Protein AF-0000000079762842 (afdb_homodimer)

Foldseek 3Di:
DVVVVCVVLVVQLVVVLVVVVCCLLVCVAAFFRFDDDLVRVCVVVVHDSVSSVVSLVVCVVVPQWPQDPPPHITGHNVNVVVVVVVVVVVPDDDDDAPAFPAEQADLFFFPVLADPVVLVVLLVVLVVPVVLQPDLAALQAHLLLLQLVQVVCCVVFVADADSLQKRKALAPLLVVLLVQVLQDDALEEEELDPPPVSNVVSSVVSPRHYDPDPPDLGQEYEAAQQARDPLGHHNDPVNLLVVLVCCVVSVHAYEHEPAQQLLQQQDDRDHGSCNVNVNASYKYKYDCCSLHNVVQSMIMIGHGPVSSVVCVVCSVVGGHHGDNSSSSSVSVCSVVPVSVVSSVSSNVVLQVLLVLLQVLLCVQLHDQWDWDRGSSSFKIKIFGDQVAAQVQLQVQLVVVNHHFNDDDRRMTMGGRRRDDSVCSNVSSNSSNVSRVVVVD/DVVVVCVVLVVQLVVVLVVVVCCLLVCVAAFFRFDDDLVVVCVVVVHDSVSSVVSLVVCVVVPQWPQDPPPHITGHNVNVVVVVVVVVVPPDDDDDAPAFPAEQADLFFFPVLADPVVLVVLLVVLVVPVVLQPDLAALQAHLLLLQLVQVVCCVVFVADADSLQKRKALAPLLVVLLVQVLQDDALEEEELDPPPVSNVVSSVVSPRHYDPDPPDLGQEYEAAQQARDPLGHHNDPVNLLVVLVCCVVSVHAYEHEPAQQLLQQQDDRDHGSCNVNVNARYKYKYDCCSLHNVVQSMIMIGHGPVSSVVCVVCSVVGGHHGDNSSSSSVSVCSVVPVSVVSSVSSNVVLQVLLVLLQVLLCVQLHDQWDWDRGSSSFKIKIFGDQPAAQVQLQVQLVVVNHHFNDDDRRMTMGGRRRDDSVCSNVSSNSSNVSRVVVVD

Nearest PDB structures (foldseek):
  4tv7-assembly2_C  TM=8.174E-01  e=2.980E-33  Bacillus subtilis subsp. subtilis str. 168
  3av7-assembly1_C  TM=7.908E-01  e=5.712E-24  Pyrococcus horikoshii OT3
  1wst-assembly1_A-2  TM=7.844E-01  e=8.391E-24  Thermococcus profundus
  2zc0-assembly1_A  TM=8.049E-01  e=1.173E-22  Thermococcus litoralis
  1vp4-assembly1_B  TM=7.564E-01  e=7.596E-22  Thermotoga maritima MSB8

Organism: NCBI:txid410072

InterPro domains:
  IPR000524 Transcription regulator HTH, GntR [PF00392] (13-75)
  IPR000524 Transcription regulator HTH, GntR [PS50949] (10-78)
  IPR000524 Transcription regulator HTH, GntR [SM00345] (16-75)
  IPR000524 Transcription regulator HTH, GntR [cd07377] (12-76)
  IPR004839 Aminotransferase, class I/classII, large domain [PF00155] (209-426)
  IPR015421 Pyridoxal phosphate-dependent transferase, major domain [G3DSA:3.40.640.10] (88-429)
  IPR015424 Pyridoxal phosphate-dependent transferase [SSF53383] (69-436)
  IPR036388 Winged helix-like DNA-binding domain superfamily [G3DSA:1.10.10.10] (1-87)
  IPR036390 Winged helix DNA-binding domain superfamily [SSF46785] (12-79)
  IPR051446 HTH-type transcriptional regulator with aminotransferase domain [PTHR46577] (9-437)

Sequence (880 aa):
MRVELQNEEHCRYLRVYHYYRNLILSGQMKSETKLPSIRKGASELQMSRTTMENAYMLLAAEGYIVSRPQSGYYVTDIAEKQEEGRKIASRHVRKQENPVVYDFATSNVDKESFRFELWRRYMKSAMRQDERLLSYGEPQGEQEFREVLSEYIQKTRSVICSPDQIVIGAGIQSLLHILCPLNHKKRTVFFRDSEFVQGMTVFEDHNYRIAGSAEEEIGMYYVSPSQMTRFGGVMPIQERLELVGRAEKEHFLIIEDDYNSEFKYFQKPVPSLQGLSGGRNVIYLGTFSKMLLPSIRISYMILPPELMETYEKRKNNYNQTASKAEQIALTQFIRDGHLASQVRKSRKIHLAKAEKLADSAKKILGKDVDVQVGAAGFMVQLTFAEDCAAEKIAEKAKKKGMTFLEVEKNRMLLTCAGVPAEKYEDAMKLLRECTEKGMNMRVELQNEEHCRYLRVYHYYRNLILSGQMKSETKLPSIRKGASELQMSRTTMENAYMLLAAEGYIVSRPQSGYYVTDIAEKQEEGRKIASRHVRKQENPVVYDFATSNVDKESFRFELWRRYMKSAMRQDERLLSYGEPQGEQEFREVLSEYIQKTRSVICSPDQIVIGAGIQSLLHILCPLNHKKRTVFFRDSEFVQGMTVFEDHNYRIAGSAEEEIGMYYVSPSQMTRFGGVMPIQERLELVGRAEKEHFLIIEDDYNSEFKYFQKPVPSLQGLSGGRNVIYLGTFSKMLLPSIRISYMILPPELMETYEKRKNNYNQTASKAEQIALTQFIRDGHLASQVRKSRKIHLAKAEKLADSAKKILGKDVDVQVGAAGFMVQLTFAEDCAAEKIAEKAKKKGMTFLEVEKNRMLLTCAGVPAEKYEDAMKLLRECTEKGMN

Solvent-accessible surface area (backbone atoms only — not comparable to full-atom values): 44628 Å² total; per-residue (Å²): 108,68,68,60,48,51,51,49,46,54,47,46,19,47,48,52,30,49,53,52,51,49,33,32,64,74,52,78,44,42,59,68,40,69,53,70,52,50,69,56,39,11,65,73,69,74,44,51,55,65,37,37,48,50,15,52,49,49,36,31,44,52,47,50,27,44,81,42,89,97,76,46,40,25,27,36,59,31,40,60,30,36,51,52,29,48,56,59,34,66,63,73,70,81,78,80,70,80,71,71,75,38,33,17,43,52,87,39,45,36,74,83,43,52,63,60,68,63,52,49,51,36,44,52,57,30,66,65,42,56,78,68,43,30,32,68,68,42,48,43,37,56,64,68,33,32,46,52,46,37,54,49,39,29,73,75,43,49,40,59,63,30,42,88,36,38,36,40,15,17,28,65,60,54,45,46,66,60,46,56,67,67,58,79,81,49,60,23,36,22,55,74,51,80,78,50,53,46,61,52,46,55,41,45,55,53,66,31,44,76,45,92,46,82,85,50,90,45,27,31,40,38,38,27,49,61,43,54,41,93,62,24,50,62,60,50,49,69,59,47,53,50,50,51,51,45,28,66,76,67,62,24,34,34,34,39,43,44,58,57,55,83,41,51,67,76,49,79,82,60,60,39,67,33,22,59,42,11,23,46,57,22,35,39,34,40,47,43,26,75,68,56,38,32,26,65,28,40,16,39,35,34,54,18,71,90,50,43,65,61,41,66,76,44,43,87,48,41,76,47,27,40,46,46,49,57,44,51,16,47,34,54,38,46,74,72,46,48,50,63,51,39,43,54,45,32,46,52,48,34,36,53,38,20,50,49,43,42,48,33,38,44,68,63,58,32,89,62,37,48,69,43,70,26,56,47,24,46,27,34,38,40,34,46,46,84,87,39,57,36,55,61,32,49,52,53,30,39,77,71,11,35,45,58,57,42,71,54,67,29,29,38,33,31,33,46,39,52,39,60,76,88,44,38,51,60,51,31,49,52,49,40,54,34,54,59,65,66,75,103,107,68,68,57,50,50,50,48,45,53,47,46,18,46,48,53,30,50,53,52,49,48,33,32,62,71,52,78,42,43,60,70,39,68,52,70,52,51,69,56,40,12,63,73,69,73,44,52,54,65,38,37,46,52,15,51,50,48,36,31,44,53,45,52,26,44,81,42,89,98,74,46,40,25,27,37,58,31,41,61,30,35,53,52,29,47,54,59,35,65,64,74,71,80,78,79,70,79,71,72,74,38,35,16,43,49,88,39,46,36,74,84,43,52,63,60,69,63,53,49,53,36,42,54,56,31,66,66,41,55,78,67,41,29,32,67,69,41,47,44,38,55,66,68,34,31,47,52,46,35,54,51,40,29,72,74,44,48,40,58,62,29,42,86,35,37,36,40,16,18,28,65,60,54,46,46,66,62,47,57,66,67,58,78,80,50,61,24,35,22,55,74,50,79,78,49,52,45,60,52,45,55,41,45,54,52,66,31,44,77,45,92,45,82,83,51,91,45,27,32,41,38,38,28,51,59,43,54,41,94,63,23,50,62,61,49,50,68,60,45,53,50,49,51,52,46,29,66,74,68,64,26,34,35,36,40,43,45,57,56,55,84,41,53,66,76,49,80,81,61,60,38,65,33,23,60,41,12,22,45,56,22,33,40,33,39,47,42,26,75,66,56,38,32,25,65,28,40,17,37,35,35,54,18,71,88,50,44,64,62,42,66,76,43,43,86,48,42,77,48,27,40,46,46,49,55,44,52,17,47,33,53,38,46,73,71,46,48,51,63,53,39,45,52,46,32,46,54,48,33,36,54,37,21,50,49,43,42,50,34,38,44,68,62,56,32,91,63,37,49,69,44,70,26,54,48,25,45,27,34,37,39,35,45,47,84,88,39,57,35,55,61,32,48,53,53,31,38,76,70,13,33,44,59,58,40,71,52,67,29,31,37,33,32,34,46,40,54,40,60,74,88,44,38,52,59,52,32,49,54,49,41,53,34,54,60,64,64,75,104

Secondary structure (DSSP, 8-state):
-HHHHHHHHHHHHHHHHHHHHHHHHHTSS-TTPBPPPHHHHHHHHT--HHHHHHHHHHHHHTTSEEEETTTEEEE-THHHHHHHHHHHHHT-----PPPPSEEES--PPPGGGS-HHHHHHHHHHHHT-HHHHTS---TT--HHHHHHHHHHHHHHH-----GGGEEEESSHHHHHHHHGGG--S--EEEESSTT-HHHHHHHHHTTPEEPS-TTS--SEEEE-TT--SSS-----HHHHHHHHHHHHHHT-EEEEE-TTGGG-SSSPPPPPHHHHTTTSSEEEEEESTTTS-GGG--EEEE--HHHHHHHHHHGGGS---S-HHHHHHHHHHHHTTHHHHHHHHHHHHHHHHHHHHHHHHHHHHGGGSEEEE-TTSSEEEEE--TT--HHHHHHHHHHTTEEESEEETTEEEEESSSS-GGGHHHHHHHHHHHHHTT--/-HHHHHHHHHHHHHHHHHHHHHHHHHTSS-TTPBPPPHHHHHHHHT--HHHHHHHHHHHHHTTSEEEETTTEEEE-SHHHHHHHHHHHHHT-----PPPPSEEES--PPPGGGS-HHHHHHHHHHHHT-HHHHTS---TT--HHHHHHHHHHHHHHH-----GGGEEEESSHHHHHHHHGGG--S--EEEESSTT-HHHHHHHHHTTPEEPS-TTS--SEEEE-TT--SSS-----HHHHHHHHHHHHHHT-EEEEE-TTGGG-SSSPPPPPHHHHTTTSSEEEEEESTTTS-GGG--EEEE--HHHHHHHHHHGGGS---S-HHHHHHHHHHHHTTHHHHHHHHHHHHHHHHHHHHHHHHHHHHGGGSEEEE-TTSSEEEEE--TT--HHHHHHHHHHTTEEESEEETTEEEEESSSS-GGGHHHHHHHHHHHHHTT--

Radius of gyration: 31.82 Å; Cα contacts (8 Å, |Δi|>4): 1672; chains: 2; bounding box: 81×106×72 Å

pLDDT: mean 85.55, std 11.92, range [29.59, 98.31]

Structure (mmCIF, N/CA/C/O backbone):
data_AF-0000000079762842-model_v1
#
loop_
_entity.id
_entity.type
_entity.pdbx_description
1 polymer 'PLP-dependent aminotransferase family protein'
#
loop_
_atom_site.group_PDB
_atom_site.id
_atom_site.type_symbol
_atom_site.label_atom_id
_atom_site.label_alt_id
_atom_site.label_comp_id
_atom_site.label_asym_id
_atom_site.label_entity_id
_atom_site.label_seq_id
_atom_site.pdbx_PDB_ins_code
_atom_site.Cartn_x
_atom_site.Cartn_y
_atom_site.Cartn_z
_atom_site.occupancy
_atom_site.B_iso_or_equiv
_atom_site.auth_seq_id
_atom_site.auth_comp_id
_atom_site.auth_asym_id
_atom_site.auth_atom_id
_atom_site.pdbx_PDB_model_num
ATOM 1 N N . MET A 1 1 ? -6.566 -34.875 -40.062 1 29.59 1 MET A N 1
ATOM 2 C CA . MET A 1 1 ? -7.383 -36 -39.594 1 29.59 1 MET A CA 1
ATOM 3 C C . MET A 1 1 ? -7.152 -36.281 -38.125 1 29.59 1 MET A C 1
ATOM 5 O O . MET A 1 1 ? -8.102 -36.531 -37.375 1 29.59 1 MET A O 1
ATOM 9 N N . ARG A 1 2 ? -5.848 -36.344 -37.75 1 37.28 2 ARG A N 1
ATOM 10 C CA . ARG A 1 2 ? -5.488 -36.625 -36.344 1 37.28 2 ARG A CA 1
ATOM 11 C C . ARG A 1 2 ? -5.848 -35.438 -35.469 1 37.28 2 ARG A C 1
ATOM 13 O O . ARG A 1 2 ? -6.172 -35.594 -34.281 1 37.28 2 ARG A O 1
ATOM 20 N N . VAL A 1 3 ? -5.676 -34.25 -35.906 1 42.56 3 VAL A N 1
ATOM 21 C CA . VAL A 1 3 ? -5.988 -33 -35.25 1 42.56 3 VAL A CA 1
ATOM 22 C C . VAL A 1 3 ? -7.496 -32.875 -35.062 1 42.56 3 VAL A C 1
ATOM 24 O O . VAL A 1 3 ? -7.965 -32.375 -34.031 1 42.56 3 VAL A O 1
ATOM 27 N N . GLU A 1 4 ? -8.219 -33.25 -36.062 1 39.41 4 GLU A N 1
ATOM 28 C CA . GLU A 1 4 ? -9.68 -33.25 -36.031 1 39.41 4 GLU A CA 1
ATOM 29 C C . GLU A 1 4 ? -10.211 -34.312 -35.062 1 39.41 4 GLU A C 1
ATOM 31 O O . GLU A 1 4 ? -11.203 -34.062 -34.375 1 39.41 4 GLU A O 1
ATOM 36 N N . LEU A 1 5 ? -9.688 -35.5 -35 1 40.31 5 LEU A N 1
ATOM 37 C CA . LEU A 1 5 ? -10 -36.594 -34.094 1 40.31 5 LEU A CA 1
ATOM 38 C C . LEU A 1 5 ? -9.578 -36.25 -32.688 1 40.31 5 LEU A C 1
ATOM 40 O O . LEU A 1 5 ? -10.242 -36.656 -31.719 1 40.31 5 LEU A O 1
ATOM 44 N N . GLN A 1 6 ? -8.445 -35.625 -32.469 1 43.12 6 GLN A N 1
ATOM 45 C CA . GLN A 1 6 ? -7.965 -35.125 -31.188 1 43.12 6 GLN A CA 1
ATOM 46 C C . GLN A 1 6 ? -8.906 -34.062 -30.625 1 43.12 6 GLN A C 1
ATOM 48 O O . GLN A 1 6 ? -9.109 -34 -29.406 1 43.12 6 GLN A O 1
ATOM 53 N N . ASN A 1 7 ? -9.516 -33.281 -31.469 1 47.09 7 ASN A N 1
ATOM 54 C CA . ASN A 1 7 ? -10.547 -32.312 -31.094 1 47.09 7 ASN A CA 1
ATOM 55 C C . ASN A 1 7 ? -11.836 -33 -30.672 1 47.09 7 ASN A C 1
ATOM 57 O O . ASN A 1 7 ? -12.492 -32.562 -29.719 1 47.09 7 ASN A O 1
ATOM 61 N N . GLU A 1 8 ? -12.156 -34.031 -31.516 1 49.41 8 GLU A N 1
ATOM 62 C CA . GLU A 1 8 ? -13.375 -34.781 -31.203 1 49.41 8 GLU A CA 1
ATOM 63 C C . GLU A 1 8 ? -13.234 -35.562 -29.891 1 49.41 8 GLU A C 1
ATOM 65 O O . GLU A 1 8 ? -14.172 -35.594 -29.094 1 49.41 8 GLU A O 1
ATOM 70 N N . GLU A 1 9 ? -12.141 -36.219 -29.766 1 50.28 9 GLU A N 1
ATOM 71 C CA . GLU A 1 9 ? -11.828 -36.938 -28.531 1 50.28 9 GLU A CA 1
ATOM 72 C C . GLU A 1 9 ? -11.719 -36 -27.344 1 50.28 9 GLU A C 1
ATOM 74 O O . GLU A 1 9 ? -12.164 -36.312 -26.25 1 50.28 9 GLU A O 1
ATOM 79 N N . HIS A 1 10 ? -10.977 -34.906 -27.625 1 56.59 10 HIS A N 1
ATOM 80 C CA . HIS A 1 10 ? -10.906 -33.875 -26.609 1 56.59 10 HIS A CA 1
ATOM 81 C C . HIS A 1 10 ? -12.305 -33.438 -26.156 1 56.59 10 HIS A C 1
ATOM 83 O O . HIS A 1 10 ? -12.562 -33.281 -24.969 1 56.59 10 HIS A O 1
ATOM 89 N N . CYS A 1 11 ? -13.133 -33.531 -27.188 1 64.5 11 CYS A N 1
ATOM 90 C CA . CYS A 1 11 ? -14.508 -33.125 -26.891 1 64.5 11 CYS A CA 1
ATOM 91 C C . CYS A 1 11 ? -15.242 -34.25 -26.156 1 64.5 11 CYS A C 1
ATOM 93 O O . CYS A 1 11 ? -16.031 -33.969 -25.25 1 64.5 11 CYS A O 1
ATOM 95 N N . ARG A 1 12 ? -14.789 -35.531 -26.5 1 72.62 12 ARG A N 1
ATOM 96 C CA . ARG A 1 12 ? -15.57 -36.625 -25.922 1 72.62 12 ARG A CA 1
ATOM 97 C C . ARG A 1 12 ? -15.242 -36.812 -24.453 1 72.62 12 ARG A C 1
ATOM 99 O O . ARG A 1 12 ? -16.141 -37 -23.625 1 72.62 12 ARG A O 1
ATOM 106 N N . TYR A 1 13 ? -13.938 -36.812 -24.141 1 78.94 13 TYR A N 1
ATOM 107 C CA . TYR A 1 13 ? -13.617 -37.031 -22.75 1 78.94 13 TYR A CA 1
ATOM 108 C C . TYR A 1 13 ? -14.109 -35.875 -21.875 1 78.94 13 TYR A C 1
ATOM 110 O O . TYR A 1 13 ? -14.469 -36.062 -20.719 1 78.94 13 TYR A O 1
ATOM 118 N N . LEU A 1 14 ? -14.148 -34.719 -22.453 1 80.06 14 LEU A N 1
ATOM 119 C CA . LEU A 1 14 ? -14.672 -33.562 -21.703 1 80.06 14 LEU A CA 1
ATOM 120 C C . LEU A 1 14 ? -16.172 -33.75 -21.438 1 80.06 14 LEU A C 1
ATOM 122 O O . LEU A 1 14 ? -16.656 -33.312 -20.391 1 80.06 14 LEU A O 1
ATOM 126 N N . ARG A 1 15 ? -16.828 -34.375 -22.422 1 76.81 15 ARG A N 1
ATOM 127 C CA . ARG A 1 15 ? -18.25 -34.656 -22.219 1 76.81 15 ARG A CA 1
ATOM 128 C C . ARG A 1 15 ? -18.469 -35.562 -21.031 1 76.81 15 ARG A C 1
ATOM 130 O O . ARG A 1 15 ? -19.359 -35.344 -20.219 1 76.81 15 ARG A O 1
ATOM 137 N N . VAL A 1 16 ? -17.672 -36.625 -21.016 1 82.88 16 VAL A N 1
ATOM 138 C CA . VAL A 1 16 ? -17.75 -37.562 -19.891 1 82.88 16 VAL A CA 1
ATOM 139 C C . VAL A 1 16 ? -17.391 -36.844 -18.594 1 82.88 16 VAL A C 1
ATOM 141 O O . VAL A 1 16 ? -18.047 -37.031 -17.578 1 82.88 16 VAL A O 1
ATOM 144 N N . TYR A 1 17 ? -16.312 -36.094 -18.703 1 85.19 17 TYR A N 1
ATOM 145 C CA . TYR A 1 17 ? -15.875 -35.312 -17.547 1 85.19 17 TYR A CA 1
ATOM 146 C C . TYR A 1 17 ? -17 -34.406 -17.031 1 85.19 17 TYR A C 1
ATOM 148 O O . TYR A 1 17 ? -17.312 -34.438 -15.836 1 85.19 17 TYR A O 1
ATOM 156 N N . HIS A 1 18 ? -17.641 -33.688 -17.859 1 81.56 18 HIS A N 1
ATOM 157 C CA . HIS A 1 18 ? -18.688 -32.75 -17.438 1 81.56 18 HIS A CA 1
ATOM 158 C C . HIS A 1 18 ? -19.906 -33.531 -16.891 1 81.56 18 HIS A C 1
ATOM 160 O O . HIS A 1 18 ? -20.562 -33.062 -15.969 1 81.56 18 HIS A O 1
ATOM 166 N N . TYR A 1 19 ? -20.156 -34.625 -17.547 1 79.19 19 TYR A N 1
ATOM 167 C CA . TYR A 1 19 ? -21.266 -35.438 -17.094 1 79.19 19 TYR A CA 1
ATOM 168 C C . TYR A 1 19 ? -21.094 -35.812 -15.625 1 79.19 19 TYR A C 1
ATOM 170 O O . TYR A 1 19 ? -21.969 -35.562 -14.805 1 79.19 19 TYR A O 1
ATOM 178 N N . TYR A 1 20 ? -19.984 -36.312 -15.227 1 85.44 20 TYR A N 1
ATOM 179 C CA . TYR A 1 20 ? -19.75 -36.781 -13.852 1 85.44 20 TYR A CA 1
ATOM 180 C C . TYR A 1 20 ? -19.562 -35.562 -12.922 1 85.44 20 TYR A C 1
ATOM 182 O O . TYR A 1 20 ? -20.016 -35.594 -11.773 1 85.44 20 TYR A O 1
ATOM 190 N N . ARG A 1 21 ? -18.859 -34.594 -13.406 1 85.62 21 ARG A N 1
ATOM 191 C CA . ARG A 1 21 ? -18.688 -33.375 -12.609 1 85.62 21 ARG A CA 1
ATOM 192 C C . ARG A 1 21 ? -20.047 -32.812 -12.195 1 85.62 21 ARG A C 1
ATOM 194 O O . ARG A 1 21 ? -20.234 -32.438 -11.031 1 85.62 21 ARG A O 1
ATOM 201 N N . ASN A 1 22 ? -20.922 -32.75 -13.094 1 79.38 22 ASN A N 1
ATOM 202 C CA . ASN A 1 22 ? -22.25 -32.219 -12.812 1 79.38 22 ASN A CA 1
ATOM 203 C C . ASN A 1 22 ? -23 -33.094 -11.812 1 79.38 22 ASN A C 1
ATOM 205 O O . ASN A 1 22 ? -23.703 -32.594 -10.938 1 79.38 22 ASN A O 1
ATOM 209 N N . LEU A 1 23 ? -22.859 -34.344 -11.969 1 79.19 23 LEU A N 1
ATOM 210 C CA . LEU A 1 23 ? -23.484 -35.281 -11.039 1 79.19 23 LEU A CA 1
ATOM 211 C C . LEU A 1 23 ? -22.953 -35.094 -9.625 1 79.19 23 LEU A C 1
ATOM 213 O O . LEU A 1 23 ? -23.703 -35.125 -8.656 1 79.19 23 LEU A O 1
ATOM 217 N N . ILE A 1 24 ? -21.75 -34.812 -9.555 1 85.12 24 ILE A N 1
ATOM 218 C CA . ILE A 1 24 ? -21.078 -34.656 -8.266 1 85.12 24 ILE A CA 1
ATOM 219 C C . ILE A 1 24 ? -21.469 -33.312 -7.645 1 85.12 24 ILE A C 1
ATOM 221 O O . ILE A 1 24 ? -21.875 -33.25 -6.48 1 85.12 24 ILE A O 1
ATOM 225 N N . LEU A 1 25 ? -21.484 -32.312 -8.453 1 80.56 25 LEU A N 1
ATOM 226 C CA . LEU A 1 25 ? -21.734 -30.969 -7.953 1 80.56 25 LEU A CA 1
ATOM 227 C C . LEU A 1 25 ? -23.203 -30.781 -7.598 1 80.56 25 LEU A C 1
ATOM 229 O O . LEU A 1 25 ? -23.531 -30.016 -6.676 1 80.56 25 LEU A O 1
ATOM 233 N N . SER A 1 26 ? -24.109 -31.516 -8.375 1 72.75 26 SER A N 1
ATOM 234 C CA . SER A 1 26 ? -25.531 -31.406 -8.109 1 72.75 26 SER A CA 1
ATOM 235 C C . SER A 1 26 ? -25.938 -32.25 -6.902 1 72.75 26 SER A C 1
ATOM 237 O O . SER A 1 26 ? -27.062 -32.125 -6.406 1 72.75 26 SER A O 1
ATOM 239 N N . GLY A 1 27 ? -24.953 -33.094 -6.461 1 77.62 27 GLY A N 1
ATOM 240 C CA . GLY A 1 27 ? -25.25 -33.938 -5.309 1 77.62 27 GLY A CA 1
ATOM 241 C C . GLY A 1 27 ? -25.875 -35.25 -5.684 1 77.62 27 GLY A C 1
ATOM 242 O O . GLY A 1 27 ? -26.156 -36.094 -4.812 1 77.62 27 GLY A O 1
ATOM 243 N N . GLN A 1 28 ? -26.047 -35.5 -6.91 1 75.62 28 GLN A N 1
ATOM 244 C CA . GLN A 1 28 ? -26.609 -36.781 -7.355 1 75.62 28 GLN A CA 1
ATOM 245 C C . GLN A 1 28 ? -25.641 -37.906 -7.098 1 75.62 28 GLN A C 1
ATOM 247 O O . GLN A 1 28 ? -26.047 -39.062 -6.855 1 75.62 28 GLN A O 1
ATOM 252 N N . MET A 1 29 ? -24.422 -37.656 -7.176 1 84.81 29 MET A N 1
ATOM 253 C CA . MET A 1 29 ? -23.375 -38.562 -6.758 1 84.81 29 MET A CA 1
ATOM 254 C C . MET A 1 29 ? -22.688 -38.062 -5.488 1 84.81 29 MET A C 1
ATOM 256 O O . MET A 1 29 ? -21.891 -37.125 -5.535 1 84.81 29 MET A O 1
ATOM 260 N N . LYS A 1 30 ? -23.031 -38.656 -4.43 1 85.12 30 LYS A N 1
ATOM 261 C CA . LYS A 1 30 ? -22.609 -38.188 -3.113 1 85.12 30 LYS A CA 1
ATOM 262 C C . LYS A 1 30 ? -21.172 -38.594 -2.814 1 85.12 30 LYS A C 1
ATOM 264 O O . LYS A 1 30 ? -20.625 -39.469 -3.488 1 85.12 30 LYS A O 1
ATOM 269 N N . SER A 1 31 ? -20.672 -38.031 -1.792 1 87.75 31 SER A N 1
ATOM 270 C CA . SER A 1 31 ? -19.328 -38.344 -1.327 1 87.75 31 SER A CA 1
ATOM 271 C C . SER A 1 31 ? -19.219 -39.844 -1.008 1 87.75 31 SER A C 1
ATOM 273 O O . SER A 1 31 ? -20.156 -40.438 -0.499 1 87.75 31 SER A O 1
ATOM 275 N N . GLU A 1 32 ? -18.078 -40.375 -1.442 1 87.62 32 GLU A N 1
ATOM 276 C CA . GLU A 1 32 ? -17.703 -41.75 -1.144 1 87.62 32 GLU A CA 1
ATOM 277 C C . GLU A 1 32 ? -18.422 -42.719 -2.07 1 87.62 32 GLU A C 1
ATOM 279 O O . GLU A 1 32 ? -18.281 -43.938 -1.924 1 87.62 32 GLU A O 1
ATOM 284 N N . THR A 1 33 ? -19.188 -42.219 -3.059 1 88.56 33 THR A N 1
ATOM 285 C CA . THR A 1 33 ? -19.812 -43.062 -4.066 1 88.56 33 THR A CA 1
ATOM 286 C C . THR A 1 33 ? -18.75 -43.562 -5.051 1 88.56 33 THR A C 1
ATOM 288 O O . THR A 1 33 ? -17.922 -42.812 -5.523 1 88.56 33 THR A O 1
ATOM 291 N N . LYS A 1 34 ? -18.734 -44.844 -5.266 1 89.94 34 LYS A N 1
ATOM 292 C CA . LYS A 1 34 ? -17.797 -45.438 -6.219 1 89.94 34 LYS A CA 1
ATOM 293 C C . LYS A 1 34 ? -18.25 -45.219 -7.656 1 89.94 34 LYS A C 1
ATOM 295 O O . LYS A 1 34 ? -19.406 -45.469 -8 1 89.94 34 LYS A O 1
ATOM 300 N N . LEU A 1 35 ? -17.422 -44.656 -8.461 1 91.38 35 LEU A N 1
ATOM 301 C CA . LEU A 1 35 ? -17.734 -44.531 -9.875 1 91.38 35 LEU A CA 1
ATOM 302 C C . LEU A 1 35 ? -17.656 -45.875 -10.586 1 91.38 35 LEU A C 1
ATOM 304 O O . LEU A 1 35 ? -16.969 -46.781 -10.125 1 91.38 35 LEU A O 1
ATOM 308 N N . PRO A 1 36 ? -18.359 -46 -11.727 1 88.5 36 PRO A N 1
ATOM 309 C CA . PRO A 1 36 ? -18.203 -47.219 -12.508 1 88.5 36 PRO A CA 1
ATOM 310 C C . PRO A 1 36 ? -16.75 -47.469 -12.938 1 88.5 36 PRO A C 1
ATOM 312 O O . PRO A 1 36 ? -15.992 -46.5 -13.102 1 88.5 36 PRO A O 1
ATOM 315 N N . SER A 1 37 ? -16.391 -48.75 -12.938 1 87.94 37 SER A N 1
ATOM 316 C CA . SER A 1 37 ? -15.07 -49.062 -13.484 1 87.94 37 SER A CA 1
ATOM 317 C C . SER A 1 37 ? -14.914 -48.5 -14.898 1 87.94 37 SER A C 1
ATOM 319 O O . SER A 1 37 ? -15.906 -48.219 -15.57 1 87.94 37 SER A O 1
ATOM 321 N N . ILE A 1 38 ? -13.758 -48.25 -15.25 1 89.25 38 ILE A N 1
ATOM 322 C CA . ILE A 1 38 ? -13.469 -47.719 -16.562 1 89.25 38 ILE A CA 1
ATOM 323 C C . ILE A 1 38 ? -14.156 -48.562 -17.641 1 89.25 38 ILE A C 1
ATOM 325 O O . ILE A 1 38 ? -14.789 -48 -18.547 1 89.25 38 ILE A O 1
ATOM 329 N N . ARG A 1 39 ? -14.047 -49.938 -17.5 1 86.75 39 ARG A N 1
ATOM 330 C CA . ARG A 1 39 ? -14.648 -50.844 -18.469 1 86.75 39 ARG A CA 1
ATOM 331 C C . ARG A 1 39 ? -16.172 -50.719 -18.453 1 86.75 39 ARG A C 1
ATOM 333 O O . ARG A 1 39 ? -16.797 -50.625 -19.516 1 86.75 39 ARG A O 1
ATOM 340 N N . LYS A 1 40 ? -16.719 -50.719 -17.297 1 86.25 40 LYS A N 1
ATOM 341 C CA . LYS A 1 40 ? -18.172 -50.594 -17.156 1 86.25 40 LYS A CA 1
ATOM 342 C C . LYS A 1 40 ? -18.688 -49.25 -17.641 1 86.25 40 LYS A C 1
ATOM 344 O O . LYS A 1 40 ? -19.703 -49.188 -18.328 1 86.25 40 LYS A O 1
ATOM 349 N N . GLY A 1 41 ? -18.047 -48.188 -17.266 1 87.5 41 GLY A N 1
ATOM 350 C CA . GLY A 1 41 ? -18.422 -46.844 -17.703 1 87.5 41 GLY A CA 1
ATOM 351 C C . GLY A 1 41 ? -18.359 -46.688 -19.203 1 87.5 41 GLY A C 1
ATOM 352 O O . GLY A 1 41 ? -19.25 -46.062 -19.797 1 87.5 41 GLY A O 1
ATOM 353 N N . ALA A 1 42 ? -17.281 -47.219 -19.703 1 86.62 42 ALA A N 1
ATOM 354 C CA . ALA A 1 42 ? -17.125 -47.156 -21.156 1 86.62 42 ALA A CA 1
ATOM 355 C C . ALA A 1 42 ? -18.312 -47.812 -21.859 1 86.62 42 ALA A C 1
ATOM 357 O O . ALA A 1 42 ? -18.828 -47.312 -22.844 1 86.62 42 ALA A O 1
ATOM 358 N N . SER A 1 43 ? -18.688 -48.969 -21.359 1 83.81 43 SER A N 1
ATOM 359 C CA . SER A 1 43 ? -19.812 -49.719 -21.922 1 83.81 43 SER A CA 1
ATOM 360 C C . SER A 1 43 ? -21.125 -48.969 -21.75 1 83.81 43 SER A C 1
ATOM 362 O O . SER A 1 43 ? -21.906 -48.844 -22.688 1 83.81 43 SER A O 1
ATOM 364 N N . GLU A 1 44 ? -21.312 -48.375 -20.609 1 82.62 44 GLU A N 1
ATOM 365 C CA . GLU A 1 44 ? -22.562 -47.688 -20.281 1 82.62 44 GLU A CA 1
ATOM 366 C C . GLU A 1 44 ? -22.719 -46.406 -21.094 1 82.62 44 GLU A C 1
ATOM 368 O O . GLU A 1 44 ? -23.828 -46.094 -21.516 1 82.62 44 GLU A O 1
ATOM 373 N N . LEU A 1 45 ? -21.656 -45.688 -21.266 1 84.19 45 LEU A N 1
ATOM 374 C CA . LEU A 1 45 ? -21.734 -44.375 -21.906 1 84.19 45 LEU A CA 1
ATOM 375 C C . LEU A 1 45 ? -21.359 -44.5 -23.391 1 84.19 45 LEU A C 1
ATOM 377 O O . LEU A 1 45 ? -21.344 -43.5 -24.094 1 84.19 45 LEU A O 1
ATOM 381 N N . GLN A 1 46 ? -21.047 -45.75 -23.828 1 80.5 46 GLN A N 1
ATOM 382 C CA . GLN A 1 46 ? -20.672 -46 -25.219 1 80.5 46 GLN A CA 1
ATOM 383 C C . GLN A 1 46 ? -19.5 -45.125 -25.656 1 80.5 46 GLN A C 1
ATOM 385 O O . GLN A 1 46 ? -19.562 -44.438 -26.688 1 80.5 46 GLN A O 1
ATOM 390 N N . MET A 1 47 ? -18.516 -45.188 -24.75 1 84.94 47 MET A N 1
ATOM 391 C CA . MET A 1 47 ? -17.281 -44.438 -25.016 1 84.94 47 MET A CA 1
ATOM 392 C C . MET A 1 47 ? -16.078 -45.375 -25 1 84.94 47 MET A C 1
ATOM 394 O O . MET A 1 47 ? -16.172 -46.5 -24.531 1 84.94 47 MET A O 1
ATOM 398 N N . SER A 1 48 ? -15.023 -44.938 -25.578 1 86.31 48 SER A N 1
ATOM 399 C CA . SER A 1 48 ? -13.797 -45.719 -25.531 1 86.31 48 SER A CA 1
ATOM 400 C C . SER A 1 48 ? -13.211 -45.75 -24.125 1 86.31 48 SER A C 1
ATOM 402 O O . SER A 1 48 ? -13.5 -44.875 -23.312 1 86.31 48 SER A O 1
ATOM 404 N N . ARG A 1 49 ? -12.477 -46.781 -23.859 1 87.25 49 ARG A N 1
ATOM 405 C CA . ARG A 1 49 ? -11.797 -46.906 -22.578 1 87.25 49 ARG A CA 1
ATOM 406 C C . ARG A 1 49 ? -10.828 -45.719 -22.375 1 87.25 49 ARG A C 1
ATOM 408 O O . ARG A 1 49 ? -10.695 -45.219 -21.266 1 87.25 49 ARG A O 1
ATOM 415 N N . THR A 1 50 ? -10.258 -45.375 -23.438 1 86.81 50 THR A N 1
ATOM 416 C CA . THR A 1 50 ? -9.312 -44.281 -23.375 1 86.81 50 THR A CA 1
ATOM 417 C C . THR A 1 50 ? -10.023 -42.969 -23 1 86.81 50 THR A C 1
ATOM 419 O O . THR A 1 50 ? -9.516 -42.188 -22.203 1 86.81 50 THR A O 1
ATOM 422 N N . THR A 1 51 ? -11.109 -42.781 -23.578 1 86.06 51 THR A N 1
ATOM 423 C CA . THR A 1 51 ? -11.914 -41.594 -23.281 1 86.06 51 THR A CA 1
ATOM 424 C C . THR A 1 51 ? -12.328 -41.562 -21.812 1 86.06 51 THR A C 1
ATOM 426 O O . THR A 1 51 ? -12.234 -40.531 -21.156 1 86.06 51 THR A O 1
ATOM 429 N N . MET A 1 52 ? -12.766 -42.719 -21.344 1 87 52 MET A N 1
ATOM 430 C CA . MET A 1 52 ? -13.18 -42.844 -19.953 1 87 52 MET A CA 1
ATOM 431 C C . MET A 1 52 ? -12 -42.594 -19.016 1 87 52 MET A C 1
ATOM 433 O O . MET A 1 52 ? -12.133 -41.875 -18.016 1 87 52 MET A O 1
ATOM 437 N N . GLU A 1 53 ? -10.93 -43.188 -19.375 1 87.44 53 GLU A N 1
ATOM 438 C CA . GLU A 1 53 ? -9.727 -43.031 -18.562 1 87.44 53 GLU A CA 1
ATOM 439 C C . GLU A 1 53 ? -9.312 -41.562 -18.484 1 87.44 53 GLU A C 1
ATOM 441 O O . GLU A 1 53 ? -8.977 -41.062 -17.406 1 87.44 53 GLU A O 1
ATOM 446 N N . ASN A 1 54 ? -9.367 -40.969 -19.594 1 86 54 ASN A N 1
ATOM 447 C CA . ASN A 1 54 ? -9 -39.531 -19.625 1 86 54 ASN A CA 1
ATOM 448 C C . ASN A 1 54 ? -9.969 -38.688 -18.797 1 86 54 ASN A C 1
ATOM 450 O O . ASN A 1 54 ? -9.555 -37.781 -18.109 1 86 54 ASN A O 1
ATOM 454 N N . ALA A 1 55 ? -11.164 -38.938 -18.891 1 85.5 55 ALA A N 1
ATOM 455 C CA . ALA A 1 55 ? -12.172 -38.219 -18.109 1 85.5 55 ALA A CA 1
ATOM 456 C C . ALA A 1 55 ? -11.969 -38.438 -16.609 1 85.5 55 ALA A C 1
ATOM 458 O O . ALA A 1 55 ? -12.031 -37.469 -15.836 1 85.5 55 ALA A O 1
ATOM 459 N N . TYR A 1 56 ? -11.758 -39.719 -16.25 1 87.31 56 TYR A N 1
ATOM 460 C CA . TYR A 1 56 ? -11.547 -40.031 -14.844 1 87.31 56 TYR A CA 1
ATOM 461 C C . TYR A 1 56 ? -10.273 -39.375 -14.32 1 87.31 56 TYR A C 1
ATOM 463 O O . TYR A 1 56 ? -10.234 -38.906 -13.188 1 87.31 56 TYR A O 1
ATOM 471 N N . MET A 1 57 ? -9.32 -39.344 -15.203 1 83.75 57 MET A N 1
ATOM 472 C CA . MET A 1 57 ? -8.07 -38.688 -14.82 1 83.75 57 MET A CA 1
ATOM 473 C C . MET A 1 57 ? -8.281 -37.188 -14.586 1 83.75 57 MET A C 1
ATOM 475 O O . MET A 1 57 ? -7.738 -36.625 -13.633 1 83.75 57 MET A O 1
ATOM 479 N N . LEU A 1 58 ? -9.016 -36.625 -15.422 1 80.19 58 LEU A N 1
ATOM 480 C CA . LEU A 1 58 ? -9.312 -35.219 -15.273 1 80.19 58 LEU A CA 1
ATOM 481 C C . LEU A 1 58 ? -10.133 -34.938 -14.016 1 80.19 58 LEU A C 1
ATOM 483 O O . LEU A 1 58 ? -9.867 -34 -13.273 1 80.19 58 LEU A O 1
ATOM 487 N N . LEU A 1 59 ? -11.117 -35.781 -13.75 1 83.75 59 LEU A N 1
ATOM 488 C CA . LEU A 1 59 ? -11.93 -35.656 -12.547 1 83.75 59 LEU A CA 1
ATOM 489 C C . LEU A 1 59 ? -11.055 -35.781 -11.297 1 83.75 59 LEU A C 1
ATOM 491 O O . LEU A 1 59 ? -11.266 -35.062 -10.32 1 83.75 59 LEU A O 1
ATOM 495 N N . ALA A 1 60 ? -10.109 -36.688 -11.391 1 81.88 60 ALA A N 1
ATOM 496 C CA . ALA A 1 60 ? -9.195 -36.906 -10.273 1 81.88 60 ALA A CA 1
ATOM 497 C C . ALA A 1 60 ? -8.242 -35.719 -10.117 1 81.88 60 ALA A C 1
ATOM 499 O O . ALA A 1 60 ? -7.953 -35.312 -9 1 81.88 60 ALA A O 1
ATOM 500 N N . ALA A 1 61 ? -7.859 -35.219 -11.25 1 76.69 61 ALA A N 1
ATOM 501 C CA . ALA A 1 61 ? -6.934 -34.094 -11.258 1 76.69 61 ALA A CA 1
ATOM 502 C C . ALA A 1 61 ? -7.578 -32.844 -10.641 1 76.69 61 ALA A C 1
ATOM 504 O O . ALA A 1 61 ? -6.898 -32 -10.031 1 76.69 61 ALA A O 1
ATOM 505 N N . GLU A 1 62 ? -8.867 -32.781 -10.758 1 75.94 62 GLU A N 1
ATOM 506 C CA . GLU A 1 62 ? -9.57 -31.609 -10.25 1 75.94 62 GLU A CA 1
ATOM 507 C C . GLU A 1 62 ? -10.141 -31.875 -8.859 1 75.94 62 GLU A C 1
ATOM 509 O O . GLU A 1 62 ? -10.766 -31 -8.258 1 75.94 62 GLU A O 1
ATOM 514 N N . GLY A 1 63 ? -9.977 -33.094 -8.367 1 77.31 63 GLY A N 1
ATOM 515 C CA . GLY A 1 63 ? -10.289 -33.406 -6.977 1 77.31 63 GLY A CA 1
ATOM 516 C C . GLY A 1 63 ? -11.711 -33.906 -6.789 1 77.31 63 GLY A C 1
ATOM 517 O O . GLY A 1 63 ? -12.164 -34.062 -5.656 1 77.31 63 GLY A O 1
ATOM 518 N N . TYR A 1 64 ? -12.461 -34.156 -7.852 1 82.81 64 TYR A N 1
ATOM 519 C CA . TYR A 1 64 ? -13.836 -34.594 -7.742 1 82.81 64 TYR A CA 1
ATOM 520 C C . TYR A 1 64 ? -13.891 -36.062 -7.305 1 82.81 64 TYR A C 1
ATOM 522 O O . TYR A 1 64 ? -14.844 -36.5 -6.645 1 82.81 64 TYR A O 1
ATOM 530 N N . ILE A 1 65 ? -12.859 -36.844 -7.742 1 86.38 65 ILE A N 1
ATOM 531 C CA . ILE A 1 65 ? -12.789 -38.281 -7.375 1 86.38 65 ILE A CA 1
ATOM 532 C C . ILE A 1 65 ? -11.375 -38.625 -6.93 1 86.38 65 ILE A C 1
ATOM 534 O O . ILE A 1 65 ? -10.438 -37.844 -7.16 1 86.38 65 ILE A O 1
ATOM 538 N N . VAL A 1 66 ? -11.219 -39.625 -6.148 1 86.56 66 VAL A N 1
ATOM 539 C CA . VAL A 1 66 ? -9.914 -40.094 -5.719 1 86.56 66 VAL A CA 1
ATOM 540 C C . VAL A 1 66 ? -9.773 -41.594 -6.047 1 86.56 66 VAL A C 1
ATOM 542 O O . VAL A 1 66 ? -10.742 -42.344 -5.961 1 86.56 66 VAL A O 1
ATOM 545 N N . SER A 1 67 ? -8.609 -41.938 -6.578 1 86.25 67 SER A N 1
ATOM 546 C CA . SER A 1 67 ? -8.336 -43.344 -6.875 1 86.25 67 SER A CA 1
ATOM 547 C C . SER A 1 67 ? -7.934 -44.094 -5.617 1 86.25 67 SER A C 1
ATOM 549 O O . SER A 1 67 ? -7.105 -43.625 -4.836 1 86.25 67 SER A O 1
ATOM 551 N N . ARG A 1 68 ? -8.633 -45.125 -5.27 1 80.38 68 ARG A N 1
ATOM 552 C CA . ARG A 1 68 ? -8.25 -46.031 -4.207 1 80.38 68 ARG A CA 1
ATOM 553 C C . ARG A 1 68 ? -7.691 -47.344 -4.781 1 80.38 68 ARG A C 1
ATOM 555 O O . ARG A 1 68 ? -8.336 -47.969 -5.609 1 80.38 68 ARG A O 1
ATOM 562 N N . PRO A 1 69 ? -6.441 -47.625 -4.438 1 80.75 69 PRO A N 1
ATOM 563 C CA . PRO A 1 69 ? -5.801 -48.812 -5.012 1 80.75 69 PRO A CA 1
ATOM 564 C C . PRO A 1 69 ? -6.664 -50.062 -4.891 1 80.75 69 PRO A C 1
ATOM 566 O O . PRO A 1 69 ? -7.168 -50.375 -3.807 1 80.75 69 PRO A O 1
ATOM 569 N N . GLN A 1 70 ? -6.785 -50.75 -5.93 1 81.44 70 GLN A N 1
ATOM 570 C CA . GLN A 1 70 ? -7.434 -52.031 -6.062 1 81.44 70 GLN A CA 1
ATOM 571 C C . GLN A 1 70 ? -8.93 -51.938 -5.793 1 81.44 70 GLN A C 1
ATOM 573 O O . GLN A 1 70 ? -9.594 -52.938 -5.527 1 81.44 70 GLN A O 1
ATOM 578 N N . SER A 1 71 ? -9.453 -50.812 -5.688 1 82.44 71 SER A N 1
ATOM 579 C CA . SER A 1 71 ? -10.883 -50.656 -5.426 1 82.44 71 SER A CA 1
ATOM 580 C C . SER A 1 71 ? -11.562 -49.844 -6.52 1 82.44 71 SER A C 1
ATOM 582 O O . SER A 1 71 ? -12.602 -50.25 -7.047 1 82.44 71 SER A O 1
ATOM 584 N N . GLY A 1 72 ? -10.922 -48.719 -6.918 1 87.5 72 GLY A N 1
ATOM 585 C CA . GLY A 1 72 ? -11.516 -47.906 -7.965 1 87.5 72 GLY A CA 1
ATOM 586 C C . GLY A 1 72 ? -11.523 -46.406 -7.625 1 87.5 72 GLY A C 1
ATOM 587 O O . GLY A 1 72 ? -10.68 -45.938 -6.871 1 87.5 72 GLY A O 1
ATOM 588 N N . TYR A 1 73 ? -12.453 -45.656 -8.305 1 91.25 73 TYR A N 1
ATOM 589 C CA . TYR A 1 73 ? -12.555 -44.188 -8.125 1 91.25 73 TYR A CA 1
ATOM 590 C C . TYR A 1 73 ? -13.766 -43.844 -7.273 1 91.25 73 TYR A C 1
ATOM 592 O O . TYR A 1 73 ? -14.852 -44.406 -7.461 1 91.25 73 TYR A O 1
ATOM 600 N N . TYR A 1 74 ? -13.578 -42.938 -6.223 1 90.31 74 TYR A N 1
ATOM 601 C CA . TYR A 1 74 ? -14.648 -42.531 -5.32 1 90.31 74 TYR A CA 1
ATOM 602 C C . TYR A 1 74 ? -14.828 -41 -5.359 1 90.31 74 TYR A C 1
ATOM 604 O O . TYR A 1 74 ? -13.859 -40.25 -5.453 1 90.31 74 TYR A O 1
ATOM 612 N N . VAL A 1 75 ? -16.047 -40.625 -5.238 1 89.94 75 VAL A N 1
ATOM 613 C CA . VAL A 1 75 ? -16.375 -39.188 -5.199 1 89.94 75 VAL A CA 1
ATOM 614 C C . VAL A 1 75 ? -15.891 -38.594 -3.887 1 89.94 75 VAL A C 1
ATOM 616 O O . VAL A 1 75 ? -16.078 -39.188 -2.818 1 89.94 75 VAL A O 1
ATOM 619 N N . THR A 1 76 ? -15.195 -37.438 -3.975 1 85.12 76 THR A N 1
ATOM 620 C CA . THR A 1 76 ? -14.719 -36.719 -2.791 1 85.12 76 THR A CA 1
ATOM 621 C C . THR A 1 76 ? -15.828 -35.875 -2.189 1 85.12 76 THR A C 1
ATOM 623 O O . THR A 1 76 ? -16.938 -35.812 -2.715 1 85.12 76 THR A O 1
ATOM 626 N N . ASP A 1 77 ? -15.562 -35.281 -0.982 1 80.88 77 ASP A N 1
ATOM 627 C CA . ASP A 1 77 ? -16.562 -34.438 -0.336 1 80.88 77 ASP A CA 1
ATOM 628 C C . ASP A 1 77 ? -16.484 -33 -0.847 1 80.88 77 ASP A C 1
ATOM 630 O O . ASP A 1 77 ? -16.969 -32.062 -0.194 1 80.88 77 ASP A O 1
ATOM 634 N N . ILE A 1 78 ? -15.914 -32.844 -1.964 1 78.19 78 ILE A N 1
ATOM 635 C CA . ILE A 1 78 ? -15.664 -31.516 -2.5 1 78.19 78 ILE A CA 1
ATOM 636 C C . ILE A 1 78 ? -16.984 -30.781 -2.723 1 78.19 78 ILE A C 1
ATOM 638 O O . ILE A 1 78 ? -17.109 -29.594 -2.445 1 78.19 78 ILE A O 1
ATOM 642 N N . ALA A 1 79 ? -17.953 -31.469 -3.246 1 75.31 79 ALA A N 1
ATOM 643 C CA . ALA A 1 79 ? -19.234 -30.844 -3.559 1 75.31 79 ALA A CA 1
ATOM 644 C C . ALA A 1 79 ? -19.922 -30.359 -2.293 1 75.31 79 ALA A C 1
ATOM 646 O O . ALA A 1 79 ? -20.469 -29.25 -2.266 1 75.31 79 ALA A O 1
ATOM 647 N N . GLU A 1 80 ? -19.891 -31.156 -1.313 1 77.31 80 GLU A N 1
ATOM 648 C CA . GLU A 1 80 ? -20.5 -30.781 -0.041 1 77.31 80 GLU A CA 1
ATOM 649 C C . GLU A 1 80 ? -19.766 -29.594 0.585 1 77.31 80 GLU A C 1
ATOM 651 O O . GLU A 1 80 ? -20.406 -28.672 1.114 1 77.31 80 GLU A O 1
ATOM 656 N N . LYS A 1 81 ? -18.562 -29.672 0.496 1 76.94 81 LYS A N 1
ATOM 657 C CA . LYS A 1 81 ? -17.766 -28.594 1.062 1 76.94 81 LYS A CA 1
ATOM 658 C C . LYS A 1 81 ? -18.016 -27.281 0.317 1 76.94 81 LYS A C 1
ATOM 660 O O . LYS A 1 81 ? -18.125 -26.234 0.937 1 76.94 81 LYS A O 1
ATOM 665 N N . GLN A 1 82 ? -18.047 -27.391 -0.93 1 75.88 82 GLN A N 1
ATOM 666 C CA . GLN A 1 82 ? -18.266 -26.203 -1.745 1 75.88 82 GLN A CA 1
ATOM 667 C C . GLN A 1 82 ? -19.656 -25.625 -1.515 1 75.88 82 GLN A C 1
ATOM 669 O O . GLN A 1 82 ? -19.828 -24.406 -1.479 1 75.88 82 GLN A O 1
ATOM 674 N N . GLU A 1 83 ? -20.609 -26.516 -1.448 1 74.88 83 GLU A N 1
ATOM 675 C CA . GLU A 1 83 ? -21.969 -26.047 -1.184 1 74.88 83 GLU A CA 1
ATOM 676 C C . GLU A 1 83 ? -22.062 -25.344 0.165 1 74.88 83 GLU A C 1
ATOM 678 O O . GLU A 1 83 ? -22.719 -24.312 0.284 1 74.88 83 GLU A O 1
ATOM 683 N N . GLU A 1 84 ? -21.453 -25.875 1.068 1 73.38 84 GLU A N 1
ATOM 684 C CA . GLU A 1 84 ? -21.438 -25.25 2.391 1 73.38 84 GLU A CA 1
ATOM 685 C C . GLU A 1 84 ? -20.719 -23.906 2.361 1 73.38 84 GLU A C 1
ATOM 687 O O . GLU A 1 84 ? -21.172 -22.938 2.994 1 73.38 84 GLU A O 1
ATOM 692 N N . GLY A 1 85 ? -19.734 -23.922 1.714 1 69.81 85 GLY A N 1
ATOM 693 C CA . GLY A 1 85 ? -19 -22.688 1.591 1 69.81 85 GLY A CA 1
ATOM 694 C C . GLY A 1 85 ? -19.797 -21.578 0.92 1 69.81 85 GLY A C 1
ATOM 695 O O . GLY A 1 85 ? -19.75 -20.422 1.351 1 69.81 85 GLY A O 1
ATOM 696 N N . ARG A 1 86 ? -20.531 -21.953 -0.099 1 71.5 86 ARG A N 1
ATOM 697 C CA . ARG A 1 86 ? -21.359 -21 -0.824 1 71.5 86 ARG A CA 1
ATOM 698 C C . ARG A 1 86 ? -22.469 -20.453 0.061 1 71.5 86 ARG A C 1
ATOM 700 O O . ARG A 1 86 ? -22.812 -19.266 -0.017 1 71.5 86 ARG A O 1
ATOM 707 N N . LYS A 1 87 ? -22.938 -21.281 0.849 1 71.19 87 LYS A N 1
ATOM 708 C CA . LYS A 1 87 ? -23.984 -20.844 1.771 1 71.19 87 LYS A CA 1
ATOM 709 C C . LYS A 1 87 ? -23.453 -19.828 2.773 1 71.19 87 LYS A C 1
ATOM 711 O O . LYS A 1 87 ? -24.125 -18.844 3.084 1 71.19 87 LYS A O 1
ATOM 716 N N . ILE A 1 88 ? -22.359 -20.062 3.145 1 67.38 88 ILE A N 1
ATOM 717 C CA . ILE A 1 88 ? -21.719 -19.172 4.117 1 67.38 88 ILE A CA 1
ATOM 718 C C . ILE A 1 88 ? -21.391 -17.844 3.455 1 67.38 88 ILE A C 1
ATOM 720 O O . ILE A 1 88 ? -21.625 -16.781 4.031 1 67.38 88 ILE A O 1
ATOM 724 N N . ALA A 1 89 ? -20.984 -17.891 2.275 1 66.31 89 ALA A N 1
ATOM 725 C CA . ALA A 1 89 ? -20.594 -16.688 1.539 1 66.31 89 ALA A CA 1
ATOM 726 C C . ALA A 1 89 ? -21.812 -15.836 1.2 1 66.31 89 ALA A C 1
ATOM 728 O O . ALA A 1 89 ? -21.703 -14.609 1.109 1 66.31 89 ALA A O 1
ATOM 729 N N . SER A 1 90 ? -22.906 -16.359 1.039 1 62.84 90 SER A N 1
ATOM 730 C CA . SER A 1 90 ? -24.125 -15.648 0.632 1 62.84 90 SER A CA 1
ATOM 731 C C . SER A 1 90 ? -24.781 -14.961 1.821 1 62.84 90 SER A C 1
ATOM 733 O O . SER A 1 90 ? -25.656 -14.109 1.646 1 62.84 90 SER A O 1
ATOM 735 N N . ARG A 1 91 ? -24.5 -15.219 3.041 1 55.75 91 ARG A N 1
ATOM 736 C CA . ARG A 1 91 ? -25.156 -14.68 4.227 1 55.75 91 ARG A CA 1
ATOM 737 C C . ARG A 1 91 ? -24.703 -13.25 4.504 1 55.75 91 ARG A C 1
ATOM 739 O O . ARG A 1 91 ? -25.328 -12.531 5.281 1 55.75 91 ARG A O 1
ATOM 746 N N . HIS A 1 92 ? -23.766 -12.836 3.977 1 52.94 92 HIS A N 1
ATOM 747 C CA . HIS A 1 92 ? -23.266 -11.508 4.34 1 52.94 92 HIS A CA 1
ATOM 748 C C . HIS A 1 92 ? -24.016 -10.414 3.578 1 52.94 92 HIS A C 1
ATOM 750 O O . HIS A 1 92 ? -23.828 -10.258 2.371 1 52.94 92 HIS A O 1
ATOM 756 N N . VAL A 1 93 ? -25.281 -10.094 4.121 1 49.38 93 VAL A N 1
ATOM 757 C CA . VAL A 1 93 ? -26.109 -9.023 3.588 1 49.38 93 VAL A CA 1
ATOM 758 C C . VAL A 1 93 ? -25.578 -7.672 4.051 1 49.38 93 VAL A C 1
ATOM 760 O O . VAL A 1 93 ? -25.297 -7.48 5.234 1 49.38 93 VAL A O 1
ATOM 763 N N . ARG A 1 94 ? -25.391 -6.801 3.129 1 54.25 94 ARG A N 1
ATOM 764 C CA . ARG A 1 94 ? -25.016 -5.402 3.309 1 54.25 94 ARG A CA 1
ATOM 765 C C . ARG A 1 94 ? -26.031 -4.672 4.176 1 54.25 94 ARG A C 1
ATOM 767 O O . ARG A 1 94 ? -27.234 -4.723 3.906 1 54.25 94 ARG A O 1
ATOM 774 N N . LYS A 1 95 ? -25.656 -4.227 5.402 1 51.28 95 LYS A N 1
ATOM 775 C CA . LYS A 1 95 ? -26.5 -3.236 6.078 1 51.28 95 LYS A CA 1
ATOM 776 C C . LYS A 1 95 ? -26.5 -1.914 5.312 1 51.28 95 LYS A C 1
ATOM 778 O O . LYS A 1 95 ? -25.438 -1.374 4.984 1 51.28 95 LYS A O 1
ATOM 783 N N . GLN A 1 96 ? -27.641 -1.688 4.695 1 51.44 96 GLN A N 1
ATOM 784 C CA . GLN A 1 96 ? -27.797 -0.401 4.027 1 51.44 96 GLN A CA 1
ATOM 785 C C . GLN A 1 96 ? -27.688 0.752 5.02 1 51.44 96 GLN A C 1
ATOM 787 O O . GLN A 1 96 ? -28.406 0.793 6.016 1 51.44 96 GLN A O 1
ATOM 792 N N . GLU A 1 97 ? -26.578 1.409 5.012 1 58.91 97 GLU A N 1
ATOM 793 C CA . GLU A 1 97 ? -26.516 2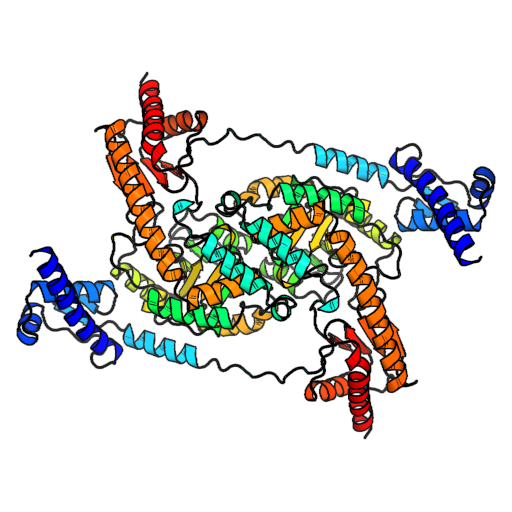.611 5.84 1 58.91 97 GLU A CA 1
ATOM 794 C C . GLU A 1 97 ? -27.375 3.727 5.258 1 58.91 97 GLU A C 1
ATOM 796 O O . GLU A 1 97 ? -27.609 3.771 4.047 1 58.91 97 GLU A O 1
ATOM 801 N N . ASN A 1 98 ? -28.094 4.48 6.062 1 64.81 98 ASN A N 1
ATOM 802 C CA . ASN A 1 98 ? -28.859 5.645 5.645 1 64.81 98 ASN A CA 1
ATOM 803 C C . ASN A 1 98 ? -28.047 6.578 4.762 1 64.81 98 ASN A C 1
ATOM 805 O O . ASN A 1 98 ? -26.844 6.762 4.992 1 64.81 98 ASN A O 1
ATOM 809 N N . PRO A 1 99 ? -28.656 7.039 3.756 1 74.62 99 PRO A N 1
ATOM 810 C CA . PRO A 1 99 ? -27.922 7.941 2.865 1 74.62 99 PRO A CA 1
ATOM 811 C C . PRO A 1 99 ? -27.469 9.227 3.562 1 74.62 99 PRO A C 1
ATOM 813 O O . PRO A 1 99 ? -28.219 9.797 4.355 1 74.62 99 PRO A O 1
ATOM 816 N N . VAL A 1 100 ? -26.375 9.648 3.416 1 80 100 VAL A N 1
ATOM 817 C CA . VAL A 1 100 ? -25.828 10.875 3.967 1 80 100 VAL A CA 1
ATOM 818 C C . VAL A 1 100 ? -26.125 12.047 3.027 1 80 100 VAL A C 1
ATOM 820 O O . VAL A 1 100 ? -25.781 12 1.846 1 80 100 VAL A O 1
ATOM 823 N N . VAL A 1 101 ? -26.906 13.031 3.592 1 84.88 101 VAL A N 1
ATOM 824 C CA . VAL A 1 101 ? -27.281 14.203 2.809 1 84.88 101 VAL A CA 1
ATOM 825 C C . VAL A 1 101 ? -26.25 15.312 3.016 1 84.88 101 VAL A C 1
ATOM 827 O O . VAL A 1 101 ? -25.828 15.961 2.057 1 84.88 101 VAL A O 1
ATOM 830 N N . TYR A 1 102 ? -25.891 15.578 4.281 1 92.81 102 TYR A N 1
ATOM 831 C CA . TYR A 1 102 ? -24.875 16.562 4.645 1 92.81 102 TYR A CA 1
ATOM 832 C C . TYR A 1 102 ? -23.719 15.906 5.406 1 92.81 102 TYR A C 1
ATOM 834 O O . TYR A 1 102 ? -23.828 15.688 6.617 1 92.81 102 TYR A O 1
ATOM 842 N N . ASP A 1 103 ? -22.641 15.797 4.676 1 88.75 103 ASP A N 1
ATOM 843 C CA . ASP A 1 103 ? -21.5 15.102 5.277 1 88.75 103 ASP A CA 1
ATOM 844 C C . ASP A 1 103 ? -20.469 16.094 5.816 1 88.75 103 ASP A C 1
ATOM 846 O O . ASP A 1 103 ? -19.547 16.484 5.102 1 88.75 103 ASP A O 1
ATOM 850 N N . PHE A 1 104 ? -20.641 16.297 7.137 1 90.5 104 PHE A N 1
ATOM 851 C CA . PHE A 1 104 ? -19.672 17.188 7.777 1 90.5 104 PHE A CA 1
ATOM 852 C C . PHE A 1 104 ? -18.609 16.391 8.508 1 90.5 104 PHE A C 1
ATOM 854 O O . PHE A 1 104 ? -17.922 16.922 9.391 1 90.5 104 PHE A O 1
ATOM 861 N N . ALA A 1 105 ? -18.5 15.125 8.156 1 81.88 105 ALA A N 1
ATOM 862 C CA . ALA A 1 105 ? -17.547 14.258 8.852 1 81.88 105 ALA A CA 1
ATOM 863 C C . ALA A 1 105 ? -16.469 13.75 7.895 1 81.88 105 ALA A C 1
ATOM 865 O O . ALA A 1 105 ? -15.516 13.094 8.32 1 81.88 105 ALA A O 1
ATOM 866 N N . THR A 1 106 ? -16.609 14.172 6.703 1 69.56 106 THR A N 1
ATOM 867 C CA . THR A 1 106 ? -15.797 13.516 5.676 1 69.56 106 THR A CA 1
ATOM 868 C C . THR A 1 106 ? -14.344 13.953 5.773 1 69.56 106 THR A C 1
ATOM 870 O O . THR A 1 106 ? -14.047 15.07 6.207 1 69.56 106 THR A O 1
ATOM 873 N N . SER A 1 107 ? -13.5 13.039 5.453 1 68.88 107 SER A N 1
ATOM 874 C CA . SER A 1 107 ? -12.094 13.344 5.254 1 68.88 107 SER A CA 1
ATOM 875 C C . SER A 1 107 ? -11.766 13.539 3.775 1 68.88 107 SER A C 1
ATOM 877 O O . SER A 1 107 ? -10.602 13.703 3.404 1 68.88 107 SER A O 1
ATOM 879 N N . ASN A 1 108 ? -12.82 13.688 3.066 1 69.88 108 ASN A N 1
ATOM 880 C CA . ASN A 1 108 ? -12.641 13.836 1.626 1 69.88 108 ASN A CA 1
ATOM 881 C C . ASN A 1 108 ? -12.156 15.242 1.263 1 69.88 108 ASN A C 1
ATOM 883 O O . ASN A 1 108 ? -12.25 16.156 2.074 1 69.88 108 ASN A O 1
ATOM 887 N N . VAL A 1 109 ? -11.625 15.258 0.144 1 76.31 109 VAL A N 1
ATOM 888 C CA . VAL A 1 109 ? -11.203 16.547 -0.398 1 76.31 109 VAL A CA 1
ATOM 889 C C . VAL A 1 109 ? -12.375 17.219 -1.106 1 76.31 109 VAL A C 1
ATOM 891 O O . VAL A 1 109 ? -13.266 16.547 -1.627 1 76.31 109 VAL A O 1
ATOM 894 N N . ASP A 1 110 ? -12.367 18.453 -0.997 1 78.94 110 ASP A N 1
ATOM 895 C CA . ASP A 1 110 ? -13.375 19.266 -1.678 1 78.94 110 ASP A CA 1
ATOM 896 C C . ASP A 1 110 ? -13.219 19.172 -3.193 1 78.94 110 ASP A C 1
ATOM 898 O O . ASP A 1 110 ? -12.133 19.391 -3.727 1 78.94 110 ASP A O 1
ATOM 902 N N . LYS A 1 111 ? -14.297 18.938 -3.82 1 79.75 111 LYS A N 1
ATOM 903 C CA . LYS A 1 111 ? -14.289 18.75 -5.27 1 79.75 111 LYS A CA 1
ATOM 904 C C . LYS A 1 111 ? -13.82 20 -5.984 1 79.75 111 LYS A C 1
ATOM 906 O O . LYS A 1 111 ? -13.133 19.922 -7.008 1 79.75 111 LYS A O 1
ATOM 911 N N . GLU A 1 112 ? -14.141 21.078 -5.438 1 82.44 112 GLU A N 1
ATOM 912 C CA . GLU A 1 112 ? -13.844 22.359 -6.094 1 82.44 112 GLU A CA 1
ATOM 913 C C . GLU A 1 112 ? -12.383 22.75 -5.895 1 82.44 112 GLU A C 1
ATOM 915 O O . GLU A 1 112 ? -11.844 23.562 -6.648 1 82.44 112 GLU A O 1
ATOM 920 N N . SER A 1 113 ? -11.852 22.203 -4.98 1 83.88 113 SER A N 1
ATOM 921 C CA . SER A 1 113 ? -10.508 22.641 -4.617 1 83.88 113 SER A CA 1
ATOM 922 C C . SER A 1 113 ? -9.453 21.953 -5.477 1 83.88 113 SER A C 1
ATOM 924 O O . SER A 1 113 ? -8.328 22.422 -5.586 1 83.88 113 SER A O 1
ATOM 926 N N . PHE A 1 114 ? -9.789 20.859 -6.078 1 86.69 114 PHE A N 1
ATOM 927 C CA . PHE A 1 114 ? -8.766 20.078 -6.762 1 86.69 114 PHE A CA 1
ATOM 928 C C . PHE A 1 114 ? -8.844 20.297 -8.266 1 86.69 114 PHE A C 1
ATOM 930 O O . PHE A 1 114 ? -9.938 20.375 -8.836 1 86.69 114 PHE A O 1
ATOM 937 N N . ARG A 1 115 ? -7.68 20.375 -8.914 1 87.31 115 ARG A N 1
ATOM 938 C CA . ARG A 1 115 ? -7.562 20.531 -10.359 1 87.31 115 ARG A CA 1
ATOM 939 C C . ARG A 1 115 ? -7.488 19.172 -11.055 1 87.31 115 ARG A C 1
ATOM 941 O O . ARG A 1 115 ? -6.418 18.766 -11.516 1 87.31 115 ARG A O 1
ATOM 948 N N . PHE A 1 116 ? -8.602 18.594 -11.289 1 89.06 116 PHE A N 1
ATOM 949 C CA . PHE A 1 116 ? -8.688 17.25 -11.836 1 89.06 116 PHE A CA 1
ATOM 950 C C . PHE A 1 116 ? -8.078 17.188 -13.234 1 89.06 116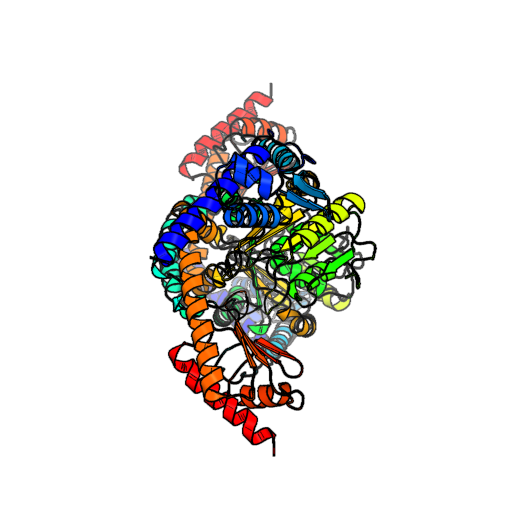 PHE A C 1
ATOM 952 O O . PHE A 1 116 ? -7.324 16.25 -13.539 1 89.06 116 PHE A O 1
ATOM 959 N N . GLU A 1 117 ? -8.391 18.125 -14.023 1 89.62 117 GLU A N 1
ATOM 960 C CA . GLU A 1 117 ? -7.914 18.125 -15.398 1 89.62 117 GLU A CA 1
ATOM 961 C C . GLU A 1 117 ? -6.391 18.172 -15.461 1 89.62 117 GLU A C 1
ATOM 963 O O . GLU A 1 117 ? -5.77 17.469 -16.25 1 89.62 117 GLU A O 1
ATOM 968 N N . LEU A 1 118 ? -5.895 19.016 -14.641 1 91.12 118 LEU A N 1
ATOM 969 C CA . LEU A 1 118 ? -4.441 19.141 -14.586 1 91.12 118 LEU A CA 1
ATOM 970 C C . LEU A 1 118 ? -3.811 17.828 -14.133 1 91.12 118 LEU A C 1
ATOM 972 O O . LEU A 1 118 ? -2.838 17.359 -14.727 1 91.12 118 LEU A O 1
ATOM 976 N N . TRP A 1 119 ? -4.316 17.219 -13.117 1 91.69 119 TRP A N 1
ATOM 977 C CA . TRP A 1 119 ? -3.807 15.953 -12.602 1 91.69 119 TRP A CA 1
ATOM 978 C C . TRP A 1 119 ? -3.918 14.852 -13.648 1 91.69 119 TRP A C 1
ATOM 980 O O . TRP A 1 119 ? -2.988 14.062 -13.836 1 91.69 119 TRP A O 1
ATOM 990 N N . ARG A 1 120 ? -5.035 14.844 -14.359 1 91.38 120 ARG A N 1
ATOM 991 C CA . ARG A 1 120 ? -5.25 13.859 -15.414 1 91.38 120 ARG A CA 1
ATOM 992 C C . ARG A 1 120 ? -4.172 13.953 -16.484 1 91.38 120 ARG A C 1
ATOM 994 O O . ARG A 1 120 ? -3.732 12.938 -17.031 1 91.38 120 ARG A O 1
ATOM 1001 N N . ARG A 1 121 ? -3.771 15.102 -16.797 1 91.19 121 ARG A N 1
ATOM 1002 C CA . ARG A 1 121 ? -2.727 15.32 -17.797 1 91.19 121 ARG A CA 1
ATOM 1003 C C . ARG A 1 121 ? -1.41 14.688 -17.359 1 91.19 121 ARG A C 1
ATOM 1005 O O . ARG A 1 121 ? -0.707 14.078 -18.156 1 91.19 121 ARG A O 1
ATOM 1012 N N . TYR A 1 122 ? -1.085 14.852 -16.156 1 92.88 122 TYR A N 1
ATOM 1013 C CA . TYR A 1 122 ? 0.167 14.312 -15.641 1 92.88 122 TYR A CA 1
ATOM 1014 C C . TYR A 1 122 ? 0.099 12.789 -15.531 1 92.88 122 TYR A C 1
ATOM 1016 O O . TYR A 1 122 ? 1.077 12.094 -15.82 1 92.88 122 TYR A O 1
ATOM 1024 N N . MET A 1 123 ? -1.029 12.266 -15.172 1 93.44 123 MET A N 1
ATOM 1025 C CA . MET A 1 123 ? -1.219 10.812 -15.125 1 93.44 123 MET A CA 1
ATOM 1026 C C . MET A 1 123 ? -1.107 10.211 -16.516 1 93.44 123 MET A C 1
ATOM 1028 O O . MET A 1 123 ? -0.486 9.164 -16.703 1 93.44 123 MET A O 1
ATOM 1032 N N . LYS A 1 124 ? -1.73 10.914 -17.438 1 90.38 124 LYS A N 1
ATOM 1033 C CA . LYS A 1 124 ? -1.65 10.453 -18.812 1 90.38 124 LYS A CA 1
ATOM 1034 C C . LYS A 1 124 ? -0.201 10.398 -19.297 1 90.38 124 LYS A C 1
ATOM 1036 O O . LYS A 1 124 ? 0.205 9.438 -19.953 1 90.38 124 LYS A O 1
ATOM 1041 N N . SER A 1 125 ? 0.522 11.398 -19 1 92.44 125 SER A N 1
ATOM 1042 C CA . SER A 1 125 ? 1.932 11.453 -19.359 1 92.44 125 SER A CA 1
ATOM 1043 C C . SER A 1 125 ? 2.721 10.336 -18.703 1 92.44 125 SER A C 1
ATOM 1045 O O . SER A 1 125 ? 3.572 9.703 -19.328 1 92.44 125 SER A O 1
ATOM 1047 N N . ALA A 1 126 ? 2.461 10.062 -17.453 1 91.88 126 ALA A N 1
ATOM 1048 C CA . ALA A 1 126 ? 3.129 8.992 -16.719 1 91.88 126 ALA A CA 1
ATOM 1049 C C . ALA A 1 126 ? 2.844 7.629 -17.344 1 91.88 126 ALA A C 1
ATOM 1051 O O . ALA A 1 126 ? 3.744 6.797 -17.469 1 91.88 126 ALA A O 1
ATOM 1052 N N . MET A 1 127 ? 1.648 7.418 -17.797 1 91.12 127 MET A N 1
ATOM 1053 C CA . MET A 1 127 ? 1.205 6.137 -18.328 1 91.12 127 MET A CA 1
ATOM 1054 C C . MET A 1 127 ? 1.82 5.875 -19.703 1 91.12 127 MET A C 1
ATOM 1056 O O . MET A 1 127 ? 1.799 4.742 -20.203 1 91.12 127 MET A O 1
ATOM 1060 N N . ARG A 1 128 ? 2.418 6.871 -20.25 1 89.44 128 ARG A N 1
ATOM 1061 C CA . ARG A 1 128 ? 3.051 6.719 -21.562 1 89.44 128 ARG A CA 1
ATOM 1062 C C . ARG A 1 128 ? 4.5 6.27 -21.422 1 89.44 128 ARG A C 1
ATOM 1064 O O . ARG A 1 128 ? 5.156 5.945 -22.406 1 89.44 128 ARG A O 1
ATOM 1071 N N . GLN A 1 129 ? 4.965 6.207 -20.234 1 88 129 GLN A N 1
ATOM 1072 C CA . GLN A 1 129 ? 6.324 5.742 -20 1 88 129 GLN A CA 1
ATOM 1073 C C . GLN A 1 129 ? 6.363 4.227 -19.797 1 88 129 GLN A C 1
ATOM 1075 O O . GLN A 1 129 ? 6.762 3.74 -18.75 1 88 129 GLN A O 1
ATOM 1080 N N . ASP A 1 130 ? 6.168 3.535 -20.797 1 84.19 130 ASP A N 1
ATOM 1081 C CA . ASP A 1 130 ? 5.93 2.096 -20.797 1 84.19 130 ASP A CA 1
ATOM 1082 C C . ASP A 1 130 ? 7.094 1.354 -20.141 1 84.19 130 ASP A C 1
ATOM 1084 O O . ASP A 1 130 ? 6.883 0.494 -19.281 1 84.19 130 ASP A O 1
ATOM 1088 N N . GLU A 1 131 ? 8.242 1.689 -20.453 1 81.62 131 GLU A N 1
ATOM 1089 C CA . GLU A 1 131 ? 9.422 0.977 -19.969 1 81.62 131 GLU A CA 1
ATOM 1090 C C . GLU A 1 131 ? 9.539 1.072 -18.453 1 81.62 131 GLU A C 1
ATOM 1092 O O . GLU A 1 131 ? 9.898 0.097 -17.797 1 81.62 131 GLU A O 1
ATOM 1097 N N . ARG A 1 132 ? 9.188 2.209 -17.938 1 83.62 132 ARG A N 1
ATOM 1098 C CA . ARG A 1 132 ? 9.281 2.424 -16.5 1 83.62 132 ARG A CA 1
ATOM 1099 C C . ARG A 1 132 ? 8.211 1.632 -15.75 1 83.62 132 ARG A C 1
ATOM 1101 O O . ARG A 1 132 ? 8.414 1.247 -14.602 1 83.62 132 ARG A O 1
ATOM 1108 N N . LEU A 1 133 ? 7.152 1.443 -16.453 1 85.38 133 LEU A N 1
ATOM 1109 C CA . LEU A 1 133 ? 6.012 0.804 -15.797 1 85.38 133 LEU A CA 1
ATOM 1110 C C . LEU A 1 133 ? 6.168 -0.713 -15.797 1 85.38 133 LEU A C 1
ATOM 1112 O O . LEU A 1 133 ? 5.406 -1.421 -15.133 1 85.38 133 LEU A O 1
ATOM 1116 N N . LEU A 1 134 ? 7.203 -1.267 -16.453 1 80.38 134 LEU A N 1
ATOM 1117 C CA . LEU A 1 134 ? 7.445 -2.701 -16.562 1 80.38 134 LEU A CA 1
ATOM 1118 C C . LEU A 1 134 ? 8.195 -3.227 -15.344 1 80.38 134 LEU A C 1
ATOM 1120 O O . LEU A 1 134 ? 8.406 -4.434 -15.219 1 80.38 134 LEU A O 1
ATOM 1124 N N . SER A 1 135 ? 8.484 -2.332 -14.43 1 80.25 135 SER A N 1
ATOM 1125 C CA . SER A 1 135 ? 9.258 -2.746 -13.266 1 80.25 135 SER A CA 1
ATOM 1126 C C . SER A 1 135 ? 8.492 -2.496 -11.977 1 80.25 135 SER A C 1
ATOM 1128 O O . SER A 1 135 ? 7.551 -1.704 -11.945 1 80.25 135 SER A O 1
ATOM 1130 N N . TYR A 1 136 ? 8.93 -3.191 -10.922 1 76.88 136 TYR A N 1
ATOM 1131 C CA . TYR A 1 136 ? 8.352 -3.021 -9.594 1 76.88 136 TYR A CA 1
ATOM 1132 C C . TYR A 1 136 ? 8.82 -1.718 -8.961 1 76.88 136 TYR A C 1
ATOM 1134 O O . TYR A 1 136 ? 8.195 -1.226 -8.016 1 76.88 136 TYR A O 1
ATOM 1142 N N . GLY A 1 137 ? 9.773 -1.149 -9.469 1 79.44 137 GLY A N 1
ATOM 1143 C CA . GLY A 1 137 ? 10.312 0.056 -8.859 1 79.44 137 GLY A CA 1
ATOM 1144 C C . GLY A 1 137 ? 11.281 -0.229 -7.727 1 79.44 137 GLY A C 1
ATOM 1145 O O . GLY A 1 137 ? 11.531 -1.39 -7.398 1 79.44 137 GLY A O 1
ATOM 1146 N N . GLU A 1 138 ? 11.859 0.804 -7.156 1 88.88 138 GLU A N 1
ATOM 1147 C CA . GLU A 1 138 ? 12.797 0.694 -6.047 1 88.88 138 GLU A CA 1
ATOM 1148 C C . GLU A 1 138 ? 12.062 0.52 -4.719 1 88.88 138 GLU A C 1
ATOM 1150 O O . GLU A 1 138 ? 10.969 1.053 -4.535 1 88.88 138 GLU A O 1
ATOM 1155 N N . PRO A 1 139 ? 12.664 -0.199 -3.838 1 91.44 139 PRO A N 1
ATOM 1156 C CA . PRO A 1 139 ? 12.023 -0.421 -2.541 1 91.44 139 PRO A CA 1
ATOM 1157 C C . PRO A 1 139 ? 11.633 0.882 -1.843 1 91.44 139 PRO A C 1
ATOM 1159 O O . PRO A 1 139 ? 10.586 0.957 -1.205 1 91.44 139 PRO A O 1
ATOM 1162 N N . GLN A 1 140 ? 12.398 1.957 -2.004 1 96 140 GLN A N 1
ATOM 1163 C CA . GLN A 1 140 ? 12.156 3.238 -1.351 1 96 140 GLN A CA 1
ATOM 1164 C C . GLN A 1 140 ? 11.25 4.125 -2.199 1 96 140 GLN A C 1
ATOM 1166 O O . GLN A 1 140 ? 10.883 5.227 -1.781 1 96 140 GLN A O 1
ATOM 1171 N N . GLY A 1 141 ? 10.852 3.67 -3.334 1 95.69 141 GLY A N 1
ATOM 1172 C CA . GLY A 1 141 ? 10.141 4.508 -4.285 1 95.69 141 GLY A CA 1
ATOM 1173 C C . GLY A 1 141 ? 11.031 5.055 -5.383 1 95.69 141 GLY A C 1
ATOM 1174 O O . GLY A 1 141 ? 12.258 4.91 -5.324 1 95.69 141 GLY A O 1
ATOM 1175 N N . GLU A 1 142 ? 10.5 5.625 -6.367 1 94.75 142 GLU A N 1
ATOM 1176 C CA . GLU A 1 142 ? 11.242 6.125 -7.523 1 94.75 142 GLU A CA 1
ATOM 1177 C C . GLU A 1 142 ? 12.297 7.145 -7.105 1 94.75 142 GLU A C 1
ATOM 1179 O O . GLU A 1 142 ? 12.008 8.07 -6.348 1 94.75 142 GLU A O 1
ATOM 1184 N N . GLN A 1 143 ? 13.484 7 -7.625 1 93.5 143 GLN A N 1
ATOM 1185 C CA . GLN A 1 143 ? 14.617 7.848 -7.27 1 93.5 143 GLN A CA 1
ATOM 1186 C C . GLN A 1 143 ? 14.336 9.305 -7.609 1 93.5 143 GLN A C 1
ATOM 1188 O O . GLN A 1 143 ? 14.578 10.195 -6.789 1 93.5 143 GLN A O 1
ATOM 1193 N N . GLU A 1 144 ? 13.844 9.508 -8.781 1 92.75 144 GLU A N 1
ATOM 1194 C CA . GLU A 1 144 ? 13.562 10.875 -9.211 1 92.75 144 GLU A CA 1
ATOM 1195 C C . GLU A 1 144 ? 12.539 11.539 -8.289 1 92.75 144 GLU A C 1
ATOM 1197 O O . GLU A 1 144 ? 12.633 12.734 -8.008 1 92.75 144 GLU A O 1
ATOM 1202 N N . PHE A 1 145 ? 11.594 10.797 -7.871 1 97.31 145 PHE A N 1
ATOM 1203 C CA . PHE A 1 145 ? 10.57 11.32 -6.973 1 97.31 145 PHE A CA 1
ATOM 1204 C C . PHE A 1 145 ? 11.172 11.711 -5.629 1 97.31 145 PHE A C 1
ATOM 1206 O O . PHE A 1 145 ? 10.875 12.781 -5.102 1 97.31 145 PHE A O 1
ATOM 1213 N N . ARG A 1 146 ? 12.031 10.859 -5.062 1 97.25 146 ARG A N 1
ATOM 1214 C CA . ARG A 1 146 ? 12.688 11.148 -3.789 1 97.25 146 ARG A CA 1
ATOM 1215 C C . ARG A 1 146 ? 13.562 12.398 -3.893 1 97.25 146 ARG A C 1
ATOM 1217 O O . ARG A 1 146 ? 13.625 13.195 -2.957 1 97.25 146 ARG A O 1
ATOM 1224 N N . GLU A 1 147 ? 14.148 12.625 -5.043 1 93.94 147 GLU A N 1
ATOM 1225 C CA . GLU A 1 147 ? 14.977 13.805 -5.27 1 93.94 147 GLU A CA 1
ATOM 1226 C C . GLU A 1 147 ? 14.141 15.078 -5.27 1 93.94 147 GLU A C 1
ATOM 1228 O O . GLU A 1 147 ? 14.453 16.047 -4.562 1 93.94 147 GLU A O 1
ATOM 1233 N N . VAL A 1 148 ? 13.086 15.016 -6.031 1 94.25 148 VAL A N 1
ATOM 1234 C CA . VAL A 1 148 ? 12.219 16.188 -6.133 1 94.25 148 VAL A CA 1
ATOM 1235 C C . VAL A 1 148 ? 11.562 16.453 -4.781 1 94.25 148 VAL A C 1
ATOM 1237 O O . VAL A 1 148 ? 11.43 17.609 -4.375 1 94.25 148 VAL A O 1
ATOM 1240 N N . LEU A 1 149 ? 11.258 15.438 -4.113 1 95.69 149 LEU A N 1
ATOM 1241 C CA . LEU A 1 149 ? 10.602 15.562 -2.814 1 95.69 149 LEU A CA 1
ATOM 1242 C C . LEU A 1 149 ? 11.555 16.156 -1.783 1 95.69 149 LEU A C 1
ATOM 1244 O O . LEU A 1 149 ? 11.164 17 -0.975 1 95.69 149 LEU A O 1
ATOM 1248 N N . SER A 1 150 ? 12.773 15.672 -1.796 1 94.44 150 SER A N 1
ATOM 1249 C CA . SER A 1 150 ? 13.758 16.188 -0.854 1 94.44 150 SER A CA 1
ATOM 1250 C C . SER A 1 150 ? 13.945 17.688 -1.016 1 94.44 150 SER A C 1
ATOM 1252 O O . SER A 1 150 ? 14.031 18.422 -0.026 1 94.44 150 SER A O 1
ATOM 1254 N N . GLU A 1 151 ? 13.93 18.156 -2.215 1 89.06 151 GLU A N 1
ATOM 1255 C CA . GLU A 1 151 ? 14.055 19.578 -2.486 1 89.06 151 GLU A CA 1
ATOM 1256 C C . GLU A 1 151 ? 12.812 20.344 -2.041 1 89.06 151 GLU A C 1
ATOM 1258 O O . GLU A 1 151 ? 12.914 21.406 -1.426 1 89.06 151 GLU A O 1
ATOM 1263 N N . TYR A 1 152 ? 11.758 19.797 -2.344 1 89.44 152 TYR A N 1
ATOM 1264 C CA . TYR A 1 152 ? 10.484 20.438 -2.033 1 89.44 152 TYR A CA 1
ATOM 1265 C C . TYR A 1 152 ? 10.312 20.609 -0.528 1 89.44 152 TYR A C 1
ATOM 1267 O O . TYR A 1 152 ? 9.953 21.688 -0.059 1 89.44 152 TYR A O 1
ATOM 1275 N N . ILE A 1 153 ? 10.578 19.609 0.23 1 90.06 153 ILE A N 1
ATOM 1276 C CA . ILE A 1 153 ? 10.312 19.625 1.663 1 90.06 153 ILE A CA 1
ATOM 1277 C C . ILE A 1 153 ? 11.359 20.484 2.371 1 90.06 153 ILE A C 1
ATOM 1279 O O . ILE A 1 153 ? 11.078 21.094 3.404 1 90.06 153 ILE A O 1
ATOM 1283 N N . GLN A 1 154 ? 12.508 20.469 1.84 1 86.19 154 GLN A N 1
ATOM 1284 C CA . GLN A 1 154 ? 13.523 21.359 2.375 1 86.19 154 GLN A CA 1
ATOM 1285 C C . GLN A 1 154 ? 13.086 22.828 2.26 1 86.19 154 GLN A C 1
ATOM 1287 O O . GLN A 1 154 ? 13.227 23.594 3.209 1 86.19 154 GLN A O 1
ATOM 1292 N N . LYS A 1 155 ? 12.539 23.125 1.203 1 79.12 155 LYS A N 1
ATOM 1293 C CA . LYS A 1 155 ? 12.125 24.5 0.929 1 79.12 155 LYS A CA 1
ATOM 1294 C C . LYS A 1 155 ? 10.883 24.859 1.734 1 79.12 155 LYS A C 1
ATOM 1296 O O . LYS A 1 155 ? 10.758 26 2.205 1 79.12 155 LYS A O 1
ATOM 1301 N N . THR A 1 156 ? 10.008 23.953 1.919 1 80.69 156 THR A N 1
ATOM 1302 C CA . THR A 1 156 ? 8.695 24.281 2.467 1 80.69 156 THR A CA 1
ATOM 1303 C C . THR A 1 156 ? 8.672 24.062 3.977 1 80.69 156 THR A C 1
ATOM 1305 O O . THR A 1 156 ? 7.949 24.75 4.699 1 80.69 156 THR A O 1
ATOM 1308 N N . ARG A 1 157 ? 9.492 23.094 4.418 1 84.69 157 ARG A N 1
ATOM 1309 C CA . ARG A 1 157 ? 9.352 22.703 5.816 1 84.69 157 ARG A CA 1
ATOM 1310 C C . ARG A 1 157 ? 10.695 22.734 6.531 1 84.69 157 ARG A C 1
ATOM 1312 O O . ARG A 1 157 ? 10.781 22.406 7.715 1 84.69 157 ARG A O 1
ATOM 1319 N N . SER A 1 158 ? 11.773 23.078 5.836 1 80.5 158 SER A N 1
ATOM 1320 C CA . SER A 1 158 ? 13.125 23.141 6.375 1 80.5 158 SER A CA 1
ATOM 1321 C C . SER A 1 158 ? 13.586 21.781 6.875 1 80.5 158 SER A C 1
ATOM 1323 O O . SER A 1 158 ? 14.297 21.688 7.883 1 80.5 158 SER A O 1
ATOM 1325 N N . VAL A 1 159 ? 13.078 20.812 6.262 1 87.81 159 VAL A N 1
ATOM 1326 C CA . VAL A 1 159 ? 13.5 19.453 6.578 1 87.81 159 VAL A CA 1
ATOM 1327 C C . VAL A 1 159 ? 14.859 19.172 5.934 1 87.81 159 VAL A C 1
ATOM 1329 O O . VAL A 1 159 ? 15.117 19.594 4.805 1 87.81 159 VAL A O 1
ATOM 1332 N N . ILE A 1 160 ? 15.68 18.547 6.699 1 88.06 160 ILE A N 1
ATOM 1333 C CA . ILE A 1 160 ? 17.031 18.219 6.23 1 88.06 160 ILE A CA 1
ATOM 1334 C C . ILE A 1 160 ? 17.109 16.734 5.926 1 88.06 160 ILE A C 1
ATOM 1336 O O . ILE A 1 160 ? 17.094 15.898 6.84 1 88.06 160 ILE A O 1
ATOM 1340 N N . CYS A 1 161 ? 17.266 16.484 4.578 1 90.25 161 CYS A N 1
ATOM 1341 C CA . CYS A 1 161 ? 17.375 15.062 4.25 1 90.25 161 CYS A CA 1
ATOM 1342 C C . CYS A 1 161 ? 17.953 14.875 2.854 1 90.25 161 CYS A C 1
ATOM 1344 O O . CYS A 1 161 ? 17.906 15.781 2.025 1 90.25 161 CYS A O 1
ATOM 1346 N N . SER A 1 162 ? 18.609 13.773 2.689 1 91.56 162 SER A N 1
ATOM 1347 C CA . SER A 1 162 ? 18.969 13.297 1.357 1 91.56 162 SER A CA 1
ATOM 1348 C C . SER A 1 162 ? 17.891 12.383 0.786 1 91.56 162 SER A C 1
ATOM 1350 O O . SER A 1 162 ? 17.078 11.812 1.531 1 91.56 162 SER A O 1
ATOM 1352 N N . PRO A 1 163 ? 17.844 12.25 -0.539 1 94.12 163 PRO A N 1
ATOM 1353 C CA . PRO A 1 163 ? 16.875 11.336 -1.16 1 94.12 163 PRO A CA 1
ATOM 1354 C C . PRO A 1 163 ? 16.969 9.914 -0.614 1 94.12 163 PRO A C 1
ATOM 1356 O O . PRO A 1 163 ? 15.969 9.195 -0.557 1 94.12 163 PRO A O 1
ATOM 1359 N N . ASP A 1 164 ? 18.125 9.484 -0.142 1 93.44 164 ASP A N 1
ATOM 1360 C CA . ASP A 1 164 ? 18.359 8.117 0.326 1 93.44 164 ASP A CA 1
ATOM 1361 C C . ASP A 1 164 ? 17.672 7.879 1.672 1 93.44 164 ASP A C 1
ATOM 1363 O O . ASP A 1 164 ? 17.469 6.734 2.078 1 93.44 164 ASP A O 1
ATOM 1367 N N . GLN A 1 165 ? 17.328 8.93 2.354 1 96.31 165 GLN A N 1
ATOM 1368 C CA . GLN A 1 165 ? 16.672 8.82 3.65 1 96.31 165 GLN A CA 1
ATOM 1369 C C . GLN A 1 165 ? 15.148 8.742 3.496 1 96.31 165 GLN A C 1
ATOM 1371 O O . GLN A 1 165 ? 14.438 8.477 4.465 1 96.31 165 GLN A O 1
ATOM 1376 N N . ILE A 1 166 ? 14.703 8.953 2.285 1 97.81 166 ILE A N 1
ATOM 1377 C CA . ILE A 1 166 ? 13.273 9.047 2.043 1 97.81 166 ILE A CA 1
ATOM 1378 C C . ILE A 1 166 ? 12.727 7.672 1.656 1 97.81 166 ILE A C 1
ATOM 1380 O O . ILE A 1 166 ? 13.297 6.988 0.8 1 97.81 166 ILE A O 1
ATOM 1384 N N . VAL A 1 167 ? 11.672 7.215 2.301 1 98.31 167 VAL A N 1
ATOM 1385 C CA . VAL A 1 167 ? 10.93 6.004 1.963 1 98.31 167 VAL A CA 1
ATOM 1386 C C . VAL A 1 167 ? 9.492 6.363 1.596 1 98.31 167 VAL A C 1
ATOM 1388 O O . VAL A 1 167 ? 8.781 6.98 2.391 1 98.31 167 VAL A O 1
ATOM 1391 N N . ILE A 1 168 ? 9.102 5.992 0.369 1 98.06 168 ILE A N 1
ATOM 1392 C CA . ILE A 1 168 ? 7.754 6.254 -0.135 1 98.06 168 ILE A CA 1
ATOM 1393 C C . ILE A 1 168 ? 6.855 5.055 0.155 1 98.06 168 ILE A C 1
ATOM 1395 O O . ILE A 1 168 ? 7.289 3.906 0.061 1 98.06 168 ILE A O 1
ATOM 1399 N N . GLY A 1 169 ? 5.609 5.281 0.538 1 96.81 169 GLY A N 1
ATOM 1400 C CA . GLY A 1 169 ? 4.66 4.207 0.786 1 96.81 169 GLY A CA 1
ATOM 1401 C C . GLY A 1 169 ? 3.221 4.613 0.528 1 96.81 169 GLY A C 1
ATOM 1402 O O . GLY A 1 169 ? 2.918 5.801 0.402 1 96.81 169 GLY A O 1
ATOM 1403 N N . ALA A 1 170 ? 2.359 3.598 0.43 1 95.56 170 ALA A N 1
ATOM 1404 C CA . ALA A 1 170 ? 0.932 3.826 0.232 1 95.56 170 ALA A CA 1
ATOM 1405 C C . ALA A 1 170 ? 0.233 4.113 1.558 1 95.56 170 ALA A C 1
ATOM 1407 O O . ALA A 1 170 ? -0.469 3.256 2.096 1 95.56 170 ALA A O 1
ATOM 1408 N N . GLY A 1 171 ? 0.382 5.336 1.995 1 93.81 171 GLY A N 1
ATOM 1409 C CA . GLY A 1 171 ? -0.207 5.73 3.264 1 93.81 171 GLY A CA 1
ATOM 1410 C C . GLY A 1 171 ? 0.766 5.645 4.426 1 93.81 171 GLY A C 1
ATOM 1411 O O . GLY A 1 171 ? 1.79 4.965 4.336 1 93.81 171 GLY A O 1
ATOM 1412 N N . ILE A 1 172 ? 0.391 6.18 5.531 1 94.81 172 ILE A N 1
ATOM 1413 C CA . ILE A 1 172 ? 1.254 6.285 6.703 1 94.81 172 ILE A CA 1
ATOM 1414 C C . ILE A 1 172 ? 1.418 4.91 7.348 1 94.81 172 ILE A C 1
ATOM 1416 O O . ILE A 1 172 ? 2.496 4.574 7.844 1 94.81 172 ILE A O 1
ATOM 1420 N N . GLN A 1 173 ? 0.379 4.105 7.328 1 96.19 173 GLN A N 1
ATOM 1421 C CA . GLN A 1 173 ? 0.455 2.797 7.969 1 96.19 173 GLN A CA 1
ATOM 1422 C C . GLN A 1 173 ? 1.515 1.921 7.309 1 96.19 173 GLN A C 1
ATOM 1424 O O . GLN A 1 173 ? 2.246 1.2 7.988 1 96.19 173 GLN A O 1
ATOM 1429 N N . SER A 1 174 ? 1.592 1.979 5.973 1 96.81 174 SER A N 1
ATOM 1430 C CA . SER A 1 174 ? 2.6 1.19 5.273 1 96.81 174 SER A CA 1
ATOM 1431 C C . SER A 1 174 ? 4.008 1.56 5.73 1 96.81 174 SER A C 1
ATOM 1433 O O . SER A 1 174 ? 4.875 0.693 5.844 1 96.81 174 SER A O 1
ATOM 1435 N N . LEU A 1 175 ? 4.203 2.783 5.996 1 97.94 175 LEU A N 1
ATOM 1436 C CA . LEU A 1 175 ? 5.504 3.279 6.434 1 97.94 175 LEU A CA 1
ATOM 1437 C C . LEU A 1 175 ? 5.781 2.873 7.879 1 97.94 175 LEU A C 1
ATOM 1439 O O . LEU A 1 175 ? 6.91 2.512 8.219 1 97.94 175 LEU A O 1
ATOM 1443 N N . LEU A 1 176 ? 4.746 2.9 8.703 1 97.81 176 LEU A N 1
ATOM 1444 C CA . LEU A 1 176 ? 4.906 2.506 10.094 1 97.81 176 LEU A CA 1
ATOM 1445 C C . LEU A 1 176 ? 5.242 1.021 10.203 1 97.81 176 LEU A C 1
ATOM 1447 O O . LEU A 1 176 ? 5.988 0.613 11.102 1 97.81 176 LEU A O 1
ATOM 1451 N N . HIS A 1 177 ? 4.703 0.199 9.312 1 97.38 177 HIS A N 1
ATOM 1452 C CA . HIS A 1 177 ? 5.031 -1.222 9.289 1 97.38 177 HIS A CA 1
ATOM 1453 C C . HIS A 1 177 ? 6.52 -1.438 9.023 1 97.38 177 HIS A C 1
ATOM 1455 O O . HIS A 1 177 ? 7.105 -2.404 9.516 1 97.38 177 HIS A O 1
ATOM 1461 N N . ILE A 1 178 ? 7.105 -0.59 8.234 1 97.44 178 ILE A N 1
ATOM 1462 C CA . ILE A 1 178 ? 8.539 -0.659 7.949 1 97.44 178 ILE A CA 1
ATOM 1463 C C . ILE A 1 178 ? 9.328 -0.14 9.148 1 97.44 178 ILE A C 1
ATOM 1465 O O . ILE A 1 178 ? 10.383 -0.683 9.484 1 97.44 178 ILE A O 1
ATOM 1469 N N . LEU A 1 179 ? 8.812 0.867 9.828 1 97.44 179 LEU A N 1
ATOM 1470 C CA . LEU A 1 179 ? 9.516 1.562 10.906 1 97.44 179 LEU A CA 1
ATOM 1471 C C . LEU A 1 179 ? 9.594 0.697 12.156 1 97.44 179 LEU A C 1
ATOM 1473 O O . LEU A 1 179 ? 10.625 0.643 12.82 1 97.44 179 LEU A O 1
ATOM 1477 N N . CYS A 1 180 ? 8.492 0.052 12.484 1 96.5 180 CYS A N 1
ATOM 1478 C CA . CYS A 1 180 ? 8.344 -0.626 13.766 1 96.5 180 CYS A CA 1
ATOM 1479 C C . CYS A 1 180 ? 9.469 -1.631 13.984 1 96.5 180 CYS A C 1
ATOM 1481 O O . CYS A 1 180 ? 10.086 -1.65 15.047 1 96.5 180 CYS A O 1
ATOM 1483 N N . PRO A 1 181 ? 9.812 -2.42 12.969 1 94.88 181 PRO A N 1
ATOM 1484 C CA . PRO A 1 181 ? 10.867 -3.408 13.203 1 94.88 181 PRO A CA 1
ATOM 1485 C C . PRO A 1 181 ? 12.266 -2.781 13.25 1 94.88 181 PRO A C 1
ATOM 1487 O O . PRO A 1 181 ? 13.227 -3.439 13.641 1 94.88 181 PRO A O 1
ATOM 1490 N N . LEU A 1 182 ? 12.453 -1.582 12.797 1 94.25 182 LEU A N 1
ATOM 1491 C CA . LEU A 1 182 ? 13.758 -0.943 12.766 1 94.25 182 LEU A CA 1
ATOM 1492 C C . LEU A 1 182 ? 14.219 -0.565 14.164 1 94.25 182 LEU A C 1
ATOM 1494 O O . LEU A 1 182 ? 15.414 -0.413 14.414 1 94.25 182 LEU A O 1
ATOM 1498 N N . ASN A 1 183 ? 13.234 -0.304 14.977 1 85.88 183 ASN A N 1
ATOM 1499 C CA . ASN A 1 183 ? 13.57 0.071 16.344 1 85.88 183 ASN A CA 1
ATOM 1500 C C . ASN A 1 183 ? 13.648 -1.149 17.266 1 85.88 183 ASN A C 1
ATOM 1502 O O . ASN A 1 183 ? 12.633 -1.779 17.547 1 85.88 183 ASN A O 1
ATOM 1506 N N . HIS A 1 184 ? 14.789 -1.496 17.75 1 73.12 184 HIS A N 1
ATOM 1507 C CA . HIS A 1 184 ? 14.977 -2.721 18.516 1 73.12 184 HIS A CA 1
ATOM 1508 C C . HIS A 1 184 ? 15.156 -2.416 20 1 73.12 184 HIS A C 1
ATOM 1510 O O . HIS A 1 184 ? 15.219 -3.332 20.828 1 73.12 184 HIS A O 1
ATOM 1516 N N . LYS A 1 185 ? 15.211 -1.259 20.359 1 78.5 185 LYS A N 1
ATOM 1517 C CA . LYS A 1 185 ? 15.578 -0.956 21.734 1 78.5 185 LYS A CA 1
ATOM 1518 C C . LYS A 1 185 ? 14.367 -1.033 22.672 1 78.5 185 LYS A C 1
ATOM 1520 O O . LYS A 1 185 ? 14.273 -1.939 23.5 1 78.5 185 LYS A O 1
ATOM 1525 N N . LYS A 1 186 ? 13.531 -0.083 22.641 1 87.25 186 LYS A N 1
ATOM 1526 C CA . LYS A 1 186 ? 12.359 0.009 23.516 1 87.25 186 LYS A CA 1
ATOM 1527 C C . LYS A 1 186 ? 11.07 -0.053 22.703 1 87.25 186 LYS A C 1
ATOM 1529 O O . LYS A 1 186 ? 10.82 0.815 21.859 1 87.25 186 LYS A O 1
ATOM 1534 N N . ARG A 1 187 ? 10.266 -1.055 23 1 92.44 187 ARG A N 1
ATOM 1535 C CA . ARG A 1 187 ? 9.023 -1.25 22.25 1 92.44 187 ARG A CA 1
ATOM 1536 C C . ARG A 1 187 ? 7.844 -0.602 22.969 1 92.44 187 ARG A C 1
ATOM 1538 O O . ARG A 1 187 ? 6.816 -1.247 23.188 1 92.44 187 ARG A O 1
ATOM 1545 N N . THR A 1 188 ? 8.039 0.63 23.344 1 96.31 188 THR A N 1
ATOM 1546 C CA . THR A 1 188 ? 7.012 1.474 23.938 1 96.31 188 THR A CA 1
ATOM 1547 C C . THR A 1 188 ? 6.871 2.785 23.172 1 96.31 188 THR A C 1
ATOM 1549 O O . THR A 1 188 ? 7.871 3.428 22.844 1 96.31 188 THR A O 1
ATOM 1552 N N . VAL A 1 189 ? 5.625 3.115 22.859 1 96.44 189 VAL A N 1
ATOM 1553 C CA . VAL A 1 189 ? 5.383 4.34 22.109 1 96.44 189 VAL A CA 1
ATOM 1554 C C . VAL A 1 189 ? 4.32 5.18 22.812 1 96.44 189 VAL A C 1
ATOM 1556 O O . VAL A 1 189 ? 3.344 4.641 23.344 1 96.44 189 VAL A O 1
ATOM 1559 N N . PHE A 1 190 ? 4.551 6.477 22.891 1 96.25 190 PHE A N 1
ATOM 1560 C CA . PHE A 1 190 ? 3.574 7.422 23.438 1 96.25 190 PHE A CA 1
ATOM 1561 C C . PHE A 1 190 ? 2.947 8.242 22.312 1 96.25 190 PHE A C 1
ATOM 1563 O O . PHE A 1 190 ? 3.656 8.828 21.484 1 96.25 190 PHE A O 1
ATOM 1570 N N . PHE A 1 191 ? 1.686 8.203 22.281 1 94.06 191 PHE A N 1
ATOM 1571 C CA . PHE A 1 191 ? 0.942 9.031 21.344 1 94.06 191 PHE A CA 1
ATOM 1572 C C . PHE A 1 191 ? 0.417 10.289 22.031 1 94.06 191 PHE A C 1
ATOM 1574 O O . PHE A 1 191 ? -0.397 10.203 22.953 1 94.06 191 PHE A O 1
ATOM 1581 N N . ARG A 1 192 ? 0.888 11.438 21.531 1 90.75 192 ARG A N 1
ATOM 1582 C CA . ARG A 1 192 ? 0.366 12.68 22.078 1 90.75 192 ARG A CA 1
ATOM 1583 C C . ARG A 1 192 ? -1.118 12.836 21.766 1 90.75 192 ARG A C 1
ATOM 1585 O O . ARG A 1 192 ? -1.886 13.328 22.594 1 90.75 192 ARG A O 1
ATOM 1592 N N . ASP A 1 193 ? -1.426 12.57 20.453 1 78.75 193 ASP A N 1
ATOM 1593 C CA . ASP A 1 193 ? -2.828 12.5 20.047 1 78.75 193 ASP A CA 1
ATOM 1594 C C . ASP A 1 193 ? -3.355 11.07 20.141 1 78.75 193 ASP A C 1
ATOM 1596 O O . ASP A 1 193 ? -3.125 10.258 19.234 1 78.75 193 ASP A O 1
ATOM 1600 N N . SER A 1 194 ? -4.164 10.781 21.031 1 68.25 194 SER A N 1
ATOM 1601 C CA . SER A 1 194 ? -4.641 9.43 21.297 1 68.25 194 SER A CA 1
ATOM 1602 C C . SER A 1 194 ? -5.789 9.055 20.359 1 68.25 194 SER A C 1
ATOM 1604 O O . SER A 1 194 ? -6.277 7.922 20.391 1 68.25 194 SER A O 1
ATOM 1606 N N . GLU A 1 195 ? -6.086 9.922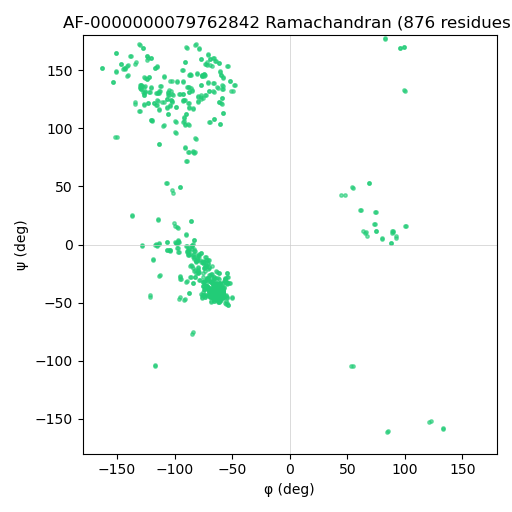 19.469 1 71.56 195 GLU A N 1
ATOM 1607 C CA . GLU A 1 195 ? -7.25 9.633 18.641 1 71.56 195 GLU A CA 1
ATOM 1608 C C . GLU A 1 195 ? -6.828 9.047 17.297 1 71.56 195 GLU A C 1
ATOM 1610 O O . GLU A 1 195 ? -7.68 8.656 16.484 1 71.56 195 GLU A O 1
ATOM 1615 N N . PHE A 1 196 ? -5.582 8.875 17.094 1 84.69 196 PHE A N 1
ATOM 1616 C CA . PHE A 1 196 ? -5.113 8.305 15.844 1 84.69 196 PHE A CA 1
ATOM 1617 C C . PHE A 1 196 ? -5.082 6.781 15.922 1 84.69 196 PHE A C 1
ATOM 1619 O O . PHE A 1 196 ? -4.008 6.176 15.938 1 84.69 196 PHE A O 1
ATOM 1626 N N . VAL A 1 197 ? -6.172 6.207 15.766 1 86.94 197 VAL A N 1
ATOM 1627 C CA . VAL A 1 197 ? -6.395 4.785 15.992 1 86.94 197 VAL A CA 1
ATOM 1628 C C . VAL A 1 197 ? -5.617 3.973 14.953 1 86.94 197 VAL A C 1
ATOM 1630 O O . VAL A 1 197 ? -5.012 2.951 15.281 1 86.94 197 VAL A O 1
ATOM 1633 N N . GLN A 1 198 ? -5.594 4.371 13.773 1 89.75 198 GLN A N 1
ATOM 1634 C CA . GLN A 1 198 ? -4.941 3.633 12.695 1 89.75 198 GLN A CA 1
ATOM 1635 C C . GLN A 1 198 ? -3.438 3.531 12.93 1 89.75 198 GLN A C 1
ATOM 1637 O O . GLN A 1 198 ? -2.836 2.484 12.688 1 89.75 198 GLN A O 1
ATOM 1642 N N . GLY A 1 199 ? -2.889 4.637 13.398 1 93.06 199 GLY A N 1
ATOM 1643 C CA . GLY A 1 199 ? -1.476 4.594 13.734 1 93.06 199 GLY A CA 1
ATOM 1644 C C . GLY A 1 199 ? -1.175 3.701 14.93 1 93.06 199 GLY A C 1
ATOM 1645 O O . GLY A 1 199 ? -0.241 2.898 14.883 1 93.06 199 GLY A O 1
ATOM 1646 N N . MET A 1 200 ? -1.966 3.807 15.969 1 94.75 200 MET A N 1
ATOM 1647 C CA . MET A 1 200 ? -1.779 3.021 17.188 1 94.75 200 MET A CA 1
ATOM 1648 C C . MET A 1 200 ? -1.908 1.529 16.891 1 94.75 200 MET A C 1
ATOM 1650 O O . MET A 1 200 ? -1.173 0.717 17.453 1 94.75 200 MET A O 1
ATOM 1654 N N . THR A 1 201 ? -2.766 1.22 15.984 1 95.06 201 THR A N 1
ATOM 1655 C CA . THR A 1 201 ? -3.025 -0.172 15.633 1 95.06 201 THR A CA 1
ATOM 1656 C C . THR A 1 201 ? -1.764 -0.834 15.086 1 95.06 201 THR A C 1
ATOM 1658 O O . THR A 1 201 ? -1.46 -1.979 15.43 1 95.06 201 THR A O 1
ATOM 1661 N N . VAL A 1 202 ? -1.037 -0.162 14.25 1 96.62 202 VAL A N 1
ATOM 1662 C CA . VAL A 1 202 ? 0.176 -0.72 13.664 1 96.62 202 VAL A CA 1
ATOM 1663 C C . VAL A 1 202 ? 1.175 -1.063 14.766 1 96.62 202 VAL A C 1
ATOM 1665 O O . VAL A 1 202 ? 1.775 -2.141 14.758 1 96.62 202 VAL A O 1
ATOM 1668 N N . PHE A 1 203 ? 1.318 -0.148 15.719 1 96.06 203 PHE A N 1
ATOM 1669 C CA . PHE A 1 203 ? 2.256 -0.386 16.812 1 96.06 203 PHE A CA 1
ATOM 1670 C C . PHE A 1 203 ? 1.8 -1.561 17.672 1 96.06 203 PHE A C 1
ATOM 1672 O O . PHE A 1 203 ? 2.607 -2.414 18.031 1 96.06 203 PHE A O 1
ATOM 1679 N N . GLU A 1 204 ? 0.532 -1.64 17.922 1 95.12 204 GLU A N 1
ATOM 1680 C CA . GLU A 1 204 ? -0.012 -2.758 18.688 1 95.12 204 GLU A CA 1
ATOM 1681 C C . GLU A 1 204 ? 0.192 -4.078 17.953 1 95.12 204 GLU A C 1
ATOM 1683 O O . GLU A 1 204 ? 0.579 -5.078 18.547 1 95.12 204 GLU A O 1
ATOM 1688 N N . ASP A 1 205 ? -0.102 -4.039 16.703 1 94.69 205 ASP A N 1
ATOM 1689 C CA . ASP A 1 205 ? 0.064 -5.234 15.883 1 94.69 205 ASP A CA 1
ATOM 1690 C C . ASP A 1 205 ? 1.508 -5.73 15.922 1 94.69 205 ASP A C 1
ATOM 1692 O O . ASP A 1 205 ? 1.761 -6.93 15.789 1 94.69 205 ASP A O 1
ATOM 1696 N N . HIS A 1 206 ? 2.467 -4.836 16.031 1 95.06 206 HIS A N 1
ATOM 1697 C CA . HIS A 1 206 ? 3.883 -5.176 16.109 1 95.06 206 HIS A CA 1
ATOM 1698 C C . HIS A 1 206 ? 4.324 -5.383 17.562 1 95.06 206 HIS A C 1
ATOM 1700 O O . HIS A 1 206 ? 5.523 -5.355 17.859 1 95.06 206 HIS A O 1
ATOM 1706 N N . ASN A 1 207 ? 3.354 -5.398 18.5 1 92.25 207 ASN A N 1
ATOM 1707 C CA . ASN A 1 207 ? 3.547 -5.75 19.906 1 92.25 207 ASN A CA 1
ATOM 1708 C C . ASN A 1 207 ? 4.238 -4.625 20.672 1 92.25 207 ASN A C 1
ATOM 1710 O O . ASN A 1 207 ? 5.051 -4.883 21.562 1 92.25 207 ASN A O 1
ATOM 1714 N N . TYR A 1 208 ? 4.078 -3.408 20.25 1 95.25 208 TYR A N 1
ATOM 1715 C CA . TYR A 1 208 ? 4.457 -2.256 21.062 1 95.25 208 TYR A CA 1
ATOM 1716 C C . TYR A 1 208 ? 3.432 -2.01 22.156 1 95.25 208 TYR A C 1
ATOM 1718 O O . TYR A 1 208 ? 2.234 -2.225 21.969 1 95.25 208 TYR A O 1
ATOM 1726 N N . ARG A 1 209 ? 3.904 -1.585 23.266 1 95.06 209 ARG A N 1
ATOM 1727 C CA . ARG A 1 209 ? 3.02 -1.081 24.297 1 95.06 209 ARG A CA 1
ATOM 1728 C C . ARG A 1 209 ? 2.73 0.404 24.109 1 95.06 209 ARG A C 1
ATOM 1730 O O . ARG A 1 209 ? 3.645 1.192 23.859 1 95.06 209 ARG A O 1
ATOM 1737 N N . ILE A 1 210 ? 1.486 0.766 24.172 1 95.06 210 ILE A N 1
ATOM 1738 C CA . ILE A 1 210 ? 1.116 2.176 24.125 1 95.06 210 ILE A CA 1
ATOM 1739 C C . ILE A 1 210 ? 1.22 2.779 25.531 1 95.06 210 ILE A C 1
ATOM 1741 O O . ILE A 1 210 ? 0.483 2.387 26.438 1 95.06 210 ILE A O 1
ATOM 1745 N N . ALA A 1 211 ? 2.105 3.734 25.656 1 95.06 211 ALA A N 1
ATOM 1746 C CA . ALA A 1 211 ? 2.336 4.344 26.969 1 95.06 211 ALA A CA 1
ATOM 1747 C C . ALA A 1 211 ? 1.184 5.266 27.344 1 95.06 211 ALA A C 1
ATOM 1749 O O . ALA A 1 211 ? 0.633 5.969 26.5 1 95.06 211 ALA A O 1
ATOM 1750 N N . GLY A 1 212 ? 0.894 5.301 28.562 1 90.75 212 GLY A N 1
ATOM 1751 C CA . GLY A 1 212 ? -0.152 6.18 29.062 1 90.75 212 GLY A CA 1
ATOM 1752 C C . GLY A 1 212 ? 0.322 7.602 29.281 1 90.75 212 GLY A C 1
ATOM 1753 O O . GLY A 1 212 ? -0.489 8.531 29.359 1 90.75 212 GLY A O 1
ATOM 1754 N N . SER A 1 213 ? 1.651 7.691 29.438 1 92.44 213 SER A N 1
ATOM 1755 C CA . SER A 1 213 ? 2.234 9.008 29.703 1 92.44 213 SER A CA 1
ATOM 1756 C C . SER A 1 213 ? 3.592 9.148 29.031 1 92.44 213 SER A C 1
ATOM 1758 O O . SER A 1 213 ? 4.309 8.164 28.844 1 92.44 213 SER A O 1
ATOM 1760 N N . ALA A 1 214 ? 3.865 10.406 28.703 1 91.25 214 ALA A N 1
ATOM 1761 C CA . ALA A 1 214 ? 5.152 10.695 28.078 1 91.25 214 ALA A CA 1
ATOM 1762 C C . ALA A 1 214 ? 6.293 10.57 29.094 1 91.25 214 ALA A C 1
ATOM 1764 O O . ALA A 1 214 ? 7.461 10.5 28.703 1 91.25 214 ALA A O 1
ATOM 1765 N N . GLU A 1 215 ? 5.973 10.508 30.328 1 91.06 215 GLU A N 1
ATOM 1766 C CA . GLU A 1 215 ? 6.98 10.461 31.391 1 91.06 215 GLU A CA 1
ATOM 1767 C C . GLU A 1 215 ? 7.484 9.031 31.609 1 91.06 215 GLU A C 1
ATOM 1769 O O . GLU A 1 215 ? 8.508 8.82 32.25 1 91.06 215 GLU A O 1
ATOM 1774 N N . GLU A 1 216 ? 6.816 8.078 31 1 91.12 216 GLU A N 1
ATOM 1775 C CA . GLU A 1 216 ? 7.297 6.703 31.047 1 91.12 216 GLU A CA 1
ATOM 1776 C C . GLU A 1 216 ? 8.562 6.527 30.203 1 91.12 216 GLU A C 1
ATOM 1778 O O . GLU A 1 216 ? 8.969 7.445 29.484 1 91.12 216 GLU A O 1
ATOM 1783 N N . GLU A 1 217 ? 9.195 5.457 30.469 1 92.69 217 GLU A N 1
ATOM 1784 C CA . GLU A 1 217 ? 10.305 5.105 29.578 1 92.69 217 GLU A CA 1
ATOM 1785 C C . GLU A 1 217 ? 9.789 4.684 28.203 1 92.69 217 GLU A C 1
ATOM 1787 O O . GLU A 1 217 ? 9.258 3.582 28.047 1 92.69 217 GLU A O 1
ATOM 1792 N N . ILE A 1 218 ? 9.953 5.555 27.281 1 94.12 218 ILE A N 1
ATOM 1793 C CA . ILE A 1 218 ? 9.406 5.293 25.953 1 94.12 218 ILE A CA 1
ATOM 1794 C C . ILE A 1 218 ? 10.547 5.172 24.938 1 94.12 218 ILE A C 1
ATOM 1796 O O . ILE A 1 218 ? 11.648 5.676 25.172 1 94.12 218 ILE A O 1
ATOM 1800 N N . GLY A 1 219 ? 10.289 4.441 23.906 1 95.25 219 GLY A N 1
ATOM 1801 C CA . GLY A 1 219 ? 11.227 4.355 22.797 1 95.25 219 GLY A CA 1
ATOM 1802 C C . GLY A 1 219 ? 10.898 5.316 21.672 1 95.25 219 GLY A C 1
ATOM 1803 O O . GLY A 1 219 ? 11.781 5.711 20.906 1 95.25 219 GLY A O 1
ATOM 1804 N N . MET A 1 220 ? 9.617 5.625 21.562 1 96.62 220 MET A N 1
ATOM 1805 C CA . MET A 1 220 ? 9.172 6.531 20.5 1 96.62 220 MET A CA 1
ATOM 1806 C C . MET A 1 220 ? 8.086 7.477 21.016 1 96.62 220 MET A C 1
ATOM 1808 O O . MET A 1 220 ? 7.305 7.109 21.891 1 96.62 220 MET A O 1
ATOM 1812 N N . TYR A 1 221 ? 8.078 8.703 20.516 1 96.81 221 TYR A N 1
ATOM 1813 C CA . TYR A 1 221 ? 7.105 9.75 20.797 1 96.81 221 TYR A CA 1
ATOM 1814 C C . TYR A 1 221 ? 6.414 10.195 19.516 1 96.81 221 TYR A C 1
ATOM 1816 O O . TYR A 1 221 ? 7.023 10.852 18.656 1 96.81 221 TYR A O 1
ATOM 1824 N N . TYR A 1 222 ? 5.148 9.797 19.375 1 96.94 222 TYR A N 1
ATOM 1825 C CA . TYR A 1 222 ? 4.375 10.133 18.188 1 96.94 222 TYR A CA 1
ATOM 1826 C C . TYR A 1 222 ? 3.617 11.445 18.375 1 96.94 222 TYR A C 1
ATOM 1828 O O . TYR A 1 222 ? 2.812 11.57 19.297 1 96.94 222 TYR A O 1
ATOM 1836 N N . VAL A 1 223 ? 3.82 12.422 17.469 1 95.69 223 VAL A N 1
ATOM 1837 C CA . VAL A 1 223 ? 3.17 13.719 17.656 1 95.69 223 VAL A CA 1
ATOM 1838 C C . VAL A 1 223 ? 2.922 14.359 16.281 1 95.69 223 VAL A C 1
ATOM 1840 O O . VAL A 1 223 ? 3.646 14.102 15.328 1 95.69 223 VAL A O 1
ATOM 1843 N N . SER A 1 224 ? 1.878 15.125 16.188 1 91.88 224 SER A N 1
ATOM 1844 C CA . SER A 1 224 ? 1.583 16 15.055 1 91.88 224 SER A CA 1
ATOM 1845 C C . SER A 1 224 ? 1.655 17.469 15.453 1 91.88 224 SER A C 1
ATOM 1847 O O . SER A 1 224 ? 0.626 18.109 15.688 1 91.88 224 SER A O 1
ATOM 1849 N N . PRO A 1 225 ? 2.834 18 15.391 1 90.19 225 PRO A N 1
ATOM 1850 C CA . PRO A 1 225 ? 3.033 19.328 15.977 1 90.19 225 PRO A CA 1
ATOM 1851 C C . PRO A 1 225 ? 2.312 20.422 15.203 1 90.19 225 PRO A C 1
ATOM 1853 O O . PRO A 1 225 ? 1.984 21.469 15.781 1 90.19 225 PRO A O 1
ATOM 1856 N N . SER A 1 226 ? 2.125 20.188 13.953 1 84.69 226 SER A N 1
ATOM 1857 C CA . SER A 1 226 ? 1.466 21.203 13.148 1 84.69 226 SER A CA 1
ATOM 1858 C C . SER A 1 226 ? -0.05 21.141 13.297 1 84.69 226 SER A C 1
ATOM 1860 O O . SER A 1 226 ? -0.762 22.062 12.906 1 84.69 226 SER A O 1
ATOM 1862 N N . GLN A 1 227 ? -0.55 20.109 13.828 1 82 227 GLN A N 1
ATOM 1863 C CA . GLN A 1 227 ? -1.968 19.922 14.125 1 82 227 GLN A CA 1
ATOM 1864 C C . GLN A 1 227 ? -2.168 19.016 15.328 1 82 227 GLN A C 1
ATOM 1866 O O . GLN A 1 227 ? -2.434 17.812 15.164 1 82 227 GLN A O 1
ATOM 1871 N N . MET A 1 228 ? -2.258 19.562 16.391 1 79 228 MET A N 1
ATOM 1872 C CA . MET A 1 228 ? -2.201 18.797 17.625 1 79 228 MET A CA 1
ATOM 1873 C C . MET A 1 228 ? -3.564 18.188 17.953 1 79 228 MET A C 1
ATOM 1875 O O . MET A 1 228 ? -3.648 17.188 18.656 1 79 228 MET A O 1
ATOM 1879 N N . THR A 1 229 ? -4.59 18.891 17.469 1 72.06 229 THR A N 1
ATOM 1880 C CA . THR A 1 229 ? -5.938 18.375 17.688 1 72.06 229 THR A CA 1
ATOM 1881 C C . THR A 1 229 ? -6.73 18.359 16.391 1 72.06 229 THR A C 1
ATOM 1883 O O . THR A 1 229 ? -6.285 18.891 15.375 1 72.06 229 THR A O 1
ATOM 1886 N N . ARG A 1 230 ? -7.816 17.812 16.422 1 70.38 230 ARG A N 1
ATOM 1887 C CA . ARG A 1 230 ? -8.68 17.797 15.242 1 70.38 230 ARG A CA 1
ATOM 1888 C C . ARG A 1 230 ? -9.125 19.203 14.867 1 70.38 230 ARG A C 1
ATOM 1890 O O . ARG A 1 230 ? -9.352 19.5 13.695 1 70.38 230 ARG A O 1
ATOM 1897 N N . PHE A 1 231 ? -9.273 19.969 15.906 1 72 231 PHE A N 1
ATOM 1898 C CA . PHE A 1 231 ? -9.703 21.328 15.68 1 72 231 PHE A CA 1
ATOM 1899 C C . PHE A 1 231 ? -8.539 22.203 15.242 1 72 231 PHE A C 1
ATOM 1901 O O . PHE A 1 231 ? -8.742 23.281 14.672 1 72 231 PHE A O 1
ATOM 1908 N N . GLY A 1 232 ? -7.461 21.594 15.445 1 72.88 232 GLY A N 1
ATOM 1909 C CA . GLY A 1 232 ? -6.273 22.344 15.07 1 72.88 232 GLY A CA 1
ATOM 1910 C C . GLY A 1 232 ? -5.301 22.531 16.219 1 72.88 232 GLY A C 1
ATOM 1911 O O . GLY A 1 232 ? -5.133 21.625 17.047 1 72.88 232 GLY A O 1
ATOM 1912 N N . GLY A 1 233 ? -4.547 23.516 16.266 1 74.88 233 GLY A N 1
ATOM 1913 C CA . GLY A 1 233 ? -3.533 23.812 17.266 1 74.88 233 GLY A CA 1
ATOM 1914 C C . GLY A 1 233 ? -2.129 23.453 16.828 1 74.88 233 GLY A C 1
ATOM 1915 O O . GLY A 1 233 ? -1.917 22.422 16.188 1 74.88 233 GLY A O 1
ATOM 1916 N N . VAL A 1 234 ? -1.309 24.375 17.047 1 81.38 234 VAL A N 1
ATOM 1917 C CA . VAL A 1 234 ? 0.082 24.219 16.625 1 81.38 234 VAL A CA 1
ATOM 1918 C C . VAL A 1 234 ? 0.983 24.172 17.859 1 81.38 234 VAL A C 1
ATOM 1920 O O . VAL A 1 234 ? 0.783 24.922 18.812 1 81.38 234 VAL A O 1
ATOM 1923 N N . MET A 1 235 ? 1.791 23.219 17.875 1 85.94 235 MET A N 1
ATOM 1924 C CA . MET A 1 235 ? 2.76 23.125 18.969 1 85.94 235 MET A CA 1
ATOM 1925 C C . MET A 1 235 ? 3.674 24.344 18.984 1 85.94 235 MET A C 1
ATOM 1927 O O . MET A 1 235 ? 4.312 24.672 17.969 1 85.94 235 MET A O 1
ATOM 1931 N N . PRO A 1 236 ? 3.693 25.031 20.094 1 82.19 236 PRO A N 1
ATOM 1932 C CA . PRO A 1 236 ? 4.566 26.203 20.156 1 82.19 236 PRO A CA 1
ATOM 1933 C C . PRO A 1 236 ? 6.047 25.844 20.047 1 82.19 236 PRO A C 1
ATOM 1935 O O . PRO A 1 236 ? 6.445 24.734 20.391 1 82.19 236 PRO A O 1
ATOM 1938 N N . ILE A 1 237 ? 6.797 26.828 19.656 1 81.12 237 ILE A N 1
ATOM 1939 C CA . ILE A 1 237 ? 8.211 26.625 19.375 1 81.12 237 ILE A CA 1
ATOM 1940 C C . ILE A 1 237 ? 8.938 26.172 20.641 1 81.12 237 ILE A C 1
ATOM 1942 O O . ILE A 1 237 ? 9.836 25.328 20.578 1 81.12 237 ILE A O 1
ATOM 1946 N N . GLN A 1 238 ? 8.617 26.75 21.766 1 82.06 238 GLN A N 1
ATOM 1947 C CA . GLN A 1 238 ? 9.273 26.391 23.031 1 82.06 238 GLN A CA 1
ATOM 1948 C C . GLN A 1 238 ? 9.055 24.906 23.359 1 82.06 238 GLN A C 1
ATOM 1950 O O . GLN A 1 238 ? 9.992 24.234 23.781 1 82.06 238 GLN A O 1
ATOM 1955 N N . GLU A 1 239 ? 7.879 24.469 23.141 1 87.38 239 GLU A N 1
ATOM 1956 C CA . GLU A 1 239 ? 7.559 23.062 23.391 1 87.38 239 GLU A CA 1
ATOM 1957 C C . GLU A 1 239 ? 8.297 22.156 22.422 1 87.38 239 GLU A C 1
ATOM 1959 O O . GLU A 1 239 ? 8.719 21.062 22.781 1 87.38 239 GLU A O 1
ATOM 1964 N N . ARG A 1 240 ? 8.414 22.609 21.219 1 90.38 240 ARG A N 1
ATOM 1965 C CA . ARG A 1 240 ? 9.156 21.859 20.219 1 90.38 240 ARG A CA 1
ATOM 1966 C C . ARG A 1 240 ? 10.617 21.688 20.625 1 90.38 240 ARG A C 1
ATOM 1968 O O . ARG A 1 240 ? 11.148 20.578 20.578 1 90.38 240 ARG A O 1
ATOM 1975 N N . LEU A 1 241 ? 11.211 22.781 21.031 1 86.81 241 LEU A N 1
ATOM 1976 C CA . LEU A 1 241 ? 12.609 22.75 21.438 1 86.81 241 LEU A CA 1
ATOM 1977 C C . LEU A 1 241 ? 12.797 21.844 22.656 1 86.81 241 LEU A C 1
ATOM 1979 O O . LEU A 1 241 ? 13.766 21.094 22.734 1 86.81 241 LEU A O 1
ATOM 1983 N N . GLU A 1 242 ? 11.883 21.953 23.531 1 91.38 242 GLU A N 1
ATOM 1984 C CA . GLU A 1 242 ? 11.938 21.109 24.719 1 91.38 242 GLU A CA 1
ATOM 1985 C C . GLU A 1 242 ? 11.852 19.625 24.359 1 91.38 242 GLU A C 1
ATOM 1987 O O . GLU A 1 242 ? 12.586 18.797 24.906 1 91.38 242 GLU A O 1
ATOM 1992 N N . LEU A 1 243 ? 10.977 19.312 23.469 1 94.69 243 LEU A N 1
ATOM 1993 C CA . LEU A 1 243 ? 10.781 17.922 23.062 1 94.69 243 LEU A CA 1
ATOM 1994 C C . LEU A 1 243 ? 12.023 17.375 22.359 1 94.69 243 LEU A C 1
ATOM 1996 O O . LEU A 1 243 ? 12.445 16.25 22.625 1 94.69 243 LEU A O 1
ATOM 2000 N N . VAL A 1 244 ? 12.578 18.156 21.484 1 94.56 244 VAL A N 1
ATOM 2001 C CA . VAL A 1 244 ? 13.789 17.766 20.766 1 94.56 244 VAL A CA 1
ATOM 2002 C C . VAL A 1 244 ? 14.922 17.531 21.766 1 94.56 244 VAL A C 1
ATOM 2004 O O . VAL A 1 244 ? 15.672 16.547 21.641 1 94.56 244 VAL A O 1
ATOM 2007 N N . GLY A 1 245 ? 15.055 18.422 22.703 1 93.44 245 GLY A N 1
ATOM 2008 C CA . GLY A 1 245 ? 16.062 18.266 23.734 1 93.44 245 GLY A CA 1
ATOM 2009 C C . GLY A 1 245 ? 15.859 17.016 24.578 1 93.44 245 GLY A C 1
ATOM 2010 O O . GLY A 1 245 ? 16.812 16.297 24.875 1 93.44 245 GLY A O 1
ATOM 2011 N N . ARG A 1 246 ? 14.664 16.734 24.938 1 94.88 246 ARG A N 1
ATOM 2012 C CA . ARG A 1 246 ? 14.328 15.547 25.719 1 94.88 246 ARG A CA 1
ATOM 2013 C C . ARG A 1 246 ? 14.664 14.266 24.969 1 94.88 246 ARG A C 1
ATOM 2015 O O . ARG A 1 246 ? 15.148 13.297 25.547 1 94.88 246 ARG A O 1
ATOM 2022 N N . ALA A 1 247 ? 14.352 14.258 23.688 1 94.94 247 ALA A N 1
ATOM 2023 C CA . ALA A 1 247 ? 14.617 13.086 22.859 1 94.94 247 ALA A CA 1
ATOM 2024 C C . ALA A 1 247 ? 16.109 12.727 22.875 1 94.94 247 ALA A C 1
ATOM 2026 O O . ALA A 1 247 ? 16.469 11.555 22.953 1 94.94 247 ALA A O 1
ATOM 2027 N N . GLU A 1 248 ? 16.906 13.703 22.828 1 92.56 248 GLU A N 1
ATOM 2028 C CA . GLU A 1 248 ? 18.359 13.508 22.844 1 92.56 248 GLU A CA 1
ATOM 2029 C C . GLU A 1 248 ? 18.828 13 24.203 1 92.56 248 GLU A C 1
ATOM 2031 O O . GLU A 1 248 ? 19.625 12.07 24.281 1 92.56 248 GLU A O 1
ATOM 2036 N N . LYS A 1 249 ? 18.328 13.602 25.219 1 93.81 249 LYS A N 1
ATOM 2037 C CA . LYS A 1 249 ? 18.75 13.305 26.594 1 93.81 249 LYS A CA 1
ATOM 2038 C C . LYS A 1 249 ? 18.266 11.922 27.031 1 93.81 249 LYS A C 1
ATOM 2040 O O . LYS A 1 249 ? 19 11.172 27.672 1 93.81 249 LYS A O 1
ATOM 2045 N N . GLU A 1 250 ? 17.062 11.641 26.719 1 93.88 250 GLU A N 1
ATOM 2046 C CA . GLU A 1 250 ? 16.422 10.422 27.203 1 93.88 250 GLU A CA 1
ATOM 2047 C C . GLU A 1 250 ? 16.5 9.305 26.172 1 93.88 250 GLU A C 1
ATOM 2049 O O . GLU A 1 250 ? 16.062 8.18 26.438 1 93.88 250 GLU A O 1
ATOM 2054 N N . HIS A 1 251 ? 16.953 9.539 25.062 1 92.5 251 HIS A N 1
ATOM 2055 C CA . HIS A 1 251 ? 17.297 8.562 24.031 1 92.5 251 HIS A CA 1
ATOM 2056 C C . HIS A 1 251 ? 16.031 7.891 23.469 1 92.5 251 HIS A C 1
ATOM 2058 O O . HIS A 1 251 ? 15.945 6.664 23.438 1 92.5 251 HIS A O 1
ATOM 2064 N N . PHE A 1 252 ? 15.117 8.664 23.047 1 94.56 252 PHE A N 1
ATOM 2065 C CA . PHE A 1 252 ? 13.977 8.148 22.312 1 94.56 252 PHE A CA 1
ATOM 2066 C C . PHE A 1 252 ? 13.844 8.844 20.953 1 94.56 252 PHE A C 1
ATOM 2068 O O . PHE A 1 252 ? 14.492 9.867 20.719 1 94.56 252 PHE A O 1
ATOM 2075 N N . LEU A 1 253 ? 13.094 8.242 20.062 1 96.56 253 LEU A N 1
ATOM 2076 C CA . LEU A 1 253 ? 12.852 8.805 18.75 1 96.56 253 LEU A CA 1
ATOM 2077 C C . LEU A 1 253 ? 11.516 9.547 18.703 1 96.56 253 LEU A C 1
ATOM 2079 O O . LEU A 1 253 ? 10.539 9.102 19.312 1 96.56 253 LEU A O 1
ATOM 2083 N N . ILE A 1 254 ? 11.523 10.68 18.031 1 97.44 254 ILE A N 1
ATOM 2084 C CA . ILE A 1 254 ? 10.273 11.391 17.766 1 97.44 254 ILE A CA 1
ATOM 2085 C C . ILE A 1 254 ? 9.742 11.016 16.391 1 97.44 254 ILE A C 1
ATOM 2087 O O . ILE A 1 254 ? 10.492 10.961 15.414 1 97.44 254 ILE A O 1
ATOM 2091 N N . ILE A 1 255 ? 8.523 10.648 16.328 1 97.62 255 ILE A N 1
ATOM 2092 C CA . ILE A 1 255 ? 7.816 10.539 15.047 1 97.62 255 ILE A CA 1
ATOM 2093 C C . ILE A 1 255 ? 6.965 11.789 14.828 1 97.62 255 ILE A C 1
ATOM 2095 O O . ILE A 1 255 ? 5.961 11.992 15.516 1 97.62 255 ILE A O 1
ATOM 2099 N N . GLU A 1 256 ? 7.395 12.633 13.961 1 97.19 256 GLU A N 1
ATOM 2100 C CA . GLU A 1 256 ? 6.68 13.852 13.586 1 97.19 256 GLU A CA 1
ATOM 2101 C C . GLU A 1 256 ? 5.75 13.609 12.406 1 97.19 256 GLU A C 1
ATOM 2103 O O . GLU A 1 256 ? 6.195 13.539 11.258 1 97.19 256 GLU A O 1
ATOM 2108 N N . ASP A 1 257 ? 4.539 13.5 12.695 1 94.81 257 ASP A N 1
ATOM 2109 C CA . ASP A 1 257 ? 3.518 13.375 11.656 1 94.81 257 ASP A CA 1
ATOM 2110 C C . ASP A 1 257 ? 3.035 14.742 11.188 1 94.81 257 ASP A C 1
ATOM 2112 O O . ASP A 1 257 ? 2.199 15.375 11.836 1 94.81 257 ASP A O 1
ATOM 2116 N N . ASP A 1 258 ? 3.504 15.148 10.039 1 91.31 258 ASP A N 1
ATOM 2117 C CA . ASP A 1 258 ? 3.225 16.484 9.508 1 91.31 258 ASP A CA 1
ATOM 2118 C C . ASP A 1 258 ? 2.23 16.422 8.352 1 91.31 258 ASP A C 1
ATOM 2120 O O . ASP A 1 258 ? 2.482 16.969 7.281 1 91.31 258 ASP A O 1
ATOM 2124 N N . TYR A 1 259 ? 1.089 15.789 8.57 1 83.25 259 TYR A N 1
ATOM 2125 C CA . TYR A 1 259 ? 0.151 15.453 7.504 1 83.25 259 TYR A CA 1
ATOM 2126 C C . TYR A 1 259 ? -0.606 16.688 7.035 1 83.25 259 TYR A C 1
ATOM 2128 O O . TYR A 1 259 ? -1.179 16.703 5.941 1 83.25 259 TYR A O 1
ATOM 2136 N N . ASN A 1 260 ? -0.607 17.797 7.738 1 76.25 260 ASN A N 1
ATOM 2137 C CA . ASN A 1 260 ? -1.439 18.938 7.379 1 76.25 260 ASN A CA 1
ATOM 2138 C C . ASN A 1 260 ? -0.677 20.25 7.516 1 76.25 260 ASN A C 1
ATOM 2140 O O . ASN A 1 260 ? -1.283 21.312 7.66 1 76.25 260 ASN A O 1
ATOM 2144 N N . SER A 1 261 ? 0.567 20.25 7.441 1 75.44 261 SER A N 1
ATOM 2145 C CA . SER A 1 261 ? 1.354 21.453 7.738 1 75.44 261 SER A CA 1
ATOM 2146 C C . SER A 1 261 ? 1.168 22.516 6.664 1 75.44 261 SER A C 1
ATOM 2148 O O . SER A 1 261 ? 1.364 23.703 6.922 1 75.44 261 SER A O 1
ATOM 2150 N N . GLU A 1 262 ? 0.753 22.094 5.574 1 73.19 262 GLU A N 1
ATOM 2151 C CA . GLU A 1 262 ? 0.646 23.047 4.465 1 73.19 262 GLU A CA 1
ATOM 2152 C C . GLU A 1 262 ? -0.632 23.875 4.562 1 73.19 262 GLU A C 1
ATOM 2154 O O . GLU A 1 262 ? -0.758 24.906 3.906 1 73.19 262 GLU A O 1
ATOM 2159 N N . PHE A 1 263 ? -1.494 23.469 5.371 1 68.44 263 PHE A N 1
ATOM 2160 C CA . PHE A 1 263 ? -2.777 24.141 5.48 1 68.44 263 PHE A CA 1
ATOM 2161 C C . PHE A 1 263 ? -2.809 25.047 6.707 1 68.44 263 PHE A C 1
ATOM 2163 O O . PHE A 1 263 ? -3.801 25.078 7.438 1 68.44 263 PHE A O 1
ATOM 2170 N N . LYS A 1 264 ? -1.797 25.766 6.922 1 61.91 264 LYS A N 1
ATOM 2171 C CA . LYS A 1 264 ? -1.801 26.719 8.031 1 61.91 264 LYS A CA 1
ATOM 2172 C C . LYS A 1 264 ? -2.285 28.078 7.57 1 61.91 264 LYS A C 1
ATOM 2174 O O . LYS A 1 264 ? -1.674 28.703 6.699 1 61.91 264 LYS A O 1
ATOM 2179 N N . TYR A 1 265 ? -3.422 28.344 7.945 1 53.56 265 TYR A N 1
ATOM 2180 C CA . TYR A 1 265 ? -4.113 29.5 7.41 1 53.56 265 TYR A CA 1
ATOM 2181 C C . TYR A 1 265 ? -3.799 30.75 8.227 1 53.56 265 TYR A C 1
ATOM 2183 O O . TYR A 1 265 ? -3.652 31.844 7.676 1 53.56 265 TYR A O 1
ATOM 2191 N N . PHE A 1 266 ? -3.787 30.547 9.406 1 51.97 266 PHE A N 1
ATOM 2192 C CA . PHE A 1 266 ? -3.785 31.766 10.219 1 51.97 266 PHE A CA 1
ATOM 2193 C C . PHE A 1 266 ? -2.475 31.891 10.977 1 51.97 266 PHE A C 1
ATOM 2195 O O . PHE A 1 266 ? -2.309 32.812 11.781 1 51.97 266 PHE A O 1
ATOM 2202 N N . GLN A 1 267 ? -1.707 30.922 10.695 1 56.69 267 GLN A N 1
ATOM 2203 C CA . GLN A 1 267 ? -0.521 31 11.539 1 56.69 267 GLN A CA 1
ATOM 2204 C C . GLN A 1 267 ? 0.755 30.891 10.711 1 56.69 267 GLN A C 1
ATOM 2206 O O . GLN A 1 267 ? 0.75 30.297 9.633 1 56.69 267 GLN A O 1
ATOM 2211 N N . LYS A 1 268 ? 1.617 31.734 11.117 1 57.59 268 LYS A N 1
ATOM 2212 C CA . LYS A 1 268 ? 2.951 31.672 10.523 1 57.59 268 LYS A CA 1
ATOM 2213 C C . LYS A 1 268 ? 3.521 30.266 10.602 1 57.59 268 LYS A C 1
ATOM 2215 O O . LYS A 1 268 ? 3.271 29.531 11.57 1 57.59 268 LYS A O 1
ATOM 2220 N N . PRO A 1 269 ? 4.172 29.891 9.578 1 62.72 269 PRO A N 1
ATOM 2221 C CA . PRO A 1 269 ? 4.727 28.531 9.578 1 62.72 269 PRO A CA 1
ATOM 2222 C C . PRO A 1 269 ? 5.707 28.297 10.719 1 62.72 269 PRO A C 1
ATOM 2224 O O . PRO A 1 269 ? 6.5 29.172 11.055 1 62.72 269 PRO A O 1
ATOM 2227 N N . VAL A 1 270 ? 5.508 27.391 11.555 1 72.62 270 VAL A N 1
ATOM 2228 C CA . VAL A 1 270 ? 6.422 26.906 12.586 1 72.62 270 VAL A CA 1
ATOM 2229 C C . VAL A 1 270 ? 7.301 25.797 12.023 1 72.62 270 VAL A C 1
ATOM 2231 O O . VAL A 1 270 ? 6.832 24.969 11.242 1 72.62 270 VAL A O 1
ATOM 2234 N N . PRO A 1 271 ? 8.57 25.844 12.312 1 80.56 271 PRO A N 1
ATOM 2235 C CA . PRO A 1 271 ? 9.477 24.828 11.789 1 80.56 271 PRO A CA 1
ATOM 2236 C C . PRO A 1 271 ? 9.117 23.422 12.266 1 80.56 271 PRO A C 1
ATOM 2238 O O . PRO A 1 271 ? 8.5 23.25 13.32 1 80.56 271 PRO A O 1
ATOM 2241 N N . SER A 1 272 ? 9.555 22.547 11.469 1 89.75 272 SER A N 1
ATOM 2242 C CA . SER A 1 272 ? 9.359 21.156 11.852 1 89.75 272 SER A CA 1
ATOM 2243 C C . SER A 1 272 ? 10.281 20.766 13 1 89.75 272 SER A C 1
ATOM 2245 O O . SER A 1 272 ? 11.32 21.375 13.211 1 89.75 272 SER A O 1
ATOM 2247 N N . LEU A 1 273 ? 9.867 19.75 13.766 1 92.88 273 LEU A N 1
ATOM 2248 C CA . LEU A 1 273 ? 10.734 19.172 14.773 1 92.88 273 LEU A CA 1
ATOM 2249 C C . LEU A 1 273 ? 12.016 18.625 14.148 1 92.88 273 LEU A C 1
ATOM 2251 O O . LEU A 1 273 ? 13.102 18.797 14.688 1 92.88 273 LEU A O 1
ATOM 2255 N N . GLN A 1 274 ? 11.844 17.984 13.047 1 94.06 274 GLN A N 1
ATOM 2256 C CA . GLN A 1 274 ? 12.961 17.375 12.32 1 94.06 274 GLN A CA 1
ATOM 2257 C C . GLN A 1 274 ? 14.016 18.422 11.961 1 94.06 274 GLN A C 1
ATOM 2259 O O . GLN A 1 274 ? 15.211 18.188 12.164 1 94.06 274 GLN A O 1
ATOM 2264 N N . GLY A 1 275 ? 13.625 19.516 11.477 1 88.06 275 GLY A N 1
ATOM 2265 C CA . GLY A 1 275 ? 14.547 20.594 11.164 1 88.06 275 GLY A CA 1
ATOM 2266 C C . GLY A 1 275 ? 15.227 21.156 12.398 1 88.06 275 GLY A C 1
ATOM 2267 O O . GLY A 1 275 ? 16.422 21.453 12.367 1 88.06 275 GLY A O 1
ATOM 2268 N N . LEU A 1 276 ? 14.5 21.328 13.398 1 85.38 276 LEU A N 1
ATOM 2269 C CA . LEU A 1 276 ? 15.016 21.875 14.641 1 85.38 276 LEU A CA 1
ATOM 2270 C C . LEU A 1 276 ? 16.047 20.953 15.266 1 85.38 276 LEU A C 1
ATOM 2272 O O . LEU A 1 276 ? 16.969 21.406 15.953 1 85.38 276 LEU A O 1
ATOM 2276 N N . SER A 1 277 ? 15.922 19.703 15.023 1 90.19 277 SER A N 1
ATOM 2277 C CA . SER A 1 277 ? 16.812 18.703 15.602 1 90.19 277 SER A CA 1
ATOM 2278 C C . SER A 1 277 ? 18.047 18.484 14.727 1 90.19 277 SER A C 1
ATOM 2280 O O . SER A 1 277 ? 18.922 17.672 15.055 1 90.19 277 SER A O 1
ATOM 2282 N N . GLY A 1 278 ? 18.078 19.156 13.578 1 86.62 278 GLY A N 1
ATOM 2283 C CA . GLY A 1 278 ? 19.156 18.922 12.633 1 86.62 278 GLY A CA 1
ATOM 2284 C C . GLY A 1 278 ? 19.031 17.578 11.914 1 86.62 278 GLY A C 1
ATOM 2285 O O . GLY A 1 278 ? 20.031 17.031 11.445 1 86.62 278 GLY A O 1
ATOM 2286 N N . GLY A 1 279 ? 17.891 17.047 11.961 1 90.12 279 GLY A N 1
ATOM 2287 C CA . GLY A 1 279 ? 17.656 15.805 11.234 1 90.12 279 GLY A CA 1
ATOM 2288 C C . GLY A 1 279 ? 17.953 14.562 12.047 1 90.12 279 GLY A C 1
ATOM 2289 O O . GLY A 1 279 ? 17.922 13.453 11.523 1 90.12 279 GLY A O 1
ATOM 2290 N N . ARG A 1 280 ? 18.156 14.797 13.344 1 91.38 280 ARG A N 1
ATOM 2291 C CA . ARG A 1 280 ? 18.516 13.664 14.188 1 91.38 280 ARG A CA 1
ATOM 2292 C C . ARG A 1 280 ? 17.375 13.289 15.125 1 91.38 280 ARG A C 1
ATOM 2294 O O . ARG A 1 280 ? 16.562 14.141 15.5 1 91.38 280 ARG A O 1
ATOM 2301 N N . ASN A 1 281 ? 17.203 12.07 15.383 1 93.81 281 ASN A N 1
ATOM 2302 C CA . ASN A 1 281 ? 16.297 11.492 16.375 1 93.81 281 ASN A CA 1
ATOM 2303 C C . ASN A 1 281 ? 14.836 11.758 16 1 93.81 281 ASN A C 1
ATOM 2305 O O . ASN A 1 281 ? 13.938 11.578 16.828 1 93.81 281 ASN A O 1
ATOM 2309 N N . VAL A 1 282 ? 14.578 12.25 14.781 1 96.88 282 VAL A N 1
ATOM 2310 C CA . VAL A 1 282 ? 13.211 12.547 14.375 1 96.88 282 VAL A CA 1
ATOM 2311 C C . VAL A 1 282 ? 12.891 11.836 13.062 1 96.88 282 VAL A C 1
ATOM 2313 O O . VAL A 1 282 ? 13.617 11.977 12.078 1 96.88 282 VAL A O 1
ATOM 2316 N N . ILE A 1 283 ? 11.922 11.031 13.133 1 97.75 283 ILE A N 1
ATOM 2317 C CA . ILE A 1 283 ? 11.32 10.469 11.922 1 97.75 283 ILE A CA 1
ATOM 2318 C C . ILE A 1 283 ? 10.219 11.398 11.422 1 97.75 283 ILE A C 1
ATOM 2320 O O . ILE A 1 283 ? 9.273 11.703 12.148 1 97.75 283 ILE A O 1
ATOM 2324 N N . TYR A 1 284 ? 10.359 11.844 10.211 1 97.5 284 TYR A N 1
ATOM 2325 C CA . TYR A 1 284 ? 9.406 12.789 9.648 1 97.5 284 TYR A CA 1
ATOM 2326 C C . TYR A 1 284 ? 8.445 12.102 8.688 1 97.5 284 TYR A C 1
ATOM 2328 O O . TYR A 1 284 ? 8.883 11.398 7.766 1 97.5 284 TYR A O 1
ATOM 2336 N N . LEU A 1 285 ? 7.188 12.25 8.945 1 97 285 LEU A N 1
ATOM 2337 C CA . LEU A 1 285 ? 6.152 11.68 8.086 1 97 285 LEU A CA 1
ATOM 2338 C C . LEU A 1 285 ? 5.371 12.781 7.375 1 97 285 LEU A C 1
ATOM 2340 O O . LEU A 1 285 ? 5.074 13.82 7.965 1 97 285 LEU A O 1
ATOM 2344 N N . GLY A 1 286 ? 5.121 12.57 6.109 1 94.94 286 GLY A N 1
ATOM 2345 C CA . GLY A 1 286 ? 4.258 13.43 5.316 1 94.94 286 GLY A CA 1
ATOM 2346 C C . GLY A 1 286 ? 3.344 12.656 4.383 1 94.94 286 GLY A C 1
ATOM 2347 O O . GLY A 1 286 ? 3.541 11.461 4.16 1 94.94 286 GLY A O 1
ATOM 2348 N N . THR A 1 287 ? 2.287 13.305 3.889 1 92.62 287 THR A N 1
ATOM 2349 C CA . THR A 1 287 ? 1.335 12.656 2.996 1 92.62 287 THR A CA 1
ATOM 2350 C C . THR A 1 287 ? 0.837 13.625 1.932 1 92.62 287 THR A C 1
ATOM 2352 O O . THR A 1 287 ? 0.806 14.836 2.156 1 92.62 287 THR A O 1
ATOM 2355 N N . PHE A 1 288 ? 0.48 13.094 0.824 1 91.38 288 PHE A N 1
ATOM 2356 C CA . PHE A 1 288 ? -0.109 13.883 -0.25 1 91.38 288 PHE A CA 1
ATOM 2357 C C . PHE A 1 288 ? -1.613 13.656 -0.329 1 91.38 288 PHE A C 1
ATOM 2359 O O . PHE A 1 288 ? -2.312 14.344 -1.078 1 91.38 288 PHE A O 1
ATOM 2366 N N . SER A 1 289 ? -2.092 12.789 0.444 1 84.12 289 SER A N 1
ATOM 2367 C CA . SER A 1 289 ? -3.498 12.414 0.371 1 84.12 289 SER A CA 1
ATOM 2368 C C . SER A 1 289 ? -4.402 13.555 0.815 1 84.12 289 SER A C 1
ATOM 2370 O O . SER A 1 289 ? -5.523 13.695 0.319 1 84.12 289 SER A O 1
ATOM 2372 N N . LYS A 1 290 ? -3.988 14.352 1.701 1 76.69 290 LYS A N 1
ATOM 2373 C CA . LYS A 1 290 ? -4.785 15.469 2.193 1 76.69 290 LYS A CA 1
ATOM 2374 C C . LYS A 1 290 ? -4.59 16.703 1.323 1 76.69 290 LYS A C 1
ATOM 2376 O O . LYS A 1 290 ? -5.492 17.547 1.203 1 76.69 290 LYS A O 1
ATOM 2381 N N . MET A 1 291 ? -3.467 16.781 0.725 1 78.38 291 MET A N 1
ATOM 2382 C CA . MET A 1 291 ? -3.113 17.953 -0.069 1 78.38 291 MET A CA 1
ATOM 2383 C C . MET A 1 291 ? -3.678 17.844 -1.481 1 78.38 291 MET A C 1
ATOM 2385 O O . MET A 1 291 ? -4 18.859 -2.105 1 78.38 291 MET A O 1
ATOM 2389 N N . LEU A 1 292 ? -3.721 16.641 -1.896 1 86.69 292 LEU A N 1
ATOM 2390 C CA . LEU A 1 292 ? -4.184 16.406 -3.26 1 86.69 292 LEU A CA 1
ATOM 2391 C C . LEU A 1 292 ? -5.469 15.586 -3.262 1 86.69 292 LEU A C 1
ATOM 2393 O O . LEU A 1 292 ? -6.523 16.062 -2.854 1 86.69 292 LEU A O 1
ATOM 2397 N N . LEU A 1 293 ? -5.383 14.336 -3.596 1 85.81 293 LEU A N 1
ATOM 2398 C CA . LEU A 1 293 ? -6.527 13.43 -3.604 1 85.81 293 LEU A CA 1
ATOM 2399 C C . LEU A 1 293 ? -6.289 12.242 -2.668 1 85.81 293 LEU A C 1
ATOM 2401 O O . LEU A 1 293 ? -5.219 11.633 -2.695 1 85.81 293 LEU A O 1
ATOM 2405 N N . PRO A 1 294 ? -7.309 12.031 -1.869 1 84.88 294 PRO A N 1
ATOM 2406 C CA . PRO A 1 294 ? -7.191 10.852 -1.007 1 84.88 294 PRO A CA 1
ATOM 2407 C C . PRO A 1 294 ? -6.91 9.57 -1.792 1 84.88 294 PRO A C 1
ATOM 2409 O O . PRO A 1 294 ? -6.254 8.664 -1.28 1 84.88 294 PRO A O 1
ATOM 2412 N N . SER A 1 295 ? -7.27 9.531 -3.031 1 86.38 295 SER A N 1
ATOM 2413 C CA . SER A 1 295 ? -7.137 8.344 -3.863 1 86.38 295 SER A CA 1
ATOM 2414 C C . SER A 1 295 ? -5.684 8.094 -4.254 1 86.38 295 SER A C 1
ATOM 2416 O O . SER A 1 295 ? -5.324 6.992 -4.664 1 86.38 295 SER A O 1
ATOM 2418 N N . ILE A 1 296 ? -4.777 8.984 -4.203 1 86.38 296 ILE A N 1
ATOM 2419 C CA . ILE A 1 296 ? -3.385 8.867 -4.617 1 86.38 296 ILE A CA 1
ATOM 2420 C C . ILE A 1 296 ? -2.611 8.047 -3.584 1 86.38 296 ILE A C 1
ATOM 2422 O O . ILE A 1 296 ? -1.673 7.328 -3.93 1 86.38 296 ILE A O 1
ATOM 2426 N N . ARG A 1 297 ? -2.965 8.016 -2.396 1 89.69 297 ARG A N 1
ATOM 2427 C CA . ARG A 1 297 ? -2.453 7.191 -1.305 1 89.69 297 ARG A CA 1
ATOM 2428 C C . ARG A 1 297 ? -0.929 7.219 -1.268 1 89.69 297 ARG A C 1
ATOM 2430 O O . ARG A 1 297 ? -0.286 6.172 -1.18 1 89.69 297 ARG A O 1
ATOM 2437 N N . ILE A 1 298 ? -0.252 8.336 -1.447 1 95.06 298 ILE A N 1
ATOM 2438 C CA . ILE A 1 298 ? 1.202 8.43 -1.379 1 95.06 298 ILE A CA 1
ATOM 2439 C C . ILE A 1 298 ? 1.607 9.219 -0.133 1 95.06 298 ILE A C 1
ATOM 2441 O O . ILE A 1 298 ? 1.123 10.328 0.095 1 95.06 298 ILE A O 1
ATOM 2445 N N . SER A 1 299 ? 2.346 8.609 0.638 1 96.62 299 SER A N 1
ATOM 2446 C CA . SER A 1 299 ? 2.979 9.195 1.817 1 96.62 299 SER A CA 1
ATOM 2447 C C . SER A 1 299 ? 4.48 8.945 1.816 1 96.62 299 SER A C 1
ATOM 2449 O O . SER A 1 299 ? 4.996 8.219 0.965 1 96.62 299 SER A O 1
ATOM 2451 N N . TYR A 1 300 ? 5.188 9.609 2.699 1 97.75 300 TYR A N 1
ATOM 2452 C CA . TYR A 1 300 ? 6.633 9.422 2.766 1 97.75 300 TYR A CA 1
ATOM 2453 C C . TYR A 1 300 ? 7.133 9.555 4.199 1 97.75 300 TYR A C 1
ATOM 2455 O O . TYR A 1 300 ? 6.461 10.148 5.047 1 97.75 300 TYR A O 1
ATOM 2463 N N . MET A 1 301 ? 8.25 8.93 4.41 1 98.06 301 MET A N 1
ATOM 2464 C CA . MET A 1 301 ? 8.953 8.953 5.688 1 98.06 301 MET A CA 1
ATOM 2465 C C . MET A 1 301 ? 10.43 9.297 5.488 1 98.06 301 MET A C 1
ATOM 2467 O O . MET A 1 301 ? 11.047 8.852 4.52 1 98.06 301 MET A O 1
ATOM 2471 N N . ILE A 1 302 ? 10.914 10.148 6.297 1 97.75 302 ILE A N 1
ATOM 2472 C CA . ILE A 1 302 ? 12.336 10.453 6.312 1 97.75 302 ILE A CA 1
ATOM 2473 C C . ILE A 1 302 ? 12.984 9.836 7.547 1 97.75 302 ILE A C 1
ATOM 2475 O O . ILE A 1 302 ? 12.641 10.18 8.68 1 97.75 302 ILE A O 1
ATOM 2479 N N . LEU A 1 303 ? 13.898 8.945 7.309 1 97.06 303 LEU A N 1
ATOM 2480 C CA . LEU A 1 303 ? 14.594 8.25 8.391 1 97.06 303 LEU A CA 1
ATOM 2481 C C . LEU A 1 303 ? 15.789 9.055 8.875 1 97.06 303 LEU A C 1
ATOM 2483 O O . LEU A 1 303 ? 16.531 9.633 8.07 1 97.06 303 LEU A O 1
ATOM 2487 N N . PRO A 1 304 ? 15.938 9.156 10.172 1 95.19 304 PRO A N 1
ATOM 2488 C CA . PRO A 1 304 ? 17.172 9.758 10.688 1 95.19 304 PRO A CA 1
ATOM 2489 C C . PRO A 1 304 ? 18.406 8.875 10.461 1 95.19 304 PRO A C 1
ATOM 2491 O O . PRO A 1 304 ? 18.266 7.672 10.219 1 95.19 304 PRO A O 1
ATOM 2494 N N . PRO A 1 305 ? 19.531 9.438 10.5 1 90.31 305 PRO A N 1
ATOM 2495 C CA . PRO A 1 305 ? 20.766 8.68 10.242 1 90.31 305 PRO A CA 1
ATOM 2496 C C . PRO A 1 305 ? 20.906 7.457 11.141 1 90.31 305 PRO A C 1
ATOM 2498 O O . PRO A 1 305 ? 21.438 6.426 10.719 1 90.31 305 PRO A O 1
ATOM 2501 N N . GLU A 1 306 ? 20.422 7.543 12.336 1 89.75 306 GLU A N 1
ATOM 2502 C CA . GLU A 1 306 ? 20.562 6.477 13.32 1 89.75 306 GLU A CA 1
ATOM 2503 C C . GLU A 1 306 ? 19.844 5.207 12.867 1 89.75 306 GLU A C 1
ATOM 2505 O O . GLU A 1 306 ? 20.203 4.105 13.297 1 89.75 306 GLU A O 1
ATOM 2510 N N . LEU A 1 307 ? 18.875 5.301 12.008 1 94.31 307 LEU A N 1
ATOM 2511 C CA . LEU A 1 307 ? 18.094 4.148 11.586 1 94.31 307 LEU A CA 1
ATOM 2512 C C . LEU A 1 307 ? 18.5 3.689 10.195 1 94.31 307 LEU A C 1
ATOM 2514 O O . LEU A 1 307 ? 18.062 2.635 9.727 1 94.31 307 LEU A O 1
ATOM 2518 N N . MET A 1 308 ? 19.391 4.426 9.547 1 92.94 308 MET A N 1
ATOM 2519 C CA . MET A 1 308 ? 19.688 4.203 8.133 1 92.94 308 MET A CA 1
ATOM 2520 C C . MET A 1 308 ? 20.438 2.891 7.938 1 92.94 308 MET A C 1
ATOM 2522 O O . MET A 1 308 ? 20.172 2.158 6.98 1 92.94 308 MET A O 1
ATOM 2526 N N . GLU A 1 309 ? 21.312 2.625 8.773 1 91.25 309 GLU A N 1
ATOM 2527 C CA . GLU A 1 309 ? 22.078 1.392 8.648 1 91.25 309 GLU A CA 1
ATOM 2528 C C . GLU A 1 309 ? 21.188 0.165 8.727 1 91.25 309 GLU A C 1
ATOM 2530 O O . GLU A 1 309 ? 21.281 -0.739 7.898 1 91.25 309 GLU A O 1
ATOM 2535 N N . THR A 1 310 ? 20.375 0.169 9.727 1 93.19 310 THR A N 1
ATOM 2536 C CA . THR A 1 310 ? 19.453 -0.944 9.914 1 93.19 310 THR A CA 1
ATOM 2537 C C . THR A 1 310 ? 18.484 -1.047 8.727 1 93.19 310 THR A C 1
ATOM 2539 O O . THR A 1 310 ? 18.203 -2.146 8.25 1 93.19 310 THR A O 1
ATOM 2542 N N . TYR A 1 311 ? 18.031 0.089 8.25 1 95.75 311 TYR A N 1
ATOM 2543 C CA . TYR A 1 311 ? 17.109 0.101 7.117 1 95.75 311 TYR A CA 1
ATOM 2544 C C . TYR A 1 311 ? 17.797 -0.436 5.859 1 95.75 311 TYR A C 1
ATOM 2546 O O . TYR A 1 311 ? 17.188 -1.212 5.109 1 95.75 311 TYR A O 1
ATOM 2554 N N . GLU A 1 312 ? 18.969 -0.045 5.66 1 91.69 312 GLU A N 1
ATOM 2555 C CA . GLU A 1 312 ? 19.703 -0.468 4.469 1 91.69 312 GLU A CA 1
ATOM 2556 C C . GLU A 1 312 ? 19.859 -1.985 4.43 1 91.69 312 GLU A C 1
ATOM 2558 O O . GLU A 1 312 ? 19.812 -2.59 3.355 1 91.69 312 GLU A O 1
ATOM 2563 N N . LYS A 1 313 ? 19.969 -2.572 5.504 1 92.06 313 LYS A N 1
ATOM 2564 C CA . LYS A 1 313 ? 20.125 -4.02 5.594 1 92.06 313 LYS A CA 1
ATOM 2565 C C . LYS A 1 313 ? 18.812 -4.738 5.312 1 92.06 313 LYS A C 1
ATOM 2567 O O . LYS A 1 313 ? 18.797 -5.902 4.902 1 92.06 313 LYS A O 1
ATOM 2572 N N . ARG A 1 314 ? 17.703 -4.008 5.445 1 93.94 314 ARG A N 1
ATOM 2573 C CA . ARG A 1 314 ? 16.406 -4.684 5.406 1 93.94 314 ARG A CA 1
ATOM 2574 C C . ARG A 1 314 ? 15.555 -4.176 4.246 1 93.94 314 ARG A C 1
ATOM 2576 O O . ARG A 1 314 ? 14.547 -4.785 3.9 1 93.94 314 ARG A O 1
ATOM 2583 N N . LYS A 1 315 ? 15.953 -3.111 3.666 1 94.31 315 LYS A N 1
ATOM 2584 C CA . LYS A 1 315 ? 15.102 -2.406 2.713 1 94.31 315 LYS A CA 1
ATOM 2585 C C . LYS A 1 315 ? 14.648 -3.332 1.588 1 94.31 315 LYS A C 1
ATOM 2587 O O . LYS A 1 315 ? 13.508 -3.246 1.125 1 94.31 315 LYS A O 1
ATOM 2592 N N . ASN A 1 316 ? 15.469 -4.305 1.195 1 90.19 316 ASN A N 1
ATOM 2593 C CA . ASN A 1 316 ? 15.125 -5.195 0.091 1 90.19 316 ASN A CA 1
ATOM 2594 C C . ASN A 1 316 ? 14.109 -6.246 0.514 1 90.19 316 ASN A C 1
ATOM 2596 O O . ASN A 1 316 ? 13.523 -6.926 -0.332 1 90.19 316 ASN A O 1
ATOM 2600 N N . ASN A 1 317 ? 13.836 -6.293 1.766 1 92.88 317 ASN A N 1
ATOM 2601 C CA . ASN A 1 317 ? 12.836 -7.227 2.27 1 92.88 317 ASN A CA 1
ATOM 2602 C C . ASN A 1 317 ? 11.43 -6.629 2.211 1 92.88 317 ASN A C 1
ATOM 2604 O O . ASN A 1 317 ? 10.438 -7.336 2.412 1 92.88 317 ASN A O 1
ATOM 2608 N N . TYR A 1 318 ? 11.359 -5.391 1.898 1 94.5 318 TYR A N 1
ATOM 2609 C CA . TYR A 1 318 ? 10.078 -4.703 1.849 1 94.5 318 TYR A CA 1
ATOM 2610 C C . TYR A 1 318 ? 9.734 -4.293 0.421 1 94.5 318 TYR A C 1
ATOM 2612 O O . TYR A 1 318 ? 10.555 -3.699 -0.276 1 94.5 318 TYR A O 1
ATOM 2620 N N . ASN A 1 319 ? 8.531 -4.602 0.069 1 91.69 319 ASN A N 1
ATOM 2621 C CA . ASN A 1 319 ? 8.07 -4.227 -1.265 1 91.69 319 ASN A CA 1
ATOM 2622 C C . ASN A 1 319 ? 7.496 -2.812 -1.283 1 91.69 319 ASN A C 1
ATOM 2624 O O . ASN A 1 319 ? 6.902 -2.363 -0.3 1 91.69 319 ASN A O 1
ATOM 2628 N N . GLN A 1 320 ? 7.742 -2.221 -2.463 1 93.25 320 GLN A N 1
ATOM 2629 C CA . GLN A 1 320 ? 7.117 -0.922 -2.688 1 93.25 320 GLN A CA 1
ATOM 2630 C C . GLN A 1 320 ? 5.602 -1.049 -2.771 1 93.25 320 GLN A C 1
ATOM 2632 O O . GLN A 1 320 ? 5.082 -1.993 -3.371 1 93.25 320 GLN A O 1
ATOM 2637 N N . THR A 1 321 ? 4.895 -0.067 -2.135 1 94.25 321 THR A N 1
ATOM 2638 C CA . THR A 1 321 ? 3.443 -0.193 -2.064 1 94.25 321 THR A CA 1
ATOM 2639 C C . THR A 1 321 ? 2.766 0.899 -2.885 1 94.25 321 THR A C 1
ATOM 2641 O O . THR A 1 321 ? 1.622 0.739 -3.318 1 94.25 321 THR A O 1
ATOM 2644 N N . ALA A 1 322 ? 3.402 2.006 -3.061 1 94.56 322 ALA A N 1
ATOM 2645 C CA . ALA A 1 322 ? 2.791 3.131 -3.764 1 94.56 322 ALA A CA 1
ATOM 2646 C C . ALA A 1 322 ? 2.783 2.895 -5.273 1 94.56 322 ALA A C 1
ATOM 2648 O O . ALA A 1 322 ? 3.732 2.336 -5.824 1 94.56 322 ALA A O 1
ATOM 2649 N N . SER A 1 323 ? 1.75 3.379 -5.891 1 92.5 323 SER A N 1
ATOM 2650 C CA . SER A 1 323 ? 1.63 3.264 -7.344 1 92.5 323 SER A CA 1
ATOM 2651 C C . SER A 1 323 ? 2.807 3.93 -8.047 1 92.5 323 SER A C 1
ATOM 2653 O O . SER A 1 323 ? 3.111 5.098 -7.789 1 92.5 323 SER A O 1
ATOM 2655 N N . LYS A 1 324 ? 3.412 3.125 -8.891 1 92.69 324 LYS A N 1
ATOM 2656 C CA . LYS A 1 324 ? 4.535 3.68 -9.633 1 92.69 324 LYS A CA 1
ATOM 2657 C C . LYS A 1 324 ? 4.082 4.805 -10.562 1 92.69 324 LYS A C 1
ATOM 2659 O O . LYS A 1 324 ? 4.746 5.84 -10.664 1 92.69 324 LYS A O 1
ATOM 2664 N N . ALA A 1 325 ? 2.986 4.625 -11.242 1 92.75 325 ALA A N 1
ATOM 2665 C CA . ALA A 1 325 ? 2.457 5.637 -12.156 1 92.75 325 ALA A CA 1
ATOM 2666 C C . ALA A 1 325 ? 2.18 6.945 -11.422 1 92.75 325 ALA A C 1
ATOM 2668 O O . ALA A 1 325 ? 2.49 8.023 -11.93 1 92.75 325 ALA A O 1
ATOM 2669 N N . GLU A 1 326 ? 1.667 6.84 -10.297 1 94.62 326 GLU A N 1
ATOM 2670 C CA . GLU A 1 326 ? 1.341 8.031 -9.523 1 94.62 326 GLU A CA 1
ATOM 2671 C C . GLU A 1 326 ? 2.604 8.727 -9.016 1 94.62 326 GLU A C 1
ATOM 2673 O O . GLU A 1 326 ? 2.65 9.953 -8.93 1 94.62 326 GLU A O 1
ATOM 2678 N N . GLN A 1 327 ? 3.59 7.945 -8.648 1 96 327 GLN A N 1
ATOM 2679 C CA . GLN A 1 327 ? 4.867 8.539 -8.258 1 96 327 GLN A CA 1
ATOM 2680 C C . GLN A 1 327 ? 5.477 9.336 -9.406 1 96 327 GLN A C 1
ATOM 2682 O O . GLN A 1 327 ? 5.973 10.445 -9.203 1 96 327 GLN A O 1
ATOM 2687 N N . ILE A 1 328 ? 5.43 8.734 -10.586 1 94.38 328 ILE A N 1
ATOM 2688 C CA . ILE A 1 328 ? 5.98 9.383 -11.773 1 94.38 328 ILE A CA 1
ATOM 2689 C C . ILE A 1 328 ? 5.211 10.672 -12.055 1 94.38 328 ILE A C 1
ATOM 2691 O O . ILE A 1 328 ? 5.812 11.727 -12.297 1 94.38 328 ILE A O 1
ATOM 2695 N N . ALA A 1 329 ? 3.934 10.594 -12 1 94.5 329 ALA A N 1
ATOM 2696 C CA . ALA A 1 329 ? 3.094 11.766 -12.234 1 94.5 329 ALA A CA 1
ATOM 2697 C C . ALA A 1 329 ? 3.379 12.859 -11.203 1 94.5 329 ALA A C 1
ATOM 2699 O O . ALA A 1 329 ? 3.521 14.031 -11.562 1 94.5 329 ALA A O 1
ATOM 2700 N N . LEU A 1 330 ? 3.475 12.5 -9.953 1 96.19 330 LEU A N 1
ATOM 2701 C CA . LEU A 1 330 ? 3.705 13.453 -8.875 1 96.19 330 LEU A CA 1
ATOM 2702 C C . LEU A 1 330 ? 5.074 14.109 -9.016 1 96.19 330 LEU A C 1
ATOM 2704 O O . LEU A 1 330 ? 5.234 15.289 -8.68 1 96.19 330 LEU A O 1
ATOM 2708 N N . THR A 1 331 ? 6.035 13.297 -9.477 1 95.06 331 THR A N 1
ATOM 2709 C CA . THR A 1 331 ? 7.371 13.836 -9.695 1 95.06 331 THR A CA 1
ATOM 2710 C C . THR A 1 331 ? 7.32 15.062 -10.594 1 95.06 331 THR A C 1
ATOM 2712 O O . THR A 1 331 ? 7.801 16.141 -10.219 1 95.06 331 THR A O 1
ATOM 2715 N N . GLN A 1 332 ? 6.684 14.914 -11.719 1 92.38 332 GLN A N 1
ATOM 2716 C CA . GLN A 1 332 ? 6.605 16.016 -12.68 1 92.38 332 GLN A CA 1
ATOM 2717 C C . GLN A 1 332 ? 5.672 17.109 -12.18 1 92.38 332 GLN A C 1
ATOM 2719 O O . GLN A 1 332 ? 5.918 18.297 -12.406 1 92.38 332 GLN A O 1
ATOM 2724 N N . PHE A 1 333 ? 4.625 16.734 -11.516 1 95.12 333 PHE A N 1
ATOM 2725 C CA . PHE A 1 333 ? 3.654 17.672 -10.953 1 95.12 333 PHE A CA 1
ATOM 2726 C C . PHE A 1 333 ? 4.328 18.641 -9.984 1 95.12 333 PHE A C 1
ATOM 2728 O O . PHE A 1 333 ? 4.047 19.844 -10.008 1 95.12 333 PHE A O 1
ATOM 2735 N N . ILE A 1 334 ? 5.219 18.141 -9.156 1 94.19 334 ILE A N 1
ATOM 2736 C CA . ILE A 1 334 ? 5.953 18.938 -8.18 1 94.19 334 ILE A CA 1
ATOM 2737 C C . ILE A 1 334 ? 7.008 19.781 -8.898 1 94.19 334 ILE A C 1
ATOM 2739 O O . ILE A 1 334 ? 7.141 20.984 -8.633 1 94.19 334 ILE A O 1
ATOM 2743 N N . ARG A 1 335 ? 7.699 19.156 -9.797 1 89.81 335 ARG A N 1
ATOM 2744 C CA . ARG A 1 335 ? 8.75 19.828 -10.539 1 89.81 335 ARG A CA 1
ATOM 2745 C C . ARG A 1 335 ? 8.211 21.062 -11.258 1 89.81 335 ARG A C 1
ATOM 2747 O O . ARG A 1 335 ? 8.875 22.109 -11.312 1 89.81 335 ARG A O 1
ATOM 2754 N N . ASP A 1 336 ? 7.004 20.953 -11.742 1 92.06 336 ASP A N 1
ATOM 2755 C CA . ASP A 1 336 ? 6.398 22.031 -12.523 1 92.06 336 ASP A CA 1
ATOM 2756 C C . ASP A 1 336 ? 5.758 23.062 -11.617 1 92.06 336 ASP A C 1
ATOM 2758 O O . ASP A 1 336 ? 5.207 24.062 -12.094 1 92.06 336 ASP A O 1
ATOM 2762 N N . GLY A 1 337 ? 5.75 22.859 -10.328 1 90.19 337 GLY A N 1
ATOM 2763 C CA . GLY A 1 337 ? 5.285 23.859 -9.367 1 90.19 337 GLY A CA 1
ATOM 2764 C C . GLY A 1 337 ? 3.795 23.766 -9.094 1 90.19 337 GLY A C 1
ATOM 2765 O O . GLY A 1 337 ? 3.236 24.609 -8.398 1 90.19 337 GLY A O 1
ATOM 2766 N N . HIS A 1 338 ? 3.174 22.734 -9.523 1 91.69 338 HIS A N 1
ATOM 2767 C CA . HIS A 1 338 ? 1.721 22.656 -9.445 1 91.69 338 HIS A CA 1
ATOM 2768 C C . HIS A 1 338 ? 1.271 22.219 -8.055 1 91.69 338 HIS A C 1
ATOM 2770 O O . HIS A 1 338 ? 0.14 22.484 -7.648 1 91.69 338 HIS A O 1
ATOM 2776 N N . LEU A 1 339 ? 2.174 21.5 -7.324 1 91.81 339 LEU A N 1
ATOM 2777 C CA . LEU A 1 339 ? 1.809 21.156 -5.957 1 91.81 339 LEU A CA 1
ATOM 2778 C C . LEU A 1 339 ? 1.628 22.406 -5.109 1 91.81 339 LEU A C 1
ATOM 2780 O O . LEU A 1 339 ? 0.624 22.547 -4.406 1 91.81 339 LEU A O 1
ATOM 2784 N N . ALA A 1 340 ? 2.547 23.297 -5.199 1 86.5 340 ALA A N 1
ATOM 2785 C CA . ALA A 1 340 ? 2.467 24.547 -4.453 1 86.5 340 ALA A CA 1
ATOM 2786 C C . ALA A 1 340 ? 1.224 25.344 -4.84 1 86.5 340 ALA A C 1
ATOM 2788 O O . ALA A 1 340 ? 0.537 25.891 -3.979 1 86.5 340 ALA A O 1
ATOM 2789 N N . SER A 1 341 ? 0.963 25.375 -6.086 1 87.88 341 SER A N 1
ATOM 2790 C CA . SER A 1 341 ? -0.208 26.078 -6.586 1 87.88 341 SER A CA 1
ATOM 2791 C C . SER A 1 341 ? -1.5 25.438 -6.09 1 87.88 341 SER A C 1
ATOM 2793 O O . SER A 1 341 ? -2.453 26.141 -5.742 1 87.88 341 SER A O 1
ATOM 2795 N N . GLN A 1 342 ? -1.501 24.156 -6.09 1 88.75 342 GLN A N 1
ATOM 2796 C CA . GLN A 1 342 ? -2.66 23.422 -5.605 1 88.75 342 GLN A CA 1
ATOM 2797 C C . GLN A 1 342 ? -2.912 23.703 -4.125 1 88.75 342 GLN A C 1
ATOM 2799 O O . GLN A 1 342 ? -4.059 23.859 -3.705 1 88.75 342 GLN A O 1
ATOM 2804 N N . VAL A 1 343 ? -1.915 23.703 -3.348 1 86.5 343 VAL A N 1
ATOM 2805 C CA . VAL A 1 343 ? -2.02 23.953 -1.915 1 86.5 343 VAL A CA 1
ATOM 2806 C C . VAL A 1 343 ? -2.588 25.359 -1.678 1 86.5 343 VAL A C 1
ATOM 2808 O O . VAL A 1 343 ? -3.473 25.547 -0.837 1 86.5 343 VAL A O 1
ATOM 2811 N N . ARG A 1 344 ? -2.109 26.297 -2.402 1 84.62 344 ARG A N 1
ATOM 2812 C CA . ARG A 1 344 ? -2.598 27.672 -2.277 1 84.62 344 ARG A CA 1
ATOM 2813 C C . ARG A 1 344 ? -4.082 27.766 -2.621 1 84.62 344 ARG A C 1
ATOM 2815 O O . ARG A 1 344 ? -4.848 28.422 -1.92 1 84.62 344 ARG A O 1
ATOM 2822 N N . LYS A 1 345 ? -4.41 27.109 -3.66 1 86.44 345 LYS A N 1
ATOM 2823 C CA . LYS A 1 345 ? -5.809 27.094 -4.086 1 86.44 345 LYS A CA 1
ATOM 2824 C C . LYS A 1 345 ? -6.699 26.453 -3.033 1 86.44 345 LYS A C 1
ATOM 2826 O O . LYS A 1 345 ? -7.758 26.984 -2.695 1 86.44 345 LYS A O 1
ATOM 2831 N N . SER A 1 346 ? -6.273 25.344 -2.611 1 86.44 346 SER A N 1
ATOM 2832 C CA . SER A 1 346 ? -7.035 24.609 -1.606 1 86.44 346 SER A CA 1
ATOM 2833 C C . SER A 1 346 ? -7.211 25.438 -0.334 1 86.44 346 SER A C 1
ATOM 2835 O O . SER A 1 346 ? -8.289 25.453 0.262 1 86.44 346 SER A O 1
ATOM 2837 N N . ARG A 1 347 ? -6.191 26.094 0.06 1 82.81 347 ARG A N 1
ATOM 2838 C CA . ARG A 1 347 ? -6.242 26.953 1.246 1 82.81 347 ARG A CA 1
ATOM 2839 C C . ARG A 1 347 ? -7.289 28.047 1.092 1 82.81 347 ARG A C 1
ATOM 2841 O O . ARG A 1 347 ? -8.078 28.297 2.008 1 82.81 347 ARG A O 1
ATOM 2848 N N . LYS A 1 348 ? -7.227 28.625 0.019 1 84.94 348 LYS A N 1
ATOM 2849 C CA . LYS A 1 348 ? -8.148 29.734 -0.245 1 84.94 348 LYS A CA 1
ATOM 2850 C C . LYS A 1 348 ? -9.602 29.25 -0.231 1 84.94 348 LYS A C 1
ATOM 2852 O O . LYS A 1 348 ? -10.461 29.859 0.396 1 84.94 348 LYS A O 1
ATOM 2857 N N . ILE A 1 349 ? -9.805 28.188 -0.855 1 86.94 349 ILE A N 1
ATOM 2858 C CA . ILE A 1 349 ? -11.156 27.656 -0.993 1 86.94 349 ILE A CA 1
ATOM 2859 C C . ILE A 1 349 ? -11.664 27.172 0.363 1 86.94 349 ILE A C 1
ATOM 2861 O O . ILE A 1 349 ? -12.805 27.453 0.744 1 86.94 349 ILE A O 1
ATOM 2865 N N . HIS A 1 350 ? -10.875 26.484 1.071 1 85.31 350 HIS A N 1
ATOM 2866 C CA . HIS A 1 350 ? -11.281 25.938 2.359 1 85.31 350 HIS A CA 1
ATOM 2867 C C . HIS A 1 350 ? -11.539 27.047 3.375 1 85.31 350 HIS A C 1
ATOM 2869 O O . HIS A 1 350 ? -12.461 26.938 4.188 1 85.31 350 HIS A O 1
ATOM 2875 N N . LEU A 1 351 ? -10.719 28.031 3.338 1 85.44 351 LEU A N 1
ATOM 2876 C CA . LEU A 1 351 ? -10.938 29.172 4.227 1 85.44 351 LEU A CA 1
ATOM 2877 C C . LEU A 1 351 ? -12.258 29.859 3.916 1 85.44 351 LEU A C 1
ATOM 2879 O O . LEU A 1 351 ? -13.023 30.203 4.828 1 85.44 351 LEU A O 1
ATOM 2883 N N . ALA A 1 352 ? -12.461 30.094 2.691 1 89 352 ALA A N 1
ATOM 2884 C CA . ALA A 1 352 ? -13.703 30.734 2.271 1 89 352 ALA A CA 1
ATOM 2885 C C . ALA A 1 352 ? -14.914 29.891 2.686 1 89 352 ALA A C 1
ATOM 2887 O O . ALA A 1 352 ? -15.922 30.438 3.133 1 89 352 ALA A O 1
ATOM 2888 N N . LYS A 1 353 ? -14.773 28.656 2.516 1 90.69 353 LYS A N 1
ATOM 2889 C CA . LYS A 1 353 ? -15.867 27.75 2.873 1 90.69 353 LYS A CA 1
ATOM 2890 C C . LYS A 1 353 ? -16.062 27.703 4.383 1 90.69 353 LYS A C 1
ATOM 2892 O O . LYS A 1 353 ? -17.203 27.688 4.859 1 90.69 353 LYS A O 1
ATOM 2897 N N . ALA A 1 354 ? -15 27.641 5.094 1 90.19 354 ALA A N 1
ATOM 2898 C CA . ALA A 1 354 ? -15.094 27.625 6.551 1 90.19 354 ALA A CA 1
ATOM 2899 C C . ALA A 1 354 ? -15.766 28.906 7.059 1 90.19 354 ALA A C 1
ATOM 2901 O O . ALA A 1 354 ? -16.609 28.844 7.961 1 90.19 354 ALA A O 1
ATOM 2902 N N . GLU A 1 355 ? -15.398 29.953 6.496 1 91.56 355 GLU A N 1
ATOM 2903 C CA . GLU A 1 355 ? -15.992 31.234 6.875 1 91.56 355 GLU A CA 1
ATOM 2904 C C . GLU A 1 355 ? -17.469 31.266 6.52 1 91.56 355 GLU A C 1
ATOM 2906 O O . GLU A 1 355 ? -18.297 31.734 7.312 1 91.56 355 GLU A O 1
ATOM 2911 N N . LYS A 1 356 ? -17.734 30.781 5.391 1 94.69 356 LYS A N 1
ATOM 2912 C CA . LYS A 1 356 ? -19.125 30.75 4.965 1 94.69 356 LYS A CA 1
ATOM 2913 C C . LYS A 1 356 ? -19.953 29.844 5.863 1 94.69 356 LYS A C 1
ATOM 2915 O O . LYS A 1 356 ? -21.094 30.172 6.207 1 94.69 356 LYS A O 1
ATOM 2920 N N . LEU A 1 357 ? -19.438 28.734 6.145 1 95 357 LEU A N 1
ATOM 2921 C CA . LEU A 1 357 ? -20.125 27.812 7.039 1 95 357 LEU A CA 1
ATOM 2922 C C . LEU A 1 357 ? -20.328 28.438 8.414 1 95 357 LEU A C 1
ATOM 2924 O O . LEU A 1 357 ? -21.406 28.328 9 1 95 357 LEU A O 1
ATOM 2928 N N . ALA A 1 358 ? -19.328 29.047 8.914 1 94.75 358 ALA A N 1
ATOM 2929 C CA . ALA A 1 358 ? -19.406 29.719 10.211 1 94.75 358 ALA A CA 1
ATOM 2930 C C . ALA A 1 358 ? -20.453 30.828 10.188 1 94.75 358 ALA A C 1
ATOM 2932 O O . ALA A 1 358 ? -21.234 30.969 11.133 1 94.75 358 ALA A O 1
ATOM 2933 N N . ASP A 1 359 ? -20.438 31.516 9.148 1 95.25 359 ASP A N 1
ATOM 2934 C CA . ASP A 1 359 ? -21.406 32.594 9 1 95.25 359 ASP A CA 1
ATOM 2935 C C . ASP A 1 359 ? -22.828 32.062 8.953 1 95.25 359 ASP A C 1
ATOM 2937 O O . ASP A 1 359 ? -23.734 32.625 9.57 1 95.25 359 ASP A O 1
ATOM 2941 N N . SER A 1 360 ? -23 31.047 8.188 1 95.94 360 SER A N 1
ATOM 2942 C CA . SER A 1 360 ? -24.312 30.422 8.102 1 95.94 360 SER A CA 1
ATOM 2943 C C . SER A 1 360 ? -24.766 29.891 9.461 1 95.94 360 SER A C 1
ATOM 2945 O O . SER A 1 360 ? -25.938 30.031 9.82 1 95.94 360 SER A O 1
ATOM 2947 N N . ALA A 1 361 ? -23.891 29.297 10.141 1 95.94 361 ALA A N 1
ATOM 2948 C CA . ALA A 1 361 ? -24.203 28.766 11.469 1 95.94 361 ALA A CA 1
ATOM 2949 C C . ALA A 1 361 ? -24.578 29.891 12.438 1 95.94 361 ALA A C 1
ATOM 2951 O O . ALA A 1 361 ? -25.562 29.766 13.18 1 95.94 361 ALA A O 1
ATOM 2952 N N . LYS A 1 362 ? -23.859 30.938 12.367 1 95.19 362 LYS A N 1
ATOM 2953 C CA . LYS A 1 362 ? -24.141 32.094 13.227 1 95.19 362 LYS A CA 1
ATOM 2954 C C . LYS A 1 362 ? -25.516 32.688 12.906 1 95.19 362 LYS A C 1
ATOM 2956 O O . LYS A 1 362 ? -26.281 33.031 13.812 1 95.19 362 LYS A O 1
ATOM 2961 N N . LYS A 1 363 ? -25.719 32.781 11.703 1 95.06 363 LYS A N 1
ATOM 2962 C CA . LYS A 1 363 ? -26.953 33.375 11.219 1 95.06 363 LYS A CA 1
ATOM 2963 C C . LYS A 1 363 ? -28.172 32.531 11.617 1 95.06 363 LYS A C 1
ATOM 2965 O O . LYS A 1 363 ? -29.188 33.062 12.047 1 95.06 363 LYS A O 1
ATOM 2970 N N . ILE A 1 364 ? -28.078 31.297 11.531 1 95 364 ILE A N 1
ATOM 2971 C CA . ILE A 1 364 ? -29.234 30.422 11.633 1 95 364 ILE A CA 1
ATOM 2972 C C . ILE A 1 364 ? -29.359 29.906 13.07 1 95 364 ILE A C 1
ATOM 2974 O O . ILE A 1 364 ? -30.469 29.812 13.602 1 95 364 ILE A O 1
ATOM 2978 N N . LEU A 1 365 ? -28.328 29.453 13.664 1 92.31 365 LEU A N 1
ATOM 2979 C CA . LEU A 1 365 ? -28.391 28.859 14.992 1 92.31 365 LEU A CA 1
ATOM 2980 C C . LEU A 1 365 ? -28.453 29.953 16.062 1 92.31 365 LEU A C 1
ATOM 2982 O O . LEU A 1 365 ? -28.906 29.688 17.188 1 92.31 365 LEU A O 1
ATOM 2986 N N . GLY A 1 366 ? -28.016 31.094 15.727 1 85.06 366 GLY A N 1
ATOM 2987 C CA . GLY A 1 366 ? -28.219 32.25 16.594 1 85.06 366 GLY A CA 1
ATOM 2988 C C . GLY A 1 366 ? -27.172 32.375 17.688 1 85.06 366 GLY A C 1
ATOM 2989 O O . GLY A 1 366 ? -26.078 31.812 17.578 1 85.06 366 GLY A O 1
ATOM 2990 N N . LYS A 1 367 ? -27.531 33.156 18.719 1 82.31 367 LYS A N 1
ATOM 2991 C CA . LYS A 1 367 ? -26.594 33.562 19.75 1 82.31 367 LYS A CA 1
ATOM 2992 C C . LYS A 1 367 ? -26.344 32.469 20.766 1 82.31 367 LYS A C 1
ATOM 2994 O O . LYS A 1 367 ? -25.359 32.5 21.516 1 82.31 367 LYS A O 1
ATOM 2999 N N . ASP A 1 368 ? -27.094 31.453 20.672 1 81.94 368 ASP A N 1
ATOM 3000 C CA . ASP A 1 368 ? -26.984 30.406 21.688 1 81.94 368 ASP A CA 1
ATOM 3001 C C . ASP A 1 368 ? -25.844 29.438 21.344 1 81.94 368 ASP A C 1
ATOM 3003 O O . ASP A 1 368 ? -25.484 28.578 22.156 1 81.94 368 ASP A O 1
ATOM 3007 N N . VAL A 1 369 ? -25.312 29.578 20.203 1 91.75 369 VAL A N 1
ATOM 3008 C CA . VAL A 1 369 ? -24.25 28.688 19.781 1 91.75 369 VAL A CA 1
ATOM 3009 C C . VAL A 1 369 ? -23 29.5 19.422 1 91.75 369 VAL A C 1
ATOM 3011 O O . VAL A 1 369 ? -23.078 30.438 18.641 1 91.75 369 VAL A O 1
ATOM 3014 N N . ASP A 1 370 ? -21.969 29.203 20.094 1 93.88 370 ASP A N 1
ATOM 3015 C CA . ASP A 1 370 ? -20.688 29.812 19.734 1 93.88 370 ASP A CA 1
ATOM 3016 C C . ASP A 1 370 ? -20.062 29.109 18.531 1 93.88 370 ASP A C 1
ATOM 3018 O O . ASP A 1 370 ? -19.953 27.875 18.516 1 93.88 370 ASP A O 1
ATOM 3022 N N . VAL A 1 371 ? -19.719 29.859 17.547 1 94.31 371 VAL A N 1
ATOM 3023 C CA . VAL A 1 371 ? -19.172 29.312 16.312 1 94.31 371 VAL A CA 1
ATOM 3024 C C . VAL A 1 371 ? -17.719 29.781 16.141 1 94.31 371 VAL A C 1
ATOM 3026 O O . VAL A 1 371 ? -17.438 30.984 16.141 1 94.31 371 VAL A O 1
ATOM 3029 N N . GLN A 1 372 ? -16.812 28.859 15.992 1 90.31 372 GLN A N 1
ATOM 3030 C CA . GLN A 1 372 ? -15.398 29.172 15.812 1 90.31 372 GLN A CA 1
ATOM 3031 C C . GLN A 1 372 ? -14.812 28.453 14.609 1 90.31 372 GLN A C 1
ATOM 3033 O O . GLN A 1 372 ? -15.07 27.266 14.406 1 90.31 372 GLN A O 1
ATOM 3038 N N . VAL A 1 373 ? -14.07 29.203 13.828 1 87.19 373 VAL A N 1
ATOM 3039 C CA . VAL A 1 373 ? -13.32 28.594 12.734 1 87.19 373 VAL A CA 1
ATOM 3040 C C . VAL A 1 373 ? -11.984 28.062 13.258 1 87.19 373 VAL A C 1
ATOM 3042 O O . VAL A 1 373 ? -11.289 28.734 14.008 1 87.19 373 VAL A O 1
ATOM 3045 N N . GLY A 1 374 ? -11.742 26.875 12.875 1 78.25 374 GLY A N 1
ATOM 3046 C CA . GLY A 1 374 ? -10.484 26.281 13.305 1 78.25 374 GLY A CA 1
ATOM 3047 C C . GLY A 1 374 ? -9.266 26.969 12.711 1 78.25 374 GLY A C 1
ATOM 3048 O O . GLY A 1 374 ? -9.359 27.609 11.664 1 78.25 374 GLY A O 1
ATOM 3049 N N . ALA A 1 375 ? -8.156 26.75 13.367 1 70 375 ALA A N 1
ATOM 3050 C CA . ALA A 1 375 ? -6.906 27.391 12.945 1 70 375 ALA A CA 1
ATOM 3051 C C . ALA A 1 375 ? -6.453 26.844 11.594 1 70 375 ALA A C 1
ATOM 3053 O O . ALA A 1 375 ? -5.785 27.547 10.828 1 70 375 ALA A O 1
ATOM 3054 N N . ALA A 1 376 ? -6.883 25.609 11.312 1 68.06 376 ALA A N 1
ATOM 3055 C CA . ALA A 1 376 ? -6.449 25 10.062 1 68.06 376 ALA A CA 1
ATOM 3056 C C . ALA A 1 376 ? -7.395 25.359 8.922 1 68.06 376 ALA A C 1
ATOM 3058 O O . ALA A 1 376 ? -7.129 25.031 7.758 1 68.06 376 ALA A O 1
ATOM 3059 N N . GLY A 1 377 ? -8.406 26 9.227 1 65.19 377 GLY A N 1
ATOM 3060 C CA . GLY A 1 377 ? -9.289 26.578 8.227 1 65.19 377 GLY A CA 1
ATOM 3061 C C . GLY A 1 377 ? -10.172 25.547 7.539 1 65.19 377 GLY A C 1
ATOM 3062 O O . GLY A 1 377 ? -10.758 25.828 6.492 1 65.19 377 GLY A O 1
ATOM 3063 N N . PHE A 1 378 ? -10.25 24.375 8.016 1 77.5 378 PHE A N 1
ATOM 3064 C CA . PHE A 1 378 ? -11.039 23.359 7.328 1 77.5 378 PHE A CA 1
ATOM 3065 C C . PHE A 1 378 ? -12.227 22.922 8.18 1 77.5 378 PHE A C 1
ATOM 3067 O O . PHE A 1 378 ? -13.078 22.156 7.723 1 77.5 378 PHE A O 1
ATOM 3074 N N . MET A 1 379 ? -12.25 23.547 9.297 1 85.81 379 MET A N 1
ATOM 3075 C CA . MET A 1 379 ? -13.25 23.031 10.227 1 85.81 379 MET A CA 1
ATOM 3076 C C . MET A 1 379 ? -13.922 24.172 10.992 1 85.81 379 MET A C 1
ATOM 3078 O O . MET A 1 379 ? -13.328 25.234 11.156 1 85.81 379 MET A O 1
ATOM 3082 N N . VAL A 1 380 ? -15.102 23.906 11.398 1 90.88 380 VAL A N 1
ATOM 3083 C CA . VAL A 1 380 ? -15.883 24.812 12.234 1 90.88 380 VAL A CA 1
ATOM 3084 C C . VAL A 1 380 ? -16.375 24.078 13.477 1 90.88 380 VAL A C 1
ATOM 3086 O O . VAL A 1 380 ? -16.812 22.938 13.398 1 90.88 380 VAL A O 1
ATOM 3089 N N . GLN A 1 381 ? -16.109 24.688 14.531 1 92.12 381 GLN A N 1
ATOM 3090 C CA . GLN A 1 381 ? -16.594 24.125 15.789 1 92.12 381 GLN A CA 1
ATOM 3091 C C . GLN A 1 381 ? -17.828 24.875 16.281 1 92.12 381 GLN A C 1
ATOM 3093 O O . GLN A 1 381 ? -17.844 26.094 16.328 1 92.12 381 GLN A O 1
ATOM 3098 N N . LEU A 1 382 ? -18.859 24.125 16.594 1 93.88 382 LEU A N 1
ATOM 3099 C CA . LEU A 1 382 ? -20.062 24.641 17.25 1 93.88 382 LEU A CA 1
ATOM 3100 C C . LEU A 1 382 ? -20.062 24.297 18.734 1 93.88 382 LEU A C 1
ATOM 3102 O O . LEU A 1 382 ? -19.906 23.141 19.109 1 93.88 382 LEU A O 1
ATOM 3106 N N . THR A 1 383 ? -20.156 25.25 19.516 1 93.5 383 THR A N 1
ATOM 3107 C CA . THR A 1 383 ? -20.25 25.047 20.953 1 93.5 383 THR A CA 1
ATOM 3108 C C . THR A 1 383 ? -21.625 25.484 21.469 1 93.5 383 THR A C 1
ATOM 3110 O O . THR A 1 383 ? -21.969 26.672 21.422 1 93.5 383 THR A O 1
ATOM 3113 N N . PHE A 1 384 ? -22.344 24.547 21.953 1 91.75 384 PHE A N 1
ATOM 3114 C CA . PHE A 1 384 ? -23.672 24.781 22.484 1 91.75 384 PHE A CA 1
ATOM 3115 C C . PHE A 1 384 ? -23.609 25.125 23.969 1 91.75 384 PHE A C 1
ATOM 3117 O O . PHE A 1 384 ? -22.562 25.016 24.594 1 91.75 384 PHE A O 1
ATOM 3124 N N . ALA A 1 385 ? -24.859 25.594 24.453 1 85.88 385 ALA A N 1
ATOM 3125 C CA . ALA A 1 385 ? -24.953 25.844 25.891 1 85.88 385 ALA A CA 1
ATOM 3126 C C . ALA A 1 385 ? -24.703 24.578 26.688 1 85.88 385 ALA A C 1
ATOM 3128 O O . ALA A 1 385 ? -24.953 23.469 26.203 1 85.88 385 ALA A O 1
ATOM 3129 N N . GLU A 1 386 ? -24.141 24.703 27.891 1 79.38 386 GLU A N 1
ATOM 3130 C CA . GLU A 1 386 ? -23.688 23.594 28.703 1 79.38 386 GLU A CA 1
ATOM 3131 C C . GLU A 1 386 ? -24.797 22.578 28.969 1 79.38 386 GLU A C 1
ATOM 3133 O O . GLU A 1 386 ? -24.547 21.391 29.109 1 79.38 386 GLU A O 1
ATOM 3138 N N . ASP A 1 387 ? -25.953 23.078 28.984 1 78.12 387 ASP A N 1
ATOM 3139 C CA . ASP A 1 387 ? -27.078 22.203 29.312 1 78.12 387 ASP A CA 1
ATOM 3140 C C . ASP A 1 387 ? -27.578 21.469 28.062 1 78.12 387 ASP A C 1
ATOM 3142 O O . ASP A 1 387 ? -28.406 20.578 28.156 1 78.12 387 ASP A O 1
ATOM 3146 N N . CYS A 1 388 ? -26.938 21.781 27.016 1 78.81 388 CYS A N 1
ATOM 3147 C CA . CYS A 1 388 ? -27.375 21.172 25.766 1 78.81 388 CYS A CA 1
ATOM 3148 C C . CYS A 1 388 ? -26.594 19.891 25.5 1 78.81 388 CYS A C 1
ATOM 3150 O O . CYS A 1 388 ? -25.359 19.859 25.594 1 78.81 388 CYS A O 1
ATOM 3152 N N . ALA A 1 389 ? -27.25 18.828 25.328 1 84.06 389 ALA A N 1
ATOM 3153 C CA . ALA A 1 389 ? -26.625 17.562 24.969 1 84.06 389 ALA A CA 1
ATOM 3154 C C . ALA A 1 389 ? -26.375 17.484 23.469 1 84.06 389 ALA A C 1
ATOM 3156 O O . ALA A 1 389 ? -27.25 17.062 22.703 1 84.06 389 ALA A O 1
ATOM 3157 N N . ALA A 1 390 ? -25.219 17.891 23.047 1 89.62 390 ALA A N 1
ATOM 3158 C CA . ALA A 1 390 ? -24.859 17.906 21.625 1 89.62 390 ALA A CA 1
ATOM 3159 C C . ALA A 1 390 ? -25 16.516 21.016 1 89.62 390 ALA A C 1
ATOM 3161 O O . ALA A 1 390 ? -25.328 16.391 19.828 1 89.62 390 ALA A O 1
ATOM 3162 N N . GLU A 1 391 ? -24.781 15.523 21.797 1 89.56 391 GLU A N 1
ATOM 3163 C CA . GLU A 1 391 ? -24.875 14.148 21.312 1 89.56 391 GLU A CA 1
ATOM 3164 C C . GLU A 1 391 ? -26.297 13.812 20.875 1 89.56 391 GLU A C 1
ATOM 3166 O O . GLU A 1 391 ? -26.484 13.125 19.875 1 89.56 391 GLU A O 1
ATOM 3171 N N . LYS A 1 392 ? -27.25 14.234 21.641 1 89.56 392 LYS A N 1
ATOM 3172 C CA . LYS A 1 392 ? -28.656 13.984 21.297 1 89.56 392 LYS A CA 1
ATOM 3173 C C . LYS A 1 392 ? -29.031 14.719 20.016 1 89.56 392 LYS A C 1
ATOM 3175 O O . LYS A 1 392 ? -29.75 14.172 19.172 1 89.56 392 LYS A O 1
ATOM 3180 N N . ILE A 1 393 ? -28.562 15.898 19.953 1 91.69 393 ILE A N 1
ATOM 3181 C CA . ILE A 1 393 ? -28.812 16.688 18.75 1 91.69 393 ILE A CA 1
ATOM 3182 C C . ILE A 1 393 ? -28.203 15.984 17.547 1 91.69 393 ILE A C 1
ATOM 3184 O O . ILE A 1 393 ? -28.844 15.875 16.5 1 91.69 393 ILE A O 1
ATOM 3188 N N . ALA A 1 394 ? -26.953 15.57 17.688 1 93.12 394 ALA A N 1
ATOM 3189 C CA . ALA A 1 394 ? -26.234 14.906 16.609 1 93.12 394 ALA A CA 1
ATOM 3190 C C . ALA A 1 394 ? -26.953 13.625 16.172 1 93.12 394 ALA A C 1
ATOM 3192 O O . ALA A 1 394 ? -26.984 13.305 14.984 1 93.12 394 ALA A O 1
ATOM 3193 N N . GLU A 1 395 ? -27.469 12.906 17.078 1 90.88 395 GLU A N 1
ATOM 3194 C CA . GLU A 1 395 ? -28.188 11.672 16.781 1 90.88 395 GLU A CA 1
ATOM 3195 C C . GLU A 1 395 ? -29.438 11.961 15.953 1 90.88 395 GLU A C 1
ATOM 3197 O O . GLU A 1 395 ? -29.734 11.227 15.008 1 90.88 395 GLU A O 1
ATOM 3202 N N . LYS A 1 396 ? -30.156 12.961 16.359 1 91.75 396 LYS A N 1
ATOM 3203 C CA . LYS A 1 396 ? -31.328 13.367 15.609 1 91.75 396 LYS A CA 1
ATOM 3204 C C . LYS A 1 396 ? -30.969 13.797 14.195 1 91.75 396 LYS A C 1
ATOM 3206 O O . LYS A 1 396 ? -31.656 13.453 13.234 1 91.75 396 LYS A O 1
ATOM 3211 N N . ALA A 1 397 ? -29.938 14.539 14.148 1 93.56 397 ALA A N 1
ATOM 3212 C CA . ALA A 1 397 ? -29.469 15.031 12.852 1 93.56 397 ALA A CA 1
ATOM 3213 C C . ALA A 1 397 ? -29.016 13.875 11.969 1 93.56 397 ALA A C 1
ATOM 3215 O O . ALA A 1 397 ? -29.219 13.891 10.75 1 93.56 397 ALA A O 1
ATOM 3216 N N . LYS A 1 398 ? -28.328 12.906 12.531 1 91.75 398 LYS A N 1
ATOM 3217 C CA . LYS A 1 398 ? -27.859 11.734 11.797 1 91.75 398 LYS A CA 1
ATOM 3218 C C . LYS A 1 398 ? -29.016 10.984 11.141 1 91.75 398 LYS A C 1
ATOM 3220 O O . LYS A 1 398 ? -28.891 10.492 10.023 1 91.75 398 LYS A O 1
ATOM 3225 N N . LYS A 1 399 ? -30.047 10.867 11.844 1 90.62 399 LYS A N 1
ATOM 3226 C CA . LYS A 1 399 ? -31.234 10.211 11.312 1 90.62 399 LYS A CA 1
ATOM 3227 C C . LYS A 1 399 ? -31.781 10.953 10.094 1 90.62 399 LYS A C 1
ATOM 3229 O O . LYS A 1 399 ? -32.438 10.359 9.242 1 90.62 399 LYS A O 1
ATOM 3234 N N . LYS A 1 400 ? -31.438 12.203 10.094 1 91.94 400 LYS A N 1
ATOM 3235 C CA . LYS A 1 400 ? -31.891 13.023 8.969 1 91.94 400 LYS A CA 1
ATOM 3236 C C . LYS A 1 400 ? -30.797 13.148 7.914 1 91.94 400 LYS A C 1
ATOM 3238 O O . LYS A 1 400 ? -30.891 13.977 7.008 1 91.94 400 LYS A O 1
ATOM 3243 N N . GLY A 1 401 ? -29.672 12.492 8.117 1 90.5 401 GLY A N 1
ATOM 3244 C CA . GLY A 1 401 ? -28.641 12.398 7.086 1 90.5 401 GLY A CA 1
ATOM 3245 C C . GLY A 1 401 ? -27.5 13.375 7.285 1 90.5 401 GLY A C 1
ATOM 3246 O O . GLY A 1 401 ? -26.812 13.734 6.328 1 90.5 401 GLY A O 1
ATOM 3247 N N . MET A 1 402 ? -27.406 13.906 8.438 1 92.94 402 MET A N 1
ATOM 3248 C CA . MET A 1 402 ? -26.312 14.82 8.727 1 92.94 402 MET A CA 1
ATOM 3249 C C . MET A 1 402 ? -25.266 14.148 9.609 1 92.94 402 MET A C 1
ATOM 3251 O O . MET A 1 402 ? -25.609 13.531 10.625 1 92.94 402 MET A O 1
ATOM 3255 N N . THR A 1 403 ? -23.984 14.273 9.141 1 91.12 403 THR A N 1
ATOM 3256 C CA . THR A 1 403 ? -22.906 13.664 9.922 1 91.12 403 THR A CA 1
ATOM 3257 C C . THR A 1 403 ? -21.938 14.727 10.445 1 91.12 403 THR A C 1
ATOM 3259 O O . THR A 1 403 ? -21.891 15.844 9.914 1 91.12 403 THR A O 1
ATOM 3262 N N . PHE A 1 404 ? -21.344 14.383 11.562 1 90.12 404 PHE A N 1
ATOM 3263 C CA . PHE A 1 404 ? -20.391 15.289 12.203 1 90.12 404 PHE A CA 1
ATOM 3264 C C . PHE A 1 404 ? -19.062 14.586 12.445 1 90.12 404 PHE A C 1
ATOM 3266 O O . PHE A 1 404 ? -19.016 13.383 12.734 1 90.12 404 PHE A O 1
ATOM 3273 N N . LEU A 1 405 ? -18.016 15.312 12.297 1 84.38 405 LEU A N 1
ATOM 3274 C CA . LEU A 1 405 ? -16.688 14.758 12.484 1 84.38 405 LEU A CA 1
ATOM 3275 C C . LEU A 1 405 ? -16.484 14.281 13.922 1 84.38 405 LEU A C 1
ATOM 3277 O O . LEU A 1 405 ? -15.898 13.227 14.156 1 84.38 405 LEU A O 1
ATOM 3281 N N . GLU A 1 406 ? -16.938 15.125 14.844 1 84.88 406 GLU A N 1
ATOM 3282 C CA . GLU A 1 406 ? -16.828 14.82 16.266 1 84.88 406 GLU A CA 1
ATOM 3283 C C . GLU A 1 406 ? -17.906 15.516 17.078 1 84.88 406 GLU A C 1
ATOM 3285 O O . GLU A 1 406 ? -18.312 16.641 16.75 1 84.88 406 GLU A O 1
ATOM 3290 N N . VAL A 1 407 ? -18.406 14.727 18.062 1 87.75 407 VAL A N 1
ATOM 3291 C CA . VAL A 1 407 ? -19.375 15.289 19 1 87.75 407 VAL A CA 1
ATOM 3292 C C . VAL A 1 407 ? -18.953 14.961 20.438 1 87.75 407 VAL A C 1
ATOM 3294 O O . VAL A 1 407 ? -18.781 13.789 20.781 1 87.75 407 VAL A O 1
ATOM 3297 N N . GLU A 1 408 ? -18.641 15.961 21.141 1 83 408 GLU A N 1
ATOM 3298 C CA . GLU A 1 408 ? -18.219 15.781 22.516 1 83 408 GLU A CA 1
ATOM 3299 C C . GLU A 1 408 ? -18.906 16.797 23.438 1 83 408 GLU A C 1
ATOM 3301 O O . GLU A 1 408 ? -18.719 18 23.281 1 83 408 GLU A O 1
ATOM 3306 N N . LYS A 1 409 ? -19.594 16.266 24.406 1 86.31 409 LYS A N 1
ATOM 3307 C CA . LYS A 1 409 ? -20.281 17.109 25.391 1 86.31 409 LYS A CA 1
ATOM 3308 C C . LYS A 1 409 ? -21.188 18.125 24.703 1 86.31 409 LYS A C 1
ATOM 3310 O O . LYS A 1 409 ? -22.219 17.75 24.125 1 86.31 409 LYS A O 1
ATOM 3315 N N . ASN A 1 410 ? -20.75 19.375 24.672 1 89.94 410 ASN A N 1
ATOM 3316 C CA . ASN A 1 410 ? -21.594 20.422 24.078 1 89.94 410 ASN A CA 1
ATOM 3317 C C . ASN A 1 410 ? -20.969 21 22.812 1 89.94 410 ASN A C 1
ATOM 3319 O O . ASN A 1 410 ? -21.281 22.125 22.422 1 89.94 410 ASN A O 1
ATOM 3323 N N . ARG A 1 411 ? -20.031 20.156 22.203 1 90.94 411 ARG A N 1
ATOM 3324 C CA . ARG A 1 411 ? -19.312 20.656 21.031 1 90.94 411 ARG A CA 1
ATOM 3325 C C . ARG A 1 411 ? -19.5 19.719 19.844 1 90.94 411 ARG A C 1
ATOM 3327 O O . ARG A 1 411 ? -19.594 18.5 20 1 90.94 411 ARG A O 1
ATOM 3334 N N . MET A 1 412 ? -19.609 20.375 18.688 1 92.25 412 MET A N 1
ATOM 3335 C CA . MET A 1 412 ? -19.656 19.656 17.422 1 92.25 412 MET A CA 1
ATOM 3336 C C . MET A 1 412 ? -18.594 20.188 16.453 1 92.25 412 MET A C 1
ATOM 3338 O O . MET A 1 412 ? -18.406 21.406 16.344 1 92.25 412 MET A O 1
ATOM 3342 N N . LEU A 1 413 ? -17.875 19.281 15.906 1 90.56 413 LEU A N 1
ATOM 3343 C CA . LEU A 1 413 ? -16.875 19.656 14.914 1 90.56 413 LEU A CA 1
ATOM 3344 C C . LEU A 1 413 ? -17.344 19.297 13.508 1 90.56 413 LEU A C 1
ATOM 3346 O O . LEU A 1 413 ? -17.781 18.172 13.266 1 90.56 413 LEU A O 1
ATOM 3350 N N . LEU A 1 414 ? -17.281 20.281 12.617 1 92.06 414 LEU A N 1
ATOM 3351 C CA . LEU A 1 414 ? -17.719 20.109 11.234 1 92.06 414 LEU A CA 1
ATOM 3352 C C . LEU A 1 414 ? -16.578 20.375 10.258 1 92.06 414 LEU A C 1
ATOM 3354 O O . LEU A 1 414 ? -15.836 21.344 10.422 1 92.06 414 LEU A O 1
ATOM 3358 N N . THR A 1 415 ? -16.469 19.516 9.289 1 88.06 415 THR A N 1
ATOM 3359 C CA . THR A 1 415 ? -15.57 19.812 8.18 1 88.06 415 THR A CA 1
ATOM 3360 C C . THR A 1 415 ? -16.312 20.484 7.039 1 88.06 415 THR A C 1
ATOM 3362 O O . THR A 1 415 ? -17.516 20.25 6.848 1 88.06 415 THR A O 1
ATOM 3365 N N . CYS A 1 416 ? -15.672 21.297 6.305 1 86.69 416 CYS A N 1
ATOM 3366 C CA . CYS A 1 416 ? -16.328 22.094 5.281 1 86.69 416 CYS A CA 1
ATOM 3367 C C . CYS A 1 416 ? -16.219 21.438 3.912 1 86.69 416 CYS A C 1
ATOM 3369 O O . CYS A 1 416 ? -16.734 21.953 2.924 1 86.69 416 CYS A O 1
ATOM 3371 N N . ALA A 1 417 ? -15.648 20.312 3.834 1 81.62 417 ALA A N 1
ATOM 3372 C CA . ALA A 1 417 ? -15.258 19.75 2.541 1 81.62 417 ALA A CA 1
ATOM 3373 C C . ALA A 1 417 ? -16.391 18.922 1.938 1 81.62 417 ALA A C 1
ATOM 3375 O O . ALA A 1 417 ? -16.547 18.859 0.716 1 81.62 417 ALA A O 1
ATOM 3376 N N . GLY A 1 418 ? -17.172 18.312 2.676 1 82.19 418 GLY A N 1
ATOM 3377 C CA . GLY A 1 418 ? -18.094 17.297 2.191 1 82.19 418 GLY A CA 1
ATOM 3378 C C . GLY A 1 418 ? -19.406 17.875 1.71 1 82.19 418 GLY A C 1
ATOM 3379 O O . GLY A 1 418 ? -20.156 17.219 0.996 1 82.19 418 GLY A O 1
ATOM 3380 N N . VAL A 1 419 ? -19.75 19.125 2.1 1 88.5 419 VAL A N 1
ATOM 3381 C CA . VAL A 1 419 ? -21.016 19.766 1.741 1 88.5 419 VAL A CA 1
ATOM 3382 C C . VAL A 1 419 ? -20.734 20.984 0.862 1 88.5 419 VAL A C 1
ATOM 3384 O O . VAL A 1 419 ? -19.875 21.797 1.175 1 88.5 419 VAL A O 1
ATOM 3387 N N . PRO A 1 420 ? -21.422 21.047 -0.219 1 88.81 420 PRO A N 1
ATOM 3388 C CA . PRO A 1 420 ? -21.281 22.266 -1.03 1 88.81 420 PRO A CA 1
ATOM 3389 C C . PRO A 1 420 ? -21.672 23.531 -0.273 1 88.81 420 PRO A C 1
ATOM 3391 O O . PRO A 1 420 ? -22.625 23.531 0.493 1 88.81 420 PRO A O 1
ATOM 3394 N N . ALA A 1 421 ? -20.969 24.578 -0.596 1 92.06 421 ALA A N 1
ATOM 3395 C CA . ALA A 1 421 ? -21.141 25.828 0.137 1 92.06 421 ALA A CA 1
ATOM 3396 C C . ALA A 1 421 ? -22.562 26.359 -0.008 1 92.06 421 ALA A C 1
ATOM 3398 O O . ALA A 1 421 ? -23.109 26.953 0.92 1 92.06 421 ALA A O 1
ATOM 3399 N N . GLU A 1 422 ? -23.141 26.031 -1.117 1 92.5 422 GLU A N 1
ATOM 3400 C CA . GLU A 1 422 ? -24.484 26.531 -1.394 1 92.5 422 GLU A CA 1
ATOM 3401 C C . GLU A 1 422 ? -25.516 25.859 -0.493 1 92.5 422 GLU A C 1
ATOM 3403 O O . GLU A 1 422 ? -26.641 26.359 -0.329 1 92.5 422 GLU A O 1
ATOM 3408 N N . LYS A 1 423 ? -25.125 24.828 0.139 1 94.75 423 LYS A N 1
ATOM 3409 C CA . LYS A 1 423 ? -26.078 24.062 0.944 1 94.75 423 LYS A CA 1
ATOM 3410 C C . LYS A 1 423 ? -25.844 24.297 2.434 1 94.75 423 LYS A C 1
ATOM 3412 O O . LYS A 1 423 ? -26.547 23.719 3.273 1 94.75 423 LYS A O 1
ATOM 3417 N N . TYR A 1 424 ? -24.938 25.109 2.822 1 96.06 424 TYR A N 1
ATOM 3418 C CA . TYR A 1 424 ? -24.594 25.328 4.223 1 96.06 424 TYR A CA 1
ATOM 3419 C C . TYR A 1 424 ? -25.781 25.859 5.004 1 96.06 424 TYR A C 1
ATOM 3421 O O . TYR A 1 424 ? -26.062 25.406 6.109 1 96.06 424 TYR A O 1
ATOM 3429 N N . GLU A 1 425 ? -26.469 26.734 4.406 1 96.19 425 GLU A N 1
ATOM 3430 C CA . GLU A 1 425 ? -27.609 27.328 5.102 1 96.19 425 GLU A CA 1
ATOM 3431 C C . GLU A 1 425 ? -28.703 26.297 5.324 1 96.19 425 GLU A C 1
ATOM 3433 O O . GLU A 1 425 ? -29.297 26.219 6.406 1 96.19 425 GLU A O 1
ATOM 3438 N N . ASP A 1 426 ? -28.969 25.562 4.305 1 95.94 426 ASP A N 1
ATOM 3439 C CA . ASP A 1 426 ? -29.969 24.5 4.43 1 95.94 426 ASP A CA 1
ATOM 3440 C C . ASP A 1 426 ? -29.562 23.484 5.504 1 95.94 426 ASP A C 1
ATOM 3442 O O . ASP A 1 426 ? -30.406 23.031 6.277 1 95.94 426 ASP A O 1
ATOM 3446 N N . ALA A 1 427 ? -28.344 23.172 5.48 1 96.19 427 ALA A N 1
ATOM 3447 C CA . ALA A 1 427 ? -27.844 22.234 6.473 1 96.19 427 ALA A CA 1
ATOM 3448 C C . ALA A 1 427 ? -27.984 22.781 7.887 1 96.19 427 ALA A C 1
ATOM 3450 O O . ALA A 1 427 ? -28.375 22.062 8.805 1 96.19 427 ALA A O 1
ATOM 3451 N N . MET A 1 428 ? -27.703 24.031 8.039 1 95.56 428 MET A N 1
ATOM 3452 C CA . MET A 1 428 ? -27.797 24.641 9.359 1 95.56 428 MET A CA 1
ATOM 3453 C C . MET A 1 428 ? -29.25 24.766 9.805 1 95.56 428 MET A C 1
ATOM 3455 O O . MET A 1 428 ? -29.547 24.672 11 1 95.56 428 MET A O 1
ATOM 3459 N N . LYS A 1 429 ? -30.172 24.953 8.883 1 95.31 429 LYS A N 1
ATOM 3460 C CA . LYS A 1 429 ? -31.594 24.953 9.211 1 95.31 429 LYS A CA 1
ATOM 3461 C C . LYS A 1 429 ? -32.031 23.594 9.75 1 95.31 429 LYS A C 1
ATOM 3463 O O . LYS A 1 429 ? -32.781 23.516 10.727 1 95.31 429 LYS A O 1
ATOM 3468 N N . LEU A 1 430 ? -31.562 22.656 9.094 1 94.88 430 LEU A N 1
ATOM 3469 C CA . LEU A 1 430 ? -31.859 21.312 9.555 1 94.88 430 LEU A CA 1
ATOM 3470 C C . LEU A 1 430 ? -31.312 21.078 10.961 1 94.88 430 LEU A C 1
ATOM 3472 O O . LEU A 1 430 ? -31.984 20.484 11.805 1 94.88 430 LEU A O 1
ATOM 3476 N N . LEU A 1 431 ? -30.125 21.516 11.195 1 94.62 431 LEU A N 1
ATOM 3477 C CA . LEU A 1 431 ? -29.516 21.375 12.516 1 94.62 431 LEU A CA 1
ATOM 3478 C C . LEU A 1 431 ? -30.312 22.125 13.57 1 94.62 431 LEU A C 1
ATOM 3480 O O . LEU A 1 431 ? -30.5 21.641 14.68 1 94.62 431 LEU A O 1
ATOM 3484 N N . ARG A 1 432 ? -30.812 23.266 13.211 1 93.56 432 ARG A N 1
ATOM 3485 C CA . ARG A 1 432 ? -31.625 24.062 14.117 1 93.56 432 ARG A CA 1
ATOM 3486 C C . ARG A 1 432 ? -32.906 23.328 14.492 1 93.56 432 ARG A C 1
ATOM 3488 O O . ARG A 1 432 ? -33.344 23.375 15.648 1 93.56 432 ARG A O 1
ATOM 3495 N N . GLU A 1 433 ? -33.469 22.734 13.523 1 92.44 433 GLU A N 1
ATOM 3496 C CA . GLU A 1 433 ? -34.656 21.953 13.773 1 92.44 433 GLU A CA 1
ATOM 3497 C C . GLU A 1 433 ? -34.406 20.844 14.789 1 92.44 433 GLU A C 1
ATOM 3499 O O . GLU A 1 433 ? -35.281 20.516 15.602 1 92.44 433 GLU A O 1
ATOM 3504 N N . CYS A 1 434 ? -33.281 20.266 14.68 1 91.25 434 CYS A N 1
ATOM 3505 C CA . CYS A 1 434 ? -32.938 19.172 15.578 1 91.25 434 CYS A CA 1
ATOM 3506 C C . CYS A 1 434 ? -32.625 19.688 16.984 1 91.25 434 CYS A C 1
ATOM 3508 O O . CYS A 1 434 ? -32.656 18.922 17.953 1 91.25 434 CYS A O 1
ATOM 3510 N N . THR A 1 435 ? -32.25 20.906 17.156 1 87.06 435 THR A N 1
ATOM 3511 C CA . THR A 1 435 ? -32 21.5 18.453 1 87.06 435 THR A CA 1
ATOM 3512 C C . THR A 1 435 ? -33.312 21.844 19.172 1 87.06 435 THR A C 1
ATOM 3514 O O . THR A 1 435 ? -33.375 21.766 20.391 1 87.06 435 THR A O 1
ATOM 3517 N N . GLU A 1 436 ? -34.344 22.422 18.469 1 74.38 436 GLU A N 1
ATOM 3518 C CA . GLU A 1 436 ? -35.594 22.859 19.031 1 74.38 436 GLU A CA 1
ATOM 3519 C C . GLU A 1 436 ? -36.406 21.672 19.547 1 74.38 436 GLU A C 1
ATOM 3521 O O . GLU A 1 436 ? -37.062 21.766 20.578 1 74.38 436 GLU A O 1
ATOM 3526 N N . LYS A 1 437 ? -36.562 20.641 18.781 1 59.16 437 LYS A N 1
ATOM 3527 C CA . LYS A 1 437 ? -37.438 19.531 19.156 1 59.16 437 LYS A CA 1
ATOM 3528 C C . LYS A 1 437 ? -36.875 18.766 20.359 1 59.16 437 LYS A C 1
ATOM 3530 O O . LYS A 1 437 ? -37.562 17.938 20.953 1 59.16 437 LYS A O 1
ATOM 3535 N N . GLY A 1 438 ? -35.656 18.812 20.766 1 48.44 438 GLY A N 1
ATOM 3536 C CA . GLY A 1 438 ? -35.125 18.172 21.953 1 48.44 438 GLY A CA 1
ATOM 3537 C C . GLY A 1 438 ? -35.438 18.922 23.234 1 48.44 438 GLY A C 1
ATOM 3538 O O . GLY A 1 438 ? -35.062 18.453 24.328 1 48.44 438 GLY A O 1
ATOM 3539 N N . MET A 1 439 ? -35.688 20.172 23.219 1 40.94 439 MET A N 1
ATOM 3540 C CA . MET A 1 439 ? -36.062 20.859 24.438 1 40.94 439 MET A CA 1
ATOM 3541 C C . MET A 1 439 ? -37.469 20.453 24.875 1 40.94 439 MET A C 1
ATOM 3543 O O . MET A 1 439 ? -37.906 20.812 25.969 1 40.94 439 MET A O 1
ATOM 3547 N N . ASN A 1 440 ? -38.281 19.875 24.047 1 35.53 440 ASN A N 1
ATOM 3548 C CA . ASN A 1 440 ? -39.469 19.312 24.688 1 35.53 440 ASN A CA 1
ATOM 3549 C C . ASN A 1 440 ? -39.219 17.891 25.188 1 35.53 440 ASN A C 1
ATOM 3551 O O . ASN A 1 440 ? -38.562 17.094 24.5 1 35.53 440 ASN A O 1
ATOM 3555 N N . MET B 1 1 ? -3.248 53.25 1.673 1 29.59 1 MET B N 1
ATOM 3556 C CA . MET B 1 1 ? -2.092 53.781 2.383 1 29.59 1 MET B CA 1
ATOM 3557 C C . MET B 1 1 ? -1.623 52.812 3.467 1 29.59 1 MET B C 1
ATOM 3559 O O . MET B 1 1 ? -0.421 52.594 3.643 1 29.59 1 MET B O 1
ATOM 3563 N N . ARG B 1 2 ? -2.602 52.312 4.277 1 36.56 2 ARG B N 1
ATOM 3564 C CA . ARG B 1 2 ? -2.293 51.406 5.355 1 36.56 2 ARG B CA 1
ATOM 3565 C C . ARG B 1 2 ? -1.858 50.031 4.801 1 36.56 2 ARG B C 1
ATOM 3567 O O . ARG B 1 2 ? -1.046 49.344 5.414 1 36.56 2 ARG B O 1
ATOM 3574 N N . VAL B 1 3 ? -2.461 49.562 3.773 1 42.34 3 VAL B N 1
ATOM 3575 C CA . VAL B 1 3 ? -2.166 48.344 3.061 1 42.34 3 VAL B CA 1
ATOM 3576 C C . VAL B 1 3 ? -0.779 48.438 2.426 1 42.34 3 VAL B C 1
ATOM 3578 O O . VAL B 1 3 ? -0.03 47.438 2.42 1 42.34 3 VAL B O 1
ATOM 3581 N N . GLU B 1 4 ? -0.469 49.562 1.899 1 39.34 4 GLU B N 1
ATOM 3582 C CA . GLU B 1 4 ? 0.833 49.844 1.305 1 39.34 4 GLU B CA 1
ATOM 3583 C C . GLU B 1 4 ? 1.927 49.906 2.367 1 39.34 4 GLU B C 1
ATOM 3585 O O . GLU B 1 4 ? 3.045 49.438 2.139 1 39.34 4 GLU B O 1
ATOM 3590 N N . LEU B 1 5 ? 1.721 50.531 3.5 1 39.97 5 LEU B N 1
ATOM 3591 C CA . LEU B 1 5 ? 2.602 50.625 4.66 1 39.97 5 LEU B CA 1
ATOM 3592 C C . LEU B 1 5 ? 2.75 49.25 5.34 1 39.97 5 LEU B C 1
ATOM 3594 O O . LEU B 1 5 ? 3.811 48.938 5.887 1 39.97 5 LEU B O 1
ATOM 3598 N N . GLN B 1 6 ? 1.7 48.5 5.453 1 42.94 6 GLN B N 1
ATOM 3599 C CA . GLN B 1 6 ? 1.7 47.125 5.965 1 42.94 6 GLN B CA 1
ATOM 3600 C C . GLN B 1 6 ? 2.551 46.219 5.086 1 42.94 6 GLN B C 1
ATOM 3602 O O . GLN B 1 6 ? 3.23 45.312 5.59 1 42.94 6 GLN B O 1
ATOM 3607 N N . ASN B 1 7 ? 2.566 46.438 3.779 1 47 7 ASN B N 1
ATOM 3608 C CA . ASN B 1 7 ? 3.43 45.75 2.816 1 47 7 ASN B CA 1
ATOM 3609 C C . ASN B 1 7 ? 4.895 46.156 3.006 1 47 7 ASN B C 1
ATOM 3611 O O . ASN B 1 7 ? 5.785 45.312 2.908 1 47 7 ASN B O 1
ATOM 3615 N N . GLU B 1 8 ? 5.035 47.531 3.209 1 49.34 8 GLU B N 1
ATOM 3616 C CA . GLU B 1 8 ? 6.391 48.031 3.414 1 49.34 8 GLU B CA 1
ATOM 3617 C C . GLU B 1 8 ? 6.973 47.5 4.73 1 49.34 8 GLU B C 1
ATOM 3619 O O . GLU B 1 8 ? 8.148 47.156 4.797 1 49.34 8 GLU B O 1
ATOM 3624 N N . GLU B 1 9 ? 6.195 47.625 5.758 1 50.38 9 GLU B N 1
ATOM 3625 C CA . GLU B 1 9 ? 6.582 47.125 7.07 1 50.38 9 GLU B CA 1
ATOM 3626 C C . GLU B 1 9 ? 6.789 45.594 7.035 1 50.38 9 GLU B C 1
ATOM 3628 O O . GLU B 1 9 ? 7.707 45.094 7.672 1 50.38 9 GLU B O 1
ATOM 3633 N N . HIS B 1 10 ? 5.777 44.969 6.398 1 56.53 10 HIS B N 1
ATOM 3634 C CA . HIS B 1 10 ? 5.938 43.531 6.199 1 56.53 10 HIS B CA 1
ATOM 3635 C C . HIS B 1 10 ? 7.277 43.219 5.535 1 56.53 10 HIS B C 1
ATOM 3637 O O . HIS B 1 10 ? 7.969 42.281 5.941 1 56.53 10 HIS B O 1
ATOM 3643 N N . CYS B 1 11 ? 7.605 44.188 4.703 1 64.62 11 CYS B N 1
ATOM 3644 C CA . CYS B 1 11 ? 8.859 44 3.988 1 64.62 11 CYS B CA 1
ATOM 3645 C C . CYS B 1 11 ? 10.055 44.312 4.891 1 64.62 11 CYS B C 1
ATOM 3647 O O . CYS B 1 11 ? 11.078 43.625 4.828 1 64.62 11 CYS B O 1
ATOM 3649 N N . ARG B 1 12 ? 9.773 45.312 5.867 1 73.19 12 ARG B N 1
ATOM 3650 C CA . ARG B 1 12 ? 10.93 45.75 6.648 1 73.19 12 ARG B CA 1
ATOM 3651 C C . ARG B 1 12 ? 11.297 44.719 7.703 1 73.19 12 ARG B C 1
ATOM 3653 O O . ARG B 1 12 ? 12.477 44.406 7.891 1 73.19 12 ARG B O 1
ATOM 3660 N N . TYR B 1 13 ? 10.266 44.219 8.398 1 79.12 13 TYR B N 1
ATOM 3661 C CA . TYR B 1 13 ? 10.617 43.25 9.438 1 79.12 13 TYR B CA 1
ATOM 3662 C C . TYR B 1 13 ? 11.18 41.969 8.82 1 79.12 13 TYR B C 1
ATOM 3664 O O . TYR B 1 13 ? 12.023 41.312 9.422 1 79.12 13 TYR B O 1
ATOM 3672 N N . LEU B 1 14 ? 10.742 41.656 7.656 1 80.25 14 LEU B N 1
ATOM 3673 C CA . LEU B 1 14 ? 11.281 40.5 6.977 1 80.25 14 LEU B CA 1
ATOM 3674 C C . LEU B 1 14 ? 12.75 40.719 6.621 1 80.25 14 LEU B C 1
ATOM 3676 O O . LEU B 1 14 ? 13.539 39.75 6.652 1 80.25 14 LEU B O 1
ATOM 3680 N N . ARG B 1 15 ? 13.055 41.969 6.293 1 77.31 15 ARG B N 1
ATOM 3681 C CA . ARG B 1 15 ? 14.453 42.281 6.004 1 77.31 15 ARG B CA 1
ATOM 3682 C C . ARG B 1 15 ? 15.328 42.062 7.227 1 77.31 15 ARG B C 1
ATOM 3684 O O . ARG B 1 15 ? 16.422 41.469 7.117 1 77.31 15 ARG B O 1
ATOM 3691 N N . VAL B 1 16 ? 14.859 42.531 8.344 1 83.69 16 VAL B N 1
ATOM 3692 C CA . VAL B 1 16 ? 15.578 42.312 9.594 1 83.69 16 VAL B CA 1
ATOM 3693 C C . VAL B 1 16 ? 15.656 40.844 9.898 1 83.69 16 VAL B C 1
ATOM 3695 O O . VAL B 1 16 ? 16.719 40.312 10.281 1 83.69 16 VAL B O 1
ATOM 3698 N N . TYR B 1 17 ? 14.508 40.188 9.727 1 85.38 17 TYR B N 1
ATOM 3699 C CA . TYR B 1 17 ? 14.438 38.75 9.93 1 85.38 17 TYR B CA 1
ATOM 3700 C C . TYR B 1 17 ? 15.477 38.031 9.078 1 85.38 17 TYR B C 1
ATOM 3702 O O . TYR B 1 17 ? 16.25 37.219 9.594 1 85.38 17 TYR B O 1
ATOM 3710 N N . HIS B 1 18 ? 15.539 38.312 7.84 1 82.31 18 HIS B N 1
ATOM 3711 C CA . HIS B 1 18 ? 16.453 37.625 6.938 1 82.31 18 HIS B CA 1
ATOM 3712 C C . HIS B 1 18 ? 17.906 37.938 7.281 1 82.31 18 HIS B C 1
ATOM 3714 O O . HIS B 1 18 ? 18.797 37.094 7.137 1 82.31 18 HIS B O 1
ATOM 3720 N N . TYR B 1 19 ? 18.094 39.188 7.633 1 79.88 19 TYR B N 1
ATOM 3721 C CA . TYR B 1 19 ? 19.422 39.594 8.016 1 79.88 19 TYR B CA 1
ATOM 3722 C C . TYR B 1 19 ? 19.969 38.719 9.141 1 79.88 19 TYR B C 1
ATOM 3724 O O . TYR B 1 19 ? 21.047 38.125 9.008 1 79.88 19 TYR B O 1
ATOM 3732 N N . TYR B 1 20 ? 19.266 38.531 10.188 1 85.81 20 TYR B N 1
ATOM 3733 C CA . TYR B 1 20 ? 19.734 37.75 11.328 1 85.81 20 TYR B CA 1
ATOM 3734 C C . TYR B 1 20 ? 19.703 36.25 11.008 1 85.81 20 TYR B C 1
ATOM 3736 O O . TYR B 1 20 ? 20.594 35.5 11.438 1 85.81 20 TYR B O 1
ATOM 3744 N N . ARG B 1 21 ? 18.672 35.844 10.32 1 85.94 21 ARG B N 1
ATOM 3745 C CA . ARG B 1 21 ? 18.609 34.438 9.914 1 85.94 21 ARG B CA 1
ATOM 3746 C C . ARG B 1 21 ? 19.859 34.031 9.141 1 85.94 21 ARG B C 1
ATOM 3748 O O . ARG B 1 21 ? 20.438 32.969 9.391 1 85.94 21 ARG B O 1
ATOM 3755 N N . ASN B 1 22 ? 20.25 34.844 8.25 1 79.75 22 ASN B N 1
ATOM 3756 C CA . ASN B 1 22 ? 21.438 34.562 7.453 1 79.75 22 ASN B CA 1
ATOM 3757 C C . ASN B 1 22 ? 22.703 34.531 8.312 1 79.75 22 ASN B C 1
ATOM 3759 O O . ASN B 1 22 ? 23.594 33.688 8.094 1 79.75 22 ASN B O 1
ATOM 3763 N N . LEU B 1 23 ? 22.766 35.438 9.227 1 79.94 23 LEU B N 1
ATOM 3764 C CA . LEU B 1 23 ? 23.906 35.438 10.133 1 79.94 23 LEU B CA 1
ATOM 3765 C C . LEU B 1 23 ? 23.984 34.156 10.961 1 79.94 23 LEU B C 1
ATOM 3767 O O . LEU B 1 23 ? 25.062 33.625 11.18 1 79.94 23 LEU B O 1
ATOM 3771 N N . ILE B 1 24 ? 22.891 33.688 11.312 1 85.38 24 ILE B N 1
ATOM 3772 C CA . ILE B 1 24 ? 22.812 32.5 12.148 1 85.38 24 ILE B CA 1
ATOM 3773 C C . ILE B 1 24 ? 23.141 31.266 11.312 1 85.38 24 ILE B C 1
ATOM 3775 O O . ILE B 1 24 ? 23.969 30.453 11.711 1 85.38 24 ILE B O 1
ATOM 3779 N N . LEU B 1 25 ? 22.609 31.234 10.148 1 80.69 25 LEU B N 1
ATOM 3780 C CA . LEU B 1 25 ? 22.766 30.047 9.305 1 80.69 25 LEU B CA 1
ATOM 3781 C C . LEU B 1 25 ? 24.172 29.953 8.734 1 80.69 25 LEU B C 1
ATOM 3783 O O . LEU B 1 25 ? 24.688 28.859 8.516 1 80.69 25 LEU B O 1
ATOM 3787 N N . SER B 1 26 ? 24.781 31.203 8.5 1 73.06 26 SER B N 1
ATOM 3788 C CA . SER B 1 26 ? 26.141 31.219 7.957 1 73.06 26 SER B CA 1
ATOM 3789 C C . SER B 1 26 ? 27.172 30.953 9.047 1 73.06 26 SER B C 1
ATOM 3791 O O . SER B 1 26 ? 28.344 30.734 8.742 1 73.06 26 SER B O 1
ATOM 3793 N N . GLY B 1 27 ? 26.672 30.953 10.305 1 78 27 GLY B N 1
ATOM 3794 C CA . GLY B 1 27 ? 27.578 30.703 11.406 1 78 27 GLY B CA 1
ATOM 3795 C C . GLY B 1 27 ? 28.25 31.953 11.938 1 78 27 GLY B C 1
ATOM 3796 O O . GLY B 1 27 ? 29.031 31.891 12.883 1 78 27 GLY B O 1
ATOM 3797 N N . GLN B 1 28 ? 27.938 33.062 11.398 1 76.56 28 GLN B N 1
ATOM 3798 C CA . GLN B 1 28 ? 28.5 34.312 11.875 1 76.56 28 GLN B CA 1
ATOM 3799 C C . GLN B 1 28 ? 27.984 34.656 13.266 1 76.56 28 GLN B C 1
ATOM 3801 O O . GLN B 1 28 ? 28.672 35.312 14.055 1 76.56 28 GLN B O 1
ATOM 3806 N N . MET B 1 29 ? 26.828 34.281 13.523 1 85.25 29 MET B N 1
ATOM 3807 C CA . MET B 1 29 ? 26.25 34.344 14.867 1 85.25 29 MET B CA 1
ATOM 3808 C C . MET B 1 29 ? 26.078 32.969 15.453 1 85.25 29 MET B C 1
ATOM 3810 O O . MET B 1 29 ? 25.141 32.25 15.086 1 85.25 29 MET B O 1
ATOM 3814 N N . LYS B 1 30 ? 26.938 32.594 16.297 1 85.38 30 LYS B N 1
ATOM 3815 C CA . LYS B 1 30 ? 27.016 31.25 16.812 1 85.38 30 LYS B CA 1
ATOM 3816 C C . LYS B 1 30 ? 25.953 31 17.891 1 85.38 30 LYS B C 1
ATOM 3818 O O . LYS B 1 30 ? 25.375 31.953 18.406 1 85.38 30 LYS B O 1
ATOM 3823 N N . SER B 1 31 ? 25.828 29.766 18.203 1 87.75 31 SER B N 1
ATOM 3824 C CA . SER B 1 31 ? 24.906 29.359 19.25 1 87.75 31 SER B CA 1
ATOM 3825 C C . SER B 1 31 ? 25.234 30.047 20.578 1 87.75 31 SER B C 1
ATOM 3827 O O . SER B 1 31 ? 26.406 30.25 20.891 1 87.75 31 SER B O 1
ATOM 3829 N N . GLU B 1 32 ? 24.156 30.484 21.203 1 87.62 32 GLU B N 1
ATOM 3830 C CA . GLU B 1 32 ? 24.234 31.078 22.547 1 87.62 32 GLU B CA 1
ATOM 3831 C C . GLU B 1 32 ? 24.688 32.531 22.484 1 87.62 32 GLU B C 1
ATOM 3833 O O . GLU B 1 32 ? 24.875 33.188 23.516 1 87.62 32 GLU B O 1
ATOM 3838 N N . THR B 1 33 ? 24.844 33.094 21.25 1 88.75 33 THR B N 1
ATOM 3839 C CA . THR B 1 33 ? 25.141 34.5 21.094 1 88.75 33 THR B CA 1
ATOM 3840 C C . THR B 1 33 ? 23.906 35.344 21.406 1 88.75 33 THR B C 1
ATOM 3842 O O . THR B 1 33 ? 22.812 35.031 20.938 1 88.75 33 THR B O 1
ATOM 3845 N N . LYS B 1 34 ? 24.047 36.312 22.25 1 90.19 34 LYS B N 1
ATOM 3846 C CA . LYS B 1 34 ? 22.953 37.219 22.578 1 90.19 34 LYS B CA 1
ATOM 3847 C C . LYS B 1 34 ? 22.703 38.219 21.469 1 90.19 34 LYS B C 1
ATOM 3849 O O . LYS B 1 34 ? 23.625 38.875 20.984 1 90.19 34 LYS B O 1
ATOM 3854 N N . LEU B 1 35 ? 21.531 38.312 21 1 91.44 35 LEU B N 1
ATOM 3855 C CA . LEU B 1 35 ? 21.172 39.344 20.031 1 91.44 35 LEU B CA 1
ATOM 3856 C C . LEU B 1 35 ? 21.078 40.719 20.688 1 91.44 35 LEU B C 1
ATOM 3858 O O . LEU B 1 35 ? 20.844 40.812 21.891 1 91.44 35 LEU B O 1
ATOM 3862 N N . PRO B 1 36 ? 21.266 41.781 19.875 1 88.81 36 PRO B N 1
ATOM 3863 C CA . PRO B 1 36 ? 21.031 43.094 20.453 1 88.81 36 PRO B CA 1
ATOM 3864 C C . PRO B 1 36 ? 19.625 43.281 21 1 88.81 36 PRO B C 1
ATOM 3866 O O . PRO B 1 36 ? 18.688 42.625 20.531 1 88.81 36 PRO B O 1
ATOM 3869 N N . SER B 1 37 ? 19.562 44.031 22.109 1 88 37 SER B N 1
ATOM 3870 C CA . SER B 1 37 ? 18.234 44.375 22.594 1 88 37 SER B CA 1
ATOM 3871 C C . SER B 1 37 ? 17.391 45.031 21.516 1 88 37 SER B C 1
ATOM 3873 O O . SER B 1 37 ? 17.922 45.531 20.531 1 88 37 SER B O 1
ATOM 3875 N N . ILE B 1 38 ? 16.172 44.906 21.625 1 89.38 38 ILE B N 1
ATOM 3876 C CA . ILE B 1 38 ? 15.242 45.469 20.656 1 89.38 38 ILE B CA 1
ATOM 3877 C C . ILE B 1 38 ? 15.578 46.938 20.422 1 89.38 38 ILE B C 1
ATOM 3879 O O . ILE B 1 38 ? 15.641 47.406 19.281 1 89.38 38 ILE B O 1
ATOM 3883 N N . ARG B 1 39 ? 15.82 47.688 21.594 1 87.12 39 ARG B N 1
ATOM 3884 C CA . ARG B 1 39 ? 16.141 49.125 21.5 1 87.12 39 ARG B CA 1
ATOM 3885 C C . ARG B 1 39 ? 17.469 49.344 20.781 1 87.12 39 ARG B C 1
ATOM 3887 O O . ARG B 1 39 ? 17.562 50.188 19.891 1 87.12 39 ARG B O 1
ATOM 3894 N N . LYS B 1 40 ? 18.438 48.562 21.156 1 86.88 40 LYS B N 1
ATOM 3895 C CA . LYS B 1 40 ? 19.766 48.688 20.547 1 86.88 40 LYS B CA 1
ATOM 3896 C C . LYS B 1 40 ? 19.734 48.312 19.078 1 86.88 40 LYS B C 1
ATOM 3898 O O . LYS B 1 40 ? 20.344 48.969 18.234 1 86.88 40 LYS B O 1
ATOM 3903 N N . GLY B 1 41 ? 19.094 47.219 18.75 1 87.94 41 GLY B N 1
ATOM 3904 C CA . GLY B 1 41 ? 18.984 46.75 17.375 1 87.94 41 GLY B CA 1
ATOM 3905 C C . GLY B 1 41 ? 18.266 47.75 16.469 1 87.94 41 GLY B C 1
ATOM 3906 O O . GLY B 1 41 ? 18.688 48 15.336 1 87.94 41 GLY B O 1
ATOM 3907 N N . ALA B 1 42 ? 17.203 48.25 17.047 1 87 42 ALA B N 1
ATOM 3908 C CA . ALA B 1 42 ? 16.453 49.25 16.297 1 87 42 ALA B CA 1
ATOM 3909 C C . ALA B 1 42 ? 17.344 50.438 15.945 1 87 42 ALA B C 1
ATOM 3911 O O . ALA B 1 42 ? 17.281 50.969 14.82 1 87 42 ALA B O 1
ATOM 3912 N N . SER B 1 43 ? 18.109 50.875 16.906 1 84.88 43 SER B N 1
ATOM 3913 C CA . SER B 1 43 ? 19.016 52 16.688 1 84.88 43 SER B CA 1
ATOM 3914 C C . SER B 1 43 ? 20.109 51.656 15.672 1 84.88 43 SER B C 1
ATOM 3916 O O . SER B 1 43 ? 20.375 52.438 14.766 1 84.88 43 SER B O 1
ATOM 3918 N N . GLU B 1 44 ? 20.625 50.469 15.766 1 83.25 44 GLU B N 1
ATOM 3919 C CA . GLU B 1 44 ? 21.734 50.031 14.914 1 83.25 44 GLU B CA 1
ATOM 3920 C C . GLU B 1 44 ? 21.281 49.844 13.469 1 83.25 44 GLU B C 1
ATOM 3922 O O . GLU B 1 44 ? 22.016 50.188 12.531 1 83.25 44 GLU B O 1
ATOM 3927 N N . LEU B 1 45 ? 20.109 49.312 13.297 1 84.88 45 LEU B N 1
ATOM 3928 C CA . LEU B 1 45 ? 19.641 49 11.953 1 84.88 45 LEU B CA 1
ATOM 3929 C C . LEU B 1 45 ? 18.703 50.062 11.422 1 84.88 45 LEU B C 1
ATOM 3931 O O . LEU B 1 45 ? 18.203 49.969 10.305 1 84.88 45 LEU B O 1
ATOM 3935 N N . GLN B 1 46 ? 18.5 51.125 12.234 1 81 46 GLN B N 1
ATOM 3936 C CA . GLN B 1 46 ? 17.641 52.25 11.867 1 81 46 GLN B CA 1
ATOM 3937 C C . GLN B 1 46 ? 16.25 51.781 11.477 1 81 46 GLN B C 1
ATOM 3939 O O . GLN B 1 46 ? 15.742 52.125 10.406 1 81 46 GLN B O 1
ATOM 3944 N N . MET B 1 47 ? 15.773 50.969 12.391 1 85.38 47 MET B N 1
ATOM 3945 C CA . MET B 1 47 ? 14.422 50.438 12.227 1 85.38 47 MET B CA 1
ATOM 3946 C C . MET B 1 47 ? 13.555 50.75 13.43 1 85.38 47 MET B C 1
ATOM 3948 O O . MET B 1 47 ? 14.062 51.156 14.484 1 85.38 47 MET B O 1
ATOM 3952 N N . SER B 1 48 ? 12.289 50.719 13.242 1 86.5 48 SER B N 1
ATOM 3953 C CA . SER B 1 48 ? 11.383 50.938 14.359 1 86.5 48 SER B CA 1
ATOM 3954 C C . SER B 1 48 ? 11.453 49.781 15.367 1 86.5 48 SER B C 1
ATOM 3956 O O . SER B 1 48 ? 11.875 48.688 15.023 1 86.5 48 SER B O 1
ATOM 3958 N N . ARG B 1 49 ? 11.141 50.094 16.578 1 87.44 49 ARG B N 1
ATOM 3959 C CA . ARG B 1 49 ? 11.094 49.062 17.609 1 87.44 49 ARG B CA 1
ATOM 3960 C C . ARG B 1 49 ? 10.086 47.969 17.266 1 87.44 49 ARG B C 1
ATOM 3962 O O . ARG B 1 49 ? 10.328 46.781 17.516 1 87.44 49 ARG B O 1
ATOM 3969 N N . THR B 1 50 ? 9.047 48.438 16.688 1 87 50 THR B N 1
ATOM 3970 C CA . THR B 1 50 ? 8.016 47.469 16.297 1 87 50 THR B CA 1
ATOM 3971 C C . THR B 1 50 ? 8.539 46.5 15.227 1 87 50 THR B C 1
ATOM 3973 O O . THR B 1 50 ? 8.258 45.312 15.273 1 87 50 THR B O 1
ATOM 3976 N N . THR B 1 51 ? 9.219 47.031 14.32 1 86.31 51 THR B N 1
ATOM 3977 C CA . THR B 1 51 ? 9.82 46.219 13.258 1 86.31 51 THR B CA 1
ATOM 3978 C C . THR B 1 51 ? 10.789 45.188 13.844 1 86.31 51 THR B C 1
ATOM 3980 O O . THR B 1 51 ? 10.781 44.031 13.453 1 86.31 51 THR B O 1
ATOM 3983 N N . MET B 1 52 ? 11.609 45.688 14.75 1 87.25 52 MET B N 1
ATOM 3984 C CA . MET B 1 52 ? 12.578 44.781 15.391 1 87.25 52 MET B CA 1
ATOM 3985 C C . MET B 1 52 ? 11.875 43.719 16.188 1 87.25 52 MET B C 1
ATOM 3987 O O . MET B 1 52 ? 12.273 42.531 16.141 1 87.25 52 MET B O 1
ATOM 3991 N N . GLU B 1 53 ? 10.898 44.156 16.906 1 87.56 53 GLU B N 1
ATOM 3992 C CA . GLU B 1 53 ? 10.141 43.188 17.703 1 87.56 53 GLU B CA 1
ATOM 3993 C C . GLU B 1 53 ? 9.516 42.125 16.844 1 87.56 53 GLU B C 1
ATOM 3995 O O . GLU B 1 53 ? 9.562 40.938 17.172 1 87.56 53 GLU B O 1
ATOM 4000 N N . ASN B 1 54 ? 8.969 42.562 15.781 1 86 54 ASN B N 1
ATOM 4001 C CA . ASN B 1 54 ? 8.352 41.625 14.867 1 86 54 ASN B CA 1
ATOM 4002 C C . ASN B 1 54 ? 9.375 40.656 14.258 1 86 54 ASN B C 1
ATOM 4004 O O . ASN B 1 54 ? 9.109 39.469 14.102 1 86 54 ASN B O 1
ATOM 4008 N N . ALA B 1 55 ? 10.445 41.125 13.914 1 85.69 55 ALA B N 1
ATOM 4009 C CA . ALA B 1 55 ? 11.516 40.281 13.352 1 85.69 55 ALA B CA 1
ATOM 4010 C C . ALA B 1 55 ? 12.008 39.281 14.375 1 85.69 55 ALA B C 1
ATOM 4012 O O . ALA B 1 55 ? 12.195 38.094 14.039 1 85.69 55 ALA B O 1
ATOM 4013 N N . TYR B 1 56 ? 12.234 39.781 15.609 1 87.44 56 TYR B N 1
ATOM 4014 C CA . TYR B 1 56 ? 12.703 38.875 16.672 1 87.44 56 TYR B CA 1
ATOM 4015 C C . TYR B 1 56 ? 11.656 37.812 17 1 87.44 56 TYR B C 1
ATOM 4017 O O . TYR B 1 56 ? 12 36.656 17.25 1 87.44 56 TYR B O 1
ATOM 4025 N N . MET B 1 57 ? 10.438 38.25 16.891 1 83.75 57 MET B N 1
ATOM 4026 C CA . MET B 1 57 ? 9.359 37.312 17.141 1 83.75 57 MET B CA 1
ATOM 4027 C C . MET B 1 57 ? 9.336 36.219 16.062 1 83.75 57 MET B C 1
ATOM 4029 O O . MET B 1 57 ? 9.141 35.031 16.375 1 83.75 57 MET B O 1
ATOM 4033 N N . LEU B 1 58 ? 9.523 36.625 14.898 1 80.5 58 LEU B N 1
ATOM 4034 C CA . LEU B 1 58 ? 9.562 35.656 13.797 1 80.5 58 LEU B CA 1
ATOM 4035 C C . LEU B 1 58 ? 10.766 34.719 13.922 1 80.5 58 LEU B C 1
ATOM 4037 O O . LEU B 1 58 ? 10.641 33.531 13.719 1 80.5 58 LEU B O 1
ATOM 4041 N N . LEU B 1 59 ? 11.914 35.281 14.25 1 83.88 59 LEU B N 1
ATOM 4042 C CA . LEU B 1 59 ? 13.117 34.469 14.469 1 83.88 59 LEU B CA 1
ATOM 4043 C C . LEU B 1 59 ? 12.891 33.438 15.57 1 83.88 59 LEU B C 1
ATOM 4045 O O . LEU B 1 59 ? 13.336 32.281 15.461 1 83.88 59 LEU B O 1
ATOM 4049 N N . ALA B 1 60 ? 12.195 33.906 16.609 1 81.88 60 ALA B N 1
ATOM 4050 C CA . ALA B 1 60 ? 11.898 33.031 17.734 1 81.88 60 ALA B CA 1
ATOM 4051 C C . ALA B 1 60 ? 10.883 31.953 17.328 1 81.88 60 ALA B C 1
ATOM 4053 O O . ALA B 1 60 ? 11.008 30.797 17.719 1 81.88 60 ALA B O 1
ATOM 4054 N N . ALA B 1 61 ? 9.961 32.375 16.516 1 76.75 61 ALA B N 1
ATOM 4055 C CA . ALA B 1 61 ? 8.914 31.469 16.062 1 76.75 61 ALA B CA 1
ATOM 4056 C C . ALA B 1 61 ? 9.492 30.359 15.195 1 76.75 61 ALA B C 1
ATOM 4058 O O . ALA B 1 61 ? 8.969 29.234 15.18 1 76.75 61 ALA B O 1
ATOM 4059 N N . GLU B 1 62 ? 10.57 30.672 14.555 1 76.19 62 GLU B N 1
ATOM 4060 C CA . GLU B 1 62 ? 11.172 29.688 13.656 1 76.19 62 GLU B CA 1
ATOM 4061 C C . GLU B 1 62 ? 12.312 28.938 14.344 1 76.19 62 GLU B C 1
ATOM 4063 O O . GLU B 1 62 ? 12.938 28.078 13.742 1 76.19 62 GLU B O 1
ATOM 4068 N N . GLY B 1 63 ? 12.609 29.328 15.578 1 77.38 63 GLY B N 1
ATOM 4069 C CA . GLY B 1 63 ? 13.531 28.562 16.391 1 77.38 63 GLY B CA 1
ATOM 4070 C C . GLY B 1 63 ? 14.969 29.031 16.281 1 77.38 63 GLY B C 1
ATOM 4071 O O . GLY B 1 63 ? 15.883 28.391 16.812 1 77.38 63 GLY B O 1
ATOM 4072 N N . TYR B 1 64 ? 15.242 30.125 15.578 1 82.75 64 TYR B N 1
ATOM 4073 C CA . TYR B 1 64 ? 16.609 30.625 15.406 1 82.75 64 TYR B CA 1
ATOM 4074 C C . TYR B 1 64 ? 17.125 31.234 16.688 1 82.75 64 TYR B C 1
ATOM 4076 O O . TYR B 1 64 ? 18.328 31.219 16.953 1 82.75 64 TYR B O 1
ATOM 4084 N N . ILE B 1 65 ? 16.188 31.859 17.484 1 86.25 65 ILE B N 1
ATOM 4085 C CA . ILE B 1 65 ? 16.562 32.469 18.75 1 86.25 65 ILE B CA 1
ATOM 4086 C C . ILE B 1 65 ? 15.57 32.062 19.844 1 86.25 65 ILE B C 1
ATOM 4088 O O . ILE B 1 65 ? 14.492 31.562 19.547 1 86.25 65 ILE B O 1
ATOM 4092 N N . VAL B 1 66 ? 15.977 32.125 21.062 1 86.5 66 VAL B N 1
ATOM 4093 C CA . VAL B 1 66 ? 15.102 31.844 22.188 1 86.5 66 VAL B CA 1
ATOM 4094 C C . VAL B 1 66 ? 15.141 33 23.172 1 86.5 66 VAL B C 1
ATOM 4096 O O . VAL B 1 66 ? 16.188 33.625 23.375 1 86.5 66 VAL B O 1
ATOM 4099 N N . SER B 1 67 ? 13.961 33.375 23.641 1 86.25 67 SER B N 1
ATOM 4100 C CA . SER B 1 67 ? 13.883 34.438 24.641 1 86.25 67 SER B CA 1
ATOM 4101 C C . SER B 1 67 ? 14.203 33.906 26.031 1 86.25 67 SER B C 1
ATOM 4103 O O . SER B 1 67 ? 13.695 32.875 26.438 1 86.25 67 SER B O 1
ATOM 4105 N N . ARG B 1 68 ? 15.164 34.469 26.688 1 80.5 68 ARG B N 1
ATOM 4106 C CA . ARG B 1 68 ? 15.469 34.188 28.078 1 80.5 68 ARG B CA 1
ATOM 4107 C C . ARG B 1 68 ? 15 35.312 28.984 1 80.5 68 ARG B C 1
ATOM 4109 O O . ARG B 1 68 ? 15.344 36.5 28.75 1 80.5 68 ARG B O 1
ATOM 4116 N N . PRO B 1 69 ? 14.102 35 29.906 1 80.75 69 PRO B N 1
ATOM 4117 C CA . PRO B 1 69 ? 13.539 36.062 30.75 1 80.75 69 PRO B CA 1
ATOM 4118 C C . PRO B 1 69 ? 14.609 36.938 31.391 1 80.75 69 PRO B C 1
ATOM 4120 O O . PRO B 1 69 ? 15.578 36.438 31.953 1 80.75 69 PRO B O 1
ATOM 4123 N N . GLN B 1 70 ? 14.398 38.156 31.281 1 81.5 70 GLN B N 1
ATOM 4124 C CA . GLN B 1 70 ? 15.188 39.219 31.922 1 81.5 70 GLN B CA 1
ATOM 4125 C C . GLN B 1 70 ? 16.594 39.281 31.344 1 81.5 70 GLN B C 1
ATOM 4127 O O . GLN B 1 70 ? 17.5 39.844 31.953 1 81.5 70 GLN B O 1
ATOM 4132 N N . SER B 1 71 ? 16.875 38.562 30.344 1 82.69 71 SER B N 1
ATOM 4133 C CA . SER B 1 71 ? 18.219 38.594 29.766 1 82.69 71 SER B CA 1
ATOM 4134 C C . SER B 1 71 ? 18.188 39 28.312 1 82.69 71 SER B C 1
ATOM 4136 O O . SER B 1 71 ? 18.969 39.875 27.906 1 82.69 71 SER B O 1
ATOM 4138 N N . GLY B 1 72 ? 17.234 38.438 27.531 1 87.69 72 GLY B N 1
ATOM 4139 C CA . GLY B 1 72 ? 17.156 38.812 26.125 1 87.69 72 GLY B CA 1
ATOM 4140 C C . GLY B 1 72 ? 17.016 37.625 25.203 1 87.69 72 GLY B C 1
ATOM 4141 O O . GLY B 1 72 ? 16.469 36.594 25.609 1 87.69 72 GLY B O 1
ATOM 4142 N N . TYR B 1 73 ? 17.375 37.812 23.891 1 91.31 73 TYR B N 1
ATOM 4143 C CA . TYR B 1 73 ? 17.25 36.781 22.859 1 91.31 73 TYR B CA 1
ATOM 4144 C C . TYR B 1 73 ? 18.609 36.156 22.547 1 91.31 73 TYR B C 1
ATOM 4146 O O . TYR B 1 73 ? 19.609 36.875 22.406 1 91.31 73 TYR B O 1
ATOM 4154 N N . TYR B 1 74 ? 18.703 34.781 22.5 1 90.38 74 TYR B N 1
ATOM 4155 C CA . TYR B 1 74 ? 19.938 34.062 22.219 1 90.38 74 TYR B CA 1
ATOM 4156 C C . TYR B 1 74 ? 19.781 33.156 21 1 90.38 74 TYR B C 1
ATOM 4158 O O . TYR B 1 74 ? 18.719 32.562 20.797 1 90.38 74 TYR B O 1
ATOM 4166 N N . VAL B 1 75 ? 20.828 33.062 20.266 1 90.06 75 VAL B N 1
ATOM 4167 C CA . VAL B 1 75 ? 20.844 32.188 19.094 1 90.06 75 VAL B CA 1
ATOM 4168 C C . VAL B 1 75 ? 20.844 30.719 19.531 1 90.06 75 VAL B C 1
ATOM 4170 O O . VAL B 1 75 ? 21.578 30.344 20.453 1 90.06 75 VAL B O 1
ATOM 4173 N N . THR B 1 76 ? 19.953 29.906 18.906 1 85.19 76 THR B N 1
ATOM 4174 C CA . THR B 1 76 ? 19.875 28.484 19.203 1 85.19 76 THR B CA 1
ATOM 4175 C C . THR B 1 76 ? 20.938 27.719 18.422 1 85.19 76 THR B C 1
ATOM 4177 O O . THR B 1 76 ? 21.688 28.312 17.641 1 85.19 76 THR B O 1
ATOM 4180 N N . ASP B 1 77 ? 21.094 26.391 18.734 1 80.69 77 ASP B N 1
ATOM 4181 C CA . ASP B 1 77 ? 22.078 25.578 18.016 1 80.69 77 ASP B CA 1
ATOM 4182 C C . ASP B 1 77 ? 21.5 25.016 16.719 1 80.69 77 ASP B C 1
ATOM 4184 O O . ASP B 1 77 ? 22.016 24.031 16.172 1 80.69 77 ASP B O 1
ATOM 4188 N N . ILE B 1 78 ? 20.484 25.625 16.266 1 78.31 78 ILE B N 1
ATOM 4189 C CA . ILE B 1 78 ? 19.766 25.109 15.109 1 78.31 78 ILE B CA 1
ATOM 4190 C C . ILE B 1 78 ? 20.703 25.078 13.898 1 78.31 78 ILE B C 1
ATOM 4192 O O . ILE B 1 78 ? 20.672 24.141 13.109 1 78.31 78 ILE B O 1
ATOM 4196 N N . ALA B 1 79 ? 21.469 26.109 13.719 1 75.44 79 ALA B N 1
ATOM 4197 C CA . ALA B 1 79 ? 22.344 26.203 12.555 1 75.44 79 ALA B CA 1
ATOM 4198 C C . ALA B 1 79 ? 23.391 25.094 12.562 1 75.44 79 ALA B C 1
ATOM 4200 O O . ALA B 1 79 ? 23.656 24.469 11.531 1 75.44 79 ALA B O 1
ATOM 4201 N N . GLU B 1 80 ? 23.938 24.875 13.68 1 77.56 80 GLU B N 1
ATOM 4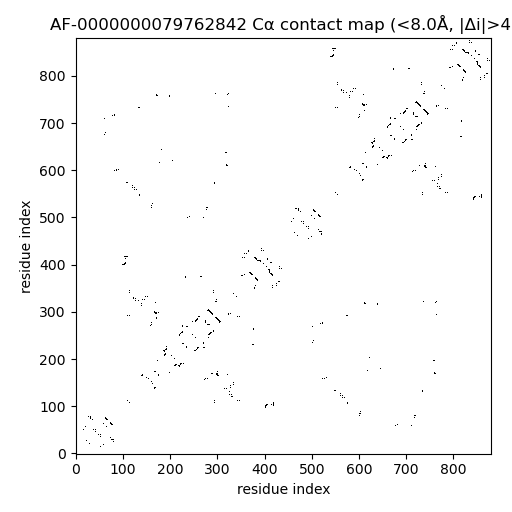202 C CA . GLU B 1 80 ? 24.938 23.812 13.812 1 77.56 80 GLU B CA 1
ATOM 4203 C C . GLU B 1 80 ? 24.312 22.438 13.57 1 77.56 80 GLU B C 1
ATOM 4205 O O . GLU B 1 80 ? 24.906 21.594 12.898 1 77.56 80 GLU B O 1
ATOM 4210 N N . LYS B 1 81 ? 23.234 22.312 14.102 1 77.19 81 LYS B N 1
ATOM 4211 C CA . LYS B 1 81 ? 22.531 21.047 13.93 1 77.19 81 LYS B CA 1
ATOM 4212 C C . LYS B 1 81 ? 22.172 20.812 12.469 1 77.19 81 LYS B C 1
ATOM 4214 O O . LYS B 1 81 ? 22.312 19.688 11.961 1 77.19 81 LYS B O 1
ATOM 4219 N N . GLN B 1 82 ? 21.688 21.797 11.875 1 76.19 82 GLN B N 1
ATOM 4220 C CA . GLN B 1 82 ? 21.297 21.672 10.469 1 76.19 82 GLN B CA 1
ATOM 4221 C C . GLN B 1 82 ? 22.516 21.422 9.578 1 76.19 82 GLN B C 1
ATOM 4223 O O . GLN B 1 82 ? 22.422 20.656 8.625 1 76.19 82 GLN B O 1
ATOM 4228 N N . GLU B 1 83 ? 23.578 22.125 9.867 1 75.12 83 GLU B N 1
ATOM 4229 C CA . GLU B 1 83 ? 24.797 21.906 9.102 1 75.12 83 GLU B CA 1
ATOM 4230 C C . GLU B 1 83 ? 25.297 20.484 9.242 1 75.12 83 GLU B C 1
ATOM 4232 O O . GLU B 1 83 ? 25.719 19.859 8.266 1 75.12 83 GLU B O 1
ATOM 4237 N N . GLU B 1 84 ? 25.25 20.016 10.359 1 73.94 84 GLU B N 1
ATOM 4238 C CA . GLU B 1 84 ? 25.641 18.641 10.609 1 73.94 84 GLU B CA 1
ATOM 4239 C C . GLU B 1 84 ? 24.719 17.656 9.898 1 73.94 84 GLU B C 1
ATOM 4241 O O . GLU B 1 84 ? 25.172 16.656 9.336 1 73.94 84 GLU B O 1
ATOM 4246 N N . GLY B 1 85 ? 23.578 17.953 9.992 1 70.31 85 GLY B N 1
ATOM 4247 C CA . GLY B 1 85 ? 22.625 17.109 9.312 1 70.31 85 GLY B CA 1
ATOM 4248 C C . GLY B 1 85 ? 22.812 17.062 7.809 1 70.31 85 GLY B C 1
ATOM 4249 O O . GLY B 1 85 ? 22.719 15.992 7.199 1 70.31 85 GLY B O 1
ATOM 4250 N N . ARG B 1 86 ? 23.125 18.203 7.25 1 72 86 ARG B N 1
ATOM 4251 C CA . ARG B 1 86 ? 23.359 18.297 5.812 1 72 86 ARG B CA 1
ATOM 4252 C C . ARG B 1 86 ? 24.594 17.516 5.406 1 72 86 ARG B C 1
ATOM 4254 O O . ARG B 1 86 ? 24.625 16.875 4.344 1 72 86 ARG B O 1
ATOM 4261 N N . LYS B 1 87 ? 25.5 17.547 6.223 1 71.62 87 LYS B N 1
ATOM 4262 C CA . LYS B 1 87 ? 26.734 16.797 5.953 1 71.62 87 LYS B CA 1
ATOM 4263 C C . LYS B 1 87 ? 26.469 15.297 5.949 1 71.62 87 LYS B C 1
ATOM 4265 O O . LYS B 1 87 ? 26.984 14.57 5.102 1 71.62 87 LYS B O 1
ATOM 4270 N N . ILE B 1 88 ? 25.703 14.953 6.777 1 67.62 88 ILE B N 1
ATOM 4271 C CA . ILE B 1 88 ? 25.359 13.531 6.895 1 67.62 88 ILE B CA 1
ATOM 4272 C C . ILE B 1 88 ? 24.516 13.109 5.699 1 67.62 88 ILE B C 1
ATOM 4274 O O . ILE B 1 88 ? 24.734 12.047 5.117 1 67.62 88 ILE B O 1
ATOM 4278 N N . ALA B 1 89 ? 23.672 13.945 5.301 1 66.38 89 ALA B N 1
ATOM 4279 C CA . ALA B 1 89 ? 22.766 13.648 4.188 1 66.38 89 ALA B CA 1
ATOM 4280 C C . ALA B 1 89 ? 23.531 13.594 2.867 1 66.38 89 ALA B C 1
ATOM 4282 O O . ALA B 1 89 ? 23.156 12.859 1.953 1 66.38 89 ALA B O 1
ATOM 4283 N N . SER B 1 90 ? 24.547 14.273 2.699 1 62.75 90 SER B N 1
ATOM 4284 C CA . SER B 1 90 ? 25.297 14.359 1.451 1 62.75 90 SER B CA 1
ATOM 4285 C C . SER B 1 90 ? 26.25 13.172 1.289 1 62.75 90 SER B C 1
ATOM 4287 O O . SER B 1 90 ? 26.781 12.938 0.2 1 62.75 90 SER B O 1
ATOM 4289 N N . ARG B 1 91 ? 26.547 12.375 2.24 1 55.69 91 ARG B N 1
ATOM 4290 C CA . ARG B 1 91 ? 27.531 11.289 2.186 1 55.69 91 ARG B CA 1
ATOM 4291 C C . ARG B 1 91 ? 26.953 10.078 1.459 1 55.69 91 ARG B C 1
ATOM 4293 O O . ARG B 1 91 ? 27.688 9.172 1.067 1 55.69 91 ARG B O 1
ATOM 4300 N N . HIS B 1 92 ? 25.812 10.008 1.249 1 52.81 92 HIS B N 1
ATOM 4301 C CA . HIS B 1 92 ? 25.266 8.789 0.667 1 52.81 92 HIS B CA 1
ATOM 4302 C C . HIS B 1 92 ? 25.391 8.797 -0.853 1 52.81 92 HIS B C 1
ATOM 4304 O O . HIS B 1 92 ? 24.703 9.555 -1.532 1 52.81 92 HIS B O 1
ATOM 4310 N N . VAL B 1 93 ? 26.656 8.438 -1.332 1 49.44 93 VAL B N 1
ATOM 4311 C CA . VAL B 1 93 ? 26.969 8.312 -2.752 1 49.44 93 VAL B CA 1
ATOM 4312 C C . VAL B 1 93 ? 26.406 7 -3.289 1 49.44 93 VAL B C 1
ATOM 4314 O O . VAL B 1 93 ? 26.609 5.941 -2.689 1 49.44 93 VAL B O 1
ATOM 4317 N N . ARG B 1 94 ? 25.672 7.086 -4.32 1 54.28 94 ARG B N 1
ATOM 4318 C CA . ARG B 1 94 ? 25.125 5.98 -5.105 1 54.28 94 ARG B CA 1
ATOM 4319 C C . ARG B 1 94 ? 26.234 5.082 -5.629 1 54.28 94 ARG B C 1
ATOM 4321 O O . ARG B 1 94 ? 27.188 5.562 -6.25 1 54.28 94 ARG B O 1
ATOM 4328 N N . LYS B 1 95 ? 26.328 3.826 -5.156 1 51.34 95 LYS B N 1
ATOM 4329 C CA . LYS B 1 95 ? 27.156 2.863 -5.887 1 51.34 95 LYS B CA 1
ATOM 4330 C C . LYS B 1 95 ? 26.562 2.58 -7.266 1 51.34 95 LYS B C 1
ATOM 4332 O O . LYS B 1 95 ? 25.375 2.264 -7.387 1 51.34 95 LYS B O 1
ATOM 4337 N N . GLN B 1 96 ? 27.25 3.117 -8.242 1 51.72 96 GLN B N 1
ATOM 4338 C CA . GLN B 1 96 ? 26.844 2.814 -9.609 1 51.72 96 GLN B CA 1
ATOM 4339 C C . GLN B 1 96 ? 26.938 1.317 -9.891 1 51.72 96 GLN B C 1
ATOM 4341 O O . GLN B 1 96 ? 27.984 0.706 -9.711 1 51.72 96 GLN B O 1
ATOM 4346 N N . GLU B 1 97 ? 25.812 0.671 -9.906 1 58.75 97 GLU B N 1
ATOM 4347 C CA . GLU B 1 97 ? 25.875 -0.726 -10.328 1 58.75 97 GLU B CA 1
ATOM 4348 C C . GLU B 1 97 ? 26.156 -0.841 -11.82 1 58.75 97 GLU B C 1
ATOM 4350 O O . GLU B 1 97 ? 25.859 0.071 -12.594 1 58.75 97 GLU B O 1
ATOM 4355 N N . ASN B 1 98 ? 26.984 -1.764 -12.258 1 64.31 98 ASN B N 1
ATOM 4356 C CA . ASN B 1 98 ? 27.266 -2.051 -13.656 1 64.31 98 ASN B CA 1
ATOM 4357 C C . ASN B 1 98 ? 25.969 -2.176 -14.469 1 64.31 98 ASN B C 1
ATOM 4359 O O . ASN B 1 98 ? 24.969 -2.715 -13.977 1 64.31 98 ASN B O 1
ATOM 4363 N N . PR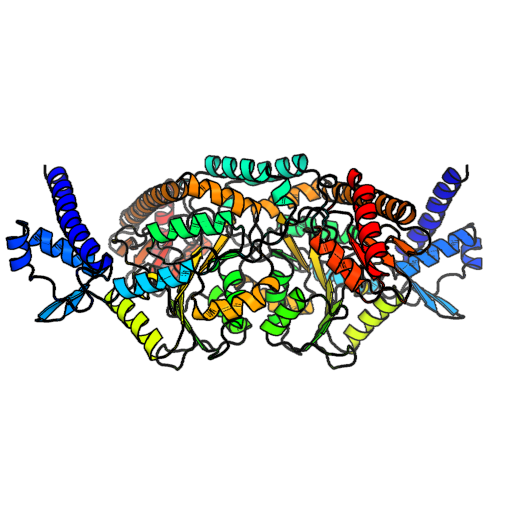O B 1 99 ? 26 -1.609 -15.602 1 74.31 99 PRO B N 1
ATOM 4364 C CA . PRO B 1 99 ? 24.781 -1.685 -16.422 1 74.31 99 PRO B CA 1
ATOM 4365 C C . PRO B 1 99 ? 24.422 -3.117 -16.812 1 74.31 99 PRO B C 1
ATOM 4367 O O . PRO B 1 99 ? 25.312 -3.916 -17.141 1 74.31 99 PRO B O 1
ATOM 4370 N N . VAL B 1 100 ? 23.312 -3.504 -16.734 1 79.62 100 VAL B N 1
ATOM 4371 C CA . VAL B 1 100 ? 22.812 -4.82 -17.109 1 79.62 100 VAL B CA 1
ATOM 4372 C C . VAL B 1 100 ? 22.438 -4.82 -18.594 1 79.62 100 VAL B C 1
ATOM 4374 O O . VAL B 1 100 ? 21.641 -4 -19.047 1 79.62 100 VAL B O 1
ATOM 4377 N N . VAL B 1 101 ? 23.188 -5.703 -19.359 1 84.81 101 VAL B N 1
ATOM 4378 C CA . VAL B 1 101 ? 22.938 -5.805 -20.797 1 84.81 101 VAL B CA 1
ATOM 4379 C C . VAL B 1 101 ? 21.891 -6.887 -21.062 1 84.81 101 VAL B C 1
ATOM 4381 O O . VAL B 1 101 ? 20.984 -6.684 -21.875 1 84.81 101 VAL B O 1
ATOM 4384 N N . TYR B 1 102 ? 22.047 -8.07 -20.438 1 92.81 102 TYR B N 1
ATOM 4385 C CA . TYR B 1 102 ? 21.094 -9.18 -20.547 1 92.81 102 TYR B CA 1
ATOM 4386 C C . TYR B 1 102 ? 20.547 -9.555 -19.172 1 92.81 102 TYR B C 1
ATOM 4388 O O . TYR B 1 102 ? 21.188 -10.281 -18.422 1 92.81 102 TYR B O 1
ATOM 4396 N N . ASP B 1 103 ? 19.297 -9.164 -19.016 1 88.75 103 ASP B N 1
ATOM 4397 C CA . ASP B 1 103 ? 18.688 -9.391 -17.719 1 88.75 103 ASP B CA 1
ATOM 4398 C C . ASP B 1 103 ? 17.812 -10.641 -17.719 1 88.75 103 ASP B C 1
ATOM 4400 O O . ASP B 1 103 ? 16.609 -10.555 -18 1 88.75 103 ASP B O 1
ATOM 4404 N N . PHE B 1 104 ? 18.469 -11.703 -17.25 1 90.56 104 PHE B N 1
ATOM 4405 C CA . PHE B 1 104 ? 17.719 -12.945 -17.156 1 90.56 104 PHE B CA 1
ATOM 4406 C C . PHE B 1 104 ? 17.234 -13.195 -15.734 1 90.56 104 PHE B C 1
ATOM 4408 O O . PHE B 1 104 ? 16.891 -14.32 -15.375 1 90.56 104 PHE B O 1
ATOM 4415 N N . ALA B 1 105 ? 17.266 -12.141 -14.938 1 81.81 105 ALA B N 1
ATOM 4416 C CA . ALA B 1 105 ? 16.891 -12.289 -13.531 1 81.81 105 ALA B CA 1
ATOM 4417 C C . ALA B 1 105 ? 15.641 -11.469 -13.203 1 81.81 105 ALA B C 1
ATOM 4419 O O . ALA B 1 105 ? 15.117 -11.555 -12.094 1 81.81 105 ALA B O 1
ATOM 4420 N N . THR B 1 106 ? 15.172 -10.844 -14.203 1 69 106 THR B N 1
ATOM 4421 C CA . THR B 1 106 ? 14.164 -9.82 -13.922 1 69 106 THR B CA 1
ATOM 4422 C C . THR B 1 106 ? 12.828 -10.469 -13.562 1 69 106 THR B C 1
ATOM 4424 O O . THR B 1 106 ? 12.523 -11.57 -14.023 1 69 106 THR B O 1
ATOM 4427 N N . SER B 1 107 ? 12.141 -9.805 -12.703 1 68.81 107 SER B N 1
ATOM 4428 C CA . SER B 1 107 ? 10.75 -10.141 -12.43 1 68.81 107 SER B CA 1
ATOM 4429 C C . SER B 1 107 ? 9.797 -9.242 -13.211 1 68.81 107 SER B C 1
ATOM 4431 O O . SER B 1 107 ? 8.578 -9.312 -13.031 1 68.81 107 SER B O 1
ATOM 4433 N N . ASN B 1 108 ? 10.383 -8.609 -14.141 1 69.94 108 ASN B N 1
ATOM 4434 C CA . ASN B 1 108 ? 9.586 -7.676 -14.938 1 69.94 108 ASN B CA 1
ATOM 4435 C C . ASN B 1 108 ? 8.719 -8.406 -15.953 1 69.94 108 ASN B C 1
ATOM 4437 O O . ASN B 1 108 ? 8.953 -9.586 -16.25 1 69.94 108 ASN B O 1
ATOM 4441 N N . VAL B 1 109 ? 7.781 -7.707 -16.344 1 76.38 109 VAL B N 1
ATOM 4442 C CA . VAL B 1 109 ? 6.914 -8.227 -17.391 1 76.38 109 VAL B CA 1
ATOM 4443 C C . VAL B 1 109 ? 7.508 -7.891 -18.766 1 76.38 109 VAL B C 1
ATOM 4445 O O . VAL B 1 109 ? 8.211 -6.891 -18.922 1 76.38 109 VAL B O 1
ATOM 4448 N N . ASP B 1 110 ? 7.293 -8.773 -19.625 1 79.12 110 ASP B N 1
ATOM 4449 C CA . ASP B 1 110 ? 7.73 -8.578 -21 1 79.12 110 ASP B CA 1
ATOM 4450 C C . ASP B 1 110 ? 6.965 -7.438 -21.672 1 79.12 110 ASP B C 1
ATOM 4452 O O . ASP B 1 110 ? 5.734 -7.414 -21.641 1 79.12 110 ASP B O 1
ATOM 4456 N N . LYS B 1 111 ? 7.695 -6.609 -22.281 1 79.94 111 LYS B N 1
ATOM 4457 C CA . LYS B 1 111 ? 7.109 -5.422 -22.891 1 79.94 111 LYS B CA 1
ATOM 4458 C C . LYS B 1 111 ? 6.133 -5.805 -24 1 79.94 111 LYS B C 1
ATOM 4460 O O . LYS B 1 111 ? 5.105 -5.145 -24.188 1 79.94 111 LYS B O 1
ATOM 4465 N N . GLU B 1 112 ? 6.426 -6.832 -24.641 1 82.69 112 GLU B N 1
ATOM 4466 C CA . GLU B 1 112 ? 5.625 -7.23 -25.797 1 82.69 112 GLU B CA 1
ATOM 4467 C C . GLU B 1 112 ? 4.34 -7.93 -25.359 1 82.69 112 GLU B C 1
ATOM 4469 O O . GLU B 1 112 ? 3.381 -8.008 -26.125 1 82.69 112 GLU B O 1
ATOM 4474 N N . SER B 1 113 ? 4.379 -8.352 -24.25 1 84.19 113 SER B N 1
ATOM 4475 C CA . SER B 1 113 ? 3.26 -9.18 -23.812 1 84.19 113 SER B CA 1
ATOM 4476 C C . SER B 1 113 ? 2.107 -8.32 -23.297 1 84.19 113 SER B C 1
ATOM 4478 O O . SER B 1 113 ? 0.967 -8.781 -23.219 1 84.19 113 SER B O 1
ATOM 4480 N N . PHE B 1 114 ? 2.361 -7.109 -22.969 1 86.81 114 PHE B N 1
ATOM 4481 C CA . PHE B 1 114 ? 1.334 -6.309 -22.312 1 86.81 114 PHE B CA 1
ATOM 4482 C C . PHE B 1 114 ? 0.719 -5.312 -23.297 1 86.81 114 PHE B C 1
ATOM 4484 O O . PHE B 1 114 ? 1.425 -4.723 -24.109 1 86.81 114 PHE B O 1
ATOM 4491 N N . ARG B 1 115 ? -0.588 -5.125 -23.203 1 87.31 115 ARG B N 1
ATOM 4492 C CA . ARG B 1 115 ? -1.336 -4.188 -24.031 1 87.31 115 ARG B CA 1
ATOM 4493 C C . ARG B 1 115 ? -1.42 -2.816 -23.359 1 87.31 115 ARG B C 1
ATOM 4495 O O . ARG B 1 115 ? -2.477 -2.43 -22.859 1 87.31 115 ARG B O 1
ATOM 4502 N N . PHE B 1 116 ? -0.425 -2.053 -23.531 1 89.19 116 PHE B N 1
ATOM 4503 C CA . PHE B 1 116 ? -0.298 -0.763 -22.859 1 89.19 116 PHE B CA 1
ATOM 4504 C C . PHE B 1 116 ? -1.413 0.182 -23.297 1 89.19 116 PHE B C 1
ATOM 4506 O O . PHE B 1 116 ? -2.02 0.857 -22.469 1 89.19 116 PHE B O 1
ATOM 4513 N N . GLU B 1 117 ? -1.66 0.216 -24.547 1 89.69 117 GLU B N 1
ATOM 4514 C CA . GLU B 1 117 ? -2.662 1.142 -25.062 1 89.69 117 GLU B CA 1
ATOM 4515 C C . GLU B 1 117 ? -4.043 0.842 -24.484 1 89.69 117 GLU B C 1
ATOM 4517 O O . GLU B 1 117 ? -4.781 1.759 -24.125 1 89.69 117 GLU B O 1
ATOM 4522 N N . LEU B 1 118 ? -4.312 -0.414 -24.469 1 90.94 118 LEU B N 1
ATOM 4523 C CA . LEU B 1 118 ? -5.598 -0.819 -23.906 1 90.94 118 LEU B CA 1
ATOM 4524 C C . LEU B 1 118 ? -5.691 -0.439 -22.438 1 90.94 118 LEU B C 1
ATOM 4526 O O . LEU B 1 118 ? -6.707 0.107 -22 1 90.94 118 LEU B O 1
ATOM 4530 N N . TRP B 1 119 ? -4.684 -0.689 -21.672 1 91.69 119 TRP B N 1
ATOM 4531 C CA . TRP B 1 119 ? -4.66 -0.355 -20.25 1 91.69 119 TRP B CA 1
ATOM 4532 C C . TRP B 1 119 ? -4.781 1.151 -20.047 1 91.69 119 TRP B C 1
ATOM 4534 O O . TRP B 1 119 ? -5.516 1.605 -19.156 1 91.69 119 TRP B O 1
ATOM 4544 N N . ARG B 1 120 ? -4.094 1.911 -20.875 1 91.44 120 ARG B N 1
ATOM 4545 C CA . ARG B 1 120 ? -4.148 3.367 -20.797 1 91.44 120 ARG B CA 1
ATOM 4546 C C . ARG B 1 120 ? -5.574 3.873 -20.984 1 91.44 120 ARG B C 1
ATOM 4548 O O . ARG B 1 120 ? -5.984 4.836 -20.328 1 91.44 120 ARG B O 1
ATOM 4555 N N . ARG B 1 121 ? -6.293 3.285 -21.828 1 91.12 121 ARG B N 1
ATOM 4556 C CA . ARG B 1 121 ? -7.684 3.662 -22.062 1 91.12 121 ARG B CA 1
ATOM 4557 C C . ARG B 1 121 ? -8.531 3.475 -20.812 1 91.12 121 ARG B C 1
ATOM 4559 O O . ARG B 1 121 ? -9.367 4.316 -20.484 1 91.12 121 ARG B O 1
ATOM 4566 N N . TYR B 1 122 ? -8.344 2.418 -20.156 1 92.81 122 TYR B N 1
ATOM 4567 C CA . TYR B 1 122 ? -9.125 2.131 -18.953 1 92.81 122 TYR B CA 1
ATOM 4568 C C . TYR B 1 122 ? -8.711 3.041 -17.812 1 92.81 122 TYR B C 1
ATOM 4570 O O . TYR B 1 122 ? -9.555 3.498 -17.031 1 92.81 122 TYR B O 1
ATOM 4578 N N . MET B 1 123 ? -7.449 3.346 -17.703 1 93.44 123 MET B N 1
ATOM 4579 C CA . MET B 1 123 ? -6.969 4.281 -16.703 1 93.44 123 MET B CA 1
ATOM 4580 C C . MET B 1 123 ? -7.531 5.68 -16.938 1 93.44 123 MET B C 1
ATOM 4582 O O . MET B 1 123 ? -7.945 6.355 -15.992 1 93.44 123 MET B O 1
ATOM 4586 N N . LYS B 1 124 ? -7.516 6.035 -18.188 1 90.38 124 LYS B N 1
ATOM 4587 C CA . LYS B 1 124 ? -8.078 7.332 -18.547 1 90.38 124 LYS B CA 1
ATOM 4588 C C . LYS B 1 124 ? -9.547 7.426 -18.141 1 90.38 124 LYS B C 1
ATOM 4590 O O . LYS B 1 124 ? -9.984 8.445 -17.609 1 90.38 124 LYS B O 1
ATOM 4595 N N . SER B 1 125 ? -10.266 6.398 -18.422 1 92.38 125 SER B N 1
ATOM 4596 C CA . SER B 1 125 ? -11.68 6.352 -18.062 1 92.38 125 SER B CA 1
ATOM 4597 C C . SER B 1 125 ? -11.867 6.414 -16.547 1 92.38 125 SER B C 1
ATOM 4599 O O . SER B 1 125 ? -12.758 7.109 -16.047 1 92.38 125 SER B O 1
ATOM 4601 N N . ALA B 1 126 ? -11.055 5.73 -15.805 1 91.81 126 ALA B N 1
ATOM 4602 C CA . ALA B 1 126 ? -11.109 5.734 -14.352 1 91.81 126 ALA B CA 1
ATOM 4603 C C . ALA B 1 126 ? -10.844 7.133 -13.797 1 91.81 126 ALA B C 1
ATOM 4605 O O . ALA B 1 126 ? -11.523 7.578 -12.867 1 91.81 126 ALA B O 1
ATOM 4606 N N . MET B 1 127 ? -9.938 7.848 -14.391 1 91.06 127 MET B N 1
ATOM 4607 C CA . MET B 1 127 ? -9.508 9.156 -13.906 1 91.06 127 MET B CA 1
ATOM 4608 C C . MET B 1 127 ? -10.578 10.211 -14.172 1 91.06 127 MET B C 1
ATOM 4610 O O . MET B 1 127 ? -10.531 11.305 -13.609 1 91.06 127 MET B O 1
ATOM 4614 N N . ARG B 1 128 ? -11.547 9.859 -14.945 1 89.44 128 ARG B N 1
ATOM 4615 C CA . ARG B 1 128 ? -12.625 10.789 -15.25 1 89.44 128 ARG B CA 1
ATOM 4616 C C . ARG B 1 128 ? -13.75 10.68 -14.227 1 89.44 128 ARG B C 1
ATOM 4618 O O . ARG B 1 128 ? -14.68 11.492 -14.227 1 89.44 128 ARG B O 1
ATOM 4625 N N . GLN B 1 129 ? -13.648 9.75 -13.367 1 87.94 129 GLN B N 1
ATOM 4626 C CA . GLN B 1 129 ? -14.648 9.594 -12.32 1 87.94 129 GLN B CA 1
ATOM 4627 C C . GLN B 1 129 ? -14.289 10.422 -11.086 1 87.94 129 GLN B C 1
ATOM 4629 O O . GLN B 1 129 ? -14.094 9.875 -10 1 87.94 129 GLN B O 1
ATOM 4634 N N . ASP B 1 130 ? -14.406 11.648 -11.195 1 83.88 130 ASP B N 1
ATOM 4635 C CA . ASP B 1 130 ? -13.898 12.617 -10.227 1 83.88 130 ASP B CA 1
ATOM 4636 C C . ASP B 1 130 ? -14.5 12.367 -8.844 1 83.88 130 ASP B C 1
ATOM 4638 O O . ASP B 1 130 ? -13.781 12.336 -7.844 1 83.88 130 ASP B O 1
ATOM 4642 N N . GLU B 1 131 ? -15.719 12.148 -8.773 1 81.31 131 GLU B N 1
ATOM 4643 C CA . GLU B 1 131 ? -16.422 12.008 -7.492 1 81.31 131 GLU B CA 1
ATOM 4644 C C . GLU B 1 131 ? -15.898 10.805 -6.715 1 81.31 131 GLU B C 1
ATOM 4646 O O . GLU B 1 131 ? -15.742 10.867 -5.496 1 81.31 131 GLU B O 1
ATOM 4651 N N . ARG B 1 132 ? -15.602 9.773 -7.434 1 83.69 132 ARG B N 1
ATOM 4652 C CA . ARG B 1 132 ? -15.117 8.555 -6.797 1 83.69 132 ARG B CA 1
ATOM 4653 C C . ARG B 1 132 ? -13.703 8.727 -6.266 1 83.69 132 ARG B C 1
ATOM 4655 O O . ARG B 1 132 ? -13.312 8.086 -5.289 1 83.69 132 ARG B O 1
ATOM 4662 N N . LEU B 1 133 ? -13.016 9.578 -6.945 1 85.38 133 LEU B N 1
ATOM 4663 C CA . LEU B 1 133 ? -11.609 9.742 -6.613 1 85.38 133 LEU B CA 1
ATOM 4664 C C . LEU B 1 133 ? -11.438 10.688 -5.426 1 85.38 133 LEU B C 1
ATOM 4666 O O . LEU B 1 133 ? -10.344 10.805 -4.875 1 85.38 133 LEU B O 1
ATOM 4670 N N . LEU B 1 134 ? -12.508 11.312 -4.922 1 80.25 134 LEU B N 1
ATOM 4671 C CA . LEU B 1 134 ? -12.477 12.273 -3.824 1 80.25 134 LEU B CA 1
ATOM 4672 C C . LEU B 1 134 ? -12.516 11.562 -2.477 1 80.25 134 LEU B C 1
ATOM 4674 O O . LEU B 1 134 ? -12.391 12.203 -1.429 1 80.25 134 LEU B O 1
ATOM 4678 N N . SER B 1 135 ? -12.578 10.25 -2.531 1 80.12 135 SER B N 1
ATOM 4679 C CA . SER B 1 135 ? -12.688 9.5 -1.284 1 80.12 135 SER B CA 1
ATOM 4680 C C . SER B 1 135 ? -11.516 8.547 -1.11 1 80.12 135 SER B C 1
ATOM 4682 O O . SER B 1 135 ? -10.836 8.203 -2.08 1 80.12 135 SER B O 1
ATOM 4684 N N . TYR B 1 136 ? -11.305 8.133 0.145 1 76.75 136 TYR B N 1
ATOM 4685 C CA . TYR B 1 136 ? -10.273 7.156 0.472 1 76.75 136 TYR B CA 1
ATOM 4686 C C . TYR B 1 136 ? -10.688 5.754 0.041 1 76.75 136 TYR B C 1
ATOM 4688 O O . TYR B 1 136 ? -9.844 4.863 -0.099 1 76.75 136 TYR B O 1
ATOM 4696 N N . GLY B 1 137 ? -11.859 5.578 -0.239 1 79.38 137 GLY B N 1
ATOM 4697 C CA . GLY B 1 137 ? -12.336 4.246 -0.581 1 79.38 137 GLY B CA 1
ATOM 4698 C C . GLY B 1 137 ? -12.648 3.393 0.634 1 79.38 137 GLY B C 1
ATOM 4699 O O . GLY B 1 137 ? -12.5 3.844 1.771 1 79.38 137 GLY B O 1
ATOM 4700 N N . GLU B 1 138 ? -13.125 2.188 0.417 1 88.88 138 GLU B N 1
ATOM 4701 C CA . GLU B 1 138 ? -13.453 1.243 1.479 1 88.88 138 GLU B CA 1
ATOM 4702 C C . GLU B 1 138 ? -12.211 0.527 1.993 1 88.88 138 GLU B C 1
ATOM 4704 O O . GLU B 1 138 ? -11.273 0.271 1.23 1 88.88 138 GLU B O 1
ATOM 4709 N N . PRO B 1 139 ? -12.219 0.219 3.246 1 91.25 139 PRO B N 1
ATOM 4710 C CA . PRO B 1 139 ? -11.055 -0.465 3.818 1 91.25 139 PRO B CA 1
ATOM 4711 C C . PRO B 1 139 ? -10.688 -1.739 3.061 1 91.25 139 PRO B C 1
ATOM 4713 O O . PRO B 1 139 ? -9.508 -2.043 2.891 1 91.25 139 PRO B O 1
ATOM 4716 N N . GLN B 1 140 ? -11.648 -2.467 2.502 1 95.94 140 GLN B N 1
ATOM 4717 C CA . GLN B 1 140 ? -11.422 -3.727 1.799 1 95.94 140 GLN B CA 1
ATOM 4718 C C . GLN B 1 140 ? -11.164 -3.488 0.314 1 95.94 140 GLN B C 1
ATOM 4720 O O . GLN B 1 140 ? -10.883 -4.43 -0.433 1 95.94 140 GLN B O 1
ATOM 4725 N N . GLY B 1 141 ? -11.195 -2.281 -0.115 1 95.69 141 GLY B N 1
ATOM 4726 C CA . GLY B 1 141 ? -11.141 -1.974 -1.536 1 95.69 141 GLY B CA 1
ATOM 4727 C C . GLY B 1 141 ? -12.508 -1.69 -2.139 1 95.69 141 GLY B C 1
ATOM 4728 O O . GLY B 1 141 ? -13.531 -1.878 -1.48 1 95.69 141 GLY B O 1
ATOM 4729 N N . GLU B 1 142 ? -12.562 -1.236 -3.301 1 94.81 142 GLU B N 1
ATOM 4730 C CA . GLU B 1 142 ? -13.805 -0.854 -3.969 1 94.81 142 GLU B CA 1
ATOM 4731 C C . GLU B 1 142 ? -14.773 -2.031 -4.051 1 94.81 142 GLU B C 1
ATOM 4733 O O . GLU B 1 142 ? -14.391 -3.129 -4.465 1 94.81 142 GLU B O 1
ATOM 4738 N N . GLN B 1 143 ? -16 -1.786 -3.717 1 93.44 143 GLN B N 1
ATOM 4739 C CA . GLN B 1 143 ? -17.031 -2.822 -3.678 1 93.44 143 GLN B CA 1
ATOM 4740 C C . GLN B 1 143 ? -17.234 -3.455 -5.051 1 93.44 143 GLN B C 1
ATOM 4742 O O . GLN B 1 143 ? -17.281 -4.68 -5.176 1 93.44 143 GLN B O 1
ATOM 4747 N N . GLU B 1 144 ? -17.328 -2.621 -6.027 1 92.69 144 GLU B N 1
ATOM 4748 C CA . GLU B 1 144 ? -17.531 -3.127 -7.383 1 92.69 144 GLU B CA 1
ATOM 4749 C C . GLU B 1 144 ? -16.375 -4.027 -7.816 1 92.69 144 GLU B C 1
ATOM 4751 O O . GLU B 1 144 ? -16.594 -5.027 -8.508 1 92.69 144 GLU B O 1
ATOM 4756 N N . PHE B 1 145 ? -15.219 -3.662 -7.449 1 97.31 145 PHE B N 1
ATOM 4757 C CA . PHE B 1 145 ? -14.039 -4.453 -7.797 1 97.31 145 PHE B CA 1
ATOM 4758 C C . PHE B 1 145 ? -14.086 -5.816 -7.121 1 97.31 145 PHE B C 1
ATOM 4760 O O . PHE B 1 145 ? -13.828 -6.84 -7.758 1 97.31 145 PHE B O 1
ATOM 4767 N N . ARG B 1 146 ? -14.438 -5.871 -5.828 1 97.25 146 ARG B N 1
ATOM 4768 C CA . ARG B 1 146 ? -14.539 -7.129 -5.094 1 97.25 146 ARG B CA 1
ATOM 4769 C C . ARG B 1 146 ? -15.602 -8.031 -5.703 1 97.25 146 ARG B C 1
ATOM 4771 O O . ARG B 1 146 ? -15.43 -9.25 -5.773 1 97.25 146 ARG B O 1
ATOM 4778 N N . GLU B 1 147 ? -16.656 -7.453 -6.227 1 93.88 147 GLU B N 1
ATOM 4779 C CA . GLU B 1 147 ? -17.719 -8.211 -6.867 1 93.88 147 GLU B CA 1
ATOM 4780 C C . GLU B 1 147 ? -17.25 -8.859 -8.164 1 93.88 147 GLU B C 1
ATOM 4782 O O . GLU B 1 147 ? -17.422 -10.062 -8.367 1 93.88 147 GLU B O 1
ATOM 4787 N N . VAL B 1 148 ? -16.625 -8.047 -8.961 1 94.12 148 VAL B N 1
ATOM 4788 C CA . VAL B 1 148 ? -16.125 -8.547 -10.242 1 94.12 148 VAL B CA 1
ATOM 4789 C C . VAL B 1 148 ? -15.039 -9.586 -10.008 1 94.12 148 VAL B C 1
ATOM 4791 O O . VAL B 1 148 ? -14.992 -10.602 -10.703 1 94.12 148 VAL B O 1
ATOM 4794 N N . LEU B 1 149 ? -14.273 -9.352 -9.039 1 95.62 149 LEU B N 1
ATOM 4795 C CA . LEU B 1 149 ? -13.18 -10.258 -8.727 1 95.62 149 LEU B CA 1
ATOM 4796 C C . LEU B 1 149 ? -13.703 -11.602 -8.211 1 95.62 149 LEU B C 1
ATOM 4798 O O . LEU B 1 149 ? -13.188 -12.656 -8.578 1 95.62 149 LEU B O 1
ATOM 4802 N N . SER B 1 150 ? -14.688 -11.523 -7.352 1 94.31 150 SER B N 1
ATOM 4803 C CA . SER B 1 150 ? -15.273 -12.758 -6.82 1 94.31 150 SER B CA 1
ATOM 4804 C C . SER B 1 150 ? -15.805 -13.641 -7.938 1 94.31 150 SER B C 1
ATOM 4806 O O . SER B 1 150 ? -15.609 -14.859 -7.918 1 94.31 150 SER B O 1
ATOM 4808 N N . GLU B 1 151 ? -16.391 -13.055 -8.914 1 88.94 151 GLU B N 1
ATOM 4809 C CA . GLU B 1 151 ? -16.906 -13.805 -10.062 1 88.94 151 GLU B CA 1
ATOM 4810 C C . GLU B 1 151 ? -15.773 -14.367 -10.914 1 88.94 151 GLU B C 1
ATOM 4812 O O . GLU B 1 151 ? -15.82 -15.523 -11.328 1 88.94 151 GLU B O 1
ATOM 4817 N N . TYR B 1 152 ? -14.859 -13.57 -11.109 1 89.19 152 TYR B N 1
ATOM 4818 C CA . TYR B 1 152 ? -13.734 -13.945 -11.953 1 89.19 152 TY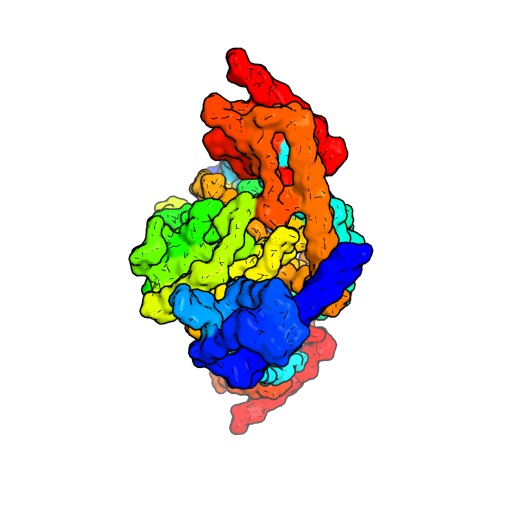R B CA 1
ATOM 4819 C C . TYR B 1 152 ? -12.984 -15.133 -11.367 1 89.19 152 TYR B C 1
ATOM 4821 O O . TYR B 1 152 ? -12.688 -16.109 -12.07 1 89.19 152 TYR B O 1
ATOM 4829 N N . ILE B 1 153 ? -12.695 -15.102 -10.117 1 89.81 153 ILE B N 1
ATOM 4830 C CA . ILE B 1 153 ? -11.859 -16.125 -9.492 1 89.81 153 ILE B CA 1
ATOM 4831 C C . ILE B 1 153 ? -12.656 -17.406 -9.305 1 89.81 153 ILE B C 1
ATOM 4833 O O . ILE B 1 153 ? -12.102 -18.5 -9.336 1 89.81 153 ILE B O 1
ATOM 4837 N N . GLN B 1 154 ? -13.891 -17.25 -9.086 1 86 154 GLN B N 1
ATOM 4838 C CA . GLN B 1 154 ? -14.742 -18.438 -9.039 1 86 154 GLN B CA 1
ATOM 4839 C C . GLN B 1 154 ? -14.703 -19.188 -10.359 1 86 154 GLN B C 1
ATOM 4841 O O . GLN B 1 154 ? -14.586 -20.422 -10.375 1 86 154 GLN B O 1
ATOM 4846 N N . LYS B 1 155 ? -14.734 -18.484 -11.367 1 78.75 155 LYS B N 1
ATOM 4847 C CA . LYS B 1 155 ? -14.758 -19.078 -12.695 1 78.75 155 LYS B CA 1
ATOM 4848 C C . LYS B 1 155 ? -13.398 -19.672 -13.07 1 78.75 155 LYS B C 1
ATOM 4850 O O . LYS B 1 155 ? -13.32 -20.719 -13.711 1 78.75 155 LYS B O 1
ATOM 4855 N N . THR B 1 156 ? -12.367 -19.031 -12.68 1 80.25 156 THR B N 1
ATOM 4856 C CA . THR B 1 156 ? -11.039 -19.391 -13.18 1 80.25 156 THR B CA 1
ATOM 4857 C C . THR B 1 156 ? -10.336 -20.359 -12.234 1 80.25 156 THR B C 1
ATOM 4859 O O . THR B 1 156 ? -9.547 -21.188 -12.664 1 80.25 156 THR B O 1
ATOM 4862 N N . ARG B 1 157 ? -10.68 -20.234 -10.938 1 84.31 157 ARG B N 1
ATOM 4863 C CA . ARG B 1 157 ? -9.883 -20.984 -9.977 1 84.31 157 ARG B CA 1
ATOM 4864 C C . ARG B 1 157 ? -10.781 -21.812 -9.055 1 84.31 157 ARG B C 1
ATOM 4866 O O . ARG B 1 157 ? -10.289 -22.484 -8.148 1 84.31 157 ARG B O 1
ATOM 4873 N N . SER B 1 158 ? -12.086 -21.719 -9.219 1 80.5 158 SER B N 1
ATOM 4874 C CA . SER B 1 158 ? -13.07 -22.438 -8.414 1 80.5 158 SER B CA 1
ATOM 4875 C C . SER B 1 158 ? -12.984 -22.031 -6.945 1 80.5 158 SER B C 1
ATOM 4877 O O . SER B 1 158 ? -13.164 -22.859 -6.051 1 80.5 158 SER B O 1
ATOM 4879 N N . VAL B 1 159 ? -12.594 -20.844 -6.773 1 87.62 159 VAL B N 1
ATOM 4880 C CA . VAL B 1 159 ? -12.562 -20.297 -5.422 1 87.62 159 VAL B CA 1
ATOM 4881 C C . VAL B 1 159 ? -13.969 -19.922 -4.977 1 87.62 159 VAL B C 1
ATOM 4883 O O . VAL B 1 159 ? -14.758 -19.406 -5.77 1 87.62 159 VAL B O 1
ATOM 4886 N N . ILE B 1 160 ? -14.25 -20.25 -3.773 1 88 160 ILE B N 1
ATOM 4887 C CA . ILE B 1 160 ? -15.562 -19.969 -3.209 1 88 160 ILE B CA 1
ATOM 4888 C C . ILE B 1 160 ? -15.469 -18.812 -2.229 1 88 160 ILE B C 1
ATOM 4890 O O . ILE B 1 160 ? -14.898 -18.938 -1.144 1 88 160 ILE B O 1
ATOM 4894 N N . CYS B 1 161 ? -16.125 -17.688 -2.695 1 90.12 161 CYS B N 1
ATOM 4895 C CA . CYS B 1 161 ? -16.078 -16.562 -1.773 1 90.12 161 CYS B CA 1
ATOM 4896 C C . CYS B 1 161 ? -17.141 -15.523 -2.123 1 90.12 161 CYS B C 1
ATOM 4898 O O . CYS B 1 161 ? -17.641 -15.492 -3.25 1 90.12 161 CYS B O 1
ATOM 4900 N N . SER B 1 162 ? -17.562 -14.82 -1.118 1 91.5 162 SER B N 1
ATOM 4901 C CA . SER B 1 162 ? -18.344 -13.609 -1.317 1 91.5 162 SER B CA 1
ATOM 4902 C C . SER B 1 162 ? -17.453 -12.375 -1.399 1 91.5 162 SER B C 1
ATOM 4904 O O . SER B 1 162 ? -16.312 -12.398 -0.928 1 91.5 162 SER B O 1
ATOM 4906 N N . PRO B 1 163 ? -17.938 -11.305 -2.027 1 94.12 163 PRO B N 1
ATOM 4907 C CA . PRO B 1 163 ? -17.172 -10.062 -2.088 1 94.12 163 PRO B CA 1
ATOM 4908 C C . PRO B 1 163 ? -16.734 -9.562 -0.709 1 94.12 163 PRO B C 1
ATOM 4910 O O . PRO B 1 163 ? -15.672 -8.938 -0.577 1 94.12 163 PRO B O 1
ATOM 4913 N N . ASP B 1 164 ? -17.469 -9.867 0.35 1 93.44 164 ASP B N 1
ATOM 4914 C CA . ASP B 1 164 ? -17.188 -9.383 1.697 1 93.44 164 ASP B CA 1
ATOM 4915 C C . ASP B 1 164 ? -15.969 -10.078 2.295 1 93.44 164 ASP B C 1
ATOM 4917 O O . ASP B 1 164 ? -15.383 -9.602 3.268 1 93.44 164 ASP B O 1
ATOM 4921 N N . GLN B 1 165 ? -15.586 -11.188 1.731 1 96.31 165 GLN B N 1
ATOM 4922 C CA . GLN B 1 165 ? -14.438 -11.938 2.219 1 96.31 165 GLN B CA 1
ATOM 4923 C C . GLN B 1 165 ? -13.148 -11.461 1.558 1 96.31 165 GLN B C 1
ATOM 4925 O O . GLN B 1 165 ? -12.047 -11.859 1.958 1 96.31 165 GLN B O 1
ATOM 4930 N N . ILE B 1 166 ? -13.305 -10.617 0.569 1 97.81 166 ILE B N 1
ATOM 4931 C CA . ILE B 1 166 ? -12.156 -10.203 -0.23 1 97.81 166 ILE B CA 1
ATOM 4932 C C . ILE B 1 166 ? -11.562 -8.922 0.35 1 97.81 166 ILE B C 1
ATOM 4934 O O . ILE B 1 166 ? -12.281 -7.973 0.641 1 97.81 166 ILE B O 1
ATOM 4938 N N . VAL B 1 167 ? -10.258 -8.898 0.582 1 98.31 167 VAL B N 1
ATOM 4939 C CA . VAL B 1 167 ? -9.5 -7.715 0.986 1 98.31 167 VAL B CA 1
ATOM 4940 C C . VAL B 1 167 ? -8.461 -7.383 -0.078 1 98.31 167 VAL B C 1
ATOM 4942 O O . VAL B 1 167 ? -7.617 -8.219 -0.413 1 98.31 167 VAL B O 1
ATOM 4945 N N . ILE B 1 168 ? -8.562 -6.156 -0.616 1 98.06 168 ILE B N 1
ATOM 4946 C CA . ILE B 1 168 ? -7.641 -5.676 -1.644 1 98.06 168 ILE B CA 1
ATOM 4947 C C . ILE B 1 168 ? -6.477 -4.934 -0.989 1 98.06 168 ILE B C 1
ATOM 4949 O O . ILE B 1 168 ? -6.664 -4.215 -0.005 1 98.06 168 ILE B O 1
ATOM 4953 N N . GLY B 1 169 ? -5.258 -5.109 -1.478 1 96.81 169 GLY B N 1
ATOM 4954 C CA . GLY B 1 169 ? -4.098 -4.406 -0.956 1 96.81 169 GLY B CA 1
ATOM 4955 C C . GLY B 1 169 ? -3.018 -4.184 -1.998 1 96.81 169 GLY B C 1
ATOM 4956 O O . GLY B 1 169 ? -3.047 -4.789 -3.07 1 96.81 169 GLY B O 1
ATOM 4957 N N . ALA B 1 170 ? -2.094 -3.275 -1.665 1 95.56 170 ALA B N 1
ATOM 4958 C CA . ALA B 1 170 ? -0.961 -2.986 -2.541 1 95.56 170 ALA B CA 1
ATOM 4959 C C . ALA B 1 170 ? 0.157 -4.008 -2.344 1 95.56 170 ALA B C 1
ATOM 4961 O O . ALA B 1 170 ? 1.178 -3.705 -1.722 1 95.56 170 ALA B O 1
ATOM 4962 N N . GLY B 1 171 ? -0.043 -5.141 -2.953 1 93.75 171 GLY B N 1
ATOM 4963 C CA . GLY B 1 171 ? 0.935 -6.211 -2.82 1 93.75 171 GLY B CA 1
ATOM 4964 C C . GLY B 1 171 ? 0.582 -7.211 -1.736 1 93.75 171 GLY B C 1
ATOM 4965 O O . GLY B 1 171 ? -0.222 -6.914 -0.85 1 93.75 171 GLY B O 1
ATOM 4966 N N . ILE B 1 172 ? 1.271 -8.297 -1.706 1 94.75 172 ILE B N 1
ATOM 4967 C CA . ILE B 1 172 ? 0.98 -9.406 -0.802 1 94.75 172 ILE B CA 1
ATOM 4968 C C . ILE B 1 172 ? 1.386 -9.031 0.622 1 94.75 172 ILE B C 1
ATOM 4970 O O . ILE B 1 172 ? 0.711 -9.398 1.585 1 94.75 172 ILE B O 1
ATOM 4974 N N . GLN B 1 173 ? 2.459 -8.289 0.763 1 96.19 173 GLN B N 1
ATOM 4975 C CA . GLN B 1 173 ? 2.93 -7.938 2.1 1 96.19 173 GLN B CA 1
ATOM 4976 C C . GLN B 1 173 ? 1.892 -7.105 2.846 1 96.19 173 GLN B C 1
ATOM 4978 O O . GLN B 1 173 ? 1.679 -7.297 4.043 1 96.19 173 GLN B O 1
ATOM 4983 N N . SER B 1 174 ? 1.255 -6.172 2.131 1 96.81 174 SER B N 1
ATOM 4984 C CA . SER B 1 174 ? 0.229 -5.352 2.77 1 96.81 174 SER B CA 1
ATOM 4985 C C . SER B 1 174 ? -0.898 -6.215 3.328 1 96.81 174 SER B C 1
ATOM 4987 O O . SER B 1 174 ? -1.444 -5.918 4.391 1 96.81 174 SER B O 1
ATOM 4989 N N . LEU B 1 175 ? -1.207 -7.23 2.652 1 97.94 175 LEU B N 1
ATOM 4990 C CA . LEU B 1 175 ? -2.273 -8.141 3.064 1 97.94 175 LEU B CA 1
ATOM 4991 C C . LEU B 1 175 ? -1.828 -9 4.242 1 97.94 175 LEU B C 1
ATOM 4993 O O . LEU B 1 175 ? -2.609 -9.25 5.164 1 97.94 175 LEU B O 1
ATOM 4997 N N . LEU B 1 176 ? -0.569 -9.414 4.215 1 97.81 176 LEU B N 1
ATOM 4998 C CA . LEU B 1 176 ? -0.044 -10.227 5.309 1 97.81 176 LEU B CA 1
ATOM 4999 C C . LEU B 1 176 ? 0.008 -9.422 6.602 1 97.81 176 LEU B C 1
ATOM 5001 O O . LEU B 1 176 ? -0.191 -9.977 7.688 1 97.81 176 LEU B O 1
ATOM 5005 N N . HIS B 1 177 ? 0.274 -8.125 6.516 1 97.38 177 HIS B N 1
ATOM 5006 C CA . HIS B 1 177 ? 0.262 -7.262 7.695 1 97.38 177 HIS B CA 1
ATOM 5007 C C . HIS B 1 177 ? -1.118 -7.234 8.344 1 97.38 177 HIS B C 1
ATOM 5009 O O . HIS B 1 177 ? -1.232 -7.094 9.562 1 97.38 177 HIS B O 1
ATOM 5015 N N . ILE B 1 178 ? -2.145 -7.32 7.543 1 97.44 178 ILE B N 1
ATOM 5016 C CA . ILE B 1 178 ? -3.514 -7.355 8.047 1 97.44 178 ILE B CA 1
ATOM 5017 C C . ILE B 1 178 ? -3.812 -8.734 8.625 1 97.44 178 ILE B C 1
ATOM 5019 O O . ILE B 1 178 ? -4.492 -8.852 9.656 1 97.44 178 ILE B O 1
ATOM 5023 N N . LEU B 1 179 ? -3.273 -9.781 8.039 1 97.5 179 LEU B N 1
ATOM 5024 C CA . LEU B 1 179 ? -3.584 -11.164 8.383 1 97.5 179 LEU B CA 1
ATOM 5025 C C . LEU B 1 179 ? -2.939 -11.539 9.719 1 97.5 179 LEU B C 1
ATOM 5027 O O . LEU B 1 179 ? -3.564 -12.211 10.547 1 97.5 179 LEU B O 1
ATOM 5031 N N . CYS B 1 180 ? -1.7 -11.141 9.898 1 96.5 180 CYS B N 1
ATOM 5032 C CA . CYS B 1 180 ? -0.885 -11.617 11.008 1 96.5 180 CYS B CA 1
ATOM 5033 C C . CYS B 1 180 ? -1.579 -11.359 12.344 1 96.5 180 CYS B C 1
ATOM 5035 O O . CYS B 1 180 ? -1.671 -12.258 13.18 1 96.5 180 CYS B O 1
ATOM 5037 N N . PRO B 1 181 ? -2.162 -10.172 12.531 1 94.88 181 PRO B N 1
ATOM 5038 C CA . PRO B 1 181 ? -2.795 -9.922 13.828 1 94.88 181 PRO B CA 1
ATOM 5039 C C . PRO B 1 181 ? -4.133 -10.648 13.984 1 94.88 181 PRO B C 1
ATOM 5041 O O . PRO B 1 181 ? -4.684 -10.711 15.086 1 94.88 181 PRO B O 1
ATOM 5044 N N . LEU B 1 182 ? -4.73 -11.125 12.938 1 94.25 182 LEU B N 1
ATOM 5045 C CA . LEU B 1 182 ? -6.031 -11.781 13 1 94.25 182 LEU B CA 1
ATOM 5046 C C . LEU B 1 182 ? -5.918 -13.156 13.656 1 94.25 182 LEU B C 1
ATOM 5048 O O . LEU B 1 182 ? -6.902 -13.68 14.18 1 94.25 182 LEU B O 1
ATOM 5052 N N . ASN B 1 183 ? -4.762 -13.711 13.477 1 86.12 183 ASN B N 1
ATOM 5053 C CA . ASN B 1 183 ? -4.555 -15.031 14.062 1 86.12 183 ASN B CA 1
ATOM 5054 C C . ASN B 1 183 ? -3.994 -14.938 15.484 1 86.12 183 ASN B C 1
ATOM 5056 O O . ASN B 1 183 ? -2.848 -14.523 15.672 1 86.12 183 ASN B O 1
ATOM 5060 N N . HIS B 1 184 ? -4.719 -15.312 16.469 1 73.38 184 HIS B N 1
ATOM 5061 C CA . HIS B 1 184 ? -4.312 -15.133 17.859 1 73.38 184 HIS B CA 1
ATOM 5062 C C . HIS B 1 184 ? -3.906 -16.453 18.5 1 73.38 184 HIS B C 1
ATOM 5064 O O . HIS B 1 184 ? -3.43 -16.484 19.625 1 73.38 184 HIS B O 1
ATOM 5070 N N . LYS B 1 185 ? -4.031 -17.484 17.859 1 78.56 185 LYS B N 1
ATOM 5071 C CA . LYS B 1 185 ? -3.832 -18.781 18.516 1 78.56 185 LYS B CA 1
ATOM 5072 C C . LYS B 1 185 ? -2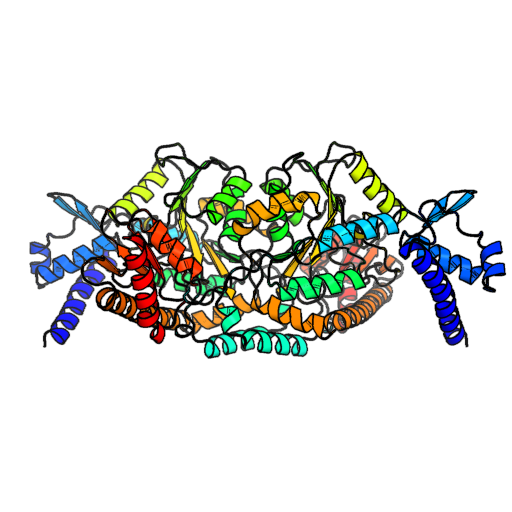.354 -19.156 18.531 1 78.56 185 LYS B C 1
ATOM 5074 O O . LYS B 1 185 ? -1.725 -19.141 19.594 1 78.56 185 LYS B O 1
ATOM 5079 N N . LYS B 1 186 ? -1.833 -19.594 17.484 1 87.31 186 LYS B N 1
ATOM 5080 C CA . LYS B 1 186 ? -0.45 -20.062 17.375 1 87.31 186 LYS B CA 1
ATOM 5081 C C . LYS B 1 186 ? 0.355 -19.156 16.438 1 87.31 186 LYS B C 1
ATOM 5083 O O . LYS B 1 186 ? 0.046 -19.047 15.25 1 87.31 186 LYS B O 1
ATOM 5088 N N . ARG B 1 187 ? 1.407 -18.562 17 1 92.38 187 ARG B N 1
ATOM 5089 C CA . ARG B 1 187 ? 2.219 -17.641 16.234 1 92.38 187 ARG B CA 1
ATOM 5090 C C . ARG B 1 187 ? 3.434 -18.328 15.625 1 92.38 187 ARG B C 1
ATOM 5092 O O . ARG B 1 187 ? 4.566 -17.875 15.797 1 92.38 187 ARG B O 1
ATOM 5099 N N . THR B 1 188 ? 3.17 -19.438 14.977 1 96.25 188 THR B N 1
ATOM 5100 C CA . THR B 1 188 ? 4.164 -20.203 14.242 1 96.25 188 THR B CA 1
ATOM 5101 C C . THR B 1 188 ? 3.695 -20.469 12.812 1 96.25 188 THR B C 1
ATOM 5103 O O . THR B 1 188 ? 2.545 -20.844 12.586 1 96.25 188 THR B O 1
ATOM 5106 N N . VAL B 1 189 ? 4.59 -20.188 11.875 1 96.38 189 VAL B N 1
ATOM 5107 C CA . VAL B 1 189 ? 4.234 -20.375 10.477 1 96.38 189 VAL B CA 1
ATOM 5108 C C . VAL B 1 189 ? 5.301 -21.219 9.781 1 96.38 189 VAL B C 1
ATOM 5110 O O . VAL B 1 189 ? 6.496 -21.062 10.039 1 96.38 189 VAL B O 1
ATOM 5113 N N . PHE B 1 190 ? 4.871 -22.172 8.961 1 96.25 190 PHE B N 1
ATOM 5114 C CA . PHE B 1 190 ? 5.77 -22.969 8.141 1 96.25 190 PHE B CA 1
ATOM 5115 C C . PHE B 1 190 ? 5.684 -22.547 6.68 1 96.25 190 PHE B C 1
ATOM 5117 O O . PHE B 1 190 ? 4.594 -22.453 6.113 1 96.25 190 PHE B O 1
ATOM 5124 N N . PHE B 1 191 ? 6.793 -22.234 6.164 1 94.06 191 PHE B N 1
ATOM 5125 C CA . PHE B 1 191 ? 6.887 -21.922 4.742 1 94.06 191 PHE B CA 1
ATOM 5126 C C . PHE B 1 191 ? 7.383 -23.141 3.955 1 94.06 191 PHE B C 1
ATOM 5128 O O . PHE B 1 191 ? 8.508 -23.594 4.164 1 94.06 191 PHE B O 1
ATOM 5135 N N . ARG B 1 192 ? 6.527 -23.594 3.043 1 90.69 192 ARG B N 1
ATOM 5136 C CA . ARG B 1 192 ? 6.969 -24.688 2.195 1 90.69 192 ARG B CA 1
ATOM 5137 C C . ARG B 1 192 ? 8.117 -24.266 1.29 1 90.69 192 ARG B C 1
ATOM 5139 O O . ARG B 1 192 ? 9.047 -25.031 1.044 1 90.69 192 ARG B O 1
ATOM 5146 N N . ASP B 1 193 ? 7.883 -23.047 0.662 1 78.69 193 ASP B N 1
ATOM 5147 C CA . ASP B 1 193 ? 8.969 -22.422 -0.089 1 78.69 193 ASP B CA 1
ATOM 5148 C C . ASP B 1 193 ? 9.766 -21.469 0.795 1 78.69 193 ASP B C 1
ATOM 5150 O O . ASP B 1 193 ? 9.344 -20.328 1.027 1 78.69 193 ASP B O 1
ATOM 5154 N N . SER B 1 194 ? 10.914 -21.766 1.134 1 67.81 194 SER B N 1
ATOM 5155 C CA . SER B 1 194 ? 11.727 -21 2.072 1 67.81 194 SER B CA 1
ATOM 5156 C C . SER B 1 194 ? 12.422 -19.844 1.376 1 67.81 194 SER B C 1
ATOM 5158 O O . SER B 1 194 ? 13.094 -19.031 2.023 1 67.81 194 SER B O 1
ATOM 5160 N N . GLU B 1 195 ? 12.141 -19.672 0.142 1 71.12 195 GLU B N 1
ATOM 5161 C CA . GLU B 1 195 ? 12.867 -18.625 -0.573 1 71.12 195 GLU B CA 1
ATOM 5162 C C . GLU B 1 195 ? 12.047 -17.344 -0.671 1 71.12 195 GLU B C 1
ATOM 5164 O O . GLU B 1 195 ? 12.531 -16.328 -1.171 1 71.12 195 GLU B O 1
ATOM 5169 N N . PHE B 1 196 ? 10.898 -17.359 -0.114 1 84.44 196 PHE B N 1
ATOM 5170 C CA . PHE B 1 196 ? 10.062 -16.156 -0.16 1 84.44 196 PHE B CA 1
ATOM 5171 C C . PHE B 1 196 ? 10.375 -15.242 1.015 1 84.44 196 PHE B C 1
ATOM 5173 O O . PHE B 1 196 ? 9.555 -15.086 1.921 1 84.44 196 PHE B O 1
ATOM 5180 N N . VAL B 1 197 ? 11.383 -14.531 0.901 1 86.62 197 VAL B N 1
ATOM 5181 C CA . VAL B 1 197 ? 11.961 -13.734 1.978 1 86.62 197 VAL B CA 1
ATOM 5182 C C . VAL B 1 197 ? 11 -12.602 2.352 1 86.62 197 VAL B C 1
ATOM 5184 O O . VAL B 1 197 ? 10.805 -12.312 3.535 1 86.62 197 VAL B O 1
ATOM 5187 N N . GLN B 1 198 ? 10.398 -12.008 1.437 1 89.69 198 GLN B N 1
ATOM 5188 C CA . GLN B 1 198 ? 9.516 -10.875 1.688 1 89.69 198 GLN B CA 1
ATOM 5189 C C . GLN B 1 198 ? 8.312 -11.289 2.523 1 89.69 198 GLN B C 1
ATOM 5191 O O . GLN B 1 198 ? 7.887 -10.555 3.42 1 89.69 198 GLN B O 1
ATOM 5196 N N . GLY B 1 199 ? 7.805 -12.445 2.193 1 92.94 199 GLY B N 1
ATOM 5197 C CA . GLY B 1 199 ? 6.707 -12.961 3.002 1 92.94 199 GLY B CA 1
ATOM 5198 C C . GLY B 1 199 ? 7.125 -13.328 4.414 1 92.94 199 GLY B C 1
ATOM 5199 O O . GLY B 1 199 ? 6.449 -12.969 5.379 1 92.94 199 GLY B O 1
ATOM 5200 N N . MET B 1 200 ? 8.234 -13.992 4.543 1 94.69 200 MET B N 1
ATOM 5201 C CA . MET B 1 200 ? 8.742 -14.422 5.844 1 94.69 200 MET B CA 1
ATOM 5202 C C . MET B 1 200 ? 9.039 -13.219 6.734 1 94.69 200 MET B C 1
ATOM 5204 O O . MET B 1 200 ? 8.789 -13.266 7.941 1 94.69 200 MET B O 1
ATOM 5208 N N . THR B 1 201 ? 9.484 -12.18 6.129 1 95.06 201 THR B N 1
ATOM 5209 C CA . THR B 1 201 ? 9.844 -10.969 6.859 1 95.06 201 THR B CA 1
ATOM 5210 C C . THR B 1 201 ? 8.641 -10.398 7.594 1 95.06 201 THR B C 1
ATOM 5212 O O . THR B 1 201 ? 8.75 -9.977 8.742 1 95.06 201 THR B O 1
ATOM 5215 N N . VAL B 1 202 ? 7.5 -10.375 6.965 1 96.69 202 VAL B N 1
ATOM 5216 C CA . VAL B 1 202 ? 6.293 -9.828 7.578 1 96.69 202 VAL B CA 1
ATOM 5217 C C . VAL B 1 202 ? 5.945 -10.625 8.836 1 96.69 202 VAL B C 1
ATOM 5219 O O . VAL B 1 202 ? 5.629 -10.047 9.875 1 96.69 202 VAL B O 1
ATOM 5222 N N . PHE B 1 203 ? 6.039 -11.938 8.727 1 96.06 203 PHE B N 1
ATOM 5223 C CA . PHE B 1 203 ? 5.723 -12.773 9.867 1 96.06 203 PHE B CA 1
ATOM 5224 C C . PHE B 1 203 ? 6.727 -12.562 11 1 96.06 203 PHE B C 1
ATOM 5226 O O . PHE B 1 203 ? 6.344 -12.445 12.164 1 96.06 203 PHE B O 1
ATOM 5233 N N . GLU B 1 204 ? 7.965 -12.445 10.648 1 95.06 204 GLU B N 1
ATOM 5234 C CA . GLU B 1 204 ? 9 -12.172 11.648 1 95.06 204 GLU B CA 1
ATOM 5235 C C . GLU B 1 204 ? 8.773 -10.82 12.32 1 95.06 204 GLU B C 1
ATOM 5237 O O . GLU B 1 204 ? 8.891 -10.703 13.539 1 95.06 204 GLU B O 1
ATOM 5242 N N . ASP B 1 205 ? 8.508 -9.875 11.516 1 94.62 205 ASP B N 1
ATOM 5243 C CA . ASP B 1 205 ? 8.258 -8.531 12.031 1 94.62 205 ASP B CA 1
ATOM 5244 C C . ASP B 1 205 ? 7.094 -8.531 13.023 1 94.62 205 ASP B C 1
ATOM 5246 O O . ASP B 1 205 ? 7.059 -7.715 13.945 1 94.62 205 ASP B O 1
ATOM 5250 N N . HIS B 1 206 ? 6.113 -9.391 12.828 1 95.06 206 HIS B N 1
ATOM 5251 C CA . HIS B 1 206 ? 4.961 -9.516 13.719 1 95.06 206 HIS B CA 1
ATOM 5252 C C . HIS B 1 206 ? 5.219 -10.539 14.82 1 95.06 206 HIS B C 1
ATOM 5254 O O . HIS B 1 206 ? 4.281 -11.023 15.453 1 95.06 206 HIS B O 1
ATOM 5260 N N . ASN B 1 207 ? 6.488 -11.016 14.922 1 92.31 207 ASN B N 1
ATOM 5261 C CA . ASN B 1 207 ? 6.977 -11.867 16 1 92.31 207 ASN B CA 1
ATOM 5262 C C . ASN B 1 207 ? 6.461 -13.297 15.867 1 92.31 207 ASN B C 1
ATOM 5264 O O . ASN B 1 207 ? 6.168 -13.953 16.875 1 92.31 207 ASN B O 1
ATOM 5268 N N . TYR B 1 208 ? 6.176 -13.742 14.68 1 95.25 208 TYR B N 1
ATOM 5269 C CA . TYR B 1 208 ? 5.957 -15.156 14.422 1 95.25 208 TYR B CA 1
ATOM 5270 C C . TYR B 1 208 ? 7.277 -15.922 14.391 1 95.25 208 TYR B C 1
ATOM 5272 O O . TYR B 1 208 ? 8.297 -15.391 13.945 1 95.25 208 TYR B O 1
ATOM 5280 N N . ARG B 1 209 ? 7.234 -17.094 14.844 1 95.06 209 ARG B N 1
ATOM 5281 C CA . ARG B 1 209 ? 8.352 -18.016 14.648 1 95.06 209 ARG B CA 1
ATOM 5282 C C . ARG B 1 209 ? 8.227 -18.766 13.328 1 95.06 209 ARG B C 1
ATOM 5284 O O . ARG B 1 209 ? 7.148 -19.266 13 1 95.06 209 ARG B O 1
ATOM 5291 N N . ILE B 1 210 ? 9.273 -18.797 12.562 1 95.06 210 ILE B N 1
ATOM 5292 C CA . ILE B 1 210 ? 9.297 -19.594 11.344 1 95.06 210 ILE B CA 1
ATOM 5293 C C . ILE B 1 210 ? 9.672 -21.047 11.68 1 95.06 210 ILE B C 1
ATOM 5295 O O . ILE B 1 210 ? 10.789 -21.312 12.133 1 95.06 210 ILE B O 1
ATOM 5299 N N . ALA B 1 211 ? 8.75 -21.922 11.422 1 95 211 ALA B N 1
ATOM 5300 C CA . ALA B 1 211 ? 8.977 -23.328 11.758 1 95 211 ALA B CA 1
ATOM 5301 C C . ALA B 1 211 ? 9.969 -23.969 10.789 1 95 211 ALA B C 1
ATOM 5303 O O . ALA B 1 211 ? 9.953 -23.688 9.594 1 95 211 ALA B O 1
ATOM 5304 N N . GLY B 1 212 ? 10.727 -24.844 11.273 1 90.75 212 GLY B N 1
ATOM 5305 C CA . GLY B 1 212 ? 11.68 -25.562 10.453 1 90.75 212 GLY B CA 1
ATOM 5306 C C . GLY B 1 212 ? 11.07 -26.734 9.719 1 90.75 212 GLY B C 1
ATOM 5307 O O . GLY B 1 212 ? 11.625 -27.219 8.734 1 90.75 212 GLY B O 1
ATOM 5308 N N . SER B 1 213 ? 9.938 -27.188 10.297 1 92.31 213 SER B N 1
ATOM 5309 C CA . SER B 1 213 ? 9.266 -28.344 9.719 1 92.31 213 SER B CA 1
ATOM 5310 C C . SER B 1 213 ? 7.75 -28.203 9.82 1 92.31 213 SER B C 1
ATOM 5312 O O . SER B 1 213 ? 7.238 -27.578 10.75 1 92.31 213 SER B O 1
ATOM 5314 N N . ALA B 1 214 ? 7.117 -28.844 8.844 1 91.19 214 ALA B N 1
ATOM 5315 C CA . ALA B 1 214 ? 5.656 -28.828 8.844 1 91.19 214 ALA B CA 1
ATOM 5316 C C . ALA B 1 214 ? 5.102 -29.719 9.945 1 91.19 214 ALA B C 1
ATOM 5318 O O . ALA B 1 214 ? 3.92 -29.641 10.289 1 91.19 214 ALA B O 1
ATOM 5319 N N . GLU B 1 215 ? 5.922 -30.531 10.516 1 91.06 215 GLU B N 1
ATOM 5320 C CA . GLU B 1 215 ? 5.488 -31.484 11.531 1 91.06 215 GLU B CA 1
ATOM 5321 C C . GLU B 1 215 ? 5.43 -30.828 12.906 1 91.06 215 GLU B C 1
ATOM 5323 O O . GLU B 1 215 ? 4.844 -31.391 13.844 1 91.06 215 GLU B O 1
ATOM 5328 N N . GLU B 1 216 ? 5.961 -29.641 13.016 1 91.12 216 GLU B N 1
ATOM 5329 C CA . GLU B 1 216 ? 5.844 -28.891 14.258 1 91.12 216 GLU B CA 1
ATOM 5330 C C . GLU B 1 216 ? 4.41 -28.406 14.484 1 91.12 216 GLU B C 1
ATOM 5332 O O . GLU B 1 216 ? 3.559 -28.562 13.602 1 91.12 216 GLU B O 1
ATOM 5337 N N . GLU B 1 217 ? 4.176 -28.047 15.672 1 92.69 217 GLU B N 1
ATOM 5338 C CA . GLU B 1 217 ? 2.9 -27.391 15.93 1 92.69 217 GLU B CA 1
ATOM 5339 C C . GLU B 1 217 ? 2.857 -26 15.297 1 92.69 217 GLU B C 1
ATOM 5341 O O . GLU B 1 217 ? 3.494 -25.062 15.797 1 92.69 217 GLU B O 1
ATOM 5346 N N . ILE B 1 218 ? 2.146 -25.906 14.242 1 94.19 218 ILE B N 1
ATOM 5347 C CA . ILE B 1 218 ? 2.121 -24.656 13.508 1 94.19 218 ILE B CA 1
ATOM 5348 C C . ILE B 1 218 ? 0.713 -24.062 13.547 1 94.19 218 ILE B C 1
ATOM 5350 O O . ILE B 1 218 ? -0.264 -24.781 13.758 1 94.19 218 ILE B O 1
ATOM 5354 N N . GLY B 1 219 ? 0.647 -22.766 13.43 1 95.25 219 GLY B N 1
ATOM 5355 C CA . GLY B 1 219 ? -0.629 -22.078 13.297 1 95.25 219 GLY B CA 1
ATOM 5356 C C . GLY B 1 219 ? -1.013 -21.797 11.859 1 95.25 219 GLY B C 1
ATOM 5357 O O . GLY B 1 219 ? -2.197 -21.688 11.539 1 95.25 219 GLY B O 1
ATOM 5358 N N . MET B 1 220 ? 0.012 -21.672 11.031 1 96.56 220 MET B N 1
ATOM 5359 C CA . MET B 1 220 ? -0.228 -21.375 9.625 1 96.56 220 MET B CA 1
ATOM 5360 C C . MET B 1 220 ? 0.751 -22.141 8.734 1 96.56 220 MET B C 1
ATOM 5362 O O . MET B 1 220 ? 1.888 -22.391 9.141 1 96.56 220 MET B O 1
ATOM 5366 N N . TYR B 1 221 ? 0.303 -22.562 7.57 1 96.81 221 TYR B N 1
ATOM 5367 C CA . TYR B 1 221 ? 1.064 -23.234 6.527 1 96.81 221 TYR B CA 1
ATOM 5368 C C . TYR B 1 221 ? 1.045 -22.438 5.23 1 96.81 221 TYR B C 1
ATOM 5370 O O . TYR B 1 221 ? 0.012 -22.344 4.562 1 96.81 221 TYR B O 1
ATOM 5378 N N . TYR B 1 222 ? 2.178 -21.828 4.914 1 96.94 222 TYR B N 1
ATOM 5379 C CA . TYR B 1 222 ? 2.289 -21 3.713 1 96.94 222 TYR B CA 1
ATOM 5380 C C . TYR B 1 222 ? 2.777 -21.828 2.531 1 96.94 222 TYR B C 1
ATOM 5382 O O . TYR B 1 222 ? 3.855 -22.438 2.586 1 96.94 222 TYR B O 1
ATOM 5390 N N . VAL B 1 223 ? 2.018 -21.828 1.415 1 95.69 223 VAL B N 1
ATOM 5391 C CA . VAL B 1 223 ? 2.404 -22.672 0.281 1 95.69 223 VAL B CA 1
ATOM 5392 C C . VAL B 1 223 ? 1.918 -22.031 -1.019 1 95.69 223 VAL B C 1
ATOM 5394 O O . VAL B 1 223 ? 0.922 -21.297 -1.024 1 95.69 223 VAL B O 1
ATOM 5397 N N . SER B 1 224 ? 2.645 -22.234 -2.076 1 91.81 224 SER B N 1
ATOM 5398 C CA . SER B 1 224 ? 2.25 -21.891 -3.439 1 91.81 224 SER B CA 1
ATOM 5399 C C . SER B 1 224 ? 2.057 -23.156 -4.285 1 91.81 224 SER B C 1
ATOM 5401 O O . SER B 1 224 ? 2.938 -23.516 -5.062 1 91.81 224 SER B O 1
ATOM 5403 N N . PRO B 1 225 ? 0.874 -23.688 -4.211 1 90.12 225 PRO B N 1
ATOM 5404 C CA . PRO B 1 225 ? 0.681 -25.016 -4.793 1 90.12 225 PRO B CA 1
ATOM 5405 C C . PRO B 1 225 ? 0.766 -25.016 -6.316 1 90.12 225 PRO B C 1
ATOM 5407 O O . PRO B 1 225 ? 1.086 -26.031 -6.926 1 90.12 225 PRO B O 1
ATOM 5410 N N . SER B 1 226 ? 0.453 -23.875 -6.883 1 84.44 226 SER B N 1
ATOM 5411 C CA . SER B 1 226 ? 0.487 -23.812 -8.336 1 84.44 226 SER B CA 1
ATOM 5412 C C . SER B 1 226 ? 1.901 -23.562 -8.852 1 84.44 226 SER B C 1
ATOM 5414 O O . SER B 1 226 ? 2.178 -23.734 -10.039 1 84.44 226 SER B O 1
ATOM 5416 N N . GLN B 1 227 ? 2.775 -23.203 -8.023 1 81.88 227 GLN B N 1
ATOM 5417 C CA . GLN B 1 227 ? 4.188 -23.016 -8.336 1 81.88 227 GLN B CA 1
ATOM 5418 C C . GLN B 1 227 ? 5.062 -23.266 -7.105 1 81.88 227 GLN B C 1
ATOM 5420 O O . GLN B 1 227 ? 5.469 -22.328 -6.426 1 81.88 227 GLN B O 1
ATOM 5425 N N . MET B 1 228 ? 5.469 -24.375 -6.988 1 79.06 228 MET B N 1
ATOM 5426 C CA . MET B 1 228 ? 6.105 -24.812 -5.742 1 79.06 228 MET B CA 1
ATOM 5427 C C . MET B 1 228 ? 7.57 -24.391 -5.707 1 79.06 228 MET B C 1
ATOM 5429 O O . MET B 1 228 ? 8.148 -24.234 -4.629 1 79.06 228 MET B O 1
ATOM 5433 N N . THR B 1 229 ? 8.133 -24.281 -6.914 1 72.06 229 THR B N 1
ATOM 5434 C CA . THR B 1 229 ? 9.523 -23.844 -6.988 1 72.06 229 THR B CA 1
ATOM 5435 C C . THR B 1 229 ? 9.68 -22.703 -7.996 1 72.06 229 THR B C 1
ATOM 5437 O O . THR B 1 229 ? 8.742 -22.391 -8.734 1 72.06 229 THR B O 1
ATOM 5440 N N . ARG B 1 230 ? 10.758 -22.156 -8.039 1 70.25 230 ARG B N 1
ATOM 5441 C CA . ARG B 1 230 ? 11.023 -21.109 -9.016 1 70.25 230 ARG B CA 1
ATOM 5442 C C . ARG B 1 230 ? 10.969 -21.641 -10.438 1 70.25 230 ARG B C 1
ATOM 5444 O O . ARG B 1 230 ? 10.625 -20.922 -11.375 1 70.25 230 ARG B O 1
ATOM 5451 N N . PHE B 1 231 ? 11.383 -22.875 -10.516 1 71.56 231 PHE B N 1
ATOM 5452 C CA . PHE B 1 231 ? 11.391 -23.5 -11.828 1 71.56 231 PHE B CA 1
ATOM 5453 C C . PHE B 1 231 ? 9.992 -23.984 -12.211 1 71.56 231 PHE B C 1
ATOM 5455 O O . PHE B 1 231 ? 9.719 -24.219 -13.391 1 71.56 231 PHE B O 1
ATOM 5462 N N . GLY B 1 232 ? 9.25 -23.922 -11.195 1 72.56 232 GLY B N 1
ATOM 5463 C CA . GLY B 1 232 ? 7.891 -24.391 -11.438 1 72.56 232 GLY B CA 1
ATOM 5464 C C . GLY B 1 232 ? 7.484 -25.547 -10.562 1 72.56 232 GLY B C 1
ATOM 5465 O O . GLY B 1 232 ? 7.883 -25.625 -9.398 1 72.56 232 GLY B O 1
ATOM 5466 N N . GLY B 1 233 ? 6.629 -26.375 -10.922 1 74.62 233 GLY B N 1
ATOM 5467 C CA . GLY B 1 233 ? 6.098 -27.516 -10.188 1 74.62 233 GLY B CA 1
ATOM 5468 C C . GLY B 1 233 ? 4.742 -27.234 -9.562 1 74.62 233 GLY B C 1
ATOM 5469 O O . GLY B 1 233 ? 4.508 -26.156 -9.031 1 74.62 233 GLY B O 1
ATOM 5470 N N . VAL B 1 234 ? 3.922 -28.156 -9.789 1 81.19 234 VAL B N 1
ATOM 5471 C CA . VAL B 1 234 ? 2.555 -28.047 -9.297 1 81.19 234 VAL B CA 1
ATOM 5472 C C . VAL B 1 234 ? 2.293 -29.109 -8.227 1 81.19 234 VAL B C 1
ATOM 5474 O O . VAL B 1 234 ? 2.723 -30.25 -8.367 1 81.19 234 VAL B O 1
ATOM 5477 N N . MET B 1 235 ? 1.784 -28.672 -7.176 1 85.75 235 MET B N 1
ATOM 5478 C CA . MET B 1 235 ? 1.404 -29.625 -6.129 1 85.75 235 MET B CA 1
ATOM 5479 C C . MET B 1 235 ? 0.353 -30.594 -6.641 1 85.75 235 MET B C 1
ATOM 5481 O O . MET B 1 235 ? -0.701 -30.188 -7.129 1 85.75 235 MET B O 1
ATOM 5485 N N . PRO B 1 236 ? 0.665 -31.859 -6.559 1 82.06 236 PRO B N 1
ATOM 5486 C CA . PRO B 1 236 ? -0.315 -32.844 -7.02 1 82.06 236 PRO B CA 1
ATOM 5487 C C . PRO B 1 236 ? -1.599 -32.844 -6.191 1 82.06 236 PRO B C 1
ATOM 5489 O O . PRO B 1 236 ? -1.579 -32.438 -5.02 1 82.06 236 PRO B O 1
ATOM 5492 N N . ILE B 1 237 ? -2.621 -33.344 -6.789 1 80.88 237 ILE B N 1
ATOM 5493 C CA . ILE B 1 237 ? -3.955 -33.281 -6.199 1 80.88 237 ILE B CA 1
ATOM 5494 C C . ILE B 1 237 ? -3.971 -34.062 -4.895 1 80.88 237 ILE B C 1
ATOM 5496 O O . ILE B 1 237 ? -4.613 -33.656 -3.924 1 80.88 237 ILE B O 1
ATOM 5500 N N . GLN B 1 238 ? -3.32 -35.188 -4.855 1 82 238 GLN B N 1
ATOM 5501 C CA . GLN B 1 238 ? -3.291 -36.031 -3.654 1 82 238 GLN B CA 1
ATOM 5502 C C . GLN B 1 238 ? -2.664 -35.281 -2.482 1 82 238 GLN B C 1
ATOM 5504 O O . GLN B 1 238 ? -3.168 -35.344 -1.358 1 82 238 GLN B O 1
ATOM 5509 N N . GLU B 1 239 ? -1.621 -34.594 -2.773 1 87.25 239 GLU B N 1
ATOM 5510 C CA . GLU B 1 239 ? -0.95 -33.812 -1.743 1 87.25 239 GLU B CA 1
ATOM 5511 C C . GLU B 1 239 ? -1.829 -32.656 -1.269 1 87.25 239 GLU B C 1
ATOM 5513 O O . GLU B 1 239 ? -1.818 -32.312 -0.086 1 87.25 239 GLU B O 1
ATOM 5518 N N . ARG B 1 240 ? -2.539 -32.094 -2.188 1 90.31 240 ARG B N 1
ATOM 5519 C CA . ARG B 1 240 ? -3.467 -31.016 -1.846 1 90.31 240 ARG B CA 1
ATOM 5520 C C . ARG B 1 240 ? -4.543 -31.516 -0.883 1 90.31 240 ARG B C 1
ATOM 5522 O O . ARG B 1 240 ? -4.809 -30.875 0.136 1 90.31 240 ARG B O 1
ATOM 5529 N N . LEU B 1 241 ? -5.105 -32.625 -1.227 1 86.81 241 LEU B N 1
ATOM 5530 C CA . LEU B 1 241 ? -6.164 -33.219 -0.398 1 86.81 241 LEU B CA 1
ATOM 5531 C C . LEU B 1 241 ? -5.633 -33.562 0.987 1 86.81 241 LEU B C 1
ATOM 5533 O O . LEU B 1 241 ? -6.305 -33.344 1.993 1 86.81 241 LEU B O 1
ATOM 5537 N N . GLU B 1 242 ? -4.484 -34.062 0.989 1 91.25 242 GLU B N 1
ATOM 5538 C CA . GLU B 1 242 ? -3.859 -34.438 2.26 1 91.25 242 GLU B CA 1
ATOM 5539 C C . GLU B 1 242 ? -3.631 -33.188 3.123 1 91.25 242 GLU B C 1
ATOM 5541 O O . GLU B 1 242 ? -3.883 -33.219 4.328 1 91.25 242 GLU B O 1
ATOM 5546 N N . LEU B 1 243 ? -3.176 -32.156 2.52 1 94.69 243 LEU B N 1
ATOM 5547 C CA . LEU B 1 243 ? -2.889 -30.922 3.246 1 94.69 243 LEU B CA 1
ATOM 5548 C C . LEU B 1 243 ? -4.172 -30.297 3.801 1 94.69 243 LEU B C 1
ATOM 5550 O O . LEU B 1 243 ? -4.203 -29.859 4.949 1 94.69 243 LEU B O 1
ATOM 5554 N N . VAL B 1 244 ? -5.195 -30.281 3.008 1 94.56 244 VAL B N 1
ATOM 5555 C CA . VAL B 1 244 ? -6.488 -29.75 3.43 1 94.56 244 VAL B CA 1
ATOM 5556 C C . VAL B 1 244 ? -7.02 -30.562 4.609 1 94.56 244 VAL B C 1
ATOM 5558 O O . VAL B 1 244 ? -7.531 -29.984 5.578 1 94.56 244 VAL B O 1
ATOM 5561 N N . GLY B 1 245 ? -6.914 -31.859 4.492 1 93.38 245 GLY B N 1
ATOM 5562 C CA . GLY B 1 245 ? -7.332 -32.719 5.586 1 93.38 245 GLY B CA 1
ATOM 5563 C C . GLY B 1 245 ? -6.547 -32.5 6.863 1 93.38 245 GLY B C 1
ATOM 5564 O O . GLY B 1 245 ? -7.117 -32.469 7.953 1 93.38 245 GLY B O 1
ATOM 5565 N N . ARG B 1 246 ? -5.277 -32.344 6.754 1 94.81 246 ARG B N 1
ATOM 5566 C CA . ARG B 1 246 ? -4.406 -32.094 7.898 1 94.81 246 ARG B CA 1
ATOM 5567 C C . ARG B 1 246 ? -4.766 -30.766 8.586 1 94.81 246 ARG B C 1
ATOM 5569 O O . ARG B 1 246 ? -4.746 -30.672 9.812 1 94.81 246 ARG B O 1
ATOM 5576 N N . ALA B 1 247 ? -5.031 -29.766 7.793 1 94.88 247 ALA B N 1
ATOM 5577 C CA . ALA B 1 247 ? -5.379 -28.453 8.336 1 94.88 247 ALA B CA 1
ATOM 5578 C C . ALA B 1 247 ? -6.609 -28.531 9.234 1 94.88 247 ALA B C 1
ATOM 5580 O O . ALA B 1 247 ? -6.66 -27.906 10.289 1 94.88 247 ALA B O 1
ATOM 5581 N N . GLU B 1 248 ? -7.535 -29.297 8.82 1 92.56 248 GLU B N 1
ATOM 5582 C CA . GLU B 1 248 ? -8.766 -29.484 9.586 1 92.56 248 GLU B CA 1
ATOM 5583 C C . GLU B 1 248 ? -8.5 -30.266 10.875 1 92.56 248 GLU B C 1
ATOM 5585 O O . GLU B 1 248 ? -8.992 -29.891 11.938 1 92.56 248 GLU B O 1
ATOM 5590 N N . LYS B 1 249 ? -7.754 -31.297 10.75 1 93.75 249 LYS B N 1
ATOM 5591 C CA . LYS B 1 249 ? -7.492 -32.188 11.867 1 93.75 249 LYS B CA 1
ATOM 5592 C C . LYS B 1 249 ? -6.594 -31.531 12.914 1 93.75 249 LYS B C 1
ATOM 5594 O O . LYS B 1 249 ? -6.82 -31.672 14.117 1 93.75 249 LYS B O 1
ATOM 5599 N N . GLU B 1 250 ? -5.605 -30.859 12.461 1 93.81 250 GLU B N 1
ATOM 5600 C CA . GLU B 1 250 ? -4.586 -30.312 13.344 1 93.81 250 GLU B CA 1
ATOM 5601 C C . GLU B 1 250 ? -4.871 -28.844 13.664 1 93.81 250 GLU B C 1
ATOM 5603 O O . GLU B 1 250 ? -4.148 -28.219 14.445 1 93.81 250 GLU B O 1
ATOM 5608 N N . HIS B 1 251 ? -5.789 -28.266 13.094 1 92.44 251 HIS B N 1
ATOM 5609 C CA . HIS B 1 251 ? -6.32 -26.938 13.414 1 92.44 251 HIS B CA 1
ATOM 5610 C C . HIS B 1 251 ? -5.309 -25.844 13.086 1 92.44 251 HIS B C 1
ATOM 5612 O O . HIS B 1 251 ? -5 -25.016 13.938 1 92.44 251 HIS B O 1
ATOM 5618 N N . PHE B 1 252 ? -4.832 -25.844 11.898 1 94.5 252 PHE B N 1
ATOM 5619 C CA . PHE B 1 252 ? -4.031 -24.734 11.406 1 94.5 252 PHE B CA 1
ATOM 5620 C C . PHE B 1 252 ? -4.629 -24.156 10.133 1 94.5 252 PHE B C 1
ATOM 5622 O O . PHE B 1 252 ? -5.512 -24.766 9.523 1 94.5 252 PHE B O 1
ATOM 5629 N N . LEU B 1 253 ? -4.219 -22.953 9.789 1 96.56 253 LEU B N 1
ATOM 5630 C CA . LEU B 1 253 ? -4.68 -22.297 8.578 1 96.56 253 LEU B CA 1
ATOM 5631 C C . LEU B 1 253 ? -3.672 -22.469 7.445 1 96.56 253 LEU B C 1
ATOM 5633 O O . LEU B 1 253 ? -2.461 -22.438 7.68 1 96.56 253 LEU B O 1
ATOM 5637 N N . ILE B 1 254 ? -4.203 -22.688 6.246 1 97.38 254 ILE B N 1
ATOM 5638 C CA . ILE B 1 254 ? -3.357 -22.703 5.059 1 97.38 254 ILE B CA 1
ATOM 5639 C C . ILE B 1 254 ? -3.387 -21.344 4.387 1 97.38 254 ILE B C 1
ATOM 5641 O O . ILE B 1 254 ? -4.453 -20.734 4.234 1 97.38 254 ILE B O 1
ATOM 5645 N N . ILE B 1 255 ? -2.27 -20.812 4.105 1 97.56 255 ILE B N 1
ATOM 5646 C CA . ILE B 1 255 ? -2.158 -19.656 3.213 1 97.56 255 ILE B CA 1
ATOM 5647 C C . ILE B 1 255 ? -1.752 -20.125 1.817 1 97.56 255 ILE B C 1
ATOM 5649 O O . ILE B 1 255 ? -0.617 -20.562 1.607 1 97.56 255 ILE B O 1
ATOM 5653 N N . GLU B 1 256 ? -2.666 -20.109 0.917 1 97.12 256 GLU B N 1
ATOM 5654 C CA . GLU B 1 256 ? -2.436 -20.469 -0.478 1 97.12 256 GLU B CA 1
ATOM 5655 C C . GLU B 1 256 ? -2.061 -19.25 -1.314 1 97.12 256 GLU B C 1
ATOM 5657 O O . GLU B 1 256 ? -2.928 -18.453 -1.685 1 97.12 256 GLU B O 1
ATOM 5662 N N . ASP B 1 257 ? -0.851 -19.156 -1.597 1 94.75 257 ASP B N 1
ATOM 5663 C CA . ASP B 1 257 ? -0.357 -18.094 -2.477 1 94.75 257 ASP B CA 1
ATOM 5664 C C . ASP B 1 257 ? -0.412 -18.531 -3.939 1 94.75 257 ASP B C 1
ATOM 5666 O O . ASP B 1 257 ? 0.471 -19.25 -4.41 1 94.75 257 ASP B O 1
ATOM 5670 N N . ASP B 1 258 ? -1.39 -18.031 -4.645 1 91.25 258 ASP B N 1
ATOM 5671 C CA . ASP B 1 258 ? -1.64 -18.438 -6.02 1 91.25 258 ASP B CA 1
ATOM 5672 C C . ASP B 1 258 ? -1.237 -17.344 -7.004 1 91.25 258 ASP B C 1
ATOM 5674 O O . ASP B 1 258 ? -2.025 -16.953 -7.871 1 91.25 258 ASP B O 1
ATOM 5678 N N . TYR B 1 259 ? -0.021 -16.859 -6.918 1 83.06 259 TYR B N 1
ATOM 5679 C CA . TYR B 1 259 ? 0.427 -15.672 -7.633 1 83.06 259 TYR B CA 1
ATOM 5680 C C . TYR B 1 259 ? 0.646 -15.977 -9.109 1 83.06 259 TYR B C 1
ATOM 5682 O O . TYR B 1 259 ? 0.681 -15.062 -9.938 1 83.06 259 TYR B O 1
ATOM 5690 N N . ASN B 1 260 ? 0.728 -17.203 -9.547 1 75.62 260 ASN B N 1
ATOM 5691 C CA . ASN B 1 260 ? 1.077 -17.5 -10.93 1 75.62 260 ASN B CA 1
ATOM 5692 C C . ASN B 1 260 ? 0.193 -18.609 -11.5 1 75.62 260 ASN B C 1
ATOM 5694 O O . ASN B 1 260 ? 0.574 -19.281 -12.461 1 75.62 260 ASN B O 1
ATOM 5698 N N . SER B 1 261 ? -0.944 -18.797 -11.023 1 75 261 SER B N 1
ATOM 5699 C CA . SER B 1 261 ? -1.756 -19.938 -11.406 1 75 261 SER B CA 1
ATOM 5700 C C . SER B 1 261 ? -2.264 -19.797 -12.836 1 75 261 SER B C 1
ATOM 5702 O O . SER B 1 261 ? -2.58 -20.797 -13.484 1 75 261 SER B O 1
ATOM 5704 N N . GLU B 1 262 ? -2.271 -18.656 -13.281 1 72.75 262 GLU B N 1
ATOM 5705 C CA . GLU B 1 262 ? -2.836 -18.422 -14.609 1 72.75 262 GLU B CA 1
ATOM 5706 C C . GLU B 1 262 ? -1.831 -18.766 -15.703 1 72.75 262 GLU B C 1
ATOM 5708 O O . GLU B 1 262 ? -2.205 -18.938 -16.875 1 72.75 262 GLU B O 1
ATOM 5713 N N . PHE B 1 263 ? -0.639 -18.922 -15.336 1 67.69 263 PHE B N 1
ATOM 5714 C CA . PHE B 1 263 ? 0.403 -19.188 -16.328 1 67.69 263 PHE B CA 1
ATOM 5715 C C . PHE B 1 263 ? 0.766 -20.656 -16.344 1 67.69 263 PHE B C 1
ATOM 5717 O O . PHE B 1 263 ? 1.946 -21.016 -16.391 1 67.69 263 PHE B O 1
ATOM 5724 N N . LYS B 1 264 ? -0.19 -21.484 -16.359 1 61.72 264 LYS B N 1
ATOM 5725 C CA . LYS B 1 264 ? 0.087 -22.906 -16.484 1 61.72 264 LYS B CA 1
ATOM 5726 C C . LYS B 1 264 ? 0.049 -23.359 -17.953 1 61.72 264 LYS B C 1
ATOM 5728 O O . LYS B 1 264 ? -0.982 -23.234 -18.609 1 61.72 264 LYS B O 1
ATOM 5733 N N . TYR B 1 265 ? 1.159 -23.562 -18.406 1 53.09 265 TYR B N 1
ATOM 5734 C CA . TYR B 1 265 ? 1.309 -23.781 -19.844 1 53.09 265 TYR B CA 1
ATOM 5735 C C . TYR B 1 265 ? 1.123 -25.25 -20.203 1 53.09 265 TYR B C 1
ATOM 5737 O O . TYR B 1 265 ? 0.548 -25.578 -21.234 1 53.09 265 TYR B O 1
ATOM 5745 N N . PHE B 1 266 ? 1.649 -25.984 -19.422 1 51.56 266 PHE B N 1
ATOM 5746 C CA . PHE B 1 266 ? 1.74 -27.359 -19.891 1 51.56 266 PHE B CA 1
ATOM 5747 C C . PHE B 1 266 ? 0.872 -28.281 -19.047 1 51.56 266 PHE B C 1
ATOM 5749 O O . PHE B 1 266 ? 0.873 -29.5 -19.234 1 51.56 266 PHE B O 1
ATOM 5756 N N . GLN B 1 267 ? 0.276 -27.594 -18.141 1 56.59 267 GLN B N 1
ATOM 5757 C CA . GLN B 1 267 ? -0.434 -28.5 -17.25 1 56.59 267 GLN B CA 1
ATOM 5758 C C . GLN B 1 267 ? -1.888 -28.078 -17.062 1 56.59 267 GLN B C 1
ATOM 5760 O O . GLN B 1 267 ? -2.217 -26.891 -17.219 1 56.59 267 GLN B O 1
ATOM 5765 N N . LYS B 1 268 ? -2.658 -29.109 -17.109 1 57.34 268 LYS B N 1
ATOM 5766 C CA . LYS B 1 268 ? -4.074 -28.906 -16.812 1 57.34 268 LYS B CA 1
ATOM 5767 C C . LYS B 1 268 ? -4.266 -28.172 -15.492 1 57.34 268 LYS B C 1
ATOM 5769 O O . LYS B 1 268 ? -3.488 -28.344 -14.555 1 57.34 268 LYS B O 1
ATOM 5774 N N . PRO B 1 269 ? -5.203 -27.312 -15.492 1 62.5 269 PRO B N 1
ATOM 5775 C CA . PRO B 1 269 ? -5.43 -26.547 -14.266 1 62.5 269 PRO B CA 1
ATOM 5776 C C . PRO B 1 269 ? -5.746 -27.438 -13.062 1 62.5 269 PRO B C 1
ATOM 5778 O O . PRO B 1 269 ? -6.48 -28.422 -13.195 1 62.5 269 PRO B O 1
ATOM 5781 N N . VAL B 1 270 ? -5.031 -27.422 -12.047 1 72.5 270 VAL B N 1
ATOM 5782 C CA . VAL B 1 270 ? -5.293 -28.062 -10.766 1 72.5 270 VAL B CA 1
ATOM 5783 C C . VAL B 1 270 ? -6.078 -27.109 -9.859 1 72.5 270 VAL B C 1
ATOM 5785 O O . VAL B 1 270 ? -5.828 -25.906 -9.852 1 72.5 270 VAL B O 1
ATOM 5788 N N . PRO B 1 271 ? -7.082 -27.625 -9.211 1 80.25 271 PRO B N 1
ATOM 5789 C CA . PRO B 1 271 ? -7.898 -26.766 -8.352 1 80.25 271 PRO B CA 1
ATOM 5790 C C . PRO B 1 271 ? -7.098 -26.141 -7.211 1 80.25 271 PRO B C 1
ATOM 5792 O O . PRO B 1 271 ? -6.07 -26.688 -6.801 1 80.25 271 PRO B O 1
ATOM 5795 N N . SER B 1 272 ? -7.637 -25.078 -6.797 1 89.56 272 SER B N 1
ATOM 5796 C CA . SER B 1 272 ? -7.023 -24.422 -5.648 1 89.56 272 SER B CA 1
ATOM 5797 C C . SER B 1 272 ? -7.27 -25.219 -4.363 1 89.56 272 SER B C 1
ATOM 5799 O O . SER B 1 272 ? -8.234 -25.984 -4.273 1 89.56 272 SER B O 1
ATOM 5801 N N . LEU B 1 273 ? -6.379 -25.047 -3.398 1 92.69 273 LEU B N 1
ATOM 5802 C CA . LEU B 1 273 ? -6.602 -25.594 -2.066 1 92.69 273 LEU B CA 1
ATOM 5803 C C . LEU B 1 273 ? -7.883 -25.047 -1.454 1 92.69 273 LEU B C 1
ATOM 5805 O O . LEU B 1 273 ? -8.656 -25.781 -0.838 1 92.69 273 LEU B O 1
ATOM 5809 N N . GLN B 1 274 ? -8.07 -23.781 -1.629 1 93.94 274 GLN B N 1
ATOM 5810 C CA . GLN B 1 274 ? -9.234 -23.094 -1.095 1 93.94 274 GLN B CA 1
ATOM 5811 C C . GLN B 1 274 ? -10.531 -23.703 -1.609 1 93.94 274 GLN B C 1
ATOM 5813 O O . GLN B 1 274 ? -11.453 -23.953 -0.834 1 93.94 274 GLN B O 1
ATOM 5818 N N . GLY B 1 275 ? -10.617 -23.969 -2.834 1 87.94 275 GLY B N 1
ATOM 5819 C CA . GLY B 1 275 ? -11.781 -24.625 -3.408 1 87.94 275 GLY B CA 1
ATOM 5820 C C . GLY B 1 275 ? -11.984 -26.047 -2.898 1 87.94 275 GLY B C 1
ATOM 5821 O O . GLY B 1 275 ? -13.109 -26.453 -2.631 1 87.94 275 GLY B O 1
ATOM 5822 N N . LEU B 1 276 ? -10.945 -26.734 -2.787 1 85.19 276 LEU B N 1
ATOM 5823 C CA . LEU B 1 276 ? -10.984 -28.125 -2.328 1 85.19 276 LEU B CA 1
ATOM 5824 C C . LEU B 1 276 ? -11.453 -28.203 -0.877 1 85.19 276 LEU B C 1
ATOM 5826 O O . LEU B 1 276 ? -12.07 -29.188 -0.469 1 85.19 276 LEU B O 1
ATOM 5830 N N . SER B 1 277 ? -11.172 -27.188 -0.131 1 90.19 277 SER B N 1
ATOM 5831 C CA . SER B 1 277 ? -11.523 -27.156 1.285 1 90.19 277 SER B CA 1
ATOM 5832 C C . SER B 1 277 ? -12.938 -26.625 1.496 1 90.19 277 SER B C 1
ATOM 5834 O O . SER B 1 277 ? -13.406 -26.531 2.631 1 90.19 277 SER B O 1
ATOM 5836 N N . GLY B 1 278 ? -13.578 -26.203 0.408 1 86.56 278 GLY B N 1
ATOM 5837 C CA . GLY B 1 278 ? -14.883 -25.578 0.541 1 86.56 278 GLY B CA 1
ATOM 5838 C C . GLY B 1 278 ? -14.812 -24.172 1.098 1 86.56 278 GLY B C 1
ATOM 5839 O O . GLY B 1 278 ? -15.781 -23.672 1.671 1 86.56 278 GLY B O 1
ATOM 5840 N N . GLY B 1 279 ? -13.68 -23.625 1.044 1 90 279 GLY B N 1
ATOM 5841 C CA . GLY B 1 279 ? -13.523 -22.25 1.472 1 90 279 GLY B CA 1
ATOM 5842 C C . GLY B 1 279 ? -13.195 -22.109 2.945 1 90 279 GLY B C 1
ATOM 5843 O O . GLY B 1 279 ? -13.148 -21 3.479 1 90 279 GLY B O 1
ATOM 5844 N N . ARG B 1 280 ? -12.875 -23.25 3.541 1 91.31 280 ARG B N 1
ATOM 5845 C CA . ARG B 1 280 ? -12.609 -23.219 4.977 1 91.31 280 ARG B CA 1
ATOM 5846 C C . ARG B 1 280 ? -11.125 -23.422 5.266 1 91.31 280 ARG B C 1
ATOM 5848 O O . ARG B 1 280 ? -10.422 -24.094 4.492 1 91.31 280 ARG B O 1
ATOM 5855 N N . ASN B 1 281 ? -10.617 -22.812 6.227 1 93.75 281 ASN B N 1
ATOM 5856 C CA . ASN B 1 281 ? -9.281 -22.969 6.785 1 93.75 281 ASN B CA 1
ATOM 5857 C C . ASN B 1 281 ? -8.203 -22.578 5.781 1 93.75 281 ASN B C 1
ATOM 5859 O O . ASN B 1 281 ? -7.027 -22.891 5.973 1 93.75 281 ASN B O 1
ATOM 5863 N N . VAL B 1 282 ? -8.586 -21.938 4.664 1 96.88 282 VAL B N 1
ATOM 5864 C CA . VAL B 1 282 ? -7.609 -21.547 3.65 1 96.88 282 VAL B CA 1
ATOM 5865 C C . VAL B 1 282 ? -7.738 -20.062 3.352 1 96.88 282 VAL B C 1
ATOM 5867 O O . VAL B 1 282 ? -8.828 -19.578 3.029 1 96.88 282 VAL B O 1
ATOM 5870 N N . ILE B 1 283 ? -6.684 -19.391 3.578 1 97.69 283 ILE B N 1
ATOM 5871 C CA . ILE B 1 283 ? -6.547 -18.016 3.102 1 97.69 283 ILE B CA 1
ATOM 5872 C C . ILE B 1 283 ? -5.977 -18.016 1.687 1 97.69 283 ILE B C 1
ATOM 5874 O O . ILE B 1 283 ? -4.898 -18.562 1.446 1 97.69 283 ILE B O 1
ATOM 5878 N N . TYR B 1 284 ? -6.703 -17.438 0.785 1 97.44 284 TYR B N 1
ATOM 5879 C CA . TYR B 1 284 ? -6.293 -17.438 -0.615 1 97.44 284 TYR B CA 1
ATOM 5880 C C . TYR B 1 284 ? -5.711 -16.094 -1.016 1 97.44 284 TYR B C 1
ATOM 5882 O O . TYR B 1 284 ? -6.34 -15.055 -0.802 1 97.44 284 TYR B O 1
ATOM 5890 N N . LEU B 1 285 ? -4.516 -16.125 -1.528 1 96.94 285 LEU B N 1
ATOM 5891 C CA . LEU B 1 285 ? -3.846 -14.914 -1.994 1 96.94 285 LEU B CA 1
ATOM 5892 C C . LEU B 1 285 ? -3.684 -14.93 -3.51 1 96.94 285 LEU B C 1
ATOM 5894 O O . LEU B 1 285 ? -3.381 -15.977 -4.094 1 96.94 285 LEU B O 1
ATOM 5898 N N . GLY B 1 286 ? -3.957 -13.812 -4.129 1 94.88 286 GLY B N 1
ATOM 5899 C CA . GLY B 1 286 ? -3.707 -13.594 -5.547 1 94.88 286 GLY B CA 1
ATOM 5900 C C . GLY B 1 286 ? -3.133 -12.227 -5.852 1 94.88 286 GLY B C 1
ATOM 5901 O O . GLY B 1 286 ? -3.154 -11.336 -5.004 1 94.88 286 GLY B O 1
ATOM 5902 N N . THR B 1 287 ? -2.539 -12.07 -7.039 1 92.5 287 THR B N 1
ATOM 5903 C CA . THR B 1 287 ? -1.94 -10.797 -7.43 1 92.5 287 THR B CA 1
ATOM 5904 C C . THR B 1 287 ? -2.148 -10.539 -8.922 1 92.5 287 THR B C 1
ATOM 5906 O O . THR B 1 287 ? -2.277 -11.477 -9.703 1 92.5 287 THR B O 1
ATOM 5909 N N . PHE B 1 288 ? -2.188 -9.305 -9.258 1 91.25 288 PHE B N 1
ATOM 5910 C CA . PHE B 1 288 ? -2.285 -8.898 -10.656 1 91.25 288 PHE B CA 1
ATOM 5911 C C . PHE B 1 288 ? -0.944 -8.391 -11.172 1 91.25 288 PHE B C 1
ATOM 5913 O O . PHE B 1 288 ? -0.786 -8.141 -12.367 1 91.25 288 PHE B O 1
ATOM 5920 N N . SER B 1 289 ? -0.026 -8.305 -10.32 1 83.75 289 SER B N 1
ATOM 5921 C CA . SER B 1 289 ? 1.263 -7.723 -10.68 1 83.75 289 SER B CA 1
ATOM 5922 C C . SER B 1 289 ? 2.01 -8.602 -11.68 1 83.75 289 SER B C 1
ATOM 5924 O O . SER B 1 289 ? 2.742 -8.094 -12.531 1 83.75 289 SER B O 1
ATOM 5926 N N . LYS B 1 290 ? 1.869 -9.859 -11.609 1 76.44 290 LYS B N 1
ATOM 5927 C CA . LYS B 1 290 ? 2.551 -10.781 -12.516 1 76.44 290 LYS B CA 1
ATOM 5928 C C . LYS B 1 290 ? 1.756 -10.969 -13.805 1 76.44 290 LYS B C 1
ATOM 5930 O O . LYS B 1 290 ? 2.332 -11.234 -14.859 1 76.44 290 LYS B O 1
ATOM 5935 N N . MET B 1 291 ? 0.503 -10.805 -13.703 1 78.19 291 MET B N 1
ATOM 5936 C CA . MET B 1 291 ? -0.385 -11.039 -14.836 1 78.19 291 MET B CA 1
ATOM 5937 C C . MET B 1 291 ? -0.462 -9.812 -15.734 1 78.19 291 MET B C 1
ATOM 5939 O O . MET B 1 291 ? -0.648 -9.938 -16.953 1 78.19 291 MET B O 1
ATOM 5943 N N . LEU B 1 292 ? -0.352 -8.727 -15.086 1 86.5 292 LEU B N 1
ATOM 5944 C CA . LEU B 1 292 ? -0.474 -7.473 -15.828 1 86.5 292 LEU B CA 1
ATOM 5945 C C . LEU B 1 292 ? 0.826 -6.68 -15.773 1 86.5 292 LEU B C 1
ATOM 5947 O O . LEU B 1 292 ? 1.826 -7.074 -16.375 1 86.5 292 LEU B O 1
ATOM 5951 N N . LEU B 1 293 ? 0.874 -5.656 -14.969 1 85.75 293 LEU B N 1
ATOM 5952 C CA . LEU B 1 293 ? 2.066 -4.832 -14.789 1 85.75 293 LEU B CA 1
ATOM 5953 C C . LEU B 1 293 ? 2.496 -4.809 -13.328 1 85.75 293 LEU B C 1
ATOM 5955 O O . LEU B 1 293 ? 1.668 -4.609 -12.438 1 85.75 293 LEU B O 1
ATOM 5959 N N . PRO B 1 294 ? 3.768 -5.047 -13.195 1 84.94 294 PRO B N 1
ATOM 5960 C CA . PRO B 1 294 ? 4.273 -4.949 -11.82 1 84.94 294 PRO B CA 1
ATOM 5961 C C . PRO B 1 294 ? 3.955 -3.602 -11.172 1 84.94 294 PRO B C 1
ATOM 5963 O O . PRO B 1 294 ? 3.785 -3.525 -9.953 1 84.94 294 PRO B O 1
ATOM 5966 N N . SER B 1 295 ? 3.752 -2.576 -11.945 1 86.31 295 SER B N 1
ATOM 5967 C CA . SER B 1 295 ? 3.523 -1.224 -11.445 1 86.31 295 SER B CA 1
ATOM 5968 C C . SER B 1 295 ? 2.127 -1.081 -10.852 1 86.31 295 SER B C 1
ATOM 5970 O O . SER B 1 295 ? 1.859 -0.143 -10.102 1 86.31 295 SER B O 1
ATOM 5972 N N . ILE B 1 296 ? 1.146 -1.866 -11.094 1 86.25 296 ILE B N 1
ATOM 5973 C CA . ILE B 1 296 ? -0.234 -1.771 -10.633 1 86.25 296 ILE B CA 1
ATOM 5974 C C . ILE B 1 296 ? -0.316 -2.188 -9.164 1 86.25 296 ILE B C 1
ATOM 5976 O O . ILE B 1 296 ? -1.14 -1.665 -8.406 1 86.25 296 ILE B O 1
ATOM 5980 N N . ARG B 1 297 ? 0.516 -2.936 -8.664 1 89.56 297 ARG B N 1
ATOM 5981 C CA . ARG B 1 297 ? 0.695 -3.334 -7.27 1 89.56 297 ARG B CA 1
ATOM 5982 C C . ARG B 1 297 ? -0.64 -3.693 -6.625 1 89.56 297 ARG B C 1
ATOM 5984 O O . ARG B 1 297 ? -0.953 -3.223 -5.531 1 89.56 297 ARG B O 1
ATOM 5991 N N . ILE B 1 298 ? -1.552 -4.41 -7.25 1 95 298 ILE B N 1
ATOM 5992 C CA . ILE B 1 298 ? -2.826 -4.824 -6.672 1 95 298 ILE B CA 1
ATOM 5993 C C . ILE B 1 298 ? -2.814 -6.328 -6.418 1 95 298 ILE B C 1
ATOM 5995 O O . ILE B 1 298 ? -2.512 -7.113 -7.32 1 95 298 ILE B O 1
ATOM 5999 N N . SER B 1 299 ? -3.018 -6.652 -5.258 1 96.56 299 SER B N 1
ATOM 6000 C CA . SER B 1 299 ? -3.195 -8.023 -4.797 1 96.56 299 SER B CA 1
ATOM 6001 C C . SER B 1 299 ? -4.477 -8.172 -3.982 1 96.56 299 SER B C 1
ATOM 6003 O O . SER B 1 299 ? -5.141 -7.184 -3.674 1 96.56 299 SER B O 1
ATOM 6005 N N . TYR B 1 300 ? -4.863 -9.398 -3.707 1 97.69 300 TYR B N 1
ATOM 6006 C CA . TYR B 1 300 ? -6.07 -9.625 -2.922 1 97.69 300 TYR B CA 1
ATOM 6007 C C . TYR B 1 300 ? -5.934 -10.875 -2.053 1 97.69 300 TYR B C 1
ATOM 6009 O O . TYR B 1 300 ? -5.102 -11.742 -2.33 1 97.69 300 TYR B O 1
ATOM 6017 N N . MET B 1 301 ? -6.699 -10.844 -1.013 1 98.06 301 MET B N 1
ATOM 6018 C CA . MET B 1 301 ? -6.789 -11.945 -0.059 1 98.06 301 MET B CA 1
ATOM 6019 C C . MET B 1 301 ? -8.242 -12.32 0.209 1 98.06 301 MET B C 1
ATOM 6021 O O . MET B 1 301 ? -9.109 -11.445 0.295 1 98.06 301 MET B O 1
ATOM 6025 N N . ILE B 1 302 ? -8.5 -13.57 0.205 1 97.75 302 ILE B N 1
ATOM 6026 C CA . ILE B 1 302 ? -9.812 -14.07 0.586 1 97.75 302 ILE B CA 1
ATOM 6027 C C . ILE B 1 302 ? -9.742 -14.719 1.967 1 97.75 302 ILE B C 1
ATOM 6029 O O . ILE B 1 302 ? -9.023 -15.703 2.158 1 97.75 302 ILE B O 1
ATOM 6033 N N . LEU B 1 303 ? -10.477 -14.164 2.877 1 97.06 303 LEU B N 1
ATOM 6034 C CA . LEU B 1 303 ? -10.484 -14.656 4.25 1 97.06 303 LEU B CA 1
ATOM 6035 C C . LEU B 1 303 ? -11.508 -15.773 4.418 1 97.06 303 LEU B C 1
ATOM 6037 O O . LEU B 1 303 ? -12.609 -15.703 3.881 1 97.06 303 LEU B O 1
ATOM 6041 N N . PRO B 1 304 ? -11.109 -16.828 5.094 1 95.12 304 PRO B N 1
ATOM 6042 C CA . PRO B 1 304 ? -12.102 -17.844 5.441 1 95.12 304 PRO B CA 1
ATOM 6043 C C . PRO B 1 304 ? -13.102 -17.359 6.488 1 95.12 304 PRO B C 1
ATOM 6045 O O . PRO B 1 304 ? -12.844 -16.375 7.191 1 95.12 304 PRO B O 1
ATOM 6048 N N . PRO B 1 305 ? -14.203 -17.984 6.57 1 90.19 305 PRO B N 1
ATOM 6049 C CA . PRO B 1 305 ? -15.242 -17.562 7.508 1 90.19 305 PRO B CA 1
ATOM 6050 C C . PRO B 1 305 ? -14.742 -17.469 8.945 1 90.19 305 PRO B C 1
ATOM 6052 O O . PRO B 1 305 ? -15.188 -16.609 9.703 1 90.19 305 PRO B O 1
ATOM 6055 N N . GLU B 1 306 ? -13.82 -18.297 9.312 1 89.62 306 GLU B N 1
ATOM 6056 C CA . GLU B 1 306 ? -13.312 -18.375 10.68 1 89.62 306 GLU B CA 1
ATOM 6057 C C . GLU B 1 306 ? -12.617 -17.078 11.078 1 89.62 306 GLU B C 1
ATOM 6059 O O . GLU B 1 306 ? -12.531 -16.75 12.266 1 89.62 306 GLU B O 1
ATOM 6064 N N . LEU B 1 307 ? -12.156 -16.312 10.156 1 94.25 307 LEU B N 1
ATOM 6065 C CA . LEU B 1 307 ? -11.398 -15.094 10.453 1 94.25 307 LEU B CA 1
ATOM 6066 C C . LEU B 1 307 ? -12.258 -13.852 10.227 1 94.25 307 LEU B C 1
ATOM 6068 O O . LEU B 1 307 ? -11.859 -12.742 10.578 1 94.25 307 LEU B O 1
ATOM 6072 N N . MET B 1 308 ? -13.469 -14.031 9.719 1 92.94 308 MET B N 1
ATOM 6073 C CA . MET B 1 308 ? -14.281 -12.906 9.266 1 92.94 308 MET B CA 1
ATOM 6074 C C . MET B 1 308 ? -14.758 -12.07 10.445 1 92.94 308 MET B C 1
ATOM 6076 O O . MET B 1 308 ? -14.781 -10.844 10.367 1 92.94 308 MET B O 1
ATOM 6080 N N . GLU B 1 309 ? -15.125 -12.688 11.453 1 91.19 309 GLU B N 1
ATOM 6081 C CA . GLU B 1 309 ? -15.609 -11.961 12.617 1 91.19 309 GLU B CA 1
ATOM 6082 C C . GLU B 1 309 ? -14.523 -11.047 13.188 1 91.19 309 GLU B C 1
ATOM 6084 O O . GLU B 1 309 ? -14.773 -9.867 13.445 1 91.19 309 GLU B O 1
ATOM 6089 N N . THR B 1 310 ? -13.391 -11.617 13.367 1 93.12 310 THR B N 1
ATOM 6090 C CA . THR B 1 310 ? -12.273 -10.852 13.891 1 93.12 310 THR B CA 1
ATOM 6091 C C . THR B 1 310 ? -11.898 -9.719 12.938 1 93.12 310 THR B C 1
ATOM 6093 O O . THR B 1 310 ? -11.633 -8.594 13.375 1 93.12 310 THR B O 1
ATOM 6096 N N . TYR B 1 311 ? -11.93 -10.008 11.656 1 95.75 311 TYR B N 1
ATOM 6097 C CA . TYR B 1 311 ? -11.594 -8.992 10.664 1 95.75 311 TYR B CA 1
ATOM 6098 C C . TYR B 1 311 ? -12.609 -7.859 10.68 1 95.75 311 TYR B C 1
ATOM 6100 O O . TYR B 1 311 ? -12.242 -6.684 10.609 1 95.75 311 TYR B O 1
ATOM 6108 N N . GLU B 1 312 ? -13.82 -8.203 10.789 1 91.69 312 GLU B N 1
ATOM 6109 C CA . GLU B 1 312 ? -14.883 -7.199 10.781 1 91.69 312 GLU B CA 1
ATOM 6110 C C . GLU B 1 312 ? -14.727 -6.223 11.945 1 91.69 312 GLU B C 1
ATOM 6112 O O . GLU B 1 312 ? -15.023 -5.035 11.805 1 91.69 312 GLU B O 1
ATOM 6117 N N . LYS B 1 313 ? -14.25 -6.66 12.992 1 92 313 LYS B N 1
ATOM 6118 C CA . LYS B 1 313 ? -14.062 -5.824 14.18 1 92 313 LYS B CA 1
ATOM 6119 C C . LYS B 1 313 ? -12.875 -4.883 14 1 92 313 LYS B C 1
ATOM 6121 O O . LYS B 1 313 ? -12.812 -3.83 14.633 1 92 313 LYS B O 1
ATOM 6126 N N . ARG B 1 314 ? -11.984 -5.227 13.062 1 94 314 ARG B N 1
ATOM 6127 C CA . ARG B 1 314 ? -10.719 -4.5 13 1 94 314 ARG B CA 1
ATOM 6128 C C . ARG B 1 314 ? -10.562 -3.795 11.656 1 94 314 ARG B C 1
ATOM 6130 O O . ARG B 1 314 ? -9.688 -2.943 11.492 1 94 314 ARG B O 1
ATOM 6137 N N . LYS B 1 315 ? -11.391 -4.133 10.734 1 94.38 315 LYS B N 1
ATOM 6138 C CA . LYS B 1 315 ? -11.18 -3.709 9.352 1 94.38 315 LYS B CA 1
ATOM 6139 C C . LYS B 1 315 ? -11.07 -2.189 9.25 1 94.38 315 LYS B C 1
ATOM 6141 O O . LYS B 1 315 ? -10.266 -1.674 8.469 1 94.38 315 LYS B O 1
ATOM 6146 N N . ASN B 1 316 ? -11.75 -1.44 10.102 1 90.12 316 ASN B N 1
ATOM 6147 C CA . ASN B 1 316 ? -11.734 0.017 10.031 1 90.12 316 ASN B CA 1
ATOM 6148 C C . ASN B 1 316 ? -10.438 0.587 10.609 1 90.12 316 ASN B C 1
ATOM 6150 O O . ASN B 1 316 ? -10.141 1.769 10.422 1 90.12 316 ASN B O 1
ATOM 6154 N N . ASN B 1 317 ? -9.656 -0.253 11.18 1 92.88 317 ASN B N 1
ATOM 6155 C CA . ASN B 1 317 ? -8.367 0.177 11.711 1 92.88 317 ASN B CA 1
ATOM 6156 C C . ASN B 1 317 ? -7.273 0.122 10.648 1 92.88 317 ASN B C 1
ATOM 6158 O O . ASN B 1 317 ? -6.172 0.631 10.859 1 92.88 317 ASN B O 1
ATOM 6162 N N . TYR B 1 318 ? -7.602 -0.441 9.547 1 94.56 318 TYR B N 1
ATOM 6163 C CA . TYR B 1 318 ? -6.629 -0.584 8.469 1 94.56 318 TYR B CA 1
ATOM 6164 C C . TYR B 1 318 ? -7.008 0.278 7.27 1 94.56 318 TYR B C 1
ATOM 6166 O O . TYR B 1 318 ? -8.156 0.251 6.816 1 94.56 318 TYR B O 1
ATOM 6174 N N . ASN B 1 319 ? -6.023 0.985 6.797 1 91.88 319 ASN B N 1
ATOM 6175 C CA . ASN B 1 319 ? -6.254 1.823 5.625 1 91.88 319 ASN B CA 1
ATOM 6176 C C . ASN B 1 319 ? -6.039 1.048 4.328 1 91.88 319 ASN B C 1
ATOM 6178 O O . ASN B 1 319 ? -5.184 0.165 4.266 1 91.88 319 ASN B O 1
ATOM 6182 N N . GLN B 1 320 ? -6.883 1.476 3.377 1 93.31 320 GLN B N 1
ATOM 6183 C CA . GLN B 1 320 ? -6.691 0.938 2.035 1 93.31 320 GLN B CA 1
ATOM 6184 C C . GLN B 1 320 ? -5.363 1.397 1.443 1 93.31 320 GLN B C 1
ATOM 6186 O O . GLN B 1 320 ? -4.973 2.555 1.606 1 93.31 320 GLN B O 1
ATOM 6191 N N . THR B 1 321 ? -4.668 0.438 0.757 1 94.31 321 THR B N 1
ATOM 6192 C CA . THR B 1 321 ? -3.33 0.768 0.275 1 94.31 321 THR B CA 1
ATOM 6193 C C . THR B 1 321 ? -3.301 0.812 -1.25 1 94.31 321 THR B C 1
ATOM 6195 O O . THR B 1 321 ? -2.449 1.479 -1.84 1 94.31 321 THR B O 1
ATOM 6198 N N . ALA B 1 322 ? -4.16 0.105 -1.892 1 94.62 322 ALA B N 1
ATOM 6199 C CA . ALA B 1 322 ? -4.148 0.026 -3.35 1 94.62 322 ALA B CA 1
ATOM 6200 C C . ALA B 1 322 ? -4.727 1.293 -3.973 1 94.62 322 ALA B C 1
ATOM 6202 O O . ALA B 1 322 ? -5.684 1.871 -3.449 1 94.62 322 ALA B O 1
ATOM 6203 N N . SER B 1 323 ? -4.18 1.644 -5.09 1 92.5 323 SER B N 1
ATOM 6204 C CA . SER B 1 323 ? -4.66 2.812 -5.82 1 92.5 323 SER B CA 1
ATOM 6205 C C . SER B 1 323 ? -6.129 2.666 -6.191 1 92.5 323 SER B C 1
ATOM 6207 O O . SER B 1 323 ? -6.531 1.663 -6.785 1 92.5 323 SER B O 1
ATOM 6209 N N . LYS B 1 324 ? -6.855 3.686 -5.785 1 92.69 324 LYS B N 1
ATOM 6210 C CA . LYS B 1 324 ? -8.281 3.65 -6.113 1 92.69 324 LYS B CA 1
ATOM 6211 C C . LYS B 1 324 ? -8.492 3.699 -7.625 1 92.69 324 LYS B C 1
ATOM 6213 O O . LYS B 1 324 ? -9.336 2.975 -8.164 1 92.69 324 LYS B O 1
ATOM 6218 N N . ALA B 1 325 ? -7.773 4.547 -8.305 1 92.75 325 ALA B N 1
ATOM 6219 C CA . ALA B 1 325 ? -7.895 4.68 -9.758 1 92.75 325 ALA B CA 1
ATOM 6220 C C . ALA B 1 325 ? -7.609 3.352 -10.453 1 92.75 325 ALA B C 1
ATOM 6222 O O . ALA B 1 325 ? -8.32 2.969 -11.391 1 92.75 325 ALA B O 1
ATOM 6223 N N . GLU B 1 326 ? -6.664 2.686 -10.008 1 94.62 326 GLU B N 1
ATOM 6224 C CA . GLU B 1 326 ? -6.293 1.412 -10.617 1 94.62 326 GLU B CA 1
ATOM 6225 C C . GLU B 1 326 ? -7.336 0.337 -10.328 1 94.62 326 GLU B C 1
ATOM 6227 O O . GLU B 1 326 ? -7.594 -0.528 -11.164 1 94.62 326 GLU B O 1
ATOM 6232 N N . GLN B 1 327 ? -7.895 0.36 -9.141 1 96 327 GLN B N 1
ATOM 6233 C CA . GLN B 1 327 ? -8.977 -0.568 -8.836 1 96 327 GLN B CA 1
ATOM 6234 C C . GLN B 1 327 ? -10.164 -0.356 -9.773 1 96 327 GLN B C 1
ATOM 6236 O O . GLN B 1 327 ? -10.742 -1.32 -10.281 1 96 327 GLN B O 1
ATOM 6241 N N . ILE B 1 328 ? -10.5 0.909 -9.961 1 94.31 328 ILE B N 1
ATOM 6242 C CA . ILE B 1 328 ? -11.617 1.254 -10.836 1 94.31 328 ILE B CA 1
ATOM 6243 C C . ILE B 1 328 ? -11.32 0.792 -12.258 1 94.31 328 ILE B C 1
ATOM 6245 O O . ILE B 1 328 ? -12.164 0.168 -12.906 1 94.31 328 ILE B O 1
ATOM 6249 N N . ALA B 1 329 ? -10.156 1.066 -12.719 1 94.5 329 ALA B N 1
ATOM 6250 C CA . ALA B 1 329 ? -9.75 0.656 -14.062 1 94.5 329 ALA B CA 1
ATOM 6251 C C . ALA B 1 329 ? -9.789 -0.863 -14.203 1 94.5 329 ALA B C 1
ATOM 6253 O O . ALA B 1 329 ? -10.305 -1.385 -15.195 1 94.5 329 ALA B O 1
ATOM 6254 N N . LEU B 1 330 ? -9.273 -1.58 -13.242 1 96.19 330 LEU B N 1
ATOM 6255 C CA . LEU B 1 330 ? -9.219 -3.037 -13.273 1 96.19 330 LEU B CA 1
ATOM 6256 C C . LEU B 1 330 ? -10.617 -3.637 -13.258 1 96.19 330 LEU B C 1
ATOM 6258 O O . LEU B 1 330 ? -10.859 -4.676 -13.883 1 96.19 330 LEU B O 1
ATOM 6262 N N . THR B 1 331 ? -11.492 -2.961 -12.492 1 95 331 THR B N 1
ATOM 6263 C CA . THR B 1 331 ? -12.875 -3.422 -12.438 1 95 331 THR B CA 1
ATOM 6264 C C . THR B 1 331 ? -13.461 -3.539 -13.836 1 95 331 THR B C 1
ATOM 6266 O O . THR B 1 331 ? -13.945 -4.605 -14.227 1 95 331 THR B O 1
ATOM 6269 N N . GLN B 1 332 ? -13.344 -2.479 -14.586 1 92.25 332 GLN B N 1
ATOM 6270 C CA . GLN B 1 332 ? -13.906 -2.467 -15.93 1 92.25 332 GLN B CA 1
ATOM 6271 C C . GLN B 1 332 ? -13.094 -3.352 -16.875 1 92.25 332 GLN B C 1
ATOM 6273 O O . GLN B 1 332 ? -13.648 -3.994 -17.766 1 92.25 332 GLN B O 1
ATOM 6278 N N . PHE B 1 333 ? -11.812 -3.387 -16.703 1 95.19 333 PHE B N 1
ATOM 6279 C CA . PHE B 1 333 ? -10.906 -4.203 -17.5 1 95.19 333 PHE B CA 1
ATOM 6280 C C . PHE B 1 333 ? -11.289 -5.676 -17.422 1 95.19 333 PHE B C 1
ATOM 6282 O O . PHE B 1 333 ? -11.297 -6.375 -18.438 1 95.19 333 PHE B O 1
ATOM 6289 N N . ILE B 1 334 ? -11.633 -6.152 -16.234 1 94.12 334 ILE B N 1
ATOM 6290 C CA . ILE B 1 334 ? -12.031 -7.539 -16 1 94.12 334 ILE B CA 1
ATOM 6291 C C . ILE B 1 334 ? -13.438 -7.766 -16.562 1 94.12 334 ILE B C 1
ATOM 6293 O O . ILE B 1 334 ? -13.68 -8.758 -17.25 1 94.12 334 ILE B O 1
ATOM 6297 N N . ARG B 1 335 ? -14.297 -6.836 -16.281 1 89.56 335 ARG B N 1
ATOM 6298 C CA . ARG B 1 335 ? -15.68 -6.941 -16.734 1 89.56 335 ARG B CA 1
ATOM 6299 C C . ARG B 1 335 ? -15.75 -7.094 -18.25 1 89.56 335 ARG B C 1
ATOM 6301 O O . ARG B 1 335 ? -16.578 -7.859 -18.75 1 89.56 335 ARG B O 1
ATOM 6308 N N . ASP B 1 336 ? -14.875 -6.406 -18.922 1 92 336 ASP B N 1
ATOM 6309 C CA . ASP B 1 336 ? -14.883 -6.395 -20.375 1 92 336 ASP B CA 1
ATOM 6310 C C . ASP B 1 336 ? -14.148 -7.609 -20.938 1 92 336 ASP B C 1
ATOM 6312 O O . ASP B 1 336 ? -14.062 -7.777 -22.156 1 92 336 ASP B O 1
ATOM 6316 N N . GLY B 1 337 ? -13.555 -8.43 -20.125 1 90.19 337 GLY B N 1
ATOM 6317 C CA . GLY B 1 337 ? -12.938 -9.68 -20.547 1 90.19 337 GLY B CA 1
ATOM 6318 C C . GLY B 1 337 ? -11.484 -9.523 -20.953 1 90.19 337 GLY B C 1
ATOM 6319 O O . GLY B 1 337 ? -10.875 -10.461 -21.453 1 90.19 337 GLY B O 1
ATOM 6320 N N . HIS B 1 338 ? -10.914 -8.406 -20.703 1 91.56 338 HIS B N 1
ATOM 6321 C CA . HIS B 1 338 ? -9.578 -8.125 -21.203 1 91.56 338 HIS B CA 1
ATOM 6322 C C . HIS B 1 338 ? -8.508 -8.773 -20.344 1 91.56 338 HIS B C 1
ATOM 6324 O O . HIS B 1 338 ? -7.395 -9.023 -20.812 1 91.56 338 HIS B O 1
ATOM 6330 N N . LEU B 1 339 ? -8.852 -9.031 -19.047 1 91.62 339 LEU B N 1
ATOM 6331 C CA . LEU B 1 339 ? -7.879 -9.742 -18.219 1 91.62 339 LEU B CA 1
ATOM 6332 C C . LEU B 1 339 ? -7.621 -11.141 -18.781 1 91.62 339 LEU B C 1
ATOM 6334 O O . LEU B 1 339 ? -6.469 -11.547 -18.938 1 91.62 339 LEU B O 1
ATOM 6338 N N . ALA B 1 340 ? -8.641 -11.828 -19.094 1 86.44 340 ALA B N 1
ATOM 6339 C CA . ALA B 1 340 ? -8.516 -13.164 -19.656 1 86.44 340 ALA B CA 1
ATOM 6340 C C . ALA B 1 340 ? -7.742 -13.141 -20.969 1 86.44 340 ALA B C 1
ATOM 6342 O O . ALA B 1 340 ? -6.887 -13.992 -21.219 1 86.44 340 ALA B O 1
ATOM 6343 N N . SER B 1 341 ? -8.047 -12.188 -21.766 1 87.88 341 SER B N 1
ATOM 6344 C CA . SER B 1 341 ? -7.371 -12.039 -23.047 1 87.88 341 SER B CA 1
ATOM 6345 C C . SER B 1 341 ? -5.891 -11.734 -22.859 1 87.88 341 SER B C 1
ATOM 6347 O O . SER B 1 341 ? -5.047 -12.242 -23.594 1 87.88 341 SER B O 1
ATOM 6349 N N . GLN B 1 342 ? -5.629 -10.898 -21.906 1 88.69 342 GLN B N 1
ATOM 6350 C CA . GLN B 1 342 ? -4.246 -10.547 -21.594 1 88.69 342 GLN B CA 1
ATOM 6351 C C . GLN B 1 342 ? -3.459 -11.766 -21.125 1 88.69 342 GLN B C 1
ATOM 6353 O O . GLN B 1 342 ? -2.303 -11.945 -21.516 1 88.69 342 GLN B O 1
ATOM 6358 N N . VAL B 1 343 ? -4.02 -12.555 -20.297 1 86.31 343 VAL B N 1
ATOM 6359 C CA . VAL B 1 343 ? -3.375 -13.75 -19.781 1 86.31 343 VAL B CA 1
ATOM 6360 C C . VAL B 1 343 ? -3.057 -14.711 -20.922 1 86.31 343 VAL B C 1
ATOM 6362 O O . VAL B 1 343 ? -1.96 -15.266 -21 1 86.31 343 VAL B O 1
ATOM 6365 N N . ARG B 1 344 ? -3.973 -14.883 -21.812 1 84.56 344 ARG B N 1
ATOM 6366 C CA . ARG B 1 344 ? -3.77 -15.75 -22.953 1 84.56 344 ARG B CA 1
ATOM 6367 C C . ARG B 1 344 ? -2.623 -15.25 -23.828 1 84.56 344 ARG B C 1
ATOM 6369 O O . ARG B 1 344 ? -1.783 -16.047 -24.266 1 84.56 344 ARG B O 1
ATOM 6376 N N . LYS B 1 345 ? -2.635 -14 -24.031 1 86.38 345 LYS B N 1
ATOM 6377 C CA . LYS B 1 345 ? -1.579 -13.398 -24.844 1 86.38 345 LYS B CA 1
ATOM 6378 C C . LYS B 1 345 ? -0.213 -13.57 -24.188 1 86.38 345 LYS B C 1
ATOM 6380 O O . LYS B 1 345 ? 0.756 -13.953 -24.844 1 86.38 345 LYS B O 1
ATOM 6385 N N . SER B 1 346 ? -0.189 -13.266 -22.969 1 86.38 346 SER B N 1
ATOM 6386 C CA . SER B 1 346 ? 1.059 -13.375 -22.219 1 86.38 346 SER B CA 1
ATOM 6387 C C . SER B 1 346 ? 1.582 -14.812 -22.219 1 86.38 346 SER B C 1
ATOM 6389 O O . SER B 1 346 ? 2.785 -15.031 -22.375 1 86.38 346 SER B O 1
ATOM 6391 N N . ARG B 1 347 ? 0.718 -15.734 -22.078 1 82.69 347 ARG B N 1
ATOM 6392 C CA . ARG B 1 347 ? 1.09 -17.141 -22.109 1 82.69 347 ARG B CA 1
ATOM 6393 C C . ARG B 1 347 ? 1.725 -17.531 -23.438 1 82.69 347 ARG B C 1
ATOM 6395 O O . ARG B 1 347 ? 2.756 -18.203 -23.469 1 82.69 347 ARG B O 1
ATOM 6402 N N . LYS B 1 348 ? 1.095 -17.125 -24.406 1 84.94 348 LYS B N 1
ATOM 6403 C CA . LYS B 1 348 ? 1.575 -17.453 -25.75 1 84.94 348 LYS B CA 1
ATOM 6404 C C . LYS B 1 348 ? 2.959 -16.859 -26 1 84.94 348 LYS B C 1
ATOM 6406 O O . LYS B 1 348 ? 3.857 -17.531 -26.484 1 84.94 348 LYS B O 1
ATOM 6411 N N . ILE B 1 349 ? 3.092 -15.672 -25.625 1 87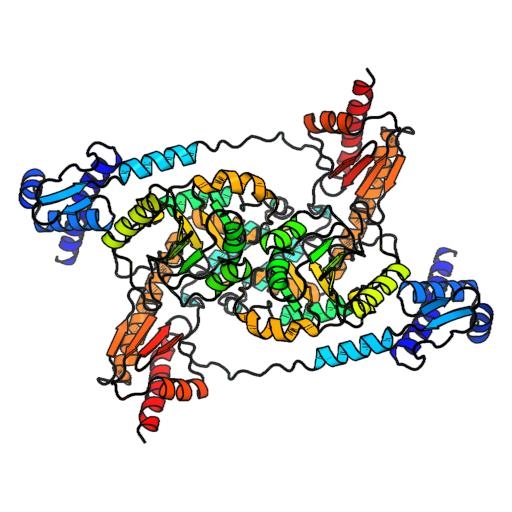 349 ILE B N 1
ATOM 6412 C CA . ILE B 1 349 ? 4.34 -14.961 -25.891 1 87 349 ILE B CA 1
ATOM 6413 C C . ILE B 1 349 ? 5.457 -15.547 -25.031 1 87 349 ILE B C 1
ATOM 6415 O O . ILE B 1 349 ? 6.566 -15.773 -25.516 1 87 349 ILE B O 1
ATOM 6419 N N . HIS B 1 350 ? 5.199 -15.781 -23.812 1 85.25 350 HIS B N 1
ATOM 6420 C CA . HIS B 1 350 ? 6.219 -16.297 -22.906 1 85.25 350 HIS B CA 1
ATOM 6421 C C . HIS B 1 350 ? 6.645 -17.703 -23.297 1 85.25 350 HIS B C 1
ATOM 6423 O O . HIS B 1 350 ? 7.824 -18.047 -23.188 1 85.25 350 HIS B O 1
ATOM 6429 N N . LEU B 1 351 ? 5.711 -18.484 -23.703 1 85.38 351 LEU B N 1
ATOM 6430 C CA . LEU B 1 351 ? 6.047 -19.828 -24.172 1 85.38 351 LEU B CA 1
ATOM 6431 C C . LEU B 1 351 ? 6.941 -19.766 -25.391 1 85.38 351 LEU B C 1
ATOM 6433 O O . LEU B 1 351 ? 7.934 -20.5 -25.484 1 85.38 351 LEU B O 1
ATOM 6437 N N . ALA B 1 352 ? 6.539 -18.984 -26.297 1 89.06 352 ALA B N 1
ATOM 6438 C CA . ALA B 1 352 ? 7.332 -18.812 -27.516 1 89.06 352 ALA B CA 1
ATOM 6439 C C . ALA B 1 352 ? 8.742 -18.344 -27.188 1 89.06 352 ALA B C 1
ATOM 6441 O O . ALA B 1 352 ? 9.719 -18.812 -27.781 1 89.06 352 ALA B O 1
ATOM 6442 N N . LYS B 1 353 ? 8.805 -17.438 -26.312 1 90.69 353 LYS B N 1
ATOM 6443 C CA . LYS B 1 353 ? 10.109 -16.906 -25.922 1 90.69 353 LYS B CA 1
ATOM 6444 C C . LYS B 1 353 ? 10.938 -17.953 -25.172 1 90.69 353 LYS B C 1
ATOM 6446 O O . LYS B 1 353 ? 12.148 -18.047 -25.391 1 90.69 353 LYS B O 1
ATOM 6451 N N . ALA B 1 354 ? 10.305 -18.641 -24.297 1 90.19 354 ALA B N 1
ATOM 6452 C CA . ALA B 1 354 ? 11.008 -19.688 -23.562 1 90.19 354 ALA B CA 1
ATOM 6453 C C . ALA B 1 354 ? 11.555 -20.75 -24.516 1 90.19 354 ALA B C 1
ATOM 6455 O O . ALA B 1 354 ? 12.695 -21.203 -24.359 1 90.19 354 ALA B O 1
ATOM 6456 N N . GLU B 1 355 ? 10.773 -21.094 -25.422 1 91.56 355 GLU B N 1
ATOM 6457 C CA . GLU B 1 355 ? 11.203 -22.062 -26.422 1 91.56 355 GLU B CA 1
ATOM 6458 C C . GLU B 1 355 ? 12.352 -21.531 -27.266 1 91.56 355 GLU B C 1
ATOM 6460 O O . GLU B 1 355 ? 13.32 -22.25 -27.531 1 91.56 355 GLU B O 1
ATOM 6465 N N . LYS B 1 356 ? 12.195 -20.328 -27.609 1 94.75 356 LYS B N 1
ATOM 6466 C CA . LYS B 1 356 ? 13.25 -19.719 -28.406 1 94.75 356 LYS B CA 1
ATOM 6467 C C . LYS B 1 356 ? 14.555 -19.625 -27.609 1 94.75 356 LYS B C 1
ATOM 6469 O O . LYS B 1 356 ? 15.633 -19.859 -28.156 1 94.75 356 LYS B O 1
ATOM 6474 N N . LEU B 1 357 ? 14.445 -19.219 -26.422 1 95 357 LEU B N 1
ATOM 6475 C CA . LEU B 1 357 ? 15.617 -19.141 -25.562 1 95 357 LEU B CA 1
ATOM 6476 C C . LEU B 1 357 ? 16.25 -20.516 -25.391 1 95 357 LEU B C 1
ATOM 6478 O O . LEU B 1 357 ? 17.469 -20.656 -25.453 1 95 357 LEU B O 1
ATOM 6482 N N . ALA B 1 358 ? 15.453 -21.5 -25.156 1 94.75 358 ALA B N 1
ATOM 6483 C CA . ALA B 1 358 ? 15.938 -22.859 -25 1 94.75 358 ALA B CA 1
ATOM 6484 C C . ALA B 1 358 ? 16.625 -23.344 -26.281 1 94.75 358 ALA B C 1
ATOM 6486 O O . ALA B 1 358 ? 17.688 -23.969 -26.203 1 94.75 358 ALA B O 1
ATOM 6487 N N . ASP B 1 359 ? 16.016 -23.031 -27.312 1 95.25 359 ASP B N 1
ATOM 6488 C CA . ASP B 1 359 ? 16.594 -23.422 -28.609 1 95.25 359 ASP B CA 1
ATOM 6489 C C . ASP B 1 359 ? 17.938 -22.734 -28.844 1 95.25 359 ASP B C 1
ATOM 6491 O O . ASP B 1 359 ? 18.891 -23.375 -29.312 1 95.25 359 ASP B O 1
ATOM 6495 N N . SER B 1 360 ? 17.984 -21.5 -28.578 1 95.94 360 SER B N 1
ATOM 6496 C CA . SER B 1 360 ? 19.219 -20.75 -28.703 1 95.94 360 SER B CA 1
ATOM 6497 C C . SER B 1 360 ? 20.312 -21.328 -27.812 1 95.94 360 SER B C 1
ATOM 6499 O O . SER B 1 360 ? 21.469 -21.438 -28.219 1 95.94 360 SER B O 1
ATOM 6501 N N . ALA B 1 361 ? 19.953 -21.625 -26.625 1 95.94 361 ALA B N 1
ATOM 6502 C CA . ALA B 1 361 ? 20.891 -22.188 -25.672 1 95.94 361 ALA B CA 1
ATOM 6503 C C . ALA B 1 361 ? 21.406 -23.547 -26.156 1 95.94 361 ALA B C 1
ATOM 6505 O O . ALA B 1 361 ? 22.609 -23.812 -26.078 1 95.94 361 ALA B O 1
ATOM 6506 N N . LYS B 1 362 ? 20.516 -24.328 -26.641 1 95.19 362 LYS B N 1
ATOM 6507 C CA . LYS B 1 362 ? 20.906 -25.641 -27.172 1 95.19 362 LYS B CA 1
ATOM 6508 C C . LYS B 1 362 ? 21.844 -25.516 -28.359 1 95.19 362 LYS B C 1
ATOM 6510 O O . LYS B 1 362 ? 22.844 -26.234 -28.453 1 95.19 362 LYS B O 1
ATOM 6515 N N . LYS B 1 363 ? 21.5 -24.641 -29.141 1 95.12 363 LYS B N 1
ATOM 6516 C CA . LYS B 1 363 ? 22.281 -24.422 -30.359 1 95.12 363 LYS B CA 1
ATOM 6517 C C . LYS B 1 363 ? 23.688 -23.922 -30.031 1 95.12 363 LYS B C 1
ATOM 6519 O O . LYS B 1 363 ? 24.656 -24.391 -30.641 1 95.12 363 LYS B O 1
ATOM 6524 N N . ILE B 1 364 ? 23.812 -23.078 -29.141 1 95 364 ILE B N 1
ATOM 6525 C CA . ILE B 1 364 ? 25.078 -22.359 -28.922 1 95 364 ILE B CA 1
ATOM 6526 C C . ILE B 1 364 ? 25.891 -23.047 -27.844 1 95 364 ILE B C 1
ATOM 6528 O O . ILE B 1 364 ? 27.125 -23.172 -27.969 1 95 364 ILE B O 1
ATOM 6532 N N . LEU B 1 365 ? 25.328 -23.422 -26.766 1 92.31 365 LEU B N 1
ATOM 6533 C CA . LEU B 1 365 ? 26.062 -24.016 -25.656 1 92.31 365 LEU B CA 1
ATOM 6534 C C . LEU B 1 365 ? 26.344 -25.484 -25.922 1 92.31 365 LEU B C 1
ATOM 6536 O O . LEU B 1 365 ? 27.266 -26.062 -25.328 1 92.31 365 LEU B O 1
ATOM 6540 N N . GLY B 1 366 ? 25.578 -26.078 -26.75 1 85 366 GLY B N 1
ATOM 6541 C CA . GLY B 1 366 ? 25.891 -27.406 -27.234 1 85 366 GLY B CA 1
ATOM 6542 C C . GLY B 1 366 ? 25.406 -28.5 -26.312 1 85 366 GLY B C 1
ATOM 6543 O O . GLY B 1 366 ? 24.516 -28.281 -25.5 1 85 366 GLY B O 1
ATOM 6544 N N . LYS B 1 367 ? 26.016 -29.688 -26.484 1 82.25 367 LYS B N 1
ATOM 6545 C CA . LYS B 1 367 ? 25.531 -30.922 -25.875 1 82.25 367 LYS B CA 1
ATOM 6546 C C . LYS B 1 367 ? 25.969 -31 -24.406 1 82.25 367 LYS B C 1
ATOM 6548 O O . LYS B 1 367 ? 25.406 -31.781 -23.641 1 82.25 367 LYS B O 1
ATOM 6553 N N . ASP B 1 368 ? 26.797 -30.141 -24.031 1 81.88 368 ASP B N 1
ATOM 6554 C CA . ASP B 1 368 ? 27.328 -30.219 -22.672 1 81.88 368 ASP B CA 1
ATOM 6555 C C . ASP B 1 368 ? 26.391 -29.578 -21.672 1 81.88 368 ASP B C 1
ATOM 6557 O O . ASP B 1 368 ? 26.594 -29.703 -20.453 1 81.88 368 ASP B O 1
ATOM 6561 N N . VAL B 1 369 ? 25.406 -28.938 -22.141 1 91.75 369 VAL B N 1
ATOM 6562 C CA . VAL B 1 369 ? 24.469 -28.266 -21.25 1 91.75 369 VAL B CA 1
ATOM 6563 C C . VAL B 1 369 ? 23.062 -28.781 -21.5 1 91.75 369 VAL B C 1
ATOM 6565 O O . VAL B 1 369 ? 22.594 -28.781 -22.656 1 91.75 369 VAL B O 1
ATOM 6568 N N . ASP B 1 370 ? 22.469 -29.297 -20.5 1 93.88 370 ASP B N 1
ATOM 6569 C CA . ASP B 1 370 ? 21.062 -29.688 -20.594 1 93.88 370 ASP B CA 1
ATOM 6570 C C . ASP B 1 370 ? 20.156 -28.469 -20.438 1 93.88 370 ASP B C 1
ATOM 6572 O O . ASP B 1 370 ? 20.312 -27.688 -19.5 1 93.88 370 ASP B O 1
ATOM 6576 N N . VAL B 1 371 ? 19.281 -28.312 -21.375 1 94.38 371 VAL B N 1
ATOM 6577 C CA . VAL B 1 371 ? 18.375 -27.156 -21.406 1 94.38 371 VAL B CA 1
ATOM 6578 C C . VAL B 1 371 ? 16.938 -27.625 -21.219 1 94.38 371 VAL B C 1
ATOM 6580 O O . VAL B 1 371 ? 16.438 -28.453 -21.984 1 94.38 371 VAL B O 1
ATOM 6583 N N . GLN B 1 372 ? 16.266 -27.109 -20.234 1 90.19 372 GLN B N 1
ATOM 6584 C CA . GLN B 1 372 ? 14.875 -27.469 -19.953 1 90.19 372 GLN B CA 1
ATOM 6585 C C . GLN B 1 372 ? 14 -26.234 -19.812 1 90.19 372 GLN B C 1
ATOM 6587 O O . GLN B 1 372 ? 14.383 -25.266 -19.141 1 90.19 372 GLN B O 1
ATOM 6592 N N . VAL B 1 373 ? 12.859 -26.297 -20.469 1 87.19 373 VAL B N 1
ATOM 6593 C CA . VAL B 1 373 ? 11.859 -25.25 -20.266 1 87.19 373 VAL B CA 1
ATOM 6594 C C . VAL B 1 373 ? 11.016 -25.562 -19.047 1 87.19 373 VAL B C 1
ATOM 6596 O O . VAL B 1 373 ? 10.57 -26.688 -18.859 1 87.19 373 VAL B O 1
ATOM 6599 N N . GLY B 1 374 ? 10.867 -24.578 -18.266 1 78.06 374 GLY B N 1
ATOM 6600 C CA . GLY B 1 374 ? 10.062 -24.766 -17.062 1 78.06 374 GLY B CA 1
ATOM 6601 C C . GLY B 1 374 ? 8.602 -25.016 -17.375 1 78.06 374 GLY B C 1
ATOM 6602 O O . GLY B 1 374 ? 8.102 -24.625 -18.438 1 78.06 374 GLY B O 1
ATOM 6603 N N . ALA B 1 375 ? 7.941 -25.578 -16.406 1 69.94 375 ALA B N 1
ATOM 6604 C CA . ALA B 1 375 ? 6.531 -25.938 -16.578 1 69.94 375 ALA B CA 1
ATOM 6605 C C . ALA B 1 375 ? 5.668 -24.688 -16.688 1 69.94 375 ALA B C 1
ATOM 6607 O O . ALA B 1 375 ? 4.613 -24.703 -17.328 1 69.94 375 ALA B O 1
ATOM 6608 N N . ALA B 1 376 ? 6.184 -23.594 -16.094 1 67.81 376 ALA B N 1
ATOM 6609 C CA . ALA B 1 376 ? 5.398 -22.359 -16.109 1 67.81 376 ALA B CA 1
ATOM 6610 C C . ALA B 1 376 ? 5.672 -21.562 -17.375 1 67.81 376 ALA B C 1
ATOM 6612 O O . ALA B 1 376 ? 5.012 -20.547 -17.641 1 67.81 376 ALA B O 1
ATOM 6613 N N . GLY B 1 377 ? 6.566 -22 -18.125 1 65.31 377 GLY B N 1
ATOM 6614 C CA . GLY B 1 377 ? 6.801 -21.453 -19.453 1 65.31 377 GLY B CA 1
ATOM 6615 C C . GLY B 1 377 ? 7.5 -20.109 -19.422 1 65.31 377 GLY B C 1
ATOM 6616 O O . GLY B 1 377 ? 7.52 -19.391 -20.438 1 65.31 377 GLY B O 1
ATOM 6617 N N . PHE B 1 378 ? 8.016 -19.672 -18.344 1 77.25 378 PHE B N 1
ATOM 6618 C CA . PHE B 1 378 ? 8.625 -18.359 -18.281 1 77.25 378 PHE B CA 1
ATOM 6619 C C . PHE B 1 378 ? 10.125 -18.453 -18.016 1 77.25 378 PHE B C 1
ATOM 6621 O O . PHE B 1 378 ? 10.836 -17.453 -18.062 1 77.25 378 PHE B O 1
ATOM 6628 N N . MET B 1 379 ? 10.484 -19.688 -17.891 1 85.81 379 MET B N 1
ATOM 6629 C CA . MET B 1 379 ? 11.867 -19.828 -17.453 1 85.81 379 MET B CA 1
ATOM 6630 C C . MET B 1 379 ? 12.547 -20.984 -18.172 1 85.81 379 MET B C 1
ATOM 6632 O O . MET B 1 379 ? 11.883 -21.922 -18.625 1 85.81 379 MET B O 1
ATOM 6636 N N . VAL B 1 380 ? 13.82 -20.875 -18.266 1 90.94 380 VAL B N 1
ATOM 6637 C CA . VAL B 1 380 ? 14.672 -21.922 -18.828 1 90.94 380 VAL B CA 1
ATOM 6638 C C . VAL B 1 380 ? 15.781 -22.266 -17.844 1 90.94 380 VAL B C 1
ATOM 6640 O O . VAL B 1 380 ? 16.375 -21.375 -17.219 1 90.94 380 VAL B O 1
ATOM 6643 N N . GLN B 1 381 ? 15.875 -23.484 -17.609 1 92.06 381 GLN B N 1
ATOM 6644 C CA . GLN B 1 381 ? 16.953 -23.953 -16.75 1 92.06 381 GLN B CA 1
ATOM 6645 C C . GLN B 1 381 ? 18.094 -24.547 -17.562 1 92.06 381 GLN B C 1
ATOM 6647 O O . GLN B 1 381 ? 17.875 -25.359 -18.453 1 92.06 381 GLN B O 1
ATOM 6652 N N . LEU B 1 382 ? 19.281 -24.078 -17.281 1 93.88 382 LEU B N 1
ATOM 6653 C CA . LEU B 1 382 ? 20.516 -24.641 -17.828 1 93.88 382 LEU B CA 1
ATOM 6654 C C . LEU B 1 382 ? 21.219 -25.516 -16.797 1 93.88 382 LEU B C 1
ATOM 6656 O O . LEU B 1 382 ? 21.484 -25.078 -15.68 1 93.88 382 LEU B O 1
ATOM 6660 N N . THR B 1 383 ? 21.438 -26.703 -17.125 1 93.5 383 THR B N 1
ATOM 6661 C CA . THR B 1 383 ? 22.188 -27.609 -16.266 1 93.5 383 THR B CA 1
ATOM 6662 C C . THR B 1 383 ? 23.516 -28 -16.906 1 93.5 383 THR B C 1
ATOM 6664 O O . THR B 1 383 ? 23.547 -28.656 -17.938 1 93.5 383 THR B O 1
ATOM 6667 N N . PHE B 1 384 ? 24.547 -27.594 -16.234 1 91.75 384 PHE B N 1
ATOM 6668 C CA . PHE B 1 384 ? 25.906 -27.859 -16.719 1 91.75 384 PHE B CA 1
ATOM 6669 C C . PHE B 1 384 ? 26.406 -29.188 -16.156 1 91.75 384 PHE B C 1
ATOM 6671 O O . PHE B 1 384 ? 25.766 -29.797 -15.297 1 91.75 384 PHE B O 1
ATOM 6678 N N . ALA B 1 385 ? 27.609 -29.594 -16.766 1 85.94 385 ALA B N 1
ATOM 6679 C CA . ALA B 1 385 ? 28.25 -30.797 -16.234 1 85.94 385 ALA B CA 1
ATOM 6680 C C . ALA B 1 385 ? 28.625 -30.625 -14.773 1 85.94 385 ALA B C 1
ATOM 6682 O O . ALA B 1 385 ? 28.875 -29.5 -14.32 1 85.94 385 ALA B O 1
ATOM 6683 N N . GLU B 1 386 ? 28.609 -31.703 -14 1 79.62 386 GLU B N 1
ATOM 6684 C CA . GLU B 1 386 ? 28.766 -31.688 -12.547 1 79.62 386 GLU B CA 1
ATOM 6685 C C . GLU B 1 386 ? 30.078 -31 -12.148 1 79.62 386 GLU B C 1
ATOM 6687 O O . GLU B 1 386 ? 30.156 -30.391 -11.078 1 79.62 386 GLU B O 1
ATOM 6692 N N . ASP B 1 387 ? 31 -31.094 -12.984 1 78.19 387 ASP B N 1
ATOM 6693 C CA . ASP B 1 387 ? 32.312 -30.547 -12.641 1 78.19 387 ASP B CA 1
ATOM 6694 C C . ASP B 1 387 ? 32.375 -29.062 -12.977 1 78.19 387 ASP B C 1
ATOM 6696 O O . ASP B 1 387 ? 33.344 -28.375 -12.609 1 78.19 387 ASP B O 1
ATOM 6700 N N . CYS B 1 388 ? 31.312 -28.625 -13.492 1 79 388 CYS B N 1
ATOM 6701 C CA . CYS B 1 388 ? 31.297 -27.219 -13.875 1 79 388 CYS B CA 1
ATOM 6702 C C . CYS B 1 388 ? 30.75 -26.344 -12.75 1 79 388 CYS B C 1
ATOM 6704 O O . CYS B 1 388 ? 29.719 -26.656 -12.164 1 79 388 CYS B O 1
ATOM 6706 N N . ALA B 1 389 ? 31.484 -25.406 -12.328 1 84.19 389 ALA B N 1
ATOM 6707 C CA . ALA B 1 389 ? 31.047 -24.453 -11.32 1 84.19 389 ALA B CA 1
ATOM 6708 C C . ALA B 1 389 ? 30.203 -23.344 -11.953 1 84.19 389 ALA B C 1
ATOM 6710 O O . ALA B 1 389 ? 30.734 -22.328 -12.406 1 84.19 389 ALA B O 1
ATOM 6711 N N . ALA B 1 390 ? 28.906 -23.531 -12 1 89.62 390 ALA B N 1
ATOM 6712 C CA . ALA B 1 390 ? 28 -22.562 -12.602 1 89.62 390 ALA B CA 1
ATOM 6713 C C . ALA B 1 390 ? 28.141 -21.188 -11.961 1 89.62 390 ALA B C 1
ATOM 6715 O O . ALA B 1 390 ? 27.984 -20.172 -12.625 1 89.62 390 ALA B O 1
ATOM 6716 N N . GLU B 1 391 ? 28.5 -21.172 -10.727 1 89.38 391 GLU B N 1
ATOM 6717 C CA . GLU B 1 391 ? 28.656 -19.906 -10 1 89.38 391 GLU B CA 1
ATOM 6718 C C . GLU B 1 391 ? 29.797 -19.078 -10.586 1 89.38 391 GLU B C 1
ATOM 6720 O O . GLU B 1 391 ? 29.672 -17.859 -10.695 1 89.38 391 GLU B O 1
ATOM 6725 N N . LYS B 1 392 ? 30.875 -19.734 -10.891 1 89.5 392 LYS B N 1
ATOM 6726 C CA . LYS B 1 392 ? 32 -19.031 -11.484 1 89.5 392 LYS B CA 1
ATOM 6727 C C . LYS B 1 392 ? 31.656 -18.484 -12.859 1 89.5 392 LYS B C 1
ATOM 6729 O O . LYS B 1 392 ? 32.062 -17.359 -13.211 1 89.5 392 LYS B O 1
ATOM 6734 N N . ILE B 1 393 ? 30.969 -19.297 -13.562 1 91.62 393 ILE B N 1
ATOM 6735 C CA . ILE B 1 393 ? 30.531 -18.859 -14.883 1 91.62 393 ILE B CA 1
ATOM 6736 C C . ILE B 1 393 ? 29.609 -17.641 -14.75 1 91.62 393 ILE B C 1
ATOM 6738 O O . ILE B 1 393 ? 29.75 -16.672 -15.492 1 91.62 393 ILE B O 1
ATOM 6742 N N . ALA B 1 394 ? 28.656 -17.734 -13.836 1 93.06 394 ALA B N 1
ATOM 6743 C CA . ALA B 1 394 ? 27.703 -16.656 -13.609 1 93.06 394 ALA B CA 1
ATOM 6744 C C . ALA B 1 394 ? 28.406 -15.367 -13.203 1 93.06 394 ALA B C 1
ATOM 6746 O O . ALA B 1 394 ? 28 -14.273 -13.602 1 93.06 394 ALA B O 1
ATOM 6747 N N . GLU B 1 395 ? 29.391 -15.477 -12.406 1 90.88 395 GLU B N 1
ATOM 6748 C CA . GLU B 1 395 ? 30.156 -14.312 -11.961 1 90.88 395 GLU B CA 1
ATOM 6749 C C . GLU B 1 395 ? 30.859 -13.625 -13.133 1 90.88 395 GLU B C 1
ATOM 6751 O O . GLU B 1 395 ? 30.875 -12.398 -13.219 1 90.88 395 GLU B O 1
ATOM 6756 N N . LYS B 1 396 ? 31.453 -14.422 -13.961 1 91.69 396 LYS B N 1
ATOM 6757 C CA . LYS B 1 396 ? 32.094 -13.891 -15.164 1 91.69 396 LYS B CA 1
ATOM 6758 C C . LYS B 1 396 ? 31.078 -13.195 -16.062 1 91.69 396 LYS B C 1
ATOM 6760 O O . LYS B 1 396 ? 31.359 -12.125 -16.609 1 91.69 396 LYS B O 1
ATOM 6765 N N . ALA B 1 397 ? 30 -13.852 -16.203 1 93.56 397 ALA B N 1
ATOM 6766 C CA . ALA B 1 397 ? 28.953 -13.305 -17.047 1 93.56 397 ALA B CA 1
ATOM 6767 C C . ALA B 1 397 ? 28.391 -12 -16.469 1 93.56 397 ALA B C 1
ATOM 6769 O O . ALA B 1 397 ? 28.062 -11.078 -17.219 1 93.56 397 ALA B O 1
ATOM 6770 N N . LYS B 1 398 ? 28.234 -11.945 -15.18 1 91.69 398 LYS B N 1
ATOM 6771 C CA . LYS B 1 398 ? 27.75 -10.75 -14.5 1 91.69 398 LYS B CA 1
ATOM 6772 C C . LYS B 1 398 ? 28.641 -9.547 -14.773 1 91.69 398 LYS B C 1
ATOM 6774 O O . LYS B 1 398 ? 28.156 -8.43 -14.953 1 91.69 398 LYS B O 1
ATOM 6779 N N . LYS B 1 399 ? 29.875 -9.766 -14.758 1 90.56 399 LYS B N 1
ATOM 6780 C CA . LYS B 1 399 ? 30.828 -8.711 -15.062 1 90.56 399 LYS B CA 1
ATOM 6781 C C . LYS B 1 399 ? 30.641 -8.18 -16.484 1 90.56 399 LYS B C 1
ATOM 6783 O O . LYS B 1 399 ? 30.984 -7.031 -16.766 1 90.56 399 LYS B O 1
ATOM 6788 N N . LYS B 1 400 ? 30.094 -9.047 -17.25 1 91.88 400 LYS B N 1
ATOM 6789 C CA . LYS B 1 400 ? 29.844 -8.656 -18.641 1 91.88 400 LYS B CA 1
ATOM 6790 C C . LYS B 1 400 ? 28.406 -8.18 -18.828 1 91.88 400 LYS B C 1
ATOM 6792 O O . LYS B 1 400 ? 27.938 -8.016 -19.953 1 91.88 400 LYS B O 1
ATOM 6797 N N . GLY B 1 401 ? 27.641 -8.141 -17.75 1 90.5 401 GLY B N 1
ATOM 6798 C CA . GLY B 1 401 ? 26.328 -7.52 -17.797 1 90.5 401 GLY B CA 1
ATOM 6799 C C . GLY B 1 401 ? 25.188 -8.523 -17.922 1 90.5 401 GLY B C 1
ATOM 6800 O O . GLY B 1 401 ? 24.109 -8.195 -18.391 1 90.5 401 GLY B O 1
ATOM 6801 N N . MET B 1 402 ? 25.484 -9.742 -17.656 1 93 402 MET B N 1
ATOM 6802 C CA . MET B 1 402 ? 24.438 -10.766 -17.719 1 93 402 MET B CA 1
ATOM 6803 C C . MET B 1 402 ? 24.031 -11.188 -16.312 1 93 402 MET B C 1
ATOM 6805 O O . MET B 1 402 ? 24.891 -11.461 -15.461 1 93 402 MET B O 1
ATOM 6809 N N . THR B 1 403 ? 22.672 -11.195 -16.109 1 91.12 403 THR B N 1
ATOM 6810 C CA . THR B 1 403 ? 22.172 -11.594 -14.797 1 91.12 403 THR B CA 1
ATOM 6811 C C . THR B 1 403 ? 21.328 -12.859 -14.898 1 91.12 403 THR B C 1
ATOM 6813 O O . THR B 1 403 ? 20.828 -13.188 -15.977 1 91.12 403 THR B O 1
ATOM 6816 N N . PHE B 1 404 ? 21.344 -13.586 -13.797 1 90.06 404 PHE B N 1
ATOM 6817 C CA . PHE B 1 404 ? 20.594 -14.836 -13.727 1 90.06 404 PHE B CA 1
ATOM 6818 C C . PHE B 1 404 ? 19.672 -14.836 -12.516 1 90.06 404 PHE B C 1
ATOM 6820 O O . PHE B 1 404 ? 20.016 -14.289 -11.469 1 90.06 404 PHE B O 1
ATOM 6827 N N . LEU B 1 405 ? 18.547 -15.422 -12.688 1 84.38 405 LEU B N 1
ATOM 6828 C CA . LEU B 1 405 ? 17.562 -15.477 -11.617 1 84.38 405 LEU B CA 1
ATOM 6829 C C . LEU B 1 405 ? 18.094 -16.266 -10.43 1 84.38 405 LEU B C 1
ATOM 6831 O O . LEU B 1 405 ? 17.891 -15.875 -9.273 1 84.38 405 LEU B O 1
ATOM 6835 N N . GLU B 1 406 ? 18.703 -17.391 -10.75 1 84.81 406 GLU B N 1
ATOM 6836 C CA . GLU B 1 406 ? 19.266 -18.266 -9.727 1 84.81 406 GLU B CA 1
ATOM 6837 C C . GLU B 1 406 ? 20.422 -19.094 -10.273 1 84.81 406 GLU B C 1
ATOM 6839 O O . GLU B 1 406 ? 20.422 -19.484 -11.438 1 84.81 406 GLU B O 1
ATOM 6844 N N . VAL B 1 407 ? 21.438 -19.203 -9.383 1 87.69 407 VAL B N 1
ATOM 6845 C CA . VAL B 1 407 ? 22.578 -20.062 -9.711 1 87.69 407 VAL B CA 1
ATOM 6846 C C . VAL B 1 407 ? 22.875 -21 -8.539 1 87.69 407 VAL B C 1
ATOM 6848 O O . VAL B 1 407 ? 23.109 -20.547 -7.414 1 87.69 407 VAL B O 1
ATOM 6851 N N . GLU B 1 408 ? 22.688 -22.219 -8.781 1 83.06 408 GLU B N 1
ATOM 6852 C CA . GLU B 1 408 ? 22.938 -23.219 -7.738 1 83.06 408 GLU B CA 1
ATOM 6853 C C . GLU B 1 408 ? 23.734 -24.406 -8.289 1 83.06 408 GLU B C 1
ATOM 6855 O O . GLU B 1 408 ? 23.25 -25.109 -9.18 1 83.06 408 GLU B O 1
ATOM 6860 N N . LYS B 1 409 ? 24.859 -24.625 -7.695 1 86.44 409 LYS B N 1
ATOM 6861 C CA . LYS B 1 409 ? 25.703 -25.75 -8.086 1 86.44 409 LYS B CA 1
ATOM 6862 C C . LYS B 1 409 ? 26.016 -25.719 -9.578 1 86.44 409 LYS B C 1
ATOM 6864 O O . LYS B 1 409 ? 26.75 -24.844 -10.047 1 86.44 409 LYS B O 1
ATOM 6869 N N . ASN B 1 410 ? 25.359 -26.594 -10.336 1 89.88 410 ASN B N 1
ATOM 6870 C CA . ASN B 1 410 ? 25.641 -26.656 -11.766 1 89.88 410 ASN B CA 1
ATOM 6871 C C . ASN B 1 410 ? 24.438 -26.219 -12.594 1 89.88 410 ASN B C 1
ATOM 6873 O O . ASN B 1 410 ? 24.312 -26.578 -13.766 1 89.88 410 ASN B O 1
ATOM 6877 N N . ARG B 1 411 ? 23.516 -25.422 -11.898 1 90.94 411 ARG B N 1
ATOM 6878 C CA . ARG B 1 411 ? 22.281 -25.031 -12.586 1 90.94 411 ARG B CA 1
ATOM 6879 C C . ARG B 1 411 ? 22.125 -23.516 -12.602 1 90.94 411 ARG B C 1
ATOM 6881 O O . ARG B 1 411 ? 22.531 -22.828 -11.656 1 90.94 411 ARG B O 1
ATOM 6888 N N . MET B 1 412 ? 21.609 -23.062 -13.742 1 92.25 412 MET B N 1
ATOM 6889 C CA . MET B 1 412 ? 21.25 -21.656 -13.891 1 92.25 412 MET B CA 1
ATOM 6890 C C . MET B 1 412 ? 19.797 -21.516 -14.344 1 92.25 412 MET B C 1
ATOM 6892 O O . MET B 1 412 ? 19.344 -22.25 -15.219 1 92.25 412 MET B O 1
ATOM 6896 N N . LEU B 1 413 ? 19.125 -20.656 -13.656 1 90.56 413 LEU B N 1
ATOM 6897 C CA . LEU B 1 413 ? 17.75 -20.375 -14.031 1 90.56 413 LEU B CA 1
ATOM 6898 C C . LEU B 1 413 ? 17.641 -19.016 -14.703 1 90.56 413 LEU B C 1
ATOM 6900 O O . LEU B 1 413 ? 18.141 -18.016 -14.188 1 90.56 413 LEU B O 1
ATOM 6904 N N . LEU B 1 414 ? 17 -19 -15.883 1 92.06 414 LEU B N 1
ATOM 6905 C CA . LEU B 1 414 ? 16.844 -17.781 -16.672 1 92.06 414 LEU B CA 1
ATOM 6906 C C . LEU B 1 414 ? 15.375 -17.453 -16.891 1 92.06 414 LEU B C 1
ATOM 6908 O O . LEU B 1 414 ? 14.578 -18.344 -17.203 1 92.06 414 LEU B O 1
ATOM 6912 N N . THR B 1 415 ? 15.031 -16.234 -16.719 1 88 415 THR B N 1
ATOM 6913 C CA . THR B 1 415 ? 13.711 -15.781 -17.141 1 88 415 THR B CA 1
ATOM 6914 C C . THR B 1 415 ? 13.75 -15.227 -18.562 1 88 415 THR B C 1
ATOM 6916 O O . THR B 1 415 ? 14.773 -14.703 -19 1 88 415 THR B O 1
ATOM 6919 N N . CYS B 1 416 ? 12.703 -15.328 -19.266 1 86.69 416 CYS B N 1
ATOM 6920 C CA . CYS B 1 416 ? 12.688 -14.953 -20.672 1 86.69 416 CYS B CA 1
ATOM 6921 C C . CYS B 1 416 ? 12.141 -13.547 -20.859 1 86.69 416 CYS B C 1
ATOM 6923 O O . CYS B 1 416 ? 12.07 -13.047 -21.984 1 86.69 416 CYS B O 1
ATOM 6925 N N . ALA B 1 417 ? 11.852 -12.875 -19.828 1 81.56 417 ALA B N 1
ATOM 6926 C CA . ALA B 1 417 ? 11.078 -11.633 -19.938 1 81.56 417 ALA B CA 1
ATOM 6927 C C . ALA B 1 417 ? 12 -10.43 -20.125 1 81.56 417 ALA B C 1
ATOM 6929 O O . ALA B 1 417 ? 11.625 -9.461 -20.781 1 81.56 417 ALA B O 1
ATOM 6930 N N . GLY B 1 418 ? 13.117 -10.422 -19.609 1 82.38 418 GLY B N 1
ATOM 6931 C CA . GLY B 1 418 ? 13.938 -9.227 -19.516 1 82.38 418 GLY B CA 1
ATOM 6932 C C . GLY B 1 418 ? 14.781 -8.977 -20.75 1 82.38 418 GLY B C 1
ATOM 6933 O O . GLY B 1 418 ? 15.289 -7.871 -20.938 1 82.38 418 GLY B O 1
ATOM 6934 N N . VAL B 1 419 ? 14.977 -9.984 -21.609 1 88.5 419 VAL B N 1
ATOM 6935 C CA . VAL B 1 419 ? 15.805 -9.875 -22.812 1 88.5 419 VAL B CA 1
ATOM 6936 C C . VAL B 1 419 ? 14.945 -10.062 -24.047 1 88.5 419 VAL B C 1
ATOM 6938 O O . VAL B 1 419 ? 14.141 -10.992 -24.125 1 88.5 419 VAL B O 1
ATOM 6941 N N . PRO B 1 420 ? 15.078 -9.172 -24.969 1 88.81 420 PRO B N 1
ATOM 6942 C CA . PRO B 1 420 ? 14.359 -9.383 -26.219 1 88.81 420 PRO B CA 1
ATOM 6943 C C . PRO B 1 420 ? 14.766 -10.68 -26.922 1 88.81 420 PRO B C 1
ATOM 6945 O O . PRO B 1 420 ? 15.938 -11.047 -26.922 1 88.81 420 PRO B O 1
ATOM 6948 N N . ALA B 1 421 ? 13.797 -11.266 -27.562 1 92.12 421 ALA B N 1
ATOM 6949 C CA . ALA B 1 421 ? 14.008 -12.57 -28.172 1 92.12 421 ALA B CA 1
ATOM 6950 C C . ALA B 1 421 ? 15.094 -12.516 -29.25 1 92.12 421 ALA B C 1
ATOM 6952 O O . ALA B 1 421 ? 15.844 -13.477 -29.438 1 92.12 421 ALA B O 1
ATOM 6953 N N . GLU B 1 422 ? 15.195 -11.375 -29.844 1 92.56 422 GLU B N 1
ATOM 6954 C CA . GLU B 1 422 ? 16.172 -11.211 -30.922 1 92.56 422 GLU B CA 1
ATOM 6955 C C . GLU B 1 422 ? 17.594 -11.234 -30.391 1 92.56 422 GLU B C 1
ATOM 6957 O O . GLU B 1 422 ? 18.547 -11.461 -31.141 1 92.56 422 GLU B O 1
ATOM 6962 N N . LYS B 1 423 ? 17.734 -11.117 -29.141 1 94.75 423 LYS B N 1
ATOM 6963 C CA . LYS B 1 423 ? 19.062 -11.023 -28.547 1 94.75 423 LYS B CA 1
ATOM 6964 C C . LYS B 1 423 ? 19.438 -12.32 -27.828 1 94.75 423 LYS B C 1
ATOM 6966 O O . LYS B 1 423 ? 20.531 -12.43 -27.266 1 94.75 423 LYS B O 1
ATOM 6971 N N . TYR B 1 424 ? 18.625 -13.328 -27.844 1 96.06 424 TYR B N 1
ATOM 6972 C CA . TYR B 1 424 ? 18.875 -14.57 -27.125 1 96.06 424 TYR B CA 1
ATOM 6973 C C . TYR B 1 424 ? 20.141 -15.25 -27.609 1 96.06 424 TYR B C 1
ATOM 6975 O O . TYR B 1 424 ? 20.953 -15.711 -26.797 1 96.06 424 TYR B O 1
ATOM 6983 N N . GLU B 1 425 ? 20.312 -15.234 -28.859 1 96.19 425 GLU B N 1
ATOM 6984 C CA . GLU B 1 425 ? 21.5 -15.891 -29.406 1 96.19 425 GLU B CA 1
ATOM 6985 C C . GLU B 1 425 ? 22.781 -15.164 -28.984 1 96.19 425 GLU B C 1
ATOM 6987 O O . GLU B 1 425 ? 23.766 -15.805 -28.609 1 96.19 425 GLU B O 1
ATOM 6992 N N . ASP B 1 426 ? 22.734 -13.883 -29.094 1 95.94 426 ASP B N 1
ATOM 6993 C CA . ASP B 1 426 ? 23.875 -13.094 -28.672 1 95.94 426 ASP B CA 1
ATOM 6994 C C . ASP B 1 426 ? 24.188 -13.32 -27.203 1 95.94 426 ASP B C 1
ATOM 6996 O O . ASP B 1 426 ? 25.344 -13.414 -26.812 1 95.94 426 ASP B O 1
ATOM 7000 N N . ALA B 1 427 ? 23.172 -13.336 -26.453 1 96.19 427 ALA B N 1
ATOM 7001 C CA . ALA B 1 427 ? 23.328 -13.562 -25.016 1 96.19 427 ALA B CA 1
ATOM 7002 C C . ALA B 1 427 ? 23.953 -14.93 -24.75 1 96.19 427 ALA B C 1
ATOM 7004 O O . ALA B 1 427 ? 24.828 -15.062 -23.891 1 96.19 427 ALA B O 1
ATOM 7005 N N . MET B 1 428 ? 23.5 -15.906 -25.469 1 95.62 428 MET B N 1
ATOM 7006 C CA . MET B 1 428 ? 24.016 -17.25 -25.266 1 95.62 428 MET B CA 1
ATOM 7007 C C . MET B 1 428 ? 25.469 -17.375 -25.734 1 95.62 428 MET B C 1
ATOM 7009 O O . MET B 1 428 ? 26.25 -18.125 -25.156 1 95.62 428 MET B O 1
ATOM 7013 N N . LYS B 1 429 ? 25.844 -16.625 -26.75 1 95.31 429 LYS B N 1
ATOM 7014 C CA . LYS B 1 429 ? 27.25 -16.578 -27.172 1 95.31 429 LYS B CA 1
ATOM 7015 C C . LYS B 1 429 ? 28.141 -16.016 -26.078 1 95.31 429 LYS B C 1
ATOM 7017 O O . LYS B 1 429 ? 29.234 -16.531 -25.828 1 95.31 429 LYS B O 1
ATOM 7022 N N . LEU B 1 430 ? 27.641 -15.023 -25.531 1 94.88 430 LEU B N 1
ATOM 7023 C CA . LEU B 1 430 ? 28.375 -14.43 -24.422 1 94.88 430 LEU B CA 1
ATOM 7024 C C . LEU B 1 430 ? 28.531 -15.438 -23.281 1 94.88 430 LEU B C 1
ATOM 7026 O O . LEU B 1 430 ? 29.609 -15.531 -22.688 1 94.88 430 LEU B O 1
ATOM 7030 N N . LEU B 1 431 ? 27.484 -16.125 -22.969 1 94.62 431 LEU B N 1
ATOM 7031 C CA . LEU B 1 431 ? 27.531 -17.125 -21.922 1 94.62 431 LEU B CA 1
ATOM 7032 C C . LEU B 1 431 ? 28.531 -18.234 -22.25 1 94.62 431 LEU B C 1
ATOM 7034 O O . LEU B 1 431 ? 29.281 -18.703 -21.391 1 94.62 431 LEU B O 1
ATOM 7038 N N . ARG B 1 432 ? 28.594 -18.609 -23.484 1 93.56 432 ARG B N 1
ATOM 7039 C CA . ARG B 1 432 ? 29.531 -19.625 -23.953 1 93.56 432 ARG B CA 1
ATOM 7040 C C . ARG B 1 432 ? 30.969 -19.156 -23.75 1 93.56 432 ARG B C 1
ATOM 7042 O O . ARG B 1 432 ? 31.828 -19.953 -23.344 1 93.56 432 ARG B O 1
ATOM 7049 N N . GLU B 1 433 ? 31.172 -17.953 -24.062 1 92.38 433 GLU B N 1
ATOM 7050 C CA . GLU B 1 433 ? 32.5 -17.391 -23.859 1 92.38 433 GLU B CA 1
ATOM 7051 C C . GLU B 1 433 ? 32.938 -17.484 -22.406 1 92.38 433 GLU B C 1
ATOM 7053 O O . GLU B 1 433 ? 34.094 -17.688 -22.109 1 92.38 433 GLU B O 1
ATOM 7058 N N . CYS B 1 434 ? 32.031 -17.234 -21.562 1 91.19 434 CYS B N 1
ATOM 7059 C CA . CYS B 1 434 ? 32.312 -17.266 -20.125 1 91.19 434 CYS B CA 1
ATOM 7060 C C . CYS B 1 434 ? 32.562 -18.703 -19.641 1 91.19 434 CYS B C 1
ATOM 7062 O O . CYS B 1 434 ? 33.156 -18.906 -18.594 1 91.19 434 CYS B O 1
ATOM 7064 N N . THR B 1 435 ? 32.031 -19.672 -20.297 1 87.06 435 THR B N 1
ATOM 7065 C CA . THR B 1 435 ? 32.219 -21.078 -19.938 1 87.06 435 THR B CA 1
ATOM 7066 C C . THR B 1 435 ? 33.625 -21.562 -20.375 1 87.06 435 THR B C 1
ATOM 7068 O O . THR B 1 435 ? 34.219 -22.406 -19.703 1 87.06 435 THR B O 1
ATOM 7071 N N . GLU B 1 436 ? 34.094 -21.219 -21.594 1 74.56 436 GLU B N 1
ATOM 7072 C CA . GLU B 1 436 ? 35.375 -21.656 -22.156 1 74.56 436 GLU B CA 1
ATOM 7073 C C . GLU B 1 436 ? 36.562 -21.094 -21.344 1 74.56 436 GLU B C 1
ATOM 7075 O O . GLU B 1 436 ? 37.562 -21.797 -21.141 1 74.56 436 GLU B O 1
ATOM 7080 N N . LYS B 1 437 ? 36.562 -19.844 -21.031 1 59.78 437 LYS B N 1
ATOM 7081 C CA . LYS B 1 437 ? 37.688 -19.234 -20.375 1 59.78 437 LYS B CA 1
ATOM 7082 C C . LYS B 1 437 ? 37.844 -19.719 -18.922 1 59.78 437 LYS B C 1
ATOM 7084 O O . LYS B 1 437 ? 38.844 -19.484 -18.281 1 59.78 437 LYS B O 1
ATOM 7089 N N . GLY B 1 438 ? 36.906 -20.266 -18.266 1 49.41 438 GLY B N 1
ATOM 7090 C CA . GLY B 1 438 ? 37 -20.812 -16.922 1 49.41 438 GLY B CA 1
ATOM 7091 C C . GLY B 1 438 ? 37.625 -22.203 -16.875 1 49.41 438 GLY B C 1
ATOM 7092 O O . GLY B 1 438 ? 37.844 -22.766 -15.797 1 49.41 438 GLY B O 1
ATOM 7093 N N . MET B 1 439 ? 37.594 -22.984 -17.891 1 42.12 439 MET B N 1
ATOM 7094 C CA . MET B 1 439 ? 38.281 -24.281 -17.906 1 42.12 439 MET B CA 1
ATOM 7095 C C . MET B 1 439 ? 39.812 -24.078 -17.969 1 42.12 439 MET B C 1
ATOM 7097 O O . MET B 1 439 ? 40.562 -25.031 -17.812 1 42.12 439 MET B O 1
ATOM 7101 N N . ASN B 1 440 ? 40.312 -22.938 -18.312 1 35.94 440 ASN B N 1
ATOM 7102 C CA . ASN B 1 440 ? 41.75 -22.828 -18.047 1 35.94 440 ASN B CA 1
ATOM 7103 C C . ASN B 1 440 ? 42.031 -22.281 -16.656 1 35.94 440 ASN B C 1
ATOM 7105 O O . ASN B 1 440 ? 41.344 -21.359 -16.203 1 35.94 440 ASN B O 1
#